Protein AF-0000000081446680 (afdb_homodimer)

Solvent-accessible surface area (backbone atoms only — not comparable to full-atom values): 40196 Å² total; per-residue (Å²): 132,82,76,57,66,62,58,51,51,42,37,58,56,33,43,55,60,21,32,48,94,69,43,42,44,64,63,51,51,51,52,50,52,52,49,28,59,72,68,70,33,52,73,50,72,50,62,90,40,94,82,39,54,37,38,38,32,36,46,77,23,74,39,72,85,46,56,12,36,33,44,45,29,52,62,40,29,70,67,83,60,68,91,69,32,91,55,62,47,46,62,31,48,62,50,97,86,36,39,27,31,12,62,28,36,68,51,35,50,45,54,48,45,28,52,55,45,15,51,48,53,36,44,74,73,68,53,71,75,36,46,21,23,38,34,40,40,37,29,36,40,54,83,76,69,12,64,76,13,54,65,46,44,72,73,37,69,68,45,60,69,57,37,66,46,36,33,44,28,69,48,42,54,18,69,43,79,40,34,40,33,19,32,32,39,20,20,46,36,34,37,40,35,42,19,46,29,54,43,19,42,23,52,57,88,66,81,58,34,11,48,62,24,43,50,42,43,51,48,52,54,49,51,51,23,50,54,34,49,52,51,43,73,71,66,76,56,64,65,24,77,40,52,35,52,31,61,9,31,39,40,31,44,87,42,56,60,29,29,28,44,39,35,38,40,28,32,15,30,24,37,19,59,84,55,62,64,68,62,52,51,51,49,54,51,50,45,31,58,72,35,36,82,81,33,46,72,46,68,82,39,76,53,82,61,59,57,63,32,79,84,44,68,87,40,55,64,38,33,39,52,52,46,46,38,53,75,70,68,49,48,69,45,81,42,44,30,49,48,75,61,72,48,57,61,40,28,69,74,69,31,39,33,38,17,53,30,65,32,45,63,29,73,78,36,55,65,31,70,69,18,49,39,42,51,67,47,50,52,52,26,22,55,50,40,35,54,41,52,57,43,55,28,48,57,80,73,129,132,84,77,55,66,63,59,51,52,42,38,57,56,34,42,54,62,22,31,49,95,69,42,42,45,65,61,51,49,52,53,50,51,54,49,27,58,74,68,70,34,52,73,50,70,51,60,91,39,93,82,38,54,37,40,38,33,38,48,75,24,75,38,73,85,47,56,12,35,32,44,44,29,50,63,41,30,71,70,82,61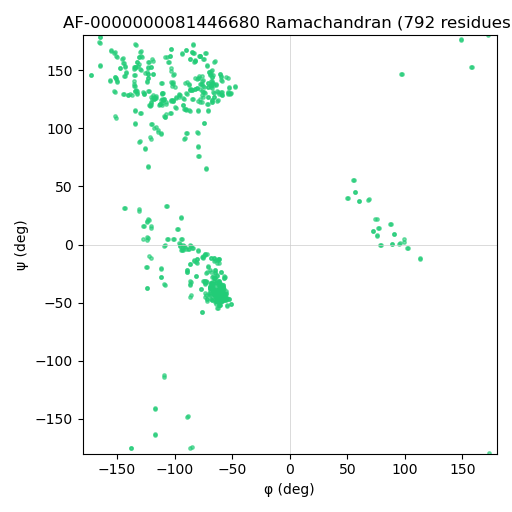,67,91,66,31,90,55,60,48,46,64,32,48,63,52,98,85,36,38,26,30,13,62,28,35,69,50,35,52,46,52,48,47,29,53,54,46,14,51,48,53,36,44,72,72,66,53,72,74,35,45,22,22,38,32,38,42,38,30,36,40,55,85,76,71,11,66,75,12,54,64,46,44,71,74,37,69,69,47,59,70,57,37,66,47,36,34,42,30,71,48,42,54,17,68,44,79,40,33,40,33,20,32,32,41,19,20,46,35,33,36,40,36,42,18,46,29,54,42,21,42,21,50,57,89,66,84,57,36,11,49,61,24,42,51,43,44,52,48,51,53,50,52,51,23,50,53,34,49,53,51,43,73,70,64,75,57,65,67,24,76,41,51,36,54,31,62,8,29,39,41,31,45,86,43,57,59,30,29,29,46,39,34,37,40,28,32,16,30,24,37,19,59,86,56,61,64,68,62,52,52,50,50,53,52,48,44,31,57,70,34,34,83,81,33,45,72,47,69,82,39,77,53,82,61,59,57,63,34,78,83,44,68,85,40,56,65,37,32,39,50,53,48,48,39,52,75,70,67,49,47,69,46,80,42,42,30,50,49,75,61,73,50,56,60,40,26,68,75,69,29,38,35,38,18,53,30,63,33,44,63,29,73,78,37,55,66,30,68,68,17,48,38,42,52,66,48,51,52,51,28,22,54,50,42,36,54,41,52,58,44,58,28,48,58,82,73,129

Foldseek 3Di:
DDDDVLLVLLLVLLLQAQEPPRGQVVVNQVSVVVLLVVLVWDKDWDFPDPPWIKIKTKQAAPAAVDAAEEEEAERHFYDDDQVQAPDGQNNQDADPQQKTWHGCQVRHSLSVSLLSVLSVVCVVVVNRHFHHMYMYIYGYDVVPPQVRTLLVVCPDPVVVSNRHFEYEAAAFAAQAQAWEKEFAAFWKWKKKKKQFFDKDFQVDDGDRASVQLVVLLCCLQVVQQVVQVVVCVPPPDDSLQTKHKDWDDKDDDDDPGMRTRMIMTIMIITHRLPDDPVVVVVSSVVSQVVSHPPIDMDTPDTGDFSFGADCDCVDQLNVLLVVLCVVVVGHYDYDHGHHDDSVSSVVVVVHGYMHTDQHYSDDGQRVHHRDIGGPVSSVVSSVSSSSSVRRNSHRDDD/DDDDVLLVLLLVLLLQAQEPPRGQVVVNQVSVVVLCVVLVWDKDWDFPDPPWIKIKTKQAAPAAVDAAEEEEAERHFYDDDQVQAPDGQNNQDQDPQQKGWHGCQVRPSLSLSLLSVLSVVCVVVVNRHFHHMYMYIYGYDFVPPQVRTLLVVCPDPVVVSNRHFEYEAAAFAAQAQAWEKEFAAFWKWKKKKKQFFDKDFQVDDGDRASVQLVVLLCCLQVVQQVVQVVVCVPPPDDSLQTKHKDWDDKDDDDDPGMRTRMIMTIMIITHRLVDDPVVVVVSSVVSQVVSHPPIDMDTPDTGDFNFGADQDCVDLLNVLQVVLCVVVVGHYDYDHGHHDDSVSSVVVVVHGYMHTDQHYSDDTQRVHHRDIGGPVSSVVSSVSSSSSVRRNSHRDDD

Radius of gyration: 34.81 Å; Cα contacts (8 Å, |Δi|>4): 1855; chains: 2; bounding box: 52×106×74 Å

Nearest PDB structures (foldseek):
  7uoi-assembly1_A  TM=8.035E-01  e=7.910E-28  Enterococcus faecium 1,231,410
  1q7l-assembly1_A  TM=9.742E-01  e=4.624E-22  Homo sapiens
  7rsf-assembly1_B  TM=6.833E-01  e=2.452E-27  Escherichia coli str. K-12 substr. MG1655
  4ruh-assembly1_B  TM=7.568E-01  e=1.971E-26  Homo sapiens
  3dlj-assembly3_A  TM=7.848E-01  e=2.873E-25  Homo sapiens

Sequence (796 aa):
MSEDIAVNRFREYLRINTEQPNPNYEECKNFLEKYAKELGLDFWSFELVPGKPLVGMTLIGKDTTLPSLMLYSHTDVVPTFKEHWTHDPYSAYKDEHGNIYARGAQDMKCIAIGYLEAIRRLKQSGKTQFLRTIHLVFCPDEEIGSFDGMKKFVTTKKFEELNIGFSLDEGSSSDDDTYVVSYGERSVWWIKVKCPGDPGHGSRFLDNNAGIKLQSIINSFLNYREEQRKKFLASGKSIGNFNSINLTKIEGGVQVNVVPSEFYAWFDVRVTPNENFEEFENLISKWCKQAGPDVTYEFELKDGNRKTTPITKEDPFWNAFSSVLEEEGCKYEPLIFPGFSDSRCLRELGIRAIGFSPLINTPCLAHDHNEYLNDKVFLRGVGIYVKLIERLANVQNHMSEDIAVNRFREYLRINTEQPNPNYEECKNFLEKYAKELGLDFWSFELVPGKPLVGMTLIGKDTTLPSLMLYSHTDVVPTFKEHWTHDPYSAYKDEHGNIYARGAQDMKCIAIGYLEAIRRLKQSGKTQFLRTIHLVFCPDEEIGSFDGMKKFVTTKKFEELNIGFSLDEGSSSDDDTYVVSYGERSVWWIKVKCPGDPGHGSRFLDNNAGIKLQSIINSFLNYREEQRKKFLASGKSIGNFNSINLTKIEGGVQVNVVPSEFYAWFDVRVTPNENFEEFENLISKWCKQAGPDVTYEFELKDGNRKTTPITKEDPFWNAFSSVLEEEGCKYEPLIFPGFSDSRCLRELGIRAIGFSPLINTPCLAHDHNEYLNDKVFLRGVGIYVKLIERLANVQNH

InterPro domains:
  IPR001261 ArgE/DapE/ACY1/CPG2/YscS, conserved site [PS00758] (69-78)
  IPR001261 ArgE/DapE/ACY1/CPG2/YscS, conserved site [PS00759] (105-145)
  IPR002933 Peptidase M20 [PF01546] (70-390)
  IPR010159 N-acyl-L-amino-acid amidohydrolase [TIGR01880] (3-395)
  IPR011650 Peptidase M20, dimerisation domain [PF07687] (183-294)
  IPR036264 Bacterial exopeptidase dimerisation domain [SSF55031] (189-301)
  IPR052083 Aminoacylase-1 peptidase M20A [PTHR45892] (3-397)

pLDDT: mean 97.07, std 3.78, range [47.12, 98.94]

Secondary structure (DSSP, 8-state):
-PPPHHHHHHHHHHTS--BTTS--HHHHHHHHHHHHHHHTPEEEEEEEETTEEEEEEEE--S-TTSPEEEEEEE--B----GGG-SS-TTS-EE-TTSEEE-TTTTTTHHHHHHHHHHHHHHHHTT----SS-EEEEEES-GGGTSTTTHHHHTTSHHHHHH-EEEEEE-----SSSEEEEEEEEPEEEEEEEEEE---EETTS--SS-HHHHHHHHHHHHHHHHHHHHHHHHHH-S-GGGS-EEEEEEEEE-S-TTEE-SEEEEEEEEEE-TTS-HHHHHHHHHHHHHHH-TT-EEEEEEE---------STTSHHHHHHHHHHHHTT-EEEEEEESS--THHHHHHTT-EEEEE----S----TTSTT-EEEHHHHHHHHHHHHHHHHHHTT----/-PPPHHHHHHHHHHTS--BTTS--HHHHHHHHHHHHHHHTPEEEEEEEETTEEEEEEEE--S-TTSPEEEEEEE--B----GGG-SS-TTS-EE-TTSEEE-TTTTTTHHHHHHHHHHHHHHHHTT----SS-EEEEEES-GGGTSTTTHHHHTTSHHHHHH-EEEEEE-----SSSEEEEEEEEPEEEEEEEEEE---EETTS--SS-HHHHHHHHHHHHHHHHHHHHHHHHHH-S-GGGS-EEEEEEEEE-S-TTEE-SEEEEEEEEEE-TTS-HHHHHHHHHHHHHHH-TT-EEEEEEE---------STTSHHHHHHHHHHHHTT-EEEEEEESS--THHHHHHTT-EEEEE----S----TTSTT-EEEHHHHHHHHHHHHHHHHHHTT----

Organism: NCBI:txid290746

Structure (mmCIF, N/CA/C/O backbone):
data_AF-0000000081446680-model_v1
#
loop_
_entity.id
_entity.type
_entity.pdbx_description
1 polymer 'N-acyl-aliphatic-L-amino acid amidohydrolase'
#
loop_
_atom_site.group_PDB
_atom_site.id
_atom_site.type_symbol
_atom_site.label_atom_id
_atom_site.label_alt_id
_atom_site.label_comp_id
_atom_site.label_asym_id
_atom_site.label_entity_id
_atom_site.label_seq_id
_atom_site.pdbx_PDB_ins_code
_atom_site.Cartn_x
_atom_site.Cartn_y
_atom_site.Cartn_z
_atom_site.occupancy
_atom_site.B_iso_or_equiv
_atom_site.auth_seq_id
_atom_site.auth_comp_id
_atom_site.auth_asym_id
_atom_site.auth_atom_id
_atom_site.pdbx_PDB_model_num
ATOM 1 N N . MET A 1 1 ? 27.922 40.094 14.914 1 47.12 1 MET A N 1
ATOM 2 C CA . MET A 1 1 ? 26.812 40.5 15.789 1 47.12 1 MET A CA 1
ATOM 3 C C . MET A 1 1 ? 26.094 39.312 16.359 1 47.12 1 MET A C 1
ATOM 5 O O . MET A 1 1 ? 25.906 38.312 15.664 1 47.12 1 MET A O 1
ATOM 9 N N . SER A 1 2 ? 25.891 39.125 17.594 1 76 2 SER A N 1
ATOM 10 C CA . SER A 1 2 ? 25.375 37.969 18.297 1 76 2 SER A CA 1
ATOM 11 C C . SER A 1 2 ? 23.953 37.656 17.859 1 76 2 SER A C 1
ATOM 13 O O . SER A 1 2 ? 23.188 38.562 17.5 1 76 2 SER A O 1
ATOM 15 N N . GLU A 1 3 ? 23.578 36.5 17.531 1 90.12 3 GLU A N 1
ATOM 16 C CA . GLU A 1 3 ? 22.25 36.031 17.109 1 90.12 3 GLU A CA 1
ATOM 17 C C . GLU A 1 3 ? 21.188 36.406 18.125 1 90.12 3 GLU A C 1
ATOM 19 O O . GLU A 1 3 ? 21.406 36.375 19.328 1 90.12 3 GLU A O 1
ATOM 24 N N . ASP A 1 4 ? 20.141 37 17.641 1 96.56 4 ASP A N 1
ATOM 25 C CA . ASP A 1 4 ? 19.016 37.344 18.5 1 96.56 4 ASP A CA 1
ATOM 26 C C . ASP A 1 4 ? 18.609 36.156 19.375 1 96.56 4 ASP A C 1
ATOM 28 O O . ASP A 1 4 ? 18.609 35 18.922 1 96.56 4 ASP A O 1
ATOM 32 N N . ILE A 1 5 ? 18.344 36.344 20.656 1 97.56 5 ILE A N 1
ATOM 33 C CA . ILE A 1 5 ? 18.031 35.312 21.609 1 97.56 5 ILE A CA 1
ATOM 34 C C . ILE A 1 5 ? 16.812 34.531 21.141 1 97.56 5 ILE A C 1
ATOM 36 O O . ILE A 1 5 ? 16.719 33.312 21.359 1 97.56 5 ILE A O 1
ATOM 40 N N . ALA A 1 6 ? 15.875 35.188 20.547 1 98.38 6 ALA A N 1
ATOM 41 C CA . ALA A 1 6 ? 14.68 34.5 20.047 1 98.38 6 ALA A CA 1
ATOM 42 C C . ALA A 1 6 ? 15.039 33.469 19 1 98.38 6 ALA A C 1
ATOM 44 O O . ALA A 1 6 ? 14.469 32.375 18.969 1 98.38 6 ALA A O 1
ATOM 45 N N . VAL A 1 7 ? 15.922 33.844 18.125 1 98.69 7 VAL A N 1
ATOM 46 C CA . VAL A 1 7 ? 16.359 32.938 17.062 1 98.69 7 VAL A CA 1
ATOM 47 C C . VAL A 1 7 ? 17.125 31.766 17.672 1 98.69 7 VAL A C 1
ATOM 49 O O . VAL A 1 7 ? 16.938 30.609 17.266 1 98.69 7 VAL A O 1
ATOM 52 N N . ASN A 1 8 ? 17.891 32.062 18.672 1 98.31 8 ASN A N 1
ATOM 53 C CA . ASN A 1 8 ? 18.625 31.016 19.359 1 98.31 8 ASN A CA 1
ATOM 54 C C . ASN A 1 8 ? 17.688 30.016 20.016 1 98.31 8 ASN A C 1
ATOM 56 O O . ASN A 1 8 ? 17.859 28.797 19.875 1 98.31 8 ASN A O 1
ATOM 60 N N . ARG A 1 9 ? 16.734 30.5 20.672 1 98.38 9 ARG A N 1
ATOM 61 C CA . ARG A 1 9 ? 15.789 29.641 21.375 1 98.38 9 ARG A CA 1
ATOM 62 C C . ARG A 1 9 ? 14.945 28.844 20.375 1 98.38 9 ARG A C 1
ATOM 64 O O . ARG A 1 9 ? 14.625 27.672 20.625 1 98.38 9 ARG A O 1
ATOM 71 N N . PHE A 1 10 ? 14.625 29.547 19.312 1 98.62 10 PHE A N 1
ATOM 72 C CA . PHE A 1 10 ? 13.867 28.891 18.266 1 98.62 10 PHE A CA 1
ATOM 73 C C . PHE A 1 10 ? 14.625 27.688 17.703 1 98.62 10 PHE A C 1
ATOM 75 O O . PHE A 1 10 ? 14.078 26.594 17.609 1 98.62 10 PHE A O 1
ATOM 82 N N . ARG A 1 11 ? 15.844 27.844 17.438 1 98.75 11 ARG A N 1
ATOM 83 C CA . ARG A 1 11 ? 16.672 26.766 16.906 1 98.75 11 ARG A CA 1
ATOM 84 C C . ARG A 1 11 ? 16.859 25.656 17.938 1 98.75 11 ARG A C 1
ATOM 86 O O . ARG A 1 11 ? 16.875 24.469 17.578 1 98.75 11 ARG A O 1
ATOM 93 N N . GLU A 1 12 ? 17.031 26.016 19.188 1 98.75 12 GLU A N 1
ATOM 94 C CA . GLU A 1 12 ? 17.125 25.016 20.25 1 98.75 12 GLU A CA 1
ATOM 95 C C . GLU A 1 12 ? 15.883 24.141 20.297 1 98.75 12 GLU A C 1
ATOM 97 O O . GLU A 1 12 ? 15.992 22.906 20.422 1 98.75 12 GLU A O 1
ATOM 102 N N . TYR A 1 13 ? 14.766 24.766 20.219 1 98.81 13 TYR A N 1
ATOM 103 C CA . TYR A 1 13 ? 13.5 24.031 20.266 1 98.81 13 TYR A CA 1
ATOM 104 C C . TYR A 1 13 ? 13.359 23.125 19.047 1 98.81 13 TYR A C 1
ATOM 106 O O . TYR A 1 13 ? 12.906 21.984 19.188 1 98.81 13 TYR A O 1
ATOM 114 N N . LEU A 1 14 ? 13.781 23.594 17.891 1 98.81 14 LEU A N 1
ATOM 115 C CA . LEU A 1 14 ? 13.68 22.828 16.641 1 98.81 14 LEU A CA 1
ATOM 116 C C . LEU A 1 14 ? 14.539 21.578 16.688 1 98.81 14 LEU A C 1
ATOM 118 O O . LEU A 1 14 ? 14.227 20.578 16.031 1 98.81 14 LEU A O 1
ATOM 122 N N . ARG A 1 15 ? 15.531 21.547 17.469 1 98.75 15 ARG A N 1
ATOM 123 C CA . ARG A 1 15 ? 16.453 20.422 17.547 1 98.75 15 ARG A CA 1
ATOM 124 C C . ARG A 1 15 ? 15.883 19.297 18.406 1 98.75 15 ARG A C 1
ATOM 126 O O . ARG A 1 15 ? 16.375 18.172 18.375 1 98.75 15 ARG A O 1
ATOM 133 N N . ILE A 1 16 ? 14.828 19.562 19.125 1 98.81 16 ILE A N 1
ATOM 134 C CA . ILE A 1 16 ? 14.141 18.516 19.875 1 98.81 16 ILE A CA 1
ATOM 135 C C . ILE A 1 16 ? 13.234 17.719 18.938 1 98.81 16 ILE A C 1
ATOM 137 O O . ILE A 1 16 ? 12.266 18.25 18.406 1 98.81 16 ILE A O 1
ATOM 141 N N . ASN A 1 17 ? 13.508 16.469 18.75 1 98.56 17 ASN A N 1
ATOM 142 C CA . ASN A 1 17 ? 12.789 15.625 17.797 1 98.56 17 ASN A CA 1
ATOM 143 C C . ASN A 1 17 ? 11.461 15.133 18.375 1 98.56 17 ASN A C 1
ATOM 145 O O . ASN A 1 17 ? 11.414 14.094 19.031 1 98.56 17 ASN A O 1
ATOM 149 N N . THR A 1 18 ? 10.422 15.805 18.062 1 98.69 18 THR A N 1
ATOM 150 C CA . THR A 1 18 ? 9.094 15.383 18.5 1 98.69 18 THR A CA 1
ATOM 151 C C . THR A 1 18 ? 8.297 14.82 17.344 1 98.69 18 THR A C 1
ATOM 153 O O . THR A 1 18 ? 7.082 15.023 17.25 1 98.69 18 THR A O 1
ATOM 156 N N . GLU A 1 19 ? 8.906 14.203 16.453 1 98 19 GLU A N 1
ATOM 157 C CA . GLU A 1 19 ? 8.305 13.617 15.258 1 98 19 GLU A CA 1
ATOM 158 C C . GLU A 1 19 ? 7.465 12.391 15.609 1 98 19 GLU A C 1
ATOM 160 O O . GLU A 1 19 ? 7.875 11.57 16.438 1 98 19 GLU A O 1
ATOM 165 N N . GLN A 1 20 ? 6.289 12.328 15.008 1 97.56 20 GLN A N 1
ATOM 166 C CA . GLN A 1 20 ? 5.488 11.109 15.078 1 97.56 20 GLN A CA 1
ATOM 167 C C . GLN A 1 20 ? 6.156 9.969 14.312 1 97.56 20 GLN A C 1
ATOM 169 O O . GLN A 1 20 ? 6.812 10.195 13.297 1 97.56 20 GLN A O 1
ATOM 174 N N . PRO A 1 21 ? 6.07 8.75 14.766 1 96.56 21 PRO A N 1
ATOM 175 C CA . PRO A 1 21 ? 5.145 8.273 15.805 1 96.56 21 PRO A CA 1
ATOM 176 C C . PRO A 1 21 ? 5.777 8.258 17.188 1 96.56 21 PRO A C 1
ATOM 178 O O . PRO A 1 21 ? 5.109 7.918 18.172 1 96.56 21 PRO A O 1
ATOM 181 N N . ASN A 1 22 ? 6.992 8.609 17.312 1 97 22 ASN A N 1
ATOM 182 C CA . ASN A 1 22 ? 7.656 8.539 18.609 1 97 22 ASN A CA 1
ATOM 183 C C . ASN A 1 22 ? 8.219 9.891 19.031 1 97 22 ASN A C 1
ATOM 185 O O . ASN A 1 22 ? 9.43 10.039 19.219 1 97 22 ASN A O 1
ATOM 189 N N . PRO A 1 23 ? 7.402 10.828 19.312 1 98.56 23 PRO A N 1
ATOM 190 C CA . PRO A 1 23 ? 7.867 12.164 19.688 1 98.56 23 PRO A CA 1
ATOM 191 C C . PRO A 1 23 ? 8.562 12.188 21.047 1 98.56 23 PRO A C 1
ATOM 193 O O . PRO A 1 23 ? 8.086 11.57 22 1 98.56 23 PRO A O 1
ATOM 196 N N . ASN A 1 24 ? 9.664 12.891 21.172 1 98.56 24 ASN A N 1
ATOM 197 C CA . ASN A 1 24 ? 10.328 13.109 22.453 1 98.56 24 ASN A CA 1
ATOM 198 C C . ASN A 1 24 ? 9.633 14.188 23.266 1 98.56 24 ASN A C 1
ATOM 200 O O . ASN A 1 24 ? 10.211 15.25 23.516 1 98.56 24 ASN A O 1
ATOM 204 N N . TYR A 1 25 ? 8.555 13.852 23.828 1 98.69 25 TYR A N 1
ATOM 205 C CA . TYR A 1 25 ? 7.727 14.805 24.547 1 98.69 25 TYR A CA 1
ATOM 206 C C . TYR A 1 25 ? 8.383 15.203 25.875 1 98.69 25 TYR A C 1
ATOM 208 O O . TYR A 1 25 ? 8.219 16.328 26.344 1 98.69 25 TYR A O 1
ATOM 216 N N . GLU A 1 26 ? 9.109 14.305 26.438 1 98.56 26 GLU A N 1
ATOM 217 C CA . GLU A 1 26 ? 9.766 14.594 27.703 1 98.56 26 GLU A CA 1
ATOM 218 C C . GLU A 1 26 ? 10.797 15.711 27.562 1 98.56 26 GLU A C 1
ATOM 220 O O . GLU A 1 26 ? 10.836 16.641 28.359 1 98.56 26 GLU A O 1
ATOM 225 N N . GLU A 1 27 ? 11.602 15.562 26.562 1 98.69 27 GLU A N 1
ATOM 226 C CA . GLU A 1 27 ? 12.594 16.609 26.312 1 98.69 27 GLU A CA 1
ATOM 227 C C . GLU A 1 27 ? 11.922 17.938 26.016 1 98.69 27 GLU A C 1
ATOM 229 O O . GLU A 1 27 ? 12.414 19 26.422 1 98.69 27 GLU A O 1
ATOM 234 N N . CYS A 1 28 ? 10.875 17.875 25.281 1 98.69 28 CYS A N 1
ATOM 235 C CA . CYS A 1 28 ? 10.102 19.062 24.984 1 98.69 28 CYS A CA 1
ATOM 236 C C . CYS A 1 28 ? 9.594 19.719 26.266 1 98.69 28 CYS A C 1
ATOM 238 O O . CYS A 1 28 ? 9.742 20.938 26.453 1 98.69 28 CYS A O 1
ATOM 240 N N . LYS A 1 29 ? 9.016 18.938 27.141 1 98.81 29 LYS A N 1
ATOM 241 C CA . LYS A 1 29 ? 8.516 19.438 28.422 1 98.81 29 LYS A CA 1
ATOM 242 C C . LYS A 1 29 ? 9.633 20.094 29.234 1 98.81 29 LYS A C 1
ATOM 244 O O . LYS A 1 29 ? 9.453 21.188 29.766 1 98.81 29 LYS A O 1
ATOM 249 N N . ASN A 1 30 ? 10.75 19.453 29.312 1 98.81 30 ASN A N 1
ATOM 250 C CA . ASN A 1 30 ? 11.891 19.969 30.062 1 98.81 30 ASN A CA 1
ATOM 251 C C . ASN A 1 30 ? 12.352 21.312 29.5 1 98.81 30 ASN A C 1
ATOM 253 O O . ASN A 1 30 ? 12.672 22.234 30.25 1 98.81 30 ASN A O 1
ATOM 257 N N . PHE A 1 31 ? 12.422 21.344 28.219 1 98.81 31 PHE A N 1
ATOM 258 C CA . PHE A 1 31 ? 12.797 22.594 27.562 1 98.81 31 PHE A CA 1
ATOM 259 C C . PHE A 1 31 ? 11.844 23.719 27.922 1 98.81 31 PHE A C 1
ATOM 261 O O . PHE A 1 31 ? 12.273 24.812 28.281 1 98.81 31 PHE A O 1
ATOM 268 N N . LEU A 1 32 ? 10.578 23.453 27.875 1 98.81 32 LEU A N 1
ATOM 269 C CA . LEU A 1 32 ? 9.555 24.453 28.172 1 98.81 32 LEU A CA 1
ATOM 270 C C . LEU A 1 32 ? 9.578 24.828 29.656 1 98.81 32 LEU A C 1
ATOM 272 O O . LEU A 1 32 ? 9.336 26 30 1 98.81 32 LEU A O 1
ATOM 276 N N . GLU A 1 33 ? 9.812 23.875 30.484 1 98.81 33 GLU A N 1
ATOM 277 C CA . GLU A 1 33 ? 9.914 24.156 31.922 1 98.81 33 GLU A CA 1
ATOM 278 C C . GLU A 1 33 ? 11.055 25.141 32.219 1 98.81 33 GLU A C 1
ATOM 280 O O . GLU A 1 33 ? 10.883 26.078 32.969 1 98.81 33 GLU A O 1
ATOM 285 N N . LYS A 1 34 ? 12.172 24.859 31.625 1 98.69 34 LYS A N 1
ATOM 286 C CA . LYS A 1 34 ? 13.312 25.75 31.797 1 98.69 34 LYS A CA 1
ATOM 287 C C . LYS A 1 34 ? 12.977 27.156 31.281 1 98.69 34 LYS A C 1
ATOM 289 O O . LYS A 1 34 ? 13.383 28.156 31.891 1 98.69 34 LYS A O 1
ATOM 294 N N . TYR A 1 35 ? 12.281 27.203 30.188 1 98.44 35 TYR A N 1
ATOM 295 C CA . TYR A 1 35 ? 11.875 28.469 29.594 1 98.44 35 TYR A CA 1
ATOM 296 C C . TYR A 1 35 ? 10.945 29.234 30.531 1 98.44 35 TYR A C 1
ATOM 298 O O . TYR A 1 35 ? 11.086 30.453 30.703 1 98.44 35 TYR A O 1
ATOM 306 N N . ALA A 1 36 ? 10.008 28.578 31.125 1 98.38 36 ALA A N 1
ATOM 307 C CA . ALA A 1 36 ? 9.078 29.188 32.062 1 98.38 36 ALA A CA 1
ATOM 308 C C . ALA A 1 36 ? 9.836 29.812 33.25 1 98.38 36 ALA A C 1
ATOM 310 O O . ALA A 1 36 ? 9.523 30.922 33.688 1 98.38 36 ALA A O 1
ATOM 311 N N . LYS A 1 37 ? 10.781 29.078 33.75 1 98.19 37 LYS A N 1
ATOM 312 C CA . LYS A 1 37 ? 11.602 29.562 34.844 1 98.19 37 LYS A CA 1
ATOM 313 C C . LYS A 1 37 ? 12.367 30.828 34.469 1 98.19 37 LYS A C 1
ATOM 315 O O . LYS A 1 37 ? 12.422 31.797 35.219 1 98.19 37 LYS A O 1
ATOM 320 N N . GLU A 1 38 ? 12.883 30.75 33.312 1 97.81 38 GLU A N 1
ATOM 321 C CA . GLU A 1 38 ? 13.641 31.891 32.812 1 97.81 38 GLU A CA 1
ATOM 322 C C . GLU A 1 38 ? 12.766 33.125 32.719 1 97.81 38 GLU A C 1
ATOM 324 O O . GLU A 1 38 ? 13.234 34.25 33 1 97.81 38 GLU A O 1
ATOM 329 N N . LEU A 1 39 ? 11.523 32.969 32.344 1 97.5 39 LEU A N 1
ATOM 330 C CA . LEU A 1 39 ? 10.633 34.094 32.125 1 97.5 39 LEU A CA 1
ATOM 331 C C . LEU A 1 39 ? 9.836 34.406 33.375 1 97.5 39 LEU A C 1
ATOM 333 O O . LEU A 1 39 ? 9.102 35.406 33.438 1 97.5 39 LEU A O 1
ATOM 337 N N . GLY A 1 40 ? 9.961 33.625 34.438 1 97.06 40 GLY A N 1
ATOM 338 C CA . GLY A 1 40 ? 9.211 33.844 35.656 1 97.06 40 GLY A CA 1
ATOM 339 C C . GLY A 1 40 ? 7.73 33.562 35.5 1 97.06 40 GLY A C 1
ATOM 340 O O . GLY A 1 40 ? 6.898 34.281 36.031 1 97.06 40 GLY A O 1
ATOM 341 N N . LEU A 1 41 ? 7.395 32.562 34.781 1 97.88 41 LEU A N 1
ATOM 342 C CA . LEU A 1 41 ? 6.008 32.156 34.625 1 97.88 41 LEU A CA 1
ATOM 343 C C . LEU A 1 41 ? 5.684 30.969 35.5 1 97.88 41 LEU A C 1
ATOM 345 O O . LEU A 1 41 ? 6.551 30.125 35.781 1 97.88 41 LEU A O 1
ATOM 349 N N . ASP A 1 42 ? 4.434 30.922 36 1 98.12 42 ASP A N 1
ATOM 350 C CA . ASP A 1 42 ? 4 29.766 36.781 1 98.12 42 ASP A CA 1
ATOM 351 C C . ASP A 1 42 ? 3.832 28.531 35.875 1 98.12 42 ASP A C 1
ATOM 353 O O . ASP A 1 42 ? 2.977 28.516 35 1 98.12 42 ASP A O 1
ATOM 357 N N . PHE A 1 43 ? 4.613 27.516 36.25 1 98.56 43 PHE A N 1
ATOM 358 C CA . PHE A 1 43 ? 4.672 26.328 35.375 1 98.56 43 PHE A CA 1
ATOM 359 C C . PHE A 1 43 ? 3.822 25.203 35.969 1 98.56 43 PHE A C 1
ATOM 361 O O . PHE A 1 43 ? 3.791 25 37.188 1 98.56 43 PHE A O 1
ATOM 368 N N . TRP A 1 44 ? 3.072 24.469 35.062 1 98.62 44 TRP A N 1
ATOM 369 C CA . TRP A 1 44 ? 2.408 23.219 35.438 1 98.62 44 TRP A CA 1
ATOM 370 C C . TRP A 1 44 ? 2.465 22.203 34.312 1 98.62 44 TRP A C 1
ATOM 372 O O . TRP A 1 44 ? 2.535 22.578 33.156 1 98.62 44 TRP A O 1
ATOM 382 N N . SER A 1 45 ? 2.514 20.922 34.688 1 98.62 45 SER A N 1
ATOM 383 C CA . SER A 1 45 ? 2.469 19.828 33.719 1 98.62 45 SER A CA 1
ATOM 384 C C . SER A 1 45 ? 1.825 18.594 34.312 1 98.62 45 SER A C 1
ATOM 386 O O . SER A 1 45 ? 1.989 18.312 35.5 1 98.62 45 SER A O 1
ATOM 388 N N . PHE A 1 46 ? 1.026 17.922 33.531 1 98 46 PHE A N 1
ATOM 389 C CA . PHE A 1 46 ? 0.486 16.625 33.906 1 98 46 PHE A CA 1
ATOM 390 C C . PHE A 1 46 ? 0.19 15.773 32.656 1 98 46 PHE A C 1
ATOM 392 O O . PHE A 1 46 ? 0.284 16.266 31.531 1 98 46 PHE A O 1
ATOM 399 N N . GLU A 1 47 ? -0.027 14.5 32.875 1 98.19 47 GLU A N 1
ATOM 400 C CA . GLU A 1 47 ? -0.308 13.562 31.797 1 98.19 47 GLU A CA 1
ATOM 401 C C . GLU A 1 47 ? -1.703 12.953 31.938 1 98.19 47 GLU A C 1
ATOM 403 O O . GLU A 1 47 ? -2.086 12.516 33.031 1 98.19 47 GLU A O 1
ATOM 408 N N . LEU A 1 48 ? -2.482 13.078 30.875 1 97.94 48 LEU A N 1
ATOM 409 C CA . LEU A 1 48 ? -3.74 12.336 30.812 1 97.94 48 LEU A CA 1
ATOM 410 C C . LEU A 1 48 ? -3.523 10.93 30.266 1 97.94 48 LEU A C 1
ATOM 412 O O . LEU A 1 48 ? -4.305 10.023 30.547 1 97.94 48 LEU A O 1
ATOM 416 N N . VAL A 1 49 ? -2.588 10.766 29.391 1 98.12 49 VAL A N 1
ATOM 417 C CA . VAL A 1 49 ? -2.082 9.516 28.859 1 98.12 49 VAL A CA 1
ATOM 418 C C . VAL A 1 49 ? -0.58 9.406 29.109 1 98.12 49 VAL A C 1
ATOM 420 O O . VAL A 1 49 ? 0.17 10.352 28.844 1 98.12 49 VAL A O 1
ATOM 423 N N . PRO A 1 50 ? -0.112 8.258 29.625 1 98.06 50 PRO A N 1
ATOM 424 C CA . PRO A 1 50 ? 1.31 8.133 29.953 1 98.06 50 PRO A CA 1
ATOM 425 C C . PRO A 1 50 ? 2.223 8.469 28.781 1 98.06 50 PRO A C 1
ATOM 427 O O . PRO A 1 50 ? 2.014 7.965 27.672 1 98.06 50 PRO A O 1
ATOM 430 N N . GLY A 1 51 ? 3.205 9.312 29.062 1 98.12 51 GLY A N 1
ATOM 431 C CA . GLY A 1 51 ? 4.199 9.648 28.062 1 98.12 51 GLY A CA 1
ATOM 432 C C . GLY A 1 51 ? 3.807 10.836 27.203 1 98.12 51 GLY A C 1
ATOM 433 O O . GLY A 1 51 ? 4.57 11.266 26.344 1 98.12 51 GLY A O 1
ATOM 434 N N . LYS A 1 52 ? 2.674 11.375 27.484 1 98.38 52 LYS A N 1
ATOM 435 C CA . LYS A 1 52 ? 2.176 12.508 26.703 1 98.38 52 LYS A CA 1
ATOM 436 C C . LYS A 1 52 ? 1.827 13.688 27.609 1 98.38 52 LYS A C 1
ATOM 438 O O . LYS A 1 52 ? 0.654 13.922 27.906 1 98.38 52 LYS A O 1
ATOM 443 N N . PRO A 1 53 ? 2.795 14.453 27.969 1 98.56 53 PRO A N 1
ATOM 444 C CA . PRO A 1 53 ? 2.561 15.539 28.922 1 98.56 53 PRO A CA 1
ATOM 445 C C . PRO A 1 53 ? 1.826 16.719 28.312 1 98.56 53 PRO A C 1
ATOM 447 O O . PRO A 1 53 ? 2.125 17.109 27.172 1 98.56 53 PRO A O 1
ATOM 450 N N . LEU A 1 54 ? 0.861 17.219 29.047 1 98.5 54 LEU A N 1
ATOM 451 C CA . LEU A 1 54 ? 0.338 18.578 28.859 1 98.5 54 LEU A CA 1
ATOM 452 C C . LEU A 1 54 ? 1.162 19.594 29.656 1 98.5 54 LEU A C 1
ATOM 454 O O . LEU A 1 54 ? 1.501 19.344 30.812 1 98.5 54 LEU A O 1
ATOM 458 N N . VAL A 1 55 ? 1.517 20.688 28.984 1 98.75 55 VAL A N 1
ATOM 459 C CA . VAL A 1 55 ? 2.359 21.688 29.641 1 98.75 55 VAL A CA 1
ATOM 460 C C . VAL A 1 55 ? 1.664 23.047 29.594 1 98.75 55 VAL A C 1
ATOM 462 O O . VAL A 1 55 ? 1.047 23.406 28.594 1 98.75 55 VAL A O 1
ATOM 465 N N . GLY A 1 56 ? 1.787 23.781 30.719 1 98.75 56 GLY A N 1
ATOM 466 C CA . GLY A 1 56 ? 1.241 25.125 30.766 1 98.75 56 GLY A CA 1
ATOM 467 C C . GLY A 1 56 ? 2.082 26.094 31.578 1 98.75 56 GLY A C 1
ATOM 468 O O . GLY A 1 56 ? 2.934 25.672 32.375 1 98.75 56 GLY A O 1
ATOM 469 N N . MET A 1 57 ? 1.906 27.344 31.234 1 98.62 57 MET A N 1
ATOM 470 C CA . MET A 1 57 ? 2.486 28.484 31.938 1 98.62 57 MET A CA 1
ATOM 471 C C . MET A 1 57 ? 1.454 29.594 32.125 1 98.62 57 MET A C 1
ATOM 473 O O . MET A 1 57 ? 0.583 29.797 31.266 1 98.62 57 MET A O 1
ATOM 477 N N . THR A 1 58 ? 1.587 30.25 33.219 1 98.38 58 THR A N 1
ATOM 478 C CA . THR A 1 58 ? 0.562 31.25 33.531 1 98.38 58 THR A CA 1
ATOM 479 C C . THR A 1 58 ? 1.195 32.562 33.969 1 98.38 58 THR A C 1
ATOM 481 O O . THR A 1 58 ? 2.148 32.562 34.75 1 98.38 58 THR A O 1
ATOM 484 N N . LEU A 1 59 ? 0.764 33.594 33.438 1 98.06 59 LEU A N 1
ATOM 485 C CA . LEU A 1 59 ? 0.964 34.969 33.906 1 98.06 59 LEU A CA 1
ATOM 486 C C . LEU A 1 59 ? -0.333 35.531 34.469 1 98.06 59 LEU A C 1
ATOM 488 O O . LEU A 1 59 ? -1.243 35.875 33.719 1 98.06 59 LEU A O 1
ATOM 492 N N . ILE A 1 60 ? -0.39 35.719 35.812 1 97.38 60 ILE A N 1
ATOM 493 C CA . ILE A 1 60 ? -1.632 36.062 36.469 1 97.38 60 ILE A CA 1
ATOM 494 C C . ILE A 1 60 ? -1.979 37.531 36.188 1 97.38 60 ILE A C 1
ATOM 496 O O . ILE A 1 60 ? -1.129 38.406 36.312 1 97.38 60 ILE A O 1
ATOM 500 N N . GLY A 1 61 ? -3.229 37.75 35.781 1 96.94 61 GLY A N 1
ATOM 501 C CA . GLY A 1 61 ? -3.713 39.094 35.5 1 96.94 61 GLY A CA 1
ATOM 502 C C . GLY A 1 61 ? -4.195 39.812 36.75 1 96.94 61 GLY A C 1
ATOM 503 O O . GLY A 1 61 ? -4.285 39.219 37.812 1 96.94 61 GLY A O 1
ATOM 504 N N . LYS A 1 62 ? -4.484 41.062 36.562 1 97.19 62 LYS A N 1
ATOM 505 C CA . LYS A 1 62 ? -4.973 41.906 37.656 1 97.19 62 LYS A CA 1
ATOM 506 C C . LYS A 1 62 ? -6.375 41.469 38.062 1 97.19 62 LYS A C 1
ATOM 508 O O . LYS A 1 62 ? -6.707 41.531 39.25 1 97.19 62 LYS A O 1
ATOM 513 N N . ASP A 1 63 ? -7.172 41.125 37.188 1 97.12 63 ASP A N 1
ATOM 514 C CA . ASP A 1 63 ? -8.531 40.688 37.438 1 97.12 63 ASP A CA 1
ATOM 515 C C . ASP A 1 63 ? -8.711 39.219 37.062 1 97.12 63 ASP A C 1
ATOM 517 O O . ASP A 1 63 ? -9.078 38.906 35.906 1 97.12 63 ASP A O 1
ATOM 521 N N . THR A 1 64 ? -8.633 38.344 37.969 1 95.44 64 THR A N 1
ATOM 522 C CA . THR A 1 64 ? -8.633 36.906 37.719 1 95.44 64 THR A CA 1
ATOM 523 C C . THR A 1 64 ? -10.055 36.406 37.469 1 95.44 64 THR A C 1
ATOM 525 O O . THR A 1 64 ? -10.25 35.281 37.062 1 95.44 64 THR A O 1
ATOM 528 N N . THR A 1 65 ? -11.016 37.25 37.594 1 95.62 65 THR A N 1
ATOM 529 C CA . THR A 1 65 ? -12.391 36.844 37.344 1 95.62 65 THR A CA 1
ATOM 530 C C . THR A 1 65 ? -12.742 36.969 35.875 1 95.62 65 THR A C 1
ATOM 532 O O . THR A 1 65 ? -13.727 36.375 35.406 1 95.62 65 THR A O 1
ATOM 535 N N . LEU A 1 66 ? -11.953 37.688 35.156 1 96.94 66 LEU A N 1
ATOM 536 C CA . LEU A 1 66 ? -12.188 37.844 33.75 1 96.94 66 LEU A CA 1
ATOM 537 C C . LEU A 1 66 ? -11.719 36.625 32.969 1 96.94 66 LEU A C 1
ATOM 539 O O . LEU A 1 66 ? -10.734 35.969 33.344 1 96.94 66 LEU A O 1
ATOM 543 N N . PRO A 1 67 ? -12.43 36.281 31.922 1 97.69 67 PRO A N 1
ATOM 544 C CA . PRO A 1 67 ? -11.914 35.219 31.078 1 97.69 67 PRO A CA 1
ATOM 545 C C . PRO A 1 67 ? -10.492 35.469 30.594 1 97.69 67 PRO A C 1
ATOM 547 O O . PRO A 1 67 ? -10.148 36.594 30.25 1 97.69 67 PRO A O 1
ATOM 550 N N . SER A 1 68 ? -9.734 34.438 30.516 1 98.38 68 SER A N 1
ATOM 551 C CA . SER A 1 68 ? -8.305 34.562 30.25 1 98.38 68 SER A CA 1
ATOM 552 C C . SER A 1 68 ? -8.016 34.531 28.75 1 98.38 68 SER A C 1
ATOM 554 O O . SER A 1 68 ? -8.906 34.25 27.938 1 98.38 68 SER A O 1
ATOM 556 N N . LEU A 1 69 ? -6.773 34.906 28.438 1 98.56 69 LEU A N 1
ATOM 557 C CA . LEU A 1 69 ? -6.176 34.719 27.125 1 98.56 69 LEU A CA 1
ATOM 558 C C . LEU A 1 69 ? -5.328 33.438 27.078 1 98.56 69 LEU A C 1
ATOM 560 O O . LEU A 1 69 ? -4.465 33.25 27.938 1 98.56 69 LEU A O 1
ATOM 564 N N . MET A 1 70 ? -5.586 32.594 26.078 1 98.88 70 MET A N 1
ATOM 565 C CA . MET A 1 70 ? -4.75 31.406 25.906 1 98.88 70 MET A CA 1
ATOM 566 C C . MET A 1 70 ? -3.904 31.5 24.641 1 98.88 70 MET A C 1
ATOM 568 O O . MET A 1 70 ? -4.43 31.781 23.562 1 98.88 70 MET A O 1
ATOM 572 N N . LEU A 1 71 ? -2.635 31.375 24.797 1 98.88 71 LEU A N 1
ATOM 573 C CA . LEU A 1 71 ? -1.673 31.188 23.719 1 98.88 71 LEU A CA 1
ATOM 574 C C . LEU A 1 71 ? -1.305 29.719 23.562 1 98.88 71 LEU A C 1
ATOM 576 O O . LEU A 1 71 ? -0.684 29.141 24.453 1 98.88 71 LEU A O 1
ATOM 580 N N . TYR A 1 72 ? -1.636 29.156 22.344 1 98.88 72 TYR A N 1
ATOM 581 C CA . TYR A 1 72 ? -1.609 27.703 22.234 1 98.88 72 TYR A CA 1
ATOM 582 C C . TYR A 1 72 ? -0.597 27.25 21.188 1 98.88 72 TYR A C 1
ATOM 584 O O . TYR A 1 72 ? -0.402 27.938 20.172 1 98.88 72 TYR A O 1
ATOM 592 N N . SER A 1 73 ? 0.002 26.109 21.453 1 98.62 73 SER A N 1
ATOM 593 C CA . SER A 1 73 ? 0.833 25.438 20.469 1 98.62 73 SER A CA 1
ATOM 594 C C . SER A 1 73 ? 0.852 23.938 20.688 1 98.62 73 SER A C 1
ATOM 596 O O . SER A 1 73 ? 0.998 23.469 21.828 1 98.62 73 SER A O 1
ATOM 598 N N . HIS A 1 74 ? 0.63 23.156 19.609 1 98.62 74 HIS A N 1
ATOM 599 C CA . HIS A 1 74 ? 0.954 21.734 19.75 1 98.62 74 HIS A CA 1
ATOM 600 C C . HIS A 1 74 ? 2.453 21.5 19.625 1 98.62 74 HIS A C 1
ATOM 602 O O . HIS A 1 74 ? 3.178 22.344 19.094 1 98.62 74 HIS A O 1
ATOM 608 N N . THR A 1 75 ? 2.889 20.328 20.094 1 98.62 75 THR A N 1
ATOM 609 C CA . THR A 1 75 ? 4.328 20.141 20.234 1 98.62 75 THR A CA 1
ATOM 610 C C . THR A 1 75 ? 4.844 19.109 19.234 1 98.62 75 THR A C 1
ATOM 612 O O . THR A 1 75 ? 6.043 19.062 18.953 1 98.62 75 THR A O 1
ATOM 615 N N . ASP A 1 76 ? 3.963 18.25 18.719 1 98.56 76 ASP A N 1
ATOM 616 C CA . ASP A 1 76 ? 4.406 17.203 17.797 1 98.56 76 ASP A CA 1
ATOM 617 C C . ASP A 1 76 ? 4.547 17.734 16.375 1 98.56 76 ASP A C 1
ATOM 619 O O . ASP A 1 76 ? 4.035 18.812 16.062 1 98.56 76 ASP A O 1
ATOM 623 N N . VAL A 1 77 ? 5.367 17 15.633 1 98.44 77 VAL A N 1
ATOM 624 C CA . VAL A 1 77 ? 5.531 17.281 14.211 1 98.44 77 VAL A CA 1
ATOM 625 C C . VAL A 1 77 ? 5.363 15.992 13.406 1 98.44 77 VAL A C 1
ATOM 627 O O . VAL A 1 77 ? 5.328 14.898 13.969 1 98.44 77 VAL A O 1
ATOM 630 N N . VAL A 1 78 ? 5.195 16.109 12.062 1 97.88 78 VAL A N 1
ATOM 631 C CA . VAL A 1 78 ? 4.945 14.961 11.203 1 97.88 78 VAL A CA 1
ATOM 632 C C . VAL A 1 78 ? 6.27 14.312 10.812 1 97.88 78 VAL A C 1
ATOM 634 O O . VAL A 1 78 ? 7.332 14.922 10.945 1 97.88 78 VAL A O 1
ATOM 637 N N . PRO A 1 79 ? 6.215 13.125 10.289 1 96.25 79 PRO A N 1
ATOM 638 C CA . PRO A 1 79 ? 7.426 12.391 9.93 1 96.25 79 PRO A CA 1
ATOM 639 C C . PRO A 1 79 ? 8.203 13.055 8.797 1 96.25 79 PRO A C 1
ATOM 641 O O . PRO A 1 79 ? 7.637 13.836 8.023 1 96.25 79 PRO A O 1
ATOM 644 N N . THR A 1 80 ? 9.492 12.703 8.797 1 95.31 80 THR A N 1
ATOM 645 C CA . THR A 1 80 ? 10.391 13.172 7.75 1 95.31 80 THR A CA 1
ATOM 646 C C . THR A 1 80 ? 11.039 12 7.023 1 95.31 80 THR A C 1
ATOM 648 O O . THR A 1 80 ? 11.062 10.875 7.543 1 95.31 80 THR A O 1
ATOM 651 N N . PHE A 1 81 ? 11.445 12.359 5.828 1 92 81 PHE A N 1
ATOM 652 C CA . PHE A 1 81 ? 12.289 11.453 5.062 1 92 81 PHE A CA 1
ATOM 653 C C . PHE A 1 81 ? 13.664 12.07 4.812 1 92 81 PHE A C 1
ATOM 655 O O . PHE A 1 81 ? 13.859 12.789 3.834 1 92 81 PHE A O 1
ATOM 662 N N . LYS A 1 82 ? 14.586 11.656 5.57 1 92.88 82 LYS A N 1
ATOM 663 C CA . LYS A 1 82 ? 15.883 12.328 5.656 1 92.88 82 LYS A CA 1
ATOM 664 C C . LYS A 1 82 ? 16.578 12.367 4.301 1 92.88 82 LYS A C 1
ATOM 666 O O . LYS A 1 82 ? 17.25 13.336 3.969 1 92.88 82 LYS A O 1
ATOM 671 N N . GLU A 1 83 ? 16.359 11.328 3.6 1 93.19 83 GLU A N 1
ATOM 672 C CA . GLU A 1 83 ? 17.047 11.203 2.32 1 93.19 83 GLU A CA 1
ATOM 673 C C . GLU A 1 83 ? 16.594 12.289 1.342 1 93.19 83 GLU A C 1
ATOM 675 O O . GLU A 1 83 ? 17.266 12.547 0.343 1 93.19 83 GLU A O 1
ATOM 680 N N . HIS A 1 84 ? 15.539 12.953 1.637 1 94.56 84 HIS A N 1
ATOM 681 C CA . HIS A 1 84 ? 15.016 13.969 0.731 1 94.56 84 HIS A CA 1
ATOM 682 C C . HIS A 1 84 ? 15.281 15.375 1.27 1 94.56 84 HIS A C 1
ATOM 684 O O . HIS A 1 84 ? 14.844 16.359 0.681 1 94.56 84 HIS A O 1
ATOM 690 N N . TRP A 1 85 ? 15.992 15.5 2.355 1 96.75 85 TRP A N 1
ATOM 691 C CA . TRP A 1 85 ? 16.312 16.781 2.967 1 96.75 85 TRP A CA 1
ATOM 692 C C . TRP A 1 85 ? 17.75 17.203 2.637 1 96.75 85 TRP A C 1
ATOM 694 O O . TRP A 1 85 ? 18.656 16.359 2.619 1 96.75 85 TRP A O 1
ATOM 704 N N . THR A 1 86 ? 17.891 18.438 2.369 1 97.12 86 THR A N 1
ATOM 705 C CA . THR A 1 86 ? 19.219 18.953 2.086 1 97.12 86 THR A CA 1
ATOM 706 C C . THR A 1 86 ? 20.062 19.047 3.363 1 97.12 86 THR A C 1
ATOM 708 O O . THR A 1 86 ? 21.281 18.953 3.318 1 97.12 86 THR A O 1
ATOM 711 N N . HIS A 1 87 ? 19.359 19.297 4.449 1 97.12 87 HIS A N 1
ATOM 712 C CA . HIS A 1 87 ? 19.938 19.312 5.789 1 97.12 87 HIS A CA 1
ATOM 713 C C . HIS A 1 87 ? 19.125 18.453 6.75 1 97.12 87 HIS A C 1
ATOM 715 O O . HIS A 1 87 ? 17.906 18.297 6.559 1 97.12 87 HIS A O 1
ATOM 721 N N . ASP A 1 88 ? 19.828 17.922 7.727 1 97.88 88 ASP A N 1
ATOM 722 C CA . ASP A 1 88 ? 19.094 17.109 8.703 1 97.88 88 ASP A CA 1
ATOM 723 C C . ASP A 1 88 ? 17.891 17.875 9.242 1 97.88 88 ASP A C 1
ATOM 725 O O . ASP A 1 88 ? 18 19.016 9.672 1 97.88 88 ASP A O 1
ATOM 729 N N . PRO A 1 89 ? 16.75 17.234 9.234 1 98.19 89 PRO A N 1
ATOM 730 C CA . PRO A 1 89 ? 15.516 17.922 9.602 1 98.19 89 PRO A CA 1
ATOM 731 C C . PRO A 1 89 ? 15.531 18.422 11.047 1 98.19 89 PRO A C 1
ATOM 733 O O . PRO A 1 89 ? 14.695 19.25 11.422 1 98.19 89 PRO A O 1
ATOM 736 N N . TYR A 1 90 ? 16.469 18 11.898 1 98.25 90 TYR A N 1
ATOM 737 C CA . TYR A 1 90 ? 16.469 18.406 13.297 1 98.25 90 TYR A CA 1
ATOM 738 C C . TYR A 1 90 ? 17.781 19.094 13.672 1 98.25 90 TYR A C 1
ATOM 740 O O . TYR A 1 90 ? 18.141 19.172 14.852 1 98.25 90 TYR A O 1
ATOM 748 N N . SER A 1 91 ? 18.438 19.578 12.664 1 98.31 91 SER A N 1
ATOM 749 C CA . SER A 1 91 ? 19.688 20.312 12.922 1 98.31 91 SER A CA 1
ATOM 750 C C . SER A 1 91 ? 19.422 21.797 13.141 1 98.31 91 SER A C 1
ATOM 752 O O . SER A 1 91 ? 20.266 22.5 13.703 1 98.31 91 SER A O 1
ATOM 754 N N . ALA A 1 92 ? 18.344 22.25 12.633 1 98.62 92 ALA A N 1
ATOM 755 C CA . ALA A 1 92 ? 18.031 23.672 12.641 1 98.62 92 ALA A CA 1
ATOM 756 C C . ALA A 1 92 ? 19.125 24.484 11.969 1 98.62 92 ALA A C 1
ATOM 758 O O . ALA A 1 92 ? 19.531 25.531 12.484 1 98.62 92 ALA A O 1
ATOM 759 N N . TYR A 1 93 ? 19.547 24 10.859 1 98.5 93 TYR A N 1
ATOM 760 C CA . TYR A 1 93 ? 20.594 24.672 10.086 1 98.5 93 TYR A CA 1
ATOM 761 C C . TYR A 1 93 ? 20.109 26.016 9.562 1 98.5 93 TYR A C 1
ATOM 763 O O . TYR A 1 93 ? 19.016 26.109 9 1 98.5 93 TYR A O 1
ATOM 771 N N . LYS A 1 94 ? 20.859 27.078 9.75 1 98.5 94 LYS A N 1
ATOM 772 C CA . LYS A 1 94 ? 20.578 28.406 9.203 1 98.5 94 LYS A CA 1
ATOM 773 C C . LYS A 1 94 ? 21.531 28.75 8.07 1 98.5 94 LYS A C 1
ATOM 775 O O . LYS A 1 94 ? 22.75 28.781 8.266 1 98.5 94 LYS A O 1
ATOM 780 N N . ASP A 1 95 ? 20.969 29.031 6.969 1 97.88 95 ASP A N 1
ATOM 781 C CA . ASP A 1 95 ? 21.844 29.312 5.828 1 97.88 95 ASP A CA 1
ATOM 782 C C . ASP A 1 95 ? 22.25 30.781 5.801 1 97.88 95 ASP A C 1
ATOM 784 O O . ASP A 1 95 ? 21.953 31.531 6.73 1 97.88 95 ASP A O 1
ATOM 788 N N . GLU A 1 96 ? 22.953 31.219 4.785 1 97.12 96 GLU A N 1
ATOM 789 C CA . GLU A 1 96 ? 23.547 32.562 4.691 1 97.12 96 GLU A CA 1
ATOM 790 C C . GLU A 1 96 ? 22.469 33.625 4.484 1 97.12 96 GLU A C 1
ATOM 792 O O . GLU A 1 96 ? 22.672 34.781 4.781 1 97.12 96 GLU A O 1
ATOM 797 N N . HIS A 1 97 ? 21.328 33.156 4.043 1 97.56 97 HIS A N 1
ATOM 798 C CA . HIS A 1 97 ? 20.234 34.094 3.785 1 97.56 97 HIS A CA 1
ATOM 799 C C . HIS A 1 97 ? 19.312 34.219 4.988 1 97.56 97 HIS A C 1
ATOM 801 O O . HIS A 1 97 ? 18.344 34.969 4.969 1 97.56 97 HIS A O 1
ATOM 807 N N . GLY A 1 98 ? 19.547 33.406 6.047 1 98.25 98 GLY A N 1
ATOM 808 C CA . GLY A 1 98 ? 18.766 33.5 7.281 1 98.25 98 GLY A CA 1
ATOM 809 C C . GLY A 1 98 ? 17.672 32.438 7.355 1 98.25 98 GLY A C 1
ATOM 810 O O . GLY A 1 98 ? 16.859 32.469 8.289 1 98.25 98 GLY A O 1
ATOM 811 N N . ASN A 1 99 ? 17.594 31.547 6.348 1 98.56 99 ASN A N 1
ATOM 812 C CA . ASN A 1 99 ? 16.609 30.484 6.391 1 98.56 99 ASN A CA 1
ATOM 813 C C . ASN A 1 99 ? 17 29.391 7.371 1 98.56 99 ASN A C 1
ATOM 815 O O . ASN A 1 99 ? 18.109 28.859 7.293 1 98.56 99 ASN A O 1
ATOM 819 N N . ILE A 1 100 ? 16.125 29.062 8.258 1 98.75 100 ILE A N 1
ATOM 820 C CA . ILE A 1 100 ? 16.344 28 9.234 1 98.75 100 ILE A CA 1
ATOM 821 C C . ILE A 1 100 ? 15.586 26.75 8.82 1 98.75 100 ILE A C 1
ATOM 823 O O . ILE A 1 100 ? 14.352 26.719 8.875 1 98.75 100 ILE A O 1
ATOM 827 N N . TYR A 1 101 ? 16.312 25.734 8.492 1 98.62 101 TYR A N 1
ATOM 828 C CA . TYR A 1 101 ? 15.742 24.484 7.988 1 98.62 101 TYR A CA 1
ATOM 829 C C . TYR A 1 101 ? 15.508 23.5 9.125 1 98.62 101 TYR A C 1
ATOM 831 O O . TYR A 1 101 ? 16.453 23.109 9.812 1 98.62 101 TYR A O 1
ATOM 839 N N . ALA A 1 102 ? 14.266 23.109 9.289 1 98.81 102 ALA A N 1
ATOM 840 C CA . ALA A 1 102 ? 13.914 22.109 10.289 1 98.81 102 ALA A CA 1
ATOM 841 C C . ALA A 1 102 ? 12.445 21.703 10.164 1 98.81 102 ALA A C 1
ATOM 843 O O . ALA A 1 102 ? 11.602 22.531 9.805 1 98.81 102 ALA A O 1
ATOM 844 N N . ARG A 1 103 ? 12.156 20.406 10.461 1 98.62 103 ARG A N 1
ATOM 845 C CA . ARG A 1 103 ? 10.766 20.031 10.672 1 98.62 103 ARG A CA 1
ATOM 846 C C . ARG A 1 103 ? 10.172 20.75 11.867 1 98.62 103 ARG A C 1
ATOM 848 O O . ARG A 1 103 ? 10.742 20.734 12.961 1 98.62 103 ARG A O 1
ATOM 855 N N . GLY A 1 104 ? 9.078 21.469 11.664 1 98.12 104 GLY A N 1
ATOM 856 C CA . GLY A 1 104 ? 8.453 22.25 12.711 1 98.12 104 GLY A CA 1
ATOM 857 C C . GLY A 1 104 ? 8.758 23.734 12.602 1 98.12 104 GLY A C 1
ATOM 858 O O . GLY A 1 104 ? 8.203 24.547 13.336 1 98.12 104 GLY A O 1
ATOM 859 N N . ALA A 1 105 ? 9.57 24.109 11.648 1 98.56 105 ALA A N 1
ATOM 860 C CA . ALA A 1 105 ? 9.953 25.516 11.508 1 98.56 105 ALA A CA 1
ATOM 861 C C . ALA A 1 105 ? 8.734 26.391 11.227 1 98.56 105 ALA A C 1
ATOM 863 O O . ALA A 1 105 ? 8.664 27.531 11.688 1 98.56 105 ALA A O 1
ATOM 864 N N . GLN A 1 106 ? 7.793 25.812 10.5 1 97.94 106 GLN A N 1
ATOM 865 C CA . GLN A 1 106 ? 6.566 26.547 10.203 1 97.94 106 GLN A CA 1
ATOM 866 C C . GLN A 1 106 ? 5.387 25.969 10.992 1 97.94 106 GLN A C 1
ATOM 868 O O . GLN A 1 106 ? 4.535 26.719 11.469 1 97.94 106 GLN A O 1
ATOM 873 N N . ASP A 1 107 ? 5.312 24.688 11.234 1 96 107 ASP A N 1
ATOM 874 C CA . ASP A 1 107 ? 4.176 23.969 11.805 1 96 107 ASP A CA 1
ATOM 875 C C . ASP A 1 107 ? 4.609 23.078 12.969 1 96 107 ASP A C 1
ATOM 877 O O . ASP A 1 107 ? 4.934 21.906 12.773 1 96 107 ASP A O 1
ATOM 881 N N . MET A 1 108 ? 4.629 23.562 14.203 1 94.94 108 MET A N 1
ATOM 882 C CA . MET A 1 108 ? 4.316 24.953 14.484 1 94.94 108 MET A CA 1
ATOM 883 C C . MET A 1 108 ? 5.188 25.5 15.617 1 94.94 108 MET A C 1
ATOM 885 O O . MET A 1 108 ? 4.742 26.312 16.406 1 94.94 108 MET A O 1
ATOM 889 N N . LYS A 1 109 ? 6.402 24.969 15.68 1 98.31 109 LYS A N 1
ATOM 890 C CA . LYS A 1 109 ? 7.262 25.297 16.812 1 98.31 109 LYS A CA 1
ATOM 891 C C . LYS A 1 109 ? 7.637 26.781 16.812 1 98.31 109 LYS A C 1
ATOM 893 O O . LYS A 1 109 ? 8.031 27.328 17.844 1 98.31 109 LYS A O 1
ATOM 898 N N . CYS A 1 110 ? 7.574 27.453 15.688 1 98.56 110 CYS A N 1
ATOM 899 C CA . CYS A 1 110 ? 7.82 28.891 15.602 1 98.56 110 CYS A CA 1
ATOM 900 C C . CYS A 1 110 ? 6.816 29.672 16.438 1 98.56 110 CYS A C 1
ATOM 902 O O . CYS A 1 110 ? 7.156 30.688 17.031 1 98.56 110 CYS A O 1
ATOM 904 N N . ILE A 1 111 ? 5.613 29.188 16.578 1 98.31 111 ILE A N 1
ATOM 905 C CA . ILE A 1 111 ? 4.539 29.875 17.297 1 98.31 111 ILE A CA 1
ATOM 906 C C . ILE A 1 111 ? 4.797 29.812 18.797 1 98.31 111 ILE A C 1
ATOM 908 O O . ILE A 1 111 ? 4.676 30.828 19.484 1 98.31 111 ILE A O 1
ATOM 912 N N . ALA A 1 112 ? 5.164 28.656 19.297 1 98.44 112 ALA A N 1
ATOM 913 C CA . ALA A 1 112 ? 5.496 28.516 20.703 1 98.44 112 ALA A CA 1
ATOM 914 C C . ALA A 1 112 ? 6.57 29.516 21.125 1 98.44 112 ALA A C 1
ATOM 916 O O . ALA A 1 112 ? 6.391 30.25 22.094 1 98.44 112 ALA A O 1
ATOM 917 N N . ILE A 1 113 ? 7.633 29.531 20.391 1 98.81 113 ILE A N 1
ATOM 918 C CA . ILE A 1 113 ? 8.75 30.406 20.734 1 98.81 113 ILE A CA 1
ATOM 919 C C . ILE A 1 113 ? 8.359 31.859 20.516 1 98.81 113 ILE A C 1
ATOM 921 O O . ILE A 1 113 ? 8.773 32.75 21.266 1 98.81 113 ILE A O 1
ATOM 925 N N . GLY A 1 114 ? 7.574 32.094 19.438 1 98.75 114 GLY A N 1
ATOM 926 C CA . GLY A 1 114 ? 7.074 33.438 19.203 1 98.75 114 GLY A CA 1
ATOM 927 C C . GLY A 1 114 ? 6.324 34 20.391 1 98.75 114 GLY A C 1
ATOM 928 O O . GLY A 1 114 ? 6.547 35.156 20.781 1 98.75 114 GLY A O 1
ATOM 929 N N . TYR A 1 115 ? 5.438 33.25 20.984 1 98.81 115 TYR A N 1
ATOM 930 C CA . TYR A 1 115 ? 4.684 33.656 22.156 1 98.81 115 TYR A CA 1
ATOM 931 C C . TYR A 1 115 ? 5.609 33.938 23.328 1 98.81 115 TYR A C 1
ATOM 933 O O . TYR A 1 115 ? 5.492 34.938 24 1 98.81 115 TYR A O 1
ATOM 941 N N . LEU A 1 116 ? 6.508 33 23.609 1 98.81 116 LEU A N 1
ATOM 942 C CA . LEU A 1 116 ? 7.391 33.094 24.766 1 98.81 116 LEU A CA 1
ATOM 943 C C . LEU A 1 116 ? 8.305 34.312 24.656 1 98.81 116 LEU A C 1
ATOM 945 O O . LEU A 1 116 ? 8.516 35.031 25.625 1 98.81 116 LEU A O 1
ATOM 949 N N . GLU A 1 117 ? 8.805 34.531 23.5 1 98.81 117 GLU A N 1
ATOM 950 C CA . GLU A 1 117 ? 9.719 35.656 23.312 1 98.81 117 GLU A CA 1
ATOM 951 C C . GLU A 1 117 ? 8.961 37 23.297 1 98.81 117 GLU A C 1
ATOM 953 O O . GLU A 1 117 ? 9.5 38.031 23.719 1 98.81 117 GLU A O 1
ATOM 958 N N . ALA A 1 118 ? 7.723 36.969 22.812 1 98.81 118 ALA A N 1
ATOM 959 C CA . ALA A 1 118 ? 6.891 38.156 22.953 1 98.81 118 ALA A CA 1
ATOM 960 C C . ALA A 1 118 ? 6.688 38.5 24.422 1 98.81 118 ALA A C 1
ATOM 962 O O . ALA A 1 118 ? 6.777 39.688 24.797 1 98.81 118 ALA A O 1
ATOM 963 N N . ILE A 1 119 ? 6.422 37.562 25.25 1 98.5 119 ILE A N 1
ATOM 964 C CA . ILE A 1 119 ? 6.25 37.781 26.688 1 98.5 119 ILE A CA 1
ATOM 965 C C . ILE A 1 119 ? 7.551 38.312 27.281 1 98.5 119 ILE A C 1
ATOM 967 O O . ILE A 1 119 ? 7.527 39.219 28.094 1 98.5 119 ILE A O 1
ATOM 971 N N . ARG A 1 120 ? 8.688 37.688 26.844 1 98.31 120 ARG A N 1
ATOM 972 C CA . ARG A 1 120 ? 9.977 38.188 27.312 1 98.31 120 ARG A CA 1
ATOM 973 C C . ARG A 1 120 ? 10.125 39.688 27.016 1 98.31 120 ARG A C 1
ATOM 975 O O . ARG A 1 120 ? 10.5 40.469 27.891 1 98.31 120 ARG A O 1
ATOM 982 N N . ARG A 1 121 ? 9.805 40.062 25.844 1 98.44 121 ARG A N 1
ATOM 983 C CA . ARG A 1 121 ? 9.961 41.438 25.422 1 98.44 121 ARG A CA 1
ATOM 984 C C . ARG A 1 121 ? 9.008 42.344 26.188 1 98.44 121 ARG A C 1
ATOM 986 O O . ARG A 1 121 ? 9.359 43.469 26.547 1 98.44 121 ARG A O 1
ATOM 993 N N . LEU A 1 122 ? 7.805 41.906 26.406 1 98.38 122 LEU A N 1
ATOM 994 C CA . LEU A 1 122 ? 6.844 42.656 27.188 1 98.38 122 LEU A CA 1
ATOM 995 C C . LEU A 1 122 ? 7.352 42.875 28.609 1 98.38 122 LEU A C 1
ATOM 997 O O . LEU A 1 122 ? 7.348 44 29.109 1 98.38 122 LEU A O 1
ATOM 1001 N N . LYS A 1 123 ? 7.844 41.875 29.219 1 96.69 123 LYS A N 1
ATOM 1002 C CA . LYS A 1 123 ? 8.367 41.969 30.578 1 96.69 123 LYS A CA 1
ATOM 1003 C C . LYS A 1 123 ? 9.578 42.906 30.641 1 96.69 123 LYS A C 1
ATOM 1005 O O . LYS A 1 123 ? 9.711 43.719 31.562 1 96.69 123 LYS A O 1
ATOM 1010 N N . GLN A 1 124 ? 10.375 42.781 29.672 1 96.75 124 GLN A N 1
ATOM 1011 C CA . GLN A 1 124 ? 11.578 43.594 29.625 1 96.75 124 GLN A CA 1
ATOM 1012 C C . GLN A 1 124 ? 11.227 45.094 29.438 1 96.75 124 GLN A C 1
ATOM 1014 O O . GLN A 1 124 ? 11.977 45.969 29.875 1 96.75 124 GLN A O 1
ATOM 1019 N N . SER A 1 125 ? 10.109 45.344 28.828 1 96.88 125 SER A N 1
ATOM 1020 C CA . SER A 1 125 ? 9.68 46.719 28.609 1 96.88 125 SER A CA 1
ATOM 1021 C C . SER A 1 125 ? 8.906 47.25 29.797 1 96.88 125 SER A C 1
ATOM 1023 O O . SER A 1 125 ? 8.352 48.344 29.734 1 96.88 125 SER A O 1
ATOM 1025 N N . GLY A 1 126 ? 8.719 46.406 30.859 1 94 126 GLY A N 1
ATOM 1026 C CA . GLY A 1 126 ? 8.062 46.844 32.094 1 94 126 GLY A CA 1
ATOM 1027 C C . GLY A 1 126 ? 6.582 46.5 32.094 1 94 126 GLY A C 1
ATOM 1028 O O . GLY A 1 126 ? 5.875 46.844 33.062 1 94 126 GLY A O 1
ATOM 1029 N N . LYS A 1 127 ? 6.18 45.906 31.094 1 92.81 127 LYS A N 1
ATOM 1030 C CA . LYS A 1 127 ? 4.781 45.5 31.031 1 92.81 127 LYS A CA 1
ATOM 1031 C C . LYS A 1 127 ? 4.609 44.094 31.609 1 92.81 127 LYS A C 1
ATOM 1033 O O . LYS A 1 127 ? 4.695 43.094 30.891 1 92.81 127 LYS A O 1
ATOM 1038 N N . THR A 1 128 ? 4.25 44.062 32.844 1 88.62 128 THR A N 1
ATOM 1039 C CA . THR A 1 128 ? 4.219 42.75 33.531 1 88.62 128 THR A CA 1
ATOM 1040 C C . THR A 1 128 ? 2.824 42.469 34.094 1 88.62 128 THR A C 1
ATOM 1042 O O . THR A 1 128 ? 2.551 41.375 34.562 1 88.62 128 THR A O 1
ATOM 1045 N N . GLN A 1 129 ? 2.084 43.531 34 1 92.31 129 GLN A N 1
ATOM 1046 C CA . GLN A 1 129 ? 0.731 43.344 34.531 1 92.31 129 GLN A CA 1
ATOM 1047 C C . GLN A 1 129 ? -0.312 43.594 33.438 1 92.31 129 GLN A C 1
ATOM 1049 O O . GLN A 1 129 ? -0.313 44.688 32.844 1 92.31 129 GLN A O 1
ATOM 1054 N N . PHE A 1 130 ? -1.101 42.656 33.312 1 97.75 130 PHE A N 1
ATOM 1055 C CA . PHE A 1 130 ? -2.209 42.75 32.344 1 97.75 130 PHE A CA 1
ATOM 1056 C C . PHE A 1 130 ? -3.545 42.625 33.094 1 97.75 130 PHE A C 1
ATOM 1058 O O . PHE A 1 130 ? -3.594 42.188 34.25 1 97.75 130 PHE A O 1
ATOM 1065 N N . LEU A 1 131 ? -4.555 43.094 32.438 1 97.94 131 LEU A N 1
ATOM 1066 C CA . LEU A 1 131 ? -5.887 43 33.031 1 97.94 131 LEU A CA 1
ATOM 1067 C C . LEU A 1 131 ? -6.289 41.531 33.188 1 97.94 131 LEU A C 1
ATOM 1069 O O . LEU A 1 131 ? -6.715 41.125 34.25 1 97.94 131 LEU A O 1
ATOM 1073 N N . ARG A 1 132 ? -6.066 40.781 32.156 1 98.06 132 ARG A N 1
ATOM 1074 C CA . ARG A 1 132 ? -6.488 39.375 32.125 1 98.06 132 ARG A CA 1
ATOM 1075 C C . ARG A 1 132 ? -5.309 38.438 32.344 1 98.06 132 ARG A C 1
ATOM 1077 O O . ARG A 1 132 ? -4.168 38.781 32 1 98.06 132 ARG A O 1
ATOM 1084 N N . THR A 1 133 ? -5.621 37.25 32.906 1 98.19 133 THR A N 1
ATOM 1085 C CA . THR A 1 133 ? -4.629 36.188 33.031 1 98.19 133 THR A CA 1
ATOM 1086 C C . THR A 1 133 ? -4.266 35.656 31.641 1 98.19 133 THR A C 1
ATOM 1088 O O . THR A 1 133 ? -5.133 35.531 30.766 1 98.19 133 THR A O 1
ATOM 1091 N N . ILE A 1 134 ? -2.99 35.438 31.453 1 98.75 134 ILE A N 1
ATOM 1092 C CA . ILE A 1 134 ? -2.496 34.844 30.219 1 98.75 134 ILE A CA 1
ATOM 1093 C C . ILE A 1 134 ? -2.006 33.406 30.484 1 98.75 134 ILE A C 1
ATOM 1095 O O . ILE A 1 134 ? -1.186 33.188 31.375 1 98.75 134 ILE A O 1
ATOM 1099 N N . HIS A 1 135 ? -2.539 32.469 29.734 1 98.81 135 HIS A N 1
ATOM 1100 C CA . HIS A 1 135 ? -2.055 31.094 29.781 1 98.81 135 HIS A CA 1
ATOM 1101 C C . HIS A 1 135 ? -1.349 30.703 28.484 1 98.81 135 HIS A C 1
ATOM 1103 O O . HIS A 1 135 ? -1.863 30.969 27.391 1 98.81 135 HIS A O 1
ATOM 1109 N N . LEU A 1 136 ? -0.167 30.156 28.609 1 98.88 136 LEU A N 1
ATOM 1110 C CA . LEU A 1 136 ? 0.44 29.406 27.516 1 98.88 136 LEU A CA 1
ATOM 1111 C C . LEU A 1 136 ? 0.239 27.906 27.719 1 98.88 136 LEU A C 1
ATOM 1113 O O . LEU A 1 136 ? 0.547 27.375 28.781 1 98.88 136 LEU A O 1
ATOM 1117 N N . VAL A 1 137 ? -0.32 27.297 26.656 1 98.88 137 VAL A N 1
ATOM 1118 C CA . VAL A 1 137 ? -0.641 25.891 26.766 1 98.88 137 VAL A CA 1
ATOM 1119 C C . VAL A 1 137 ? -0.016 25.125 25.594 1 98.88 137 VAL A C 1
ATOM 1121 O O . VAL A 1 137 ? -0.117 25.562 24.438 1 98.88 137 VAL A O 1
ATOM 1124 N N . PHE A 1 138 ? 0.655 24.047 25.891 1 98.81 138 PHE A N 1
ATOM 1125 C CA . PHE A 1 138 ? 1.314 23.172 24.922 1 98.81 138 PHE A CA 1
ATOM 1126 C C . PHE A 1 138 ? 0.783 21.75 25.031 1 98.81 138 PHE A C 1
ATOM 1128 O O . PHE A 1 138 ? 0.861 21.125 26.094 1 98.81 138 PHE A O 1
ATOM 1135 N N . CYS A 1 139 ? 0.208 21.25 23.891 1 98.62 139 CYS A N 1
ATOM 1136 C CA . CYS A 1 139 ? -0.398 19.922 23.938 1 98.62 139 CYS A CA 1
ATOM 1137 C C . CYS A 1 139 ? 0.266 18.984 22.922 1 98.62 139 CYS A C 1
ATOM 1139 O O . CYS A 1 139 ? 0.79 19.438 21.906 1 98.62 139 CYS A O 1
ATOM 1141 N N . PRO A 1 140 ? 0.226 17.656 23.234 1 98.31 140 PRO A N 1
ATOM 1142 C CA . PRO A 1 140 ? 0.703 16.641 22.297 1 98.31 140 PRO A CA 1
ATOM 1143 C C . PRO A 1 140 ? -0.342 16.281 21.234 1 98.31 140 PRO A C 1
ATOM 1145 O O . PRO A 1 140 ? -1.523 16.594 21.406 1 98.31 140 PRO A O 1
ATOM 1148 N N . ASP A 1 141 ? -0.011 15.727 20.062 1 97.88 141 ASP A N 1
ATOM 1149 C CA . ASP A 1 141 ? -0.73 14.789 19.219 1 97.88 141 ASP A CA 1
ATOM 1150 C C . ASP A 1 141 ? -1.663 15.516 18.25 1 97.88 141 ASP A C 1
ATOM 1152 O O . ASP A 1 141 ? -2.602 14.922 17.719 1 97.88 141 ASP A O 1
ATOM 1156 N N . GLU A 1 142 ? -1.442 16.766 18.047 1 97.56 142 GLU A N 1
ATOM 1157 C CA . GLU A 1 142 ? -2.281 17.438 17.062 1 97.56 142 GLU A CA 1
ATOM 1158 C C . GLU A 1 142 ? -2.172 16.75 15.695 1 97.56 142 GLU A C 1
ATOM 1160 O O . GLU A 1 142 ? -3.178 16.578 15 1 97.56 142 GLU A O 1
ATOM 1165 N N . GLU A 1 143 ? -1.071 16.281 15.305 1 97.19 143 GLU A N 1
ATOM 1166 C CA . GLU A 1 143 ? -0.786 15.758 13.977 1 97.19 143 GLU A CA 1
ATOM 1167 C C . GLU A 1 143 ? -1.408 14.375 13.781 1 97.19 143 GLU A C 1
ATOM 1169 O O . GLU A 1 143 ? -1.426 13.852 12.672 1 97.19 143 GLU A O 1
ATOM 1174 N N . ILE A 1 144 ? -1.878 13.828 14.867 1 96.75 144 ILE A N 1
ATOM 1175 C CA . ILE A 1 144 ? -2.523 12.523 14.742 1 96.75 144 ILE A CA 1
ATOM 1176 C C . ILE A 1 144 ? -3.945 12.602 15.305 1 96.75 144 ILE A C 1
ATOM 1178 O O . ILE A 1 144 ? -4.484 11.602 15.781 1 96.75 144 ILE A O 1
ATOM 1182 N N . GLY A 1 145 ? -4.469 13.828 15.398 1 96.19 145 GLY A N 1
ATOM 1183 C CA . GLY A 1 145 ? -5.898 13.953 15.641 1 96.19 145 GLY A CA 1
ATOM 1184 C C . GLY A 1 145 ? -6.23 14.547 17 1 96.19 145 GLY A C 1
ATOM 1185 O O . GLY A 1 145 ? -7.391 14.836 17.281 1 96.19 145 GLY A O 1
ATOM 1186 N N . SER A 1 146 ? -5.242 14.664 17.922 1 97.5 146 SER A N 1
ATOM 1187 C CA . SER A 1 146 ? -5.375 15.359 19.188 1 97.5 146 SER A CA 1
ATOM 1188 C C . SER A 1 146 ? -6.148 14.523 20.203 1 97.5 146 SER A C 1
ATOM 1190 O O . SER A 1 146 ? -6.605 15.039 21.219 1 97.5 146 SER A O 1
ATOM 1192 N N . PHE A 1 147 ? -6.355 13.203 19.953 1 97.06 147 PHE A N 1
ATOM 1193 C CA . PHE A 1 147 ? -7.176 12.344 20.797 1 97.06 147 PHE A CA 1
ATOM 1194 C C . PHE A 1 147 ? -6.688 12.375 22.234 1 97.06 147 PHE A C 1
ATOM 1196 O O . PHE A 1 147 ? -7.488 12.477 23.172 1 97.06 147 PHE A O 1
ATOM 1203 N N . ASP A 1 148 ? -5.371 12.336 22.391 1 97.75 148 ASP A N 1
ATOM 1204 C CA . ASP A 1 148 ? -4.773 12.297 23.719 1 97.75 148 ASP A CA 1
ATOM 1205 C C . ASP A 1 148 ? -4.258 13.672 24.125 1 97.75 148 ASP A C 1
ATOM 1207 O O . ASP A 1 148 ? -3.574 13.812 25.141 1 97.75 148 ASP A O 1
ATOM 1211 N N . GLY A 1 149 ? -4.484 14.688 23.328 1 98.06 149 GLY A N 1
ATOM 1212 C CA . GLY A 1 149 ? -4.082 16.062 23.594 1 98.06 149 GLY A CA 1
ATOM 1213 C C . GLY A 1 149 ? -5.25 16.969 23.906 1 98.06 149 GLY A C 1
ATOM 1214 O O . GLY A 1 149 ? -5.992 16.734 24.859 1 98.06 149 GLY A O 1
ATOM 1215 N N . MET A 1 150 ? -5.516 17.906 23.078 1 98.38 150 MET A N 1
ATOM 1216 C CA . MET A 1 150 ? -6.5 18.953 23.328 1 98.38 150 MET A CA 1
ATOM 1217 C C . MET A 1 150 ? -7.898 18.359 23.469 1 98.38 150 MET A C 1
ATOM 1219 O O . MET A 1 150 ? -8.695 18.828 24.266 1 98.38 150 MET A O 1
ATOM 1223 N N . LYS A 1 151 ? -8.227 17.344 22.656 1 97.5 151 LYS A N 1
ATOM 1224 C CA . LYS A 1 151 ? -9.562 16.75 22.719 1 97.5 151 LYS A CA 1
ATOM 1225 C C . LYS A 1 151 ? -9.859 16.203 24.109 1 97.5 151 LYS A C 1
ATOM 1227 O O . LYS A 1 151 ? -11 16.234 24.562 1 97.5 151 LYS A O 1
ATOM 1232 N N . LYS A 1 152 ? -8.914 15.586 24.734 1 97.75 152 LYS A N 1
ATOM 1233 C CA . LYS A 1 152 ? -9.062 15.086 26.094 1 97.75 152 LYS A CA 1
ATOM 1234 C C . LYS A 1 152 ? -8.945 16.219 27.109 1 97.75 152 LYS A C 1
ATOM 1236 O O . LYS A 1 152 ? -9.656 16.234 28.125 1 97.75 152 LYS A O 1
ATOM 1241 N N . PHE A 1 153 ? -8.062 17.156 26.875 1 98.69 153 PHE A N 1
ATOM 1242 C CA . PHE A 1 153 ? -7.742 18.234 27.812 1 98.69 153 PHE A CA 1
ATOM 1243 C C . PHE A 1 153 ? -8.977 19.094 28.094 1 98.69 153 PHE A C 1
ATOM 1245 O O . PHE A 1 153 ? -9.227 19.453 29.234 1 98.69 153 PHE A O 1
ATOM 1252 N N . VAL A 1 154 ? -9.781 19.375 27.109 1 98.38 154 VAL A N 1
ATOM 1253 C CA . VAL A 1 154 ? -10.906 20.297 27.234 1 98.38 154 VAL A CA 1
ATOM 1254 C C . VAL A 1 154 ? -11.977 19.688 28.141 1 98.38 154 VAL A C 1
ATOM 1256 O O . VAL A 1 154 ? -12.891 20.391 28.594 1 98.38 154 VAL A O 1
ATOM 1259 N N . THR A 1 155 ? -11.875 18.453 28.453 1 98.06 155 THR A N 1
ATOM 1260 C CA . THR A 1 155 ? -12.875 17.797 29.297 1 98.06 155 THR A CA 1
ATOM 1261 C C . THR A 1 155 ? -12.43 17.781 30.75 1 98.06 155 THR A C 1
ATOM 1263 O O . THR A 1 155 ? -13.141 17.281 31.625 1 98.06 155 THR A O 1
ATOM 1266 N N . THR A 1 156 ? -11.336 18.312 31.078 1 98.38 156 THR A N 1
ATOM 1267 C CA . THR A 1 156 ? -10.758 18.203 32.406 1 98.38 156 THR A CA 1
ATOM 1268 C C . THR A 1 156 ? -11.164 19.391 33.281 1 98.38 156 THR A C 1
ATOM 1270 O O . THR A 1 156 ? -11.547 20.438 32.75 1 98.38 156 THR A O 1
ATOM 1273 N N . LYS A 1 157 ? -10.961 19.219 34.594 1 98.12 157 LYS A N 1
ATOM 1274 C CA . LYS A 1 157 ? -11.156 20.297 35.562 1 98.12 157 LYS A CA 1
ATOM 1275 C C . LYS A 1 157 ? -10.086 21.375 35.406 1 98.12 157 LYS A C 1
ATOM 1277 O O . LYS A 1 157 ? -10.367 22.562 35.562 1 98.12 157 LYS A O 1
ATOM 1282 N N . LYS A 1 158 ? -8.938 20.938 35.094 1 98.25 158 LYS A N 1
ATOM 1283 C CA . LYS A 1 158 ? -7.855 21.891 34.906 1 98.25 158 LYS A CA 1
ATOM 1284 C C . LYS A 1 158 ? -8.195 22.891 33.781 1 98.25 158 LYS A C 1
ATOM 1286 O O . LYS A 1 158 ? -7.965 24.094 33.938 1 98.25 158 LYS A O 1
ATOM 1291 N N . PHE A 1 159 ? -8.711 22.391 32.75 1 98.69 159 PHE A N 1
ATOM 1292 C CA . PHE A 1 159 ? -9.102 23.266 31.641 1 98.69 159 PHE A CA 1
ATOM 1293 C C . PHE A 1 159 ? -10.156 24.266 32.094 1 98.69 159 PHE A C 1
ATOM 1295 O O . PHE A 1 159 ? -10.062 25.453 31.781 1 98.69 159 PHE A O 1
ATOM 1302 N N . GLU A 1 160 ? -11.125 23.797 32.781 1 98.25 160 GLU A N 1
ATOM 1303 C CA . GLU A 1 160 ? -12.18 24.656 33.312 1 98.25 160 GLU A CA 1
ATOM 1304 C C . GLU A 1 160 ? -11.609 25.781 34.156 1 98.25 160 GLU A C 1
ATOM 1306 O O . GLU A 1 160 ? -12.062 26.922 34.094 1 98.25 160 GLU A O 1
ATOM 1311 N N . GLU A 1 161 ? -10.656 25.438 34.875 1 97.94 161 GLU A N 1
ATOM 1312 C CA . GLU A 1 161 ? -10.047 26.375 35.812 1 97.94 161 GLU A CA 1
ATOM 1313 C C . GLU A 1 161 ? -9.297 27.484 35.094 1 97.94 161 GLU A C 1
ATOM 1315 O O . GLU A 1 161 ? -9.078 28.562 35.625 1 97.94 161 GLU A O 1
ATOM 1320 N N . LEU A 1 162 ? -8.898 27.234 33.906 1 98.44 162 LEU A N 1
ATOM 1321 C CA . LEU A 1 162 ? -8.156 28.234 33.156 1 98.44 162 LEU A CA 1
ATOM 1322 C C . LEU A 1 162 ? -9.062 29.375 32.719 1 98.44 162 LEU A C 1
ATOM 1324 O O . LEU A 1 162 ? -8.586 30.469 32.375 1 98.44 162 LEU A O 1
ATOM 1328 N N . ASN A 1 163 ? -10.375 29.172 32.594 1 98.12 163 ASN A N 1
ATOM 1329 C CA . ASN A 1 163 ? -11.359 30.203 32.281 1 98.12 163 ASN A CA 1
ATOM 1330 C C . ASN A 1 163 ? -11.016 30.938 31 1 98.12 163 ASN A C 1
ATOM 1332 O O . ASN A 1 163 ? -10.93 32.156 30.984 1 98.12 163 ASN A O 1
ATOM 1336 N N . ILE A 1 164 ? -10.875 30.156 29.969 1 98.25 164 ILE A N 1
ATOM 1337 C CA . ILE A 1 164 ? -10.406 30.703 28.703 1 98.25 164 ILE A CA 1
ATOM 1338 C C . ILE A 1 164 ? -11.539 31.484 28.031 1 98.25 164 ILE A C 1
ATOM 1340 O O . ILE A 1 164 ? -12.648 30.953 27.875 1 98.25 164 ILE A O 1
ATOM 1344 N N . GLY A 1 165 ? -11.242 32.688 27.594 1 97.31 165 GLY A N 1
ATOM 1345 C CA . GLY A 1 165 ? -12.203 33.5 26.859 1 97.31 165 GLY A CA 1
ATOM 1346 C C . GLY A 1 165 ? -11.828 33.719 25.406 1 97.31 165 GLY A C 1
ATOM 1347 O O . GLY A 1 165 ? -12.695 33.938 24.562 1 97.31 165 GLY A O 1
ATOM 1348 N N . PHE A 1 166 ? -10.547 33.688 25.125 1 98.31 166 PHE A N 1
ATOM 1349 C CA . PHE A 1 166 ? -10 33.844 23.781 1 98.31 166 PHE A CA 1
ATOM 1350 C C . PHE A 1 166 ? -8.68 33.094 23.641 1 98.31 166 PHE A C 1
ATOM 1352 O O . PHE A 1 166 ? -7.883 33.031 24.578 1 98.31 166 PHE A O 1
ATOM 1359 N N . SER A 1 167 ? -8.5 32.531 22.438 1 98.75 167 SER A N 1
ATOM 1360 C CA . SER A 1 167 ? -7.277 31.781 22.203 1 98.75 167 SER A CA 1
ATOM 1361 C C . SER A 1 167 ? -6.656 32.125 20.844 1 98.75 167 SER A C 1
ATOM 1363 O O . SER A 1 167 ? -7.375 32.344 19.875 1 98.75 167 SER A O 1
ATOM 1365 N N . LEU A 1 168 ? -5.355 32.25 20.859 1 98.69 168 LEU A N 1
ATOM 1366 C CA . LEU A 1 168 ? -4.578 32.25 19.625 1 98.69 168 LEU A CA 1
ATOM 1367 C C . LEU A 1 168 ? -3.953 30.875 19.375 1 98.69 168 LEU A C 1
ATOM 1369 O O . LEU A 1 168 ? -3.467 30.234 20.312 1 98.69 168 LEU A O 1
ATOM 1373 N N . ASP A 1 169 ? -4.035 30.406 18.156 1 98 169 ASP A N 1
ATOM 1374 C CA . ASP A 1 169 ? -3.475 29.141 17.688 1 98 169 ASP A CA 1
ATOM 1375 C C . ASP A 1 169 ? -2.828 29.312 16.312 1 98 169 ASP A C 1
ATOM 1377 O O . ASP A 1 169 ? -2.719 30.422 15.805 1 98 169 ASP A O 1
ATOM 1381 N N . GLU A 1 170 ? -2.379 28.156 15.773 1 96.06 170 GLU A N 1
ATOM 1382 C CA . GLU A 1 170 ? -1.637 28.203 14.516 1 96.06 170 GLU A CA 1
ATOM 1383 C C . GLU A 1 170 ? -2.535 28.656 13.359 1 96.06 170 GLU A C 1
ATOM 1385 O O . GLU A 1 170 ? -3.734 28.359 13.359 1 96.06 170 GLU A O 1
ATOM 1390 N N . GLY A 1 171 ? -1.901 29.359 12.484 1 94.69 171 GLY A N 1
ATOM 1391 C CA . GLY A 1 171 ? -2.443 29.641 11.164 1 94.69 171 GLY A CA 1
ATOM 1392 C C . GLY A 1 171 ? -1.609 29.047 10.039 1 94.69 171 GLY A C 1
ATOM 1393 O O . GLY A 1 171 ? -1.18 27.906 10.117 1 94.69 171 GLY A O 1
ATOM 1394 N N . SER A 1 172 ? -1.538 29.891 8.969 1 93.12 172 SER A N 1
ATOM 1395 C CA . SER A 1 172 ? -0.771 29.453 7.805 1 93.12 172 SER A CA 1
ATOM 1396 C C . SER A 1 172 ? 0.172 30.562 7.324 1 93.12 172 SER A C 1
ATOM 1398 O O . SER A 1 172 ? -0.032 31.734 7.625 1 93.12 172 SER A O 1
ATOM 1400 N N . SER A 1 173 ? 1.199 30.109 6.637 1 95.69 173 SER A N 1
ATOM 1401 C CA . SER A 1 173 ? 2.033 31.062 5.922 1 95.69 173 SER A CA 1
ATOM 1402 C C . SER A 1 173 ? 1.331 31.578 4.672 1 95.69 173 SER A C 1
ATOM 1404 O O . SER A 1 173 ? 0.349 31 4.215 1 95.69 173 SER A O 1
ATOM 1406 N N . SER A 1 174 ? 1.791 32.688 4.219 1 95.62 174 SER A N 1
ATOM 1407 C CA . SER A 1 174 ? 1.345 33.25 2.945 1 95.62 174 SER A CA 1
ATOM 1408 C C . SER A 1 174 ? 2.523 33.531 2.018 1 95.62 174 SER A C 1
ATOM 1410 O O . SER A 1 174 ? 3.588 33.969 2.467 1 95.62 174 SER A O 1
ATOM 1412 N N . ASP A 1 175 ? 2.242 33.375 0.741 1 94.88 175 ASP A N 1
ATOM 1413 C CA . ASP A 1 175 ? 3.289 33.594 -0.253 1 94.88 175 ASP A CA 1
ATOM 1414 C C . ASP A 1 175 ? 3.473 35.094 -0.539 1 94.88 175 ASP A C 1
ATOM 1416 O O . ASP A 1 175 ? 4.488 35.5 -1.102 1 94.88 175 ASP A O 1
ATOM 1420 N N . ASP A 1 176 ? 2.521 35.844 -0.149 1 96.38 176 ASP A N 1
ATOM 1421 C CA . ASP A 1 176 ? 2.6 37.281 -0.398 1 96.38 176 ASP A CA 1
ATOM 1422 C C . ASP A 1 176 ? 2.635 38.062 0.911 1 96.38 176 ASP A C 1
ATOM 1424 O O . ASP A 1 176 ? 2.988 37.531 1.958 1 96.38 176 ASP A O 1
ATOM 1428 N N . ASP A 1 177 ? 2.375 39.375 0.915 1 97.62 177 ASP A N 1
ATOM 1429 C CA . ASP A 1 177 ? 2.549 40.25 2.068 1 97.62 177 ASP A CA 1
ATOM 1430 C C . ASP A 1 177 ? 1.246 40.406 2.85 1 97.62 177 ASP A C 1
ATOM 1432 O O . ASP A 1 177 ? 1.043 41.406 3.549 1 97.62 177 ASP A O 1
ATOM 1436 N N . THR A 1 178 ? 0.375 39.438 2.709 1 97.88 178 THR A N 1
ATOM 1437 C CA . THR A 1 178 ? -0.907 39.469 3.404 1 97.88 178 THR A CA 1
ATOM 1438 C C . THR A 1 178 ? -0.974 38.344 4.445 1 97.88 178 THR A C 1
ATOM 1440 O O . THR A 1 178 ? -0.874 37.188 4.105 1 97.88 178 THR A O 1
ATOM 1443 N N . TYR A 1 179 ? -1.158 38.719 5.715 1 98.06 179 TYR A N 1
ATOM 1444 C CA . TYR A 1 179 ? -1.312 37.719 6.758 1 98.06 179 TYR A CA 1
ATOM 1445 C C . TYR A 1 179 ? -2.615 36.969 6.582 1 98.06 179 TYR A C 1
ATOM 1447 O O . TYR A 1 179 ? -3.643 37.531 6.223 1 98.06 179 TYR A O 1
ATOM 1455 N N . VAL A 1 180 ? -2.559 35.688 6.828 1 96.62 180 VAL A N 1
ATOM 1456 C CA . VAL A 1 180 ? -3.758 34.875 6.852 1 96.62 180 VAL A CA 1
ATOM 1457 C C . VAL A 1 180 ? -4.262 34.719 8.289 1 96.62 180 VAL A C 1
ATOM 1459 O O . VAL A 1 180 ? -3.486 34.406 9.195 1 96.62 180 VAL A O 1
ATOM 1462 N N . VAL A 1 181 ? -5.562 35 8.484 1 98.06 181 VAL A N 1
ATOM 1463 C CA . VAL A 1 181 ? -6.195 34.875 9.797 1 98.06 181 VAL A CA 1
ATOM 1464 C C . VAL A 1 181 ? -7.352 33.875 9.727 1 98.06 181 VAL A C 1
ATOM 1466 O O . VAL A 1 181 ? -8.305 34.094 8.969 1 98.06 181 VAL A O 1
ATOM 1469 N N . SER A 1 182 ? -7.273 32.844 10.531 1 97.62 182 SER A N 1
ATOM 1470 C CA . SER A 1 182 ? -8.305 31.828 10.461 1 97.62 182 SER A CA 1
ATOM 1471 C C . SER A 1 182 ? -9.312 31.984 11.594 1 97.62 182 SER A C 1
ATOM 1473 O O . SER A 1 182 ? -8.945 31.984 12.773 1 97.62 182 SER A O 1
ATOM 1475 N N . TYR A 1 183 ? -10.555 32.094 11.234 1 97.56 183 TYR A N 1
ATOM 1476 C CA . TYR A 1 183 ? -11.617 32.25 12.227 1 97.56 183 TYR A CA 1
ATOM 1477 C C . TYR A 1 183 ? -12.461 30.984 12.336 1 97.56 183 TYR A C 1
ATOM 1479 O O . TYR A 1 183 ? -13.422 30.922 13.109 1 97.56 183 TYR A O 1
ATOM 1487 N N . GLY A 1 184 ? -12.164 30.016 11.594 1 96.38 184 GLY A N 1
ATOM 1488 C CA . GLY A 1 184 ? -12.734 28.688 11.477 1 96.38 184 GLY A CA 1
ATOM 1489 C C . GLY A 1 184 ? -11.852 27.719 10.703 1 96.38 184 GLY A C 1
ATOM 1490 O O . GLY A 1 184 ? -10.789 28.109 10.211 1 96.38 184 GLY A O 1
ATOM 1491 N N . GLU A 1 185 ? -12.227 26.516 10.664 1 96 185 GLU A N 1
ATOM 1492 C CA . GLU A 1 185 ? -11.43 25.562 9.898 1 96 185 GLU A CA 1
ATOM 1493 C C . GLU A 1 185 ? -12.32 24.5 9.25 1 96 185 GLU A C 1
ATOM 1495 O O . GLU A 1 185 ? -13.484 24.344 9.625 1 96 185 GLU A O 1
ATOM 1500 N N . ARG A 1 186 ? -11.805 23.828 8.195 1 96.75 186 ARG A N 1
ATOM 1501 C CA . ARG A 1 186 ? -12.477 22.672 7.586 1 96.75 186 ARG A CA 1
ATOM 1502 C C . ARG A 1 186 ? -12.492 21.484 8.539 1 96.75 186 ARG A C 1
ATOM 1504 O O . ARG A 1 186 ? -11.633 21.375 9.414 1 96.75 186 ARG A O 1
ATOM 1511 N N . SER A 1 187 ? -13.555 20.688 8.359 1 96.94 187 SER A N 1
ATOM 1512 C CA . SER A 1 187 ? -13.648 19.469 9.148 1 96.94 187 SER A CA 1
ATOM 1513 C C . SER A 1 187 ? -12.789 18.359 8.555 1 96.94 187 SER A C 1
ATOM 1515 O O . SER A 1 187 ? -12.836 18.094 7.348 1 96.94 187 SER A O 1
ATOM 1517 N N . VAL A 1 188 ? -12.07 17.688 9.414 1 97.44 188 VAL A N 1
ATOM 1518 C CA . VAL A 1 188 ? -11.18 16.625 8.961 1 97.44 188 VAL A CA 1
ATOM 1519 C C . VAL A 1 188 ? -11.906 15.281 9.016 1 97.44 188 VAL A C 1
ATOM 1521 O O . VAL A 1 188 ? -12.516 14.938 10.031 1 97.44 188 VAL A O 1
ATOM 1524 N N . TRP A 1 189 ? -11.922 14.578 7.898 1 98.44 189 TRP A N 1
ATOM 1525 C CA . TRP A 1 189 ? -12.359 13.188 7.789 1 98.44 189 TRP A CA 1
ATOM 1526 C C . TRP A 1 189 ? -11.234 12.305 7.27 1 98.44 189 TRP A C 1
ATOM 1528 O O . TRP A 1 189 ? -10.914 12.328 6.082 1 98.44 189 TRP A O 1
ATOM 1538 N N . TRP A 1 190 ? -10.617 11.539 8.195 1 98.69 190 TRP A N 1
ATOM 1539 C CA . TRP A 1 190 ? -9.672 10.508 7.785 1 98.69 190 TRP A CA 1
ATOM 1540 C C . TRP A 1 190 ? -10.383 9.18 7.555 1 98.69 190 TRP A C 1
ATOM 1542 O O . TRP A 1 190 ? -10.859 8.547 8.5 1 98.69 190 TRP A O 1
ATOM 1552 N N . ILE A 1 191 ? -10.328 8.758 6.293 1 98.88 191 ILE A N 1
ATOM 1553 C CA . ILE A 1 191 ? -11.141 7.613 5.898 1 98.88 191 ILE A CA 1
ATOM 1554 C C . ILE A 1 191 ? -10.242 6.461 5.469 1 98.88 191 ILE A C 1
ATOM 1556 O O . ILE A 1 191 ? -9.32 6.648 4.664 1 98.88 191 ILE A O 1
ATOM 1560 N N . LYS A 1 192 ? -10.445 5.301 6.035 1 98.81 192 LYS A N 1
ATOM 1561 C CA . LYS A 1 192 ? -9.852 4.043 5.594 1 98.81 192 LYS A CA 1
ATOM 1562 C C . LYS A 1 192 ? -10.859 3.189 4.836 1 98.81 192 LYS A C 1
ATOM 1564 O O . LYS A 1 192 ? -11.922 2.855 5.367 1 98.81 192 LYS A O 1
ATOM 1569 N N . VAL A 1 193 ? -10.555 2.818 3.621 1 98.94 193 VAL A N 1
ATOM 1570 C CA . VAL A 1 193 ? -11.438 1.971 2.82 1 98.94 193 VAL A CA 1
ATOM 1571 C C . VAL A 1 193 ? -10.812 0.584 2.664 1 98.94 193 VAL A C 1
ATOM 1573 O O . VAL A 1 193 ? -9.633 0.461 2.34 1 98.94 193 VAL A O 1
ATOM 1576 N N . LYS A 1 194 ? -11.586 -0.408 2.928 1 98.81 194 LYS A N 1
ATOM 1577 C CA . LYS A 1 194 ? -11.195 -1.798 2.711 1 98.81 194 LYS A CA 1
ATOM 1578 C C . LYS A 1 194 ? -11.812 -2.352 1.431 1 98.81 194 LYS A C 1
ATOM 1580 O O . LYS A 1 194 ? -13.031 -2.316 1.261 1 98.81 194 LYS A O 1
ATOM 1585 N N . CYS A 1 195 ? -11.039 -2.838 0.53 1 98.81 195 CYS A N 1
ATOM 1586 C CA . CYS A 1 195 ? -11.477 -3.48 -0.706 1 98.81 195 CYS A CA 1
ATOM 1587 C C . CYS A 1 195 ? -11.148 -4.969 -0.691 1 98.81 195 CYS A C 1
ATOM 1589 O O . CYS A 1 195 ? -10.047 -5.367 -1.073 1 98.81 195 CYS A O 1
ATOM 1591 N N . PRO A 1 196 ? -12.078 -5.805 -0.315 1 98.06 196 PRO A N 1
ATOM 1592 C CA . PRO A 1 196 ? -11.812 -7.242 -0.234 1 98.06 196 PRO A CA 1
ATOM 1593 C C . PRO A 1 196 ? -12.039 -7.961 -1.562 1 98.06 196 PRO A C 1
ATOM 1595 O O . PRO A 1 196 ? -12.68 -7.41 -2.463 1 98.06 196 PRO A O 1
ATOM 1598 N N . GLY A 1 197 ? -11.508 -9.078 -1.756 1 96.62 197 GLY A N 1
ATOM 1599 C CA . GLY A 1 197 ? -11.703 -9.977 -2.883 1 96.62 197 GLY A CA 1
ATOM 1600 C C . GLY A 1 197 ? -11.195 -11.383 -2.621 1 96.62 197 GLY A C 1
ATOM 1601 O O . GLY A 1 197 ? -10.719 -11.68 -1.526 1 96.62 197 GLY A O 1
ATOM 1602 N N . ASP A 1 198 ? -11.391 -12.211 -3.613 1 94.88 198 ASP A N 1
ATOM 1603 C CA . ASP A 1 198 ? -10.867 -13.57 -3.518 1 94.88 198 ASP A CA 1
ATOM 1604 C C . ASP A 1 198 ? -9.391 -13.617 -3.898 1 94.88 198 ASP A C 1
ATOM 1606 O O . ASP A 1 198 ? -8.977 -13.008 -4.887 1 94.88 198 ASP A O 1
ATOM 1610 N N . PRO A 1 199 ? -8.664 -14.312 -3.047 1 95.31 199 PRO A N 1
ATOM 1611 C CA . PRO A 1 199 ? -7.289 -14.539 -3.484 1 95.31 199 PRO A CA 1
ATOM 1612 C C . PRO A 1 199 ? -7.184 -15.562 -4.613 1 95.31 199 PRO A C 1
ATOM 1614 O O . PRO A 1 199 ? -8.141 -16.297 -4.871 1 95.31 199 PRO A O 1
ATOM 1617 N N . GLY A 1 200 ? -6.059 -15.602 -5.273 1 94.94 200 GLY A N 1
ATOM 1618 C CA . GLY A 1 200 ? -5.848 -16.562 -6.34 1 94.94 200 GLY A CA 1
ATOM 1619 C C . GLY A 1 200 ? -4.555 -16.344 -7.102 1 94.94 200 GLY A C 1
ATOM 1620 O O . GLY A 1 200 ? -3.764 -15.461 -6.742 1 94.94 200 GLY A O 1
ATOM 1621 N N . HIS A 1 201 ? -4.379 -17.188 -8.047 1 94.62 201 HIS A N 1
ATOM 1622 C CA . HIS A 1 201 ? -3.193 -17.109 -8.891 1 94.62 201 HIS A CA 1
ATOM 1623 C C . HIS A 1 201 ? -3.211 -15.852 -9.75 1 94.62 201 HIS A C 1
ATOM 1625 O O . HIS A 1 201 ? -4.254 -15.484 -10.297 1 94.62 201 HIS A O 1
ATOM 1631 N N . GLY A 1 202 ? -2.104 -15.195 -9.914 1 95.75 202 GLY A N 1
ATOM 1632 C CA . GLY A 1 202 ? -1.981 -13.922 -10.602 1 95.75 202 GLY A CA 1
ATOM 1633 C C . GLY A 1 202 ? -2.291 -14.008 -12.086 1 95.75 202 GLY A C 1
ATOM 1634 O O . GLY A 1 202 ? -2.496 -12.992 -12.742 1 95.75 202 GLY A O 1
ATOM 1635 N N . SER A 1 203 ? -2.389 -15.188 -12.602 1 95.44 203 SER A N 1
ATOM 1636 C CA . SER A 1 203 ? -2.566 -15.383 -14.039 1 95.44 203 SER A CA 1
ATOM 1637 C C . SER A 1 203 ? -4.043 -15.453 -14.406 1 95.44 203 SER A C 1
ATOM 1639 O O . SER A 1 203 ? -4.391 -15.547 -15.586 1 95.44 203 SER A O 1
ATOM 1641 N N . ARG A 1 204 ? -4.918 -15.367 -13.469 1 93.38 204 ARG A N 1
ATOM 1642 C CA . ARG A 1 204 ? -6.336 -15.617 -13.711 1 93.38 204 ARG A CA 1
ATOM 1643 C C . ARG A 1 204 ? -7.121 -14.305 -13.734 1 93.38 204 ARG A C 1
ATOM 1645 O O . ARG A 1 204 ? -6.676 -13.297 -13.188 1 93.38 204 ARG A O 1
ATOM 1652 N N . PHE A 1 205 ? -8.312 -14.414 -14.445 1 95.44 205 PHE A N 1
ATOM 1653 C CA . PHE A 1 205 ? -9.32 -13.367 -14.32 1 95.44 205 PHE A CA 1
ATOM 1654 C C . PHE A 1 205 ? -10.305 -13.695 -13.211 1 95.44 205 PHE A C 1
ATOM 1656 O O . PHE A 1 205 ? -11.359 -14.297 -13.453 1 95.44 205 PHE A O 1
ATOM 1663 N N . LEU A 1 206 ? -10.047 -13.273 -12.07 1 92.75 206 LEU A N 1
ATOM 1664 C CA . LEU A 1 206 ? -10.961 -13.523 -10.961 1 92.75 206 LEU A CA 1
ATOM 1665 C C . LEU A 1 206 ? -12.125 -12.531 -10.977 1 92.75 206 LEU A C 1
ATOM 1667 O O . LEU A 1 206 ? -11.922 -11.344 -11.234 1 92.75 206 LEU A O 1
ATOM 1671 N N . ASP A 1 207 ? -13.258 -12.945 -10.664 1 91.12 207 ASP A N 1
ATOM 1672 C CA . ASP A 1 207 ? -14.438 -12.078 -10.664 1 91.12 207 ASP A CA 1
ATOM 1673 C C . ASP A 1 207 ? -14.445 -11.156 -9.453 1 91.12 207 ASP A C 1
ATOM 1675 O O . ASP A 1 207 ? -14.57 -9.938 -9.594 1 91.12 207 ASP A O 1
ATOM 1679 N N . ASN A 1 208 ? -14.414 -11.781 -8.266 1 95.81 208 ASN A N 1
ATOM 1680 C CA . ASN A 1 208 ? -14.336 -11 -7.035 1 95.81 208 ASN A CA 1
ATOM 1681 C C . ASN A 1 208 ? -12.914 -10.531 -6.754 1 95.81 208 ASN A C 1
ATOM 1683 O O . ASN A 1 208 ? -12.211 -11.125 -5.934 1 95.81 208 ASN A O 1
ATOM 1687 N N . ASN A 1 209 ? -12.562 -9.406 -7.383 1 97.25 209 ASN A N 1
ATOM 1688 C CA . ASN A 1 209 ? -11.172 -8.977 -7.449 1 97.25 209 ASN A CA 1
ATOM 1689 C C . ASN A 1 209 ? -10.938 -7.699 -6.645 1 97.25 209 ASN A C 1
ATOM 1691 O O . ASN A 1 209 ? -11.547 -6.664 -6.926 1 97.25 209 ASN A O 1
ATOM 1695 N N . ALA A 1 210 ? -10.062 -7.746 -5.676 1 98.25 210 ALA A N 1
ATOM 1696 C CA . ALA A 1 210 ? -9.766 -6.617 -4.801 1 98.25 210 ALA A CA 1
ATOM 1697 C C . ALA A 1 210 ? -9.227 -5.434 -5.598 1 98.25 210 ALA A C 1
ATOM 1699 O O . ALA A 1 210 ? -9.523 -4.277 -5.285 1 98.25 210 ALA A O 1
ATOM 1700 N N . GLY A 1 211 ? -8.398 -5.703 -6.609 1 98.56 211 GLY A N 1
ATOM 1701 C CA . GLY A 1 211 ? -7.801 -4.656 -7.422 1 98.56 211 GLY A CA 1
ATOM 1702 C C . GLY A 1 211 ? -8.828 -3.836 -8.18 1 98.56 211 GLY A C 1
ATOM 1703 O O . GLY A 1 211 ? -8.711 -2.609 -8.258 1 98.56 211 GLY A O 1
ATOM 1704 N N . ILE A 1 212 ? -9.805 -4.465 -8.711 1 98.56 212 ILE A N 1
ATOM 1705 C CA . ILE A 1 212 ? -10.859 -3.789 -9.461 1 98.56 212 ILE A CA 1
ATOM 1706 C C . ILE A 1 212 ? -11.672 -2.9 -8.516 1 98.56 212 ILE A C 1
ATOM 1708 O O . ILE A 1 212 ? -12.031 -1.777 -8.875 1 98.56 212 ILE A O 1
ATOM 1712 N N . LYS A 1 213 ? -11.961 -3.43 -7.363 1 98.81 213 LYS A N 1
ATOM 1713 C CA . LYS A 1 213 ? -12.68 -2.643 -6.363 1 98.81 213 LYS A CA 1
ATOM 1714 C C . LYS A 1 213 ? -11.859 -1.424 -5.938 1 98.81 213 LYS A C 1
ATOM 1716 O O . LYS A 1 213 ? -12.406 -0.326 -5.793 1 98.81 213 LYS A O 1
ATOM 1721 N N . LEU A 1 214 ? -10.555 -1.627 -5.727 1 98.88 214 LEU A N 1
ATOM 1722 C CA . LEU A 1 214 ? -9.672 -0.519 -5.375 1 98.88 214 LEU A CA 1
ATOM 1723 C C . LEU A 1 214 ? -9.664 0.538 -6.477 1 98.88 214 LEU A C 1
ATOM 1725 O O . LEU A 1 214 ? -9.688 1.737 -6.191 1 98.88 214 LEU A O 1
ATOM 1729 N N . GLN A 1 215 ? -9.578 0.117 -7.746 1 98.88 215 GLN A N 1
ATOM 1730 C CA . GLN A 1 215 ? -9.648 1.032 -8.875 1 98.88 215 GLN A CA 1
ATOM 1731 C C . GLN A 1 215 ? -10.891 1.913 -8.805 1 98.88 215 GLN A C 1
ATOM 1733 O O . GLN A 1 215 ? -10.805 3.129 -8.984 1 98.88 215 GLN A O 1
ATOM 1738 N N . SER A 1 216 ? -12.008 1.263 -8.539 1 98.88 216 SER A N 1
ATOM 1739 C CA . SER A 1 216 ? -13.273 1.985 -8.445 1 98.88 216 SER A CA 1
ATOM 1740 C C . SER A 1 216 ? -13.234 3.023 -7.328 1 98.88 216 SER A C 1
ATOM 1742 O O . SER A 1 216 ? -13.648 4.168 -7.523 1 98.88 216 SER A O 1
ATOM 1744 N N . ILE A 1 217 ? -12.75 2.666 -6.18 1 98.94 217 ILE A N 1
ATOM 1745 C CA . ILE A 1 217 ? -12.688 3.537 -5.012 1 98.94 217 ILE A CA 1
ATOM 1746 C C . ILE A 1 217 ? -11.766 4.719 -5.301 1 98.94 217 ILE A C 1
ATOM 1748 O O . ILE A 1 217 ? -12.133 5.875 -5.07 1 98.94 217 ILE A O 1
ATOM 1752 N N . ILE A 1 218 ? -10.602 4.434 -5.82 1 98.94 218 ILE A N 1
ATOM 1753 C CA . ILE A 1 218 ? -9.633 5.484 -6.129 1 98.94 218 ILE A CA 1
ATOM 1754 C C . ILE A 1 218 ? -10.234 6.457 -7.145 1 98.94 218 ILE A C 1
ATOM 1756 O O . ILE A 1 218 ? -10.141 7.676 -6.98 1 98.94 218 ILE A O 1
ATOM 1760 N N . ASN A 1 219 ? -10.867 5.941 -8.141 1 98.94 219 ASN A N 1
ATOM 1761 C CA . ASN A 1 219 ? -11.492 6.789 -9.148 1 98.94 219 ASN A CA 1
ATOM 1762 C C . ASN A 1 219 ? -12.578 7.68 -8.547 1 98.94 219 ASN A C 1
ATOM 1764 O O . ASN A 1 219 ? -12.625 8.883 -8.828 1 98.94 219 ASN A O 1
ATOM 1768 N N . SER A 1 220 ? -13.422 7.102 -7.734 1 98.88 220 SER A N 1
ATOM 1769 C CA . SER A 1 220 ? -14.516 7.875 -7.152 1 98.88 220 SER A CA 1
ATOM 1770 C C . SER A 1 220 ? -13.984 9.031 -6.312 1 98.88 220 SER A C 1
ATOM 1772 O O . SER A 1 220 ? -14.383 10.18 -6.504 1 98.88 220 SER A O 1
ATOM 1774 N N . PHE A 1 221 ? -13.102 8.742 -5.41 1 98.88 221 PHE A N 1
ATOM 1775 C CA . PHE A 1 221 ? -12.562 9.758 -4.508 1 98.88 221 PHE A CA 1
ATOM 1776 C C . PHE A 1 221 ? -11.789 10.812 -5.281 1 98.88 221 PHE A C 1
ATOM 1778 O O . PHE A 1 221 ? -11.984 12.016 -5.074 1 98.88 221 PHE A O 1
ATOM 1785 N N . LEU A 1 222 ? -10.945 10.414 -6.195 1 98.75 222 LEU A N 1
ATOM 1786 C CA . LEU A 1 222 ? -10.039 11.359 -6.836 1 98.75 222 LEU A CA 1
ATOM 1787 C C . LEU A 1 222 ? -10.742 12.109 -7.961 1 98.75 222 LEU A C 1
ATOM 1789 O O . LEU A 1 222 ? -10.359 13.227 -8.305 1 98.75 222 LEU A O 1
ATOM 1793 N N . ASN A 1 223 ? -11.766 11.484 -8.57 1 98.69 223 ASN A N 1
ATOM 1794 C CA . ASN A 1 223 ? -12.586 12.266 -9.492 1 98.69 223 ASN A CA 1
ATOM 1795 C C . ASN A 1 223 ? -13.312 13.398 -8.773 1 98.69 223 ASN A C 1
ATOM 1797 O O . ASN A 1 223 ? -13.406 14.516 -9.297 1 98.69 223 ASN A O 1
ATOM 1801 N N . TYR A 1 224 ? -13.844 13.125 -7.629 1 98.69 224 TYR A N 1
ATOM 1802 C CA . TYR A 1 224 ? -14.453 14.172 -6.816 1 98.69 224 TYR A CA 1
ATOM 1803 C C . TYR A 1 224 ? -13.43 15.25 -6.469 1 98.69 224 TYR A C 1
ATOM 1805 O O . TYR A 1 224 ? -13.727 16.438 -6.543 1 98.69 224 TYR A O 1
ATOM 1813 N N . ARG A 1 225 ? -12.258 14.836 -6.055 1 98.31 225 ARG A N 1
ATOM 1814 C CA . ARG A 1 225 ? -11.172 15.766 -5.781 1 98.31 225 ARG A CA 1
ATOM 1815 C C . ARG A 1 225 ? -10.953 16.719 -6.957 1 98.31 225 ARG A C 1
ATOM 1817 O O . ARG A 1 225 ? -10.812 17.922 -6.77 1 98.31 225 ARG A O 1
ATOM 1824 N N . GLU A 1 226 ? -10.828 16.141 -8.117 1 98 226 GLU A N 1
ATOM 1825 C CA . GLU A 1 226 ? -10.547 16.938 -9.312 1 98 226 GLU A CA 1
ATOM 1826 C C . GLU A 1 226 ? -11.68 17.922 -9.586 1 98 226 GLU A C 1
ATOM 1828 O O . GLU A 1 226 ? -11.43 19.062 -10.008 1 98 226 GLU A O 1
ATOM 1833 N N . GLU A 1 227 ? -12.891 17.516 -9.398 1 98.25 227 GLU A N 1
ATOM 1834 C CA . GLU A 1 227 ? -14.031 18.422 -9.539 1 98.25 227 GLU A CA 1
ATOM 1835 C C . GLU A 1 227 ? -13.914 19.594 -8.578 1 98.25 227 GLU A C 1
ATOM 1837 O O . GLU A 1 227 ? -14.133 20.75 -8.977 1 98.25 227 GLU A O 1
ATOM 1842 N N . GLN A 1 228 ? -13.594 19.328 -7.34 1 97.88 228 GLN A N 1
ATOM 1843 C CA . GLN A 1 228 ? -13.43 20.375 -6.336 1 97.88 228 GLN A CA 1
ATOM 1844 C C . GLN A 1 228 ? -12.25 21.281 -6.676 1 97.88 228 GLN A C 1
ATOM 1846 O O . GLN A 1 228 ? -12.344 22.5 -6.523 1 97.88 228 GLN A O 1
ATOM 1851 N N . ARG A 1 229 ? -11.164 20.688 -7.113 1 97.38 229 ARG A N 1
ATOM 1852 C CA . ARG A 1 229 ? -9.984 21.453 -7.492 1 97.38 229 ARG A CA 1
ATOM 1853 C C . ARG A 1 229 ? -10.305 22.438 -8.617 1 97.38 229 ARG A C 1
ATOM 1855 O O . ARG A 1 229 ? -9.898 23.594 -8.57 1 97.38 229 ARG A O 1
ATOM 1862 N N . LYS A 1 230 ? -11.016 22 -9.602 1 97.62 230 LYS A N 1
ATOM 1863 C CA . LYS A 1 230 ? -11.414 22.859 -10.719 1 97.62 230 LYS A CA 1
ATOM 1864 C C . LYS A 1 230 ? -12.289 24.016 -10.234 1 97.62 230 LYS A C 1
ATOM 1866 O O . LYS A 1 230 ? -12.117 25.156 -10.672 1 97.62 230 LYS A O 1
ATOM 1871 N N . LYS A 1 231 ? -13.219 23.719 -9.352 1 97.31 231 LYS A N 1
ATOM 1872 C CA . LYS A 1 231 ? -14.055 24.766 -8.773 1 97.31 231 LYS A CA 1
ATOM 1873 C C . LYS A 1 231 ? -13.219 25.781 -8 1 97.31 231 LYS A C 1
ATOM 1875 O O . LYS A 1 231 ? -13.438 26.984 -8.117 1 97.31 231 LYS A O 1
ATOM 1880 N N . PHE A 1 232 ? -12.297 25.312 -7.293 1 96.56 232 PHE A N 1
ATOM 1881 C CA . PHE A 1 232 ? -11.406 26.156 -6.512 1 96.56 232 PHE A CA 1
ATOM 1882 C C . PHE A 1 232 ? -10.617 27.094 -7.418 1 96.56 232 PHE A C 1
ATOM 1884 O O . PHE A 1 232 ? -10.625 28.312 -7.215 1 96.56 232 PHE A O 1
ATOM 1891 N N . LEU A 1 233 ? -10.008 26.516 -8.391 1 95.44 233 LEU A N 1
ATOM 1892 C CA . LEU A 1 233 ? -9.164 27.297 -9.297 1 95.44 233 LEU A CA 1
ATOM 1893 C C . LEU A 1 233 ? -9.992 28.328 -10.055 1 95.44 233 LEU A C 1
ATOM 1895 O O . LEU A 1 233 ? -9.508 29.422 -10.352 1 95.44 233 LEU A O 1
ATOM 1899 N N . ALA A 1 234 ? -11.227 28.109 -10.25 1 96.5 234 ALA A N 1
ATOM 1900 C CA . ALA A 1 234 ? -12.086 28.984 -11.047 1 96.5 234 ALA A CA 1
ATOM 1901 C C . ALA A 1 234 ? -12.719 30.078 -10.172 1 96.5 234 ALA A C 1
ATOM 1903 O O . ALA A 1 234 ? -13.086 31.141 -10.664 1 96.5 234 ALA A O 1
ATOM 1904 N N . SER A 1 235 ? -12.836 29.938 -8.914 1 94.75 235 SER A N 1
ATOM 1905 C CA . SER A 1 235 ? -13.656 30.766 -8.039 1 94.75 235 SER A CA 1
ATOM 1906 C C . SER A 1 235 ? -12.883 32 -7.57 1 94.75 235 SER A C 1
ATOM 1908 O O . SER A 1 235 ? -13.477 33.062 -7.328 1 94.75 235 SER A O 1
ATOM 1910 N N . GLY A 1 236 ? -11.586 31.859 -7.367 1 91.56 236 GLY A N 1
ATOM 1911 C CA . GLY A 1 236 ? -10.797 32.906 -6.738 1 91.56 236 GLY A CA 1
ATOM 1912 C C . GLY A 1 236 ? -10.945 32.938 -5.227 1 91.56 236 GLY A C 1
ATOM 1913 O O . GLY A 1 236 ? -10.383 33.812 -4.559 1 91.56 236 GLY A O 1
ATOM 1914 N N . LYS A 1 237 ? -11.68 32.125 -4.684 1 93.81 237 LYS A N 1
ATOM 1915 C CA . LYS A 1 237 ? -11.852 32.031 -3.234 1 93.81 237 LYS A CA 1
ATOM 1916 C C . LYS A 1 237 ? -10.75 31.188 -2.602 1 93.81 237 LYS A C 1
ATOM 1918 O O . LYS A 1 237 ? -10.023 30.469 -3.301 1 93.81 237 LYS A O 1
ATOM 1923 N N . SER A 1 238 ? -10.68 31.328 -1.316 1 93.62 238 SER A N 1
ATOM 1924 C CA . SER A 1 238 ? -9.695 30.531 -0.596 1 93.62 238 SER A CA 1
ATOM 1925 C C . SER A 1 238 ? -10.102 29.062 -0.538 1 93.62 238 SER A C 1
ATOM 1927 O O . SER A 1 238 ? -11.289 28.734 -0.627 1 93.62 238 SER A O 1
ATOM 1929 N N . ILE A 1 239 ? -9.164 28.203 -0.408 1 94.19 239 ILE A N 1
ATOM 1930 C CA . ILE A 1 239 ? -9.336 26.75 -0.462 1 94.19 239 ILE A CA 1
ATOM 1931 C C . ILE A 1 239 ? -10.289 26.312 0.643 1 94.19 239 ILE A C 1
ATOM 1933 O O . ILE A 1 239 ? -10.945 25.266 0.52 1 94.19 239 ILE A O 1
ATOM 1937 N N . GLY A 1 240 ? -10.398 27.125 1.704 1 95.25 240 GLY A N 1
ATOM 1938 C CA . GLY A 1 240 ? -11.258 26.797 2.826 1 95.25 240 GLY A CA 1
ATOM 1939 C C . GLY A 1 240 ? -12.719 26.672 2.441 1 95.25 240 GLY A C 1
ATOM 1940 O O . GLY A 1 240 ? -13.531 26.141 3.203 1 95.25 240 GLY A O 1
ATOM 1941 N N . ASN A 1 241 ? -13.07 27.109 1.244 1 95.31 241 ASN A N 1
ATOM 1942 C CA . ASN A 1 241 ? -14.453 27.109 0.775 1 95.31 241 ASN A CA 1
ATOM 1943 C C . ASN A 1 241 ? -14.766 25.844 -0.028 1 95.31 241 ASN A C 1
ATOM 1945 O O . ASN A 1 241 ? -15.883 25.688 -0.532 1 95.31 241 ASN A O 1
ATOM 1949 N N . PHE A 1 242 ? -13.859 24.906 -0.125 1 96.88 242 PHE A N 1
ATOM 1950 C CA . PHE A 1 242 ? -14.023 23.703 -0.941 1 96.88 242 PHE A CA 1
ATOM 1951 C C . PHE A 1 242 ? -13.578 22.469 -0.173 1 96.88 242 PHE A C 1
ATOM 1953 O O . PHE A 1 242 ? -12.758 22.562 0.743 1 96.88 242 PHE A O 1
ATOM 1960 N N . ASN A 1 243 ? -14.18 21.297 -0.541 1 97.62 243 ASN A N 1
ATOM 1961 C CA . ASN A 1 243 ? -13.672 20.031 -0.037 1 97.62 243 ASN A CA 1
ATOM 1962 C C . ASN A 1 243 ? -12.383 19.625 -0.751 1 97.62 243 ASN A C 1
ATOM 1964 O O . ASN A 1 243 ? -12.219 19.875 -1.945 1 97.62 243 ASN A O 1
ATOM 1968 N N . SER A 1 244 ? -11.508 19.094 -0.04 1 97.81 244 SER A N 1
ATOM 1969 C CA . SER A 1 244 ? -10.336 18.469 -0.658 1 97.81 244 SER A CA 1
ATOM 1970 C C . SER A 1 244 ? -10.203 17.016 -0.243 1 97.81 244 SER A C 1
ATOM 1972 O O . SER A 1 244 ? -10.609 16.625 0.858 1 97.81 244 SER A O 1
ATOM 1974 N N . ILE A 1 245 ? -9.711 16.219 -1.14 1 98.44 245 ILE A N 1
ATOM 1975 C CA . ILE A 1 245 ? -9.43 14.805 -0.906 1 98.44 245 ILE A CA 1
ATOM 1976 C C . ILE A 1 245 ? -8.047 14.461 -1.454 1 98.44 245 ILE A C 1
ATOM 1978 O O . ILE A 1 245 ? -7.707 14.828 -2.582 1 98.44 245 ILE A O 1
ATOM 1982 N N . ASN A 1 246 ? -7.254 13.781 -0.671 1 98.62 246 ASN A N 1
ATOM 1983 C CA . ASN A 1 246 ? -5.984 13.234 -1.139 1 98.62 246 ASN A CA 1
ATOM 1984 C C . ASN A 1 246 ? -5.812 11.781 -0.716 1 98.62 246 ASN A C 1
ATOM 1986 O O . ASN A 1 246 ? -6.105 11.422 0.425 1 98.62 246 ASN A O 1
ATOM 1990 N N . LEU A 1 247 ? -5.457 10.93 -1.702 1 98.81 247 LEU A N 1
ATOM 1991 C CA . LEU A 1 247 ? -4.961 9.602 -1.363 1 98.81 247 LEU A CA 1
ATOM 1992 C C . LEU A 1 247 ? -3.607 9.688 -0.665 1 98.81 247 LEU A C 1
ATOM 1994 O O . LEU A 1 247 ? -2.633 10.164 -1.249 1 98.81 247 LEU A O 1
ATOM 1998 N N . THR A 1 248 ? -3.553 9.125 0.569 1 98.62 248 THR A N 1
ATOM 1999 C CA . THR A 1 248 ? -2.342 9.43 1.321 1 98.62 248 THR A CA 1
ATOM 2000 C C . THR A 1 248 ? -1.631 8.148 1.747 1 98.62 248 THR A C 1
ATOM 2002 O O . THR A 1 248 ? -0.449 8.172 2.1 1 98.62 248 THR A O 1
ATOM 2005 N N . LYS A 1 249 ? -2.314 7.059 1.756 1 98.44 249 LYS A N 1
ATOM 2006 C CA . LYS A 1 249 ? -1.721 5.77 2.107 1 98.44 249 LYS A CA 1
ATOM 2007 C C . LYS A 1 249 ? -2.449 4.621 1.415 1 98.44 249 LYS A C 1
ATOM 2009 O O . LYS A 1 249 ? -3.66 4.688 1.2 1 98.44 249 LYS A O 1
ATOM 2014 N N . ILE A 1 250 ? -1.727 3.619 1.033 1 98.62 250 ILE A N 1
ATOM 2015 C CA . ILE A 1 250 ? -2.283 2.387 0.485 1 98.62 250 ILE A CA 1
ATOM 2016 C C . ILE A 1 250 ? -1.464 1.191 0.968 1 98.62 250 ILE A C 1
ATOM 2018 O O . ILE A 1 250 ? -0.279 1.329 1.28 1 98.62 250 ILE A O 1
ATOM 2022 N N . GLU A 1 251 ? -2.15 0.087 1.006 1 98.06 251 GLU A N 1
ATOM 2023 C CA . GLU A 1 251 ? -1.479 -1.136 1.438 1 98.06 251 GLU A CA 1
ATOM 2024 C C . GLU A 1 251 ? -2.186 -2.375 0.895 1 98.06 251 GLU A C 1
ATOM 2026 O O . GLU A 1 251 ? -3.416 -2.412 0.819 1 98.06 251 GLU A O 1
ATOM 2031 N N . GLY A 1 252 ? -1.368 -3.361 0.517 1 97.88 252 GLY A N 1
ATOM 2032 C CA . GLY A 1 252 ? -1.929 -4.652 0.149 1 97.88 252 GLY A CA 1
ATOM 2033 C C . GLY A 1 252 ? -1.017 -5.465 -0.751 1 97.88 252 GLY A C 1
ATOM 2034 O O . GLY A 1 252 ? -0.259 -4.902 -1.544 1 97.88 252 GLY A O 1
ATOM 2035 N N . GLY A 1 253 ? -1.183 -6.785 -0.642 1 96.5 253 GLY A N 1
ATOM 2036 C CA . GLY A 1 253 ? -0.403 -7.699 -1.46 1 96.5 253 GLY A CA 1
ATOM 2037 C C . GLY A 1 253 ? 0.817 -8.25 -0.745 1 96.5 253 GLY A C 1
ATOM 2038 O O . GLY A 1 253 ? 1.436 -7.555 0.063 1 96.5 253 GLY A O 1
ATOM 2039 N N . VAL A 1 254 ? 1.152 -9.484 -1.062 1 94.56 254 VAL A N 1
ATOM 2040 C CA . VAL A 1 254 ? 2.258 -10.148 -0.38 1 94.56 254 VAL A CA 1
ATOM 2041 C C . VAL A 1 254 ? 3.287 -10.625 -1.404 1 94.56 254 VAL A C 1
ATOM 2043 O O . VAL A 1 254 ? 4.484 -10.68 -1.112 1 94.56 254 VAL A O 1
ATOM 2046 N N . GLN A 1 255 ? 2.834 -11.086 -2.518 1 95.81 255 GLN A N 1
ATOM 2047 C CA . GLN A 1 255 ? 3.676 -11.602 -3.594 1 95.81 255 GLN A CA 1
ATOM 2048 C C . GLN A 1 255 ? 3.107 -11.227 -4.961 1 95.81 255 GLN A C 1
ATOM 2050 O O . GLN A 1 255 ? 1.892 -11.25 -5.164 1 95.81 255 GLN A O 1
ATOM 2055 N N . VAL A 1 256 ? 3.963 -10.969 -5.891 1 96.75 256 VAL A N 1
ATOM 2056 C CA . VAL A 1 256 ? 3.564 -10.398 -7.172 1 96.75 256 VAL A CA 1
ATOM 2057 C C . VAL A 1 256 ? 2.68 -11.391 -7.926 1 96.75 256 VAL A C 1
ATOM 2059 O O . VAL A 1 256 ? 1.801 -10.992 -8.695 1 96.75 256 VAL A O 1
ATOM 2062 N N . ASN A 1 257 ? 2.838 -12.695 -7.711 1 97 257 ASN A N 1
ATOM 2063 C CA . ASN A 1 257 ? 2.078 -13.672 -8.484 1 97 257 ASN A CA 1
ATOM 2064 C C . ASN A 1 257 ? 0.85 -14.156 -7.715 1 97 257 ASN A C 1
ATOM 2066 O O . ASN A 1 257 ? 0.271 -15.188 -8.047 1 97 257 ASN A O 1
ATOM 2070 N N . VAL A 1 258 ? 0.495 -13.508 -6.695 1 96.75 258 VAL A N 1
ATOM 2071 C CA . VAL A 1 258 ? -0.684 -13.836 -5.902 1 96.75 258 VAL A CA 1
ATOM 2072 C C . VAL A 1 258 ? -1.643 -12.648 -5.879 1 96.75 258 VAL A C 1
ATOM 2074 O O . VAL A 1 258 ? -1.277 -11.562 -5.434 1 96.75 258 VAL A O 1
ATOM 2077 N N . VAL A 1 259 ? -2.85 -12.859 -6.379 1 97.38 259 VAL A N 1
ATOM 2078 C CA . VAL A 1 259 ? -3.896 -11.859 -6.199 1 97.38 259 VAL A CA 1
ATOM 2079 C C . VAL A 1 259 ? -4.285 -11.781 -4.723 1 97.38 259 VAL A C 1
ATOM 2081 O O . VAL A 1 259 ? -4.602 -12.797 -4.102 1 97.38 259 VAL A O 1
ATOM 2084 N N . PRO A 1 260 ? -4.219 -10.641 -4.133 1 97.19 260 PRO A N 1
ATOM 2085 C CA . PRO A 1 260 ? -4.461 -10.555 -2.689 1 97.19 260 PRO A CA 1
ATOM 2086 C C . PRO A 1 260 ? -5.945 -10.609 -2.336 1 97.19 260 PRO A C 1
ATOM 2088 O O . PRO A 1 260 ? -6.797 -10.367 -3.195 1 97.19 260 PRO A O 1
ATOM 2091 N N . SER A 1 261 ? -6.219 -10.898 -1.091 1 96.44 261 SER A N 1
ATOM 2092 C CA . SER A 1 261 ? -7.586 -11.008 -0.596 1 96.44 261 SER A CA 1
ATOM 2093 C C . SER A 1 261 ? -8.164 -9.641 -0.25 1 96.44 261 SER A C 1
ATOM 2095 O O . SER A 1 261 ? -9.367 -9.508 -0.036 1 96.44 261 SER A O 1
ATOM 2097 N N . GLU A 1 262 ? -7.297 -8.641 -0.169 1 97.31 262 GLU A N 1
ATOM 2098 C CA . GLU A 1 262 ? -7.805 -7.305 0.145 1 97.31 262 GLU A CA 1
ATOM 2099 C C . GLU A 1 262 ? -6.758 -6.234 -0.16 1 97.31 262 GLU A C 1
ATOM 2101 O O . GLU A 1 262 ? -5.559 -6.512 -0.148 1 97.31 262 GLU A O 1
ATOM 2106 N N . PHE A 1 263 ? -7.219 -5.039 -0.429 1 98.56 263 PHE A N 1
ATOM 2107 C CA . PHE A 1 263 ? -6.449 -3.803 -0.446 1 98.56 263 PHE A CA 1
AT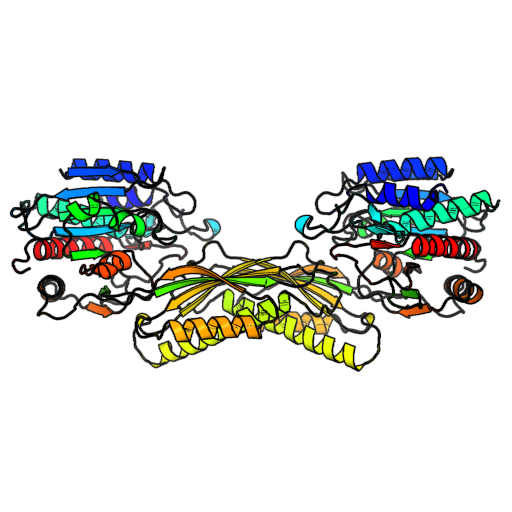OM 2108 C C . PHE A 1 263 ? -7.047 -2.777 0.509 1 98.56 263 PHE A C 1
ATOM 2110 O O . PHE A 1 263 ? -8.242 -2.816 0.8 1 98.56 263 PHE A O 1
ATOM 2117 N N . TYR A 1 264 ? -6.234 -1.896 1.021 1 98.75 264 TYR A N 1
ATOM 2118 C CA . TYR A 1 264 ? -6.672 -0.768 1.835 1 98.75 264 TYR A CA 1
ATOM 2119 C C . TYR A 1 264 ? -6.203 0.552 1.235 1 98.75 264 TYR A C 1
ATOM 2121 O O . TYR A 1 264 ? -5.09 0.644 0.71 1 98.75 264 TYR A O 1
ATOM 2129 N N . ALA A 1 265 ? -7.004 1.52 1.343 1 98.88 265 ALA A N 1
ATOM 2130 C CA . ALA A 1 265 ? -6.668 2.879 0.924 1 98.88 265 ALA A CA 1
ATOM 2131 C C . ALA A 1 265 ? -7.098 3.898 1.976 1 98.88 265 ALA A C 1
ATOM 2133 O O . ALA A 1 265 ? -8.172 3.77 2.572 1 98.88 265 ALA A O 1
ATOM 2134 N N . TRP A 1 266 ? -6.27 4.832 2.254 1 98.88 266 TRP A N 1
ATOM 2135 C CA . TRP A 1 266 ? -6.566 5.918 3.182 1 98.88 266 TRP A CA 1
ATOM 2136 C C . TRP A 1 266 ? -6.68 7.246 2.445 1 98.88 266 TRP A C 1
ATOM 2138 O O . TRP A 1 266 ? -5.871 7.547 1.564 1 98.88 266 TRP A O 1
ATOM 2148 N N . PHE A 1 267 ? -7.645 8.023 2.834 1 98.88 267 PHE A N 1
ATOM 2149 C CA . PHE A 1 267 ? -7.883 9.344 2.264 1 98.88 267 PHE A CA 1
ATOM 2150 C C . PHE A 1 267 ? -7.941 10.398 3.355 1 98.88 267 PHE A C 1
ATOM 2152 O O . PHE A 1 267 ? -8.602 10.211 4.383 1 98.88 267 PHE A O 1
ATOM 2159 N N . ASP A 1 268 ? -7.18 11.445 3.139 1 98.69 268 ASP A N 1
ATOM 2160 C CA . ASP A 1 268 ? -7.371 12.672 3.91 1 98.69 268 ASP A CA 1
ATOM 2161 C C . ASP A 1 268 ? -8.422 13.57 3.262 1 98.69 268 ASP A C 1
ATOM 2163 O O . ASP A 1 268 ? -8.203 14.102 2.174 1 98.69 268 ASP A O 1
ATOM 2167 N N . VAL A 1 269 ? -9.516 13.75 3.977 1 98.5 269 VAL A N 1
ATOM 2168 C CA . VAL A 1 269 ? -10.625 14.555 3.479 1 98.5 269 VAL A CA 1
ATOM 2169 C C . VAL A 1 269 ? -10.844 15.758 4.391 1 98.5 269 VAL A C 1
ATOM 2171 O O . VAL A 1 269 ? -10.93 15.617 5.609 1 98.5 269 VAL A O 1
ATOM 2174 N N . ARG A 1 270 ? -10.828 16.938 3.787 1 98.25 270 ARG A N 1
ATOM 2175 C CA . ARG A 1 270 ? -11.203 18.156 4.488 1 98.25 270 ARG A CA 1
ATOM 2176 C C . ARG A 1 270 ? -12.523 18.703 3.957 1 98.25 270 ARG A C 1
ATOM 2178 O O . ARG A 1 270 ? -12.648 19 2.766 1 98.25 270 ARG A O 1
ATOM 2185 N N . VAL A 1 271 ? -13.461 18.906 4.867 1 97.81 271 VAL A N 1
ATOM 2186 C CA . VAL A 1 271 ? -14.812 19.297 4.473 1 97.81 271 VAL A CA 1
ATOM 2187 C C . VAL A 1 271 ? -15.102 20.719 4.926 1 97.81 271 VAL A C 1
ATOM 2189 O O . VAL A 1 271 ? -14.984 21.031 6.113 1 97.81 271 VAL A O 1
ATOM 2192 N N . THR A 1 272 ? -15.406 21.562 4 1 96.62 272 THR A N 1
ATOM 2193 C CA . THR A 1 272 ? -15.719 22.953 4.32 1 96.62 272 THR A CA 1
ATOM 2194 C C . THR A 1 272 ? -16.938 23.031 5.238 1 96.62 272 THR A C 1
ATOM 2196 O O . THR A 1 272 ? -17.828 22.188 5.168 1 96.62 272 THR A O 1
ATOM 2199 N N . PRO A 1 273 ? -16.969 24.031 6.137 1 93.38 273 PRO A N 1
ATOM 2200 C CA . PRO A 1 273 ? -18.094 24.141 7.07 1 93.38 273 PRO A CA 1
ATOM 2201 C C . PRO A 1 273 ? -19.422 24.391 6.359 1 93.38 273 PRO A C 1
ATOM 2203 O O . PRO A 1 273 ? -20.484 24.188 6.945 1 93.38 273 PRO A O 1
ATOM 2206 N N . ASN A 1 274 ? -19.422 24.766 5.16 1 90.75 274 ASN A N 1
ATOM 2207 C CA . ASN A 1 274 ? -20.641 25.047 4.41 1 90.75 274 ASN A CA 1
ATOM 2208 C C . ASN A 1 274 ? -21.203 23.797 3.736 1 90.75 274 ASN A C 1
ATOM 2210 O O . ASN A 1 274 ? -22.281 23.844 3.158 1 90.75 274 ASN A O 1
ATOM 2214 N N . GLU A 1 275 ? -20.531 22.734 3.846 1 93.12 275 GLU A N 1
ATOM 2215 C CA . GLU A 1 275 ? -20.953 21.484 3.234 1 93.12 275 GLU A CA 1
ATOM 2216 C C . GLU A 1 275 ? -22.047 20.797 4.055 1 93.12 275 GLU A C 1
ATOM 2218 O O . GLU A 1 275 ? -22.094 20.969 5.277 1 93.12 275 GLU A O 1
ATOM 2223 N N . ASN A 1 276 ? -23 20.156 3.367 1 96.31 276 ASN A N 1
ATOM 2224 C CA . ASN A 1 276 ? -23.906 19.219 4.035 1 96.31 276 ASN A CA 1
ATOM 2225 C C . ASN A 1 276 ? -23.203 17.906 4.371 1 96.31 276 ASN A C 1
ATOM 2227 O O . ASN A 1 276 ? -23.047 17.031 3.506 1 96.31 276 ASN A O 1
ATOM 2231 N N . PHE A 1 277 ? -22.859 17.703 5.652 1 97.19 277 PHE A N 1
ATOM 2232 C CA . PHE A 1 277 ? -22.047 16.578 6.09 1 97.19 277 PHE A CA 1
ATOM 2233 C C . PHE A 1 277 ? -22.734 15.25 5.812 1 97.19 277 PHE A C 1
ATOM 2235 O O . PHE A 1 277 ? -22.109 14.297 5.359 1 97.19 277 PHE A O 1
ATOM 2242 N N . GLU A 1 278 ? -23.984 15.18 6.098 1 97.12 278 GLU A N 1
ATOM 2243 C CA . GLU A 1 278 ? -24.75 13.945 5.902 1 97.12 278 GLU A CA 1
ATOM 2244 C C . GLU A 1 278 ? -24.781 13.555 4.426 1 97.12 278 GLU A C 1
ATOM 2246 O O . GLU A 1 278 ? -24.594 12.391 4.082 1 97.12 278 GLU A O 1
ATOM 2251 N N . GLU A 1 279 ? -25.062 14.484 3.621 1 97.81 279 GLU A N 1
ATOM 2252 C CA . GLU A 1 279 ? -25.109 14.227 2.186 1 97.81 279 GLU A CA 1
ATOM 2253 C C . GLU A 1 279 ? -23.75 13.766 1.662 1 97.81 279 GLU A C 1
ATOM 2255 O O . GLU A 1 279 ? -23.688 12.875 0.816 1 97.81 279 GLU A O 1
ATOM 2260 N N . PHE A 1 280 ? -22.766 14.398 2.111 1 97.88 280 PHE A N 1
ATOM 2261 C CA . PHE A 1 280 ? -21.422 14.055 1.657 1 97.88 280 PHE A CA 1
ATOM 2262 C C . PHE A 1 280 ? -21.047 12.648 2.119 1 97.88 280 PHE A C 1
ATOM 2264 O O . PHE A 1 280 ? -20.453 11.875 1.358 1 97.88 280 PHE A O 1
ATOM 2271 N N . GLU A 1 281 ? -21.344 12.297 3.344 1 97.81 281 GLU A N 1
ATOM 2272 C CA . GLU A 1 281 ? -21.062 10.945 3.826 1 97.81 281 GLU A CA 1
ATOM 2273 C C . GLU A 1 281 ? -21.844 9.906 3.035 1 97.81 281 GLU A C 1
ATOM 2275 O O . GLU A 1 281 ? -21.344 8.812 2.766 1 97.81 281 GLU A O 1
ATOM 2280 N N . ASN A 1 282 ? -23.078 10.211 2.713 1 98.5 282 ASN A N 1
ATOM 2281 C CA . ASN A 1 282 ? -23.875 9.32 1.886 1 98.5 282 ASN A CA 1
ATOM 2282 C C . ASN A 1 282 ? -23.234 9.078 0.526 1 98.5 282 ASN A C 1
ATOM 2284 O O . ASN A 1 282 ? -23.344 7.988 -0.034 1 98.5 282 ASN A O 1
ATOM 2288 N N . LEU A 1 283 ? -22.656 10.109 0.009 1 98.56 283 LEU A N 1
ATOM 2289 C CA . LEU A 1 283 ? -21.953 9.977 -1.26 1 98.56 283 LEU A CA 1
ATOM 2290 C C . LEU A 1 283 ? -20.812 8.977 -1.14 1 98.56 283 LEU A C 1
ATOM 2292 O O . LEU A 1 283 ? -20.609 8.141 -2.023 1 98.56 283 LEU A O 1
ATOM 2296 N N . ILE A 1 284 ? -20.031 9.047 -0.063 1 98.69 284 ILE A N 1
ATOM 2297 C CA . ILE A 1 284 ? -18.938 8.125 0.191 1 98.69 284 ILE A CA 1
ATOM 2298 C C . ILE A 1 284 ? -19.469 6.699 0.299 1 98.69 284 ILE A C 1
ATOM 2300 O O . ILE A 1 284 ? -18.906 5.766 -0.27 1 98.69 284 ILE A O 1
ATOM 2304 N N . SER A 1 285 ? -20.547 6.59 1.017 1 98.56 285 SER A N 1
ATOM 2305 C CA . SER A 1 285 ? -21.203 5.289 1.141 1 98.56 285 SER A CA 1
ATOM 2306 C C . SER A 1 285 ? -21.594 4.73 -0.224 1 98.56 285 SER A C 1
ATOM 2308 O O . SER A 1 285 ? -21.406 3.539 -0.488 1 98.56 285 SER A O 1
ATOM 2310 N N . LYS A 1 286 ? -22.125 5.555 -1.046 1 98.75 286 LYS A N 1
ATOM 2311 C CA . LYS A 1 286 ? -22.516 5.152 -2.393 1 98.75 286 LYS A CA 1
ATOM 2312 C C . LYS A 1 286 ? -21.312 4.695 -3.205 1 98.75 286 LYS A C 1
ATOM 2314 O O . LYS A 1 286 ? -21.391 3.729 -3.965 1 98.75 286 LYS A O 1
ATOM 2319 N N . TRP A 1 287 ? -20.172 5.43 -3.094 1 98.81 287 TRP A N 1
ATOM 2320 C CA . TRP A 1 287 ? -18.938 5.035 -3.783 1 98.81 287 TRP A CA 1
ATOM 2321 C C . TRP A 1 287 ? -18.531 3.619 -3.393 1 98.81 287 TRP A C 1
ATOM 2323 O O . TRP A 1 287 ? -18.141 2.822 -4.246 1 98.81 287 TRP A O 1
ATOM 2333 N N . CYS A 1 288 ? -18.594 3.309 -2.102 1 98.75 288 CYS A N 1
ATOM 2334 C CA . CYS A 1 288 ? -18.219 1.989 -1.614 1 98.75 288 CYS A CA 1
ATOM 2335 C C . CYS A 1 288 ? -19.156 0.915 -2.152 1 98.75 288 CYS A C 1
ATOM 2337 O O . CYS A 1 288 ? -18.703 -0.153 -2.572 1 98.75 288 CYS A O 1
ATOM 2339 N N . LYS A 1 289 ? -20.453 1.179 -2.172 1 98.5 289 LYS A N 1
ATOM 2340 C CA . LYS A 1 289 ? -21.438 0.23 -2.701 1 98.5 289 LYS A CA 1
ATOM 2341 C C . LYS A 1 289 ? -21.203 -0.022 -4.188 1 98.5 289 LYS A C 1
ATOM 2343 O O . LYS A 1 289 ? -21.281 -1.162 -4.648 1 98.5 289 LYS A O 1
ATOM 2348 N N . GLN A 1 290 ? -20.906 0.994 -4.914 1 98.5 290 GLN A N 1
ATOM 2349 C CA . GLN A 1 290 ? -20.703 0.908 -6.355 1 98.5 290 GLN A CA 1
ATOM 2350 C C . GLN A 1 290 ? -19.422 0.124 -6.676 1 98.5 290 GLN A C 1
ATOM 2352 O O . GLN A 1 290 ? -19.344 -0.542 -7.707 1 98.5 290 GLN A O 1
ATOM 2357 N N . ALA A 1 291 ? -18.422 0.226 -5.824 1 98.56 291 ALA A N 1
ATOM 2358 C CA . ALA A 1 291 ? -17.141 -0.433 -6.055 1 98.56 291 ALA A CA 1
ATOM 2359 C C . ALA A 1 291 ? -17.297 -1.951 -6.043 1 98.56 291 ALA A C 1
ATOM 2361 O O . ALA A 1 291 ? -16.547 -2.664 -6.711 1 98.56 291 ALA A O 1
ATOM 2362 N N . GLY A 1 292 ? -18.234 -2.49 -5.23 1 97.62 292 GLY A N 1
ATOM 2363 C CA . GLY A 1 292 ? -18.469 -3.924 -5.199 1 97.62 292 GLY A CA 1
ATOM 2364 C C . GLY A 1 292 ? -18.922 -4.43 -3.84 1 97.62 292 GLY A C 1
ATOM 2365 O O . GLY A 1 292 ? -18.953 -3.668 -2.869 1 97.62 292 GLY A O 1
ATOM 2366 N N . PRO A 1 293 ? -19.219 -5.73 -3.814 1 96.81 293 PRO A N 1
ATOM 2367 C CA . PRO A 1 293 ? -19.688 -6.305 -2.553 1 96.81 293 PRO A CA 1
ATOM 2368 C C . PRO A 1 293 ? -18.641 -6.246 -1.448 1 96.81 293 PRO A C 1
ATOM 2370 O O . PRO A 1 293 ? -17.438 -6.434 -1.715 1 96.81 293 PRO A O 1
ATOM 2373 N N . ASP A 1 294 ? -19.016 -5.891 -0.217 1 96.88 294 ASP A N 1
ATOM 2374 C CA . ASP A 1 294 ? -18.25 -5.996 1.021 1 96.88 294 ASP A CA 1
ATOM 2375 C C . ASP A 1 294 ? -17.172 -4.906 1.101 1 96.88 294 ASP A C 1
ATOM 2377 O O . ASP A 1 294 ? -16.312 -4.945 1.977 1 96.88 294 ASP A O 1
ATOM 2381 N N . VAL A 1 295 ? -17.203 -3.977 0.162 1 98.75 295 VAL A N 1
ATOM 2382 C CA . VAL A 1 295 ? -16.328 -2.811 0.335 1 98.75 295 VAL A CA 1
ATOM 2383 C C . VAL A 1 295 ? -16.859 -1.94 1.474 1 98.75 295 VAL A C 1
ATOM 2385 O O . VAL A 1 295 ? -18.047 -1.575 1.486 1 98.75 295 VAL A O 1
ATOM 2388 N N . THR A 1 296 ? -16.031 -1.646 2.398 1 98.69 296 THR A N 1
ATOM 2389 C CA . THR A 1 296 ? -16.438 -0.877 3.57 1 98.69 296 THR A CA 1
ATOM 2390 C C . THR A 1 296 ? -15.461 0.27 3.828 1 98.69 296 THR A C 1
ATOM 2392 O O . THR A 1 296 ? -14.359 0.293 3.275 1 98.69 296 THR A O 1
ATOM 2395 N N . TYR A 1 297 ? -15.93 1.227 4.594 1 98.62 297 TYR A N 1
ATOM 2396 C CA . TYR A 1 297 ? -15.055 2.305 5.051 1 98.62 297 TYR A CA 1
ATOM 2397 C C . TYR A 1 297 ? -15.25 2.568 6.539 1 98.62 297 TYR A C 1
ATOM 2399 O O . TYR A 1 297 ? -16.297 2.236 7.105 1 98.62 297 TYR A O 1
ATOM 2407 N N . GLU A 1 298 ? -14.266 3.043 7.137 1 98.56 298 GLU A N 1
ATOM 2408 C CA . GLU A 1 298 ? -14.305 3.504 8.523 1 98.56 298 GLU A CA 1
ATOM 2409 C C . GLU A 1 298 ? -13.609 4.852 8.672 1 98.56 298 GLU A C 1
ATOM 2411 O O . GLU A 1 298 ? -12.711 5.188 7.895 1 98.56 298 GLU A O 1
ATOM 2416 N N . PHE A 1 299 ? -14.023 5.637 9.633 1 98.44 299 PHE A N 1
ATOM 2417 C CA . PHE A 1 299 ? -13.367 6.895 9.969 1 98.44 299 PHE A CA 1
ATOM 2418 C C . PHE A 1 299 ? -12.32 6.691 11.055 1 98.44 299 PHE A C 1
ATOM 2420 O O . PHE A 1 299 ? -12.648 6.309 12.18 1 98.44 299 PHE A O 1
ATOM 2427 N N . GLU A 1 300 ? -11.125 6.953 10.664 1 97.56 300 GLU A N 1
ATOM 2428 C CA . GLU A 1 300 ? -10.117 7.008 11.711 1 97.56 300 GLU A CA 1
ATOM 2429 C C . GLU A 1 300 ? -10.25 8.281 12.547 1 97.56 300 GLU A C 1
ATOM 2431 O O . GLU A 1 300 ? -9.938 8.289 13.734 1 97.56 300 GLU A O 1
ATOM 2436 N N . LEU A 1 301 ? -10.664 9.359 11.922 1 96.75 301 LEU A N 1
ATOM 2437 C CA . LEU A 1 301 ? -11.039 10.641 12.516 1 96.75 301 LEU A CA 1
ATOM 2438 C C . LEU A 1 301 ? -12.188 11.281 11.758 1 96.75 301 LEU A C 1
ATOM 2440 O O . LEU A 1 301 ? -12.164 11.344 10.523 1 96.75 301 LEU A O 1
ATOM 2444 N N . LYS A 1 302 ? -13.203 11.68 12.469 1 96.81 302 LYS A N 1
ATOM 2445 C CA . LYS A 1 302 ? -14.344 12.398 11.898 1 96.81 302 LYS A CA 1
ATOM 2446 C C . LYS A 1 302 ? -14.719 13.602 12.75 1 96.81 302 LYS A C 1
ATOM 2448 O O . LYS A 1 302 ? -15.312 13.453 13.82 1 96.81 302 LYS A O 1
ATOM 2453 N N . ASP A 1 303 ? -14.336 14.742 12.227 1 93.88 303 ASP A N 1
ATOM 2454 C CA . ASP A 1 303 ? -14.711 15.984 12.891 1 93.88 303 ASP A CA 1
ATOM 2455 C C . ASP A 1 303 ? -16.047 16.516 12.359 1 93.88 303 ASP A C 1
ATOM 2457 O O . ASP A 1 303 ? -16.312 16.438 11.156 1 93.88 303 ASP A O 1
ATOM 2461 N N . GLY A 1 304 ? -16.922 17.031 13.227 1 90.19 304 GLY A N 1
ATOM 2462 C CA . GLY A 1 304 ? -18.219 17.547 12.82 1 90.19 304 GLY A CA 1
ATOM 2463 C C . GLY A 1 304 ? -18.453 18.984 13.203 1 90.19 304 GLY A C 1
ATOM 2464 O O . GLY A 1 304 ? -19.531 19.531 12.984 1 90.19 304 GLY A O 1
ATOM 2465 N N . ASN A 1 305 ? -17.422 19.625 13.742 1 89.25 305 ASN A N 1
ATOM 2466 C CA . ASN A 1 305 ? -17.594 20.984 14.219 1 89.25 305 ASN A CA 1
ATOM 2467 C C . ASN A 1 305 ? -17.594 21.984 13.07 1 89.25 305 ASN A C 1
ATOM 2469 O O . ASN A 1 305 ? -16.719 21.938 12.195 1 89.25 305 ASN A O 1
ATOM 2473 N N . ARG A 1 306 ? -18.547 22.922 13.07 1 92 306 ARG A N 1
ATOM 2474 C CA . ARG A 1 306 ? -18.641 23.938 12.031 1 92 306 ARG A CA 1
ATOM 2475 C C . ARG A 1 306 ? -18.609 25.344 12.625 1 92 306 ARG A C 1
ATOM 2477 O O . ARG A 1 306 ? -18.75 26.328 11.906 1 92 306 ARG A O 1
ATOM 2484 N N . LYS A 1 307 ? -18.422 25.406 13.914 1 95.19 307 LYS A N 1
ATOM 2485 C CA . LYS A 1 307 ? -18.469 26.703 14.594 1 95.19 307 LYS A CA 1
ATOM 2486 C C . LYS A 1 307 ? -17.266 27.562 14.211 1 95.19 307 LYS A C 1
ATOM 2488 O O . LYS A 1 307 ? -16.172 27.047 13.992 1 95.19 307 LYS A O 1
ATOM 2493 N N . THR A 1 308 ? -17.516 28.891 14.141 1 96.44 308 THR A N 1
ATOM 2494 C CA . THR A 1 308 ? -16.484 29.859 13.789 1 96.44 308 THR A CA 1
ATOM 2495 C C . THR A 1 308 ? -16.422 30.969 14.82 1 96.44 308 THR A C 1
ATOM 2497 O O . THR A 1 308 ? -17.312 31.109 15.656 1 96.44 308 THR A O 1
ATOM 2500 N N . THR A 1 309 ? -15.352 31.688 14.867 1 97.62 309 THR A N 1
ATOM 2501 C CA . THR A 1 309 ? -15.164 32.844 15.711 1 97.62 309 THR A CA 1
ATOM 2502 C C . THR A 1 309 ? -15.68 34.125 15.023 1 97.62 309 THR A C 1
ATOM 2504 O O . THR A 1 309 ? -15.469 34.312 13.82 1 97.62 309 THR A O 1
ATOM 2507 N N . PRO A 1 310 ? -16.375 35 15.766 1 96.88 310 PRO A N 1
ATOM 2508 C CA . PRO A 1 310 ? -16.844 36.281 15.156 1 96.88 310 PRO A CA 1
ATOM 2509 C C . PRO A 1 310 ? -15.688 37.125 14.648 1 96.88 310 PRO A C 1
ATOM 2511 O O . PRO A 1 310 ? -14.641 37.219 15.305 1 96.88 310 PRO A O 1
ATOM 2514 N N . ILE A 1 311 ? -15.945 37.812 13.531 1 97.62 311 ILE A N 1
ATOM 2515 C CA . ILE A 1 311 ? -14.875 38.594 12.93 1 97.62 311 ILE A CA 1
ATOM 2516 C C . ILE A 1 311 ? -15.375 40 12.633 1 97.62 311 ILE A C 1
ATOM 2518 O O . ILE A 1 311 ? -15.031 40.594 11.609 1 97.62 311 ILE A O 1
ATOM 2522 N N . THR A 1 312 ? -16.297 40.469 13.422 1 96.94 312 THR A N 1
ATOM 2523 C CA . THR A 1 312 ? -16.766 41.844 13.328 1 96.94 312 THR A CA 1
ATOM 2524 C C . THR A 1 312 ? -16.266 42.656 14.508 1 96.94 312 THR A C 1
ATOM 2526 O O . THR A 1 312 ? -16.016 42.125 15.586 1 96.94 312 THR A O 1
ATOM 2529 N N . LYS A 1 313 ? -16.281 43.938 14.375 1 96 313 LYS A N 1
ATOM 2530 C CA . LYS A 1 313 ? -15.703 44.812 15.383 1 96 313 LYS A CA 1
ATOM 2531 C C . LYS A 1 313 ? -16.609 44.906 16.609 1 96 313 LYS A C 1
ATOM 2533 O O . LYS A 1 313 ? -16.172 45.375 17.672 1 96 313 LYS A O 1
ATOM 2538 N N . GLU A 1 314 ? -17.781 44.406 16.516 1 95.81 314 GLU A N 1
ATOM 2539 C CA . GLU A 1 314 ? -18.656 44.344 17.672 1 95.81 314 GLU A CA 1
ATOM 2540 C C . GLU A 1 314 ? -18.094 43.344 18.703 1 95.81 314 GLU A C 1
ATOM 2542 O O . GLU A 1 314 ? -18.344 43.5 19.906 1 95.81 314 GLU A O 1
ATOM 2547 N N . ASP A 1 315 ? -17.391 42.406 18.25 1 96.88 315 ASP A N 1
ATOM 2548 C CA . ASP A 1 315 ? -16.719 41.5 19.172 1 96.88 315 ASP A CA 1
ATOM 2549 C C . ASP A 1 315 ? -15.438 42.125 19.734 1 96.88 315 ASP A C 1
ATOM 2551 O O . ASP A 1 315 ? -14.539 42.5 18.969 1 96.88 315 ASP A O 1
ATOM 2555 N N . PRO A 1 316 ? -15.312 42.219 20.969 1 97.12 316 PRO A N 1
ATOM 2556 C CA . PRO A 1 316 ? -14.195 42.969 21.547 1 97.12 316 PRO A CA 1
ATOM 2557 C C . PRO A 1 316 ? -12.836 42.312 21.281 1 97.12 316 PRO A C 1
ATOM 2559 O O . PRO A 1 316 ? -11.828 43 21.141 1 97.12 316 PRO A O 1
ATOM 2562 N N . PHE A 1 317 ? -12.812 41.031 21.25 1 97.81 317 PHE A N 1
ATOM 2563 C CA . PHE A 1 317 ? -11.539 40.344 21.016 1 97.81 317 PHE A CA 1
ATOM 2564 C C . PHE A 1 317 ? -11.109 40.5 19.562 1 97.81 317 PHE A C 1
ATOM 2566 O O . PHE A 1 317 ? -9.938 40.75 19.266 1 97.81 317 PHE A O 1
ATOM 2573 N N . TRP A 1 318 ? -12.031 40.344 18.641 1 98 318 TRP A N 1
ATOM 2574 C CA . TRP A 1 318 ? -11.703 40.594 17.234 1 98 318 TRP A CA 1
ATOM 2575 C C . TRP A 1 318 ? -11.289 42.031 17.016 1 98 318 TRP A C 1
ATOM 2577 O O . TRP A 1 318 ? -10.352 42.312 16.266 1 98 318 TRP A O 1
ATOM 2587 N N . ASN A 1 319 ? -12.016 42.875 17.625 1 97.81 319 ASN A N 1
ATOM 2588 C CA . ASN A 1 319 ? -11.664 44.281 17.516 1 97.81 319 ASN A CA 1
ATOM 2589 C C . ASN A 1 319 ? -10.234 44.531 17.969 1 97.81 319 ASN A C 1
ATOM 2591 O O . ASN A 1 319 ? -9.484 45.25 17.297 1 97.81 319 ASN A O 1
ATOM 2595 N N . ALA A 1 320 ? -9.914 43.969 19.094 1 98.19 320 ALA A N 1
ATOM 2596 C CA . ALA A 1 320 ? -8.555 44.125 19.609 1 98.19 320 ALA A CA 1
ATOM 2597 C C . ALA A 1 320 ? -7.535 43.531 18.641 1 98.19 320 ALA A C 1
ATOM 2599 O O . ALA A 1 320 ? -6.547 44.188 18.297 1 98.19 320 ALA A O 1
ATOM 2600 N N . PHE A 1 321 ? -7.797 42.344 18.156 1 98.44 321 PHE A N 1
ATOM 2601 C CA . PHE A 1 321 ? -6.887 41.625 17.266 1 98.44 321 PHE A CA 1
ATOM 2602 C C . PHE A 1 321 ? -6.699 42.375 15.961 1 98.44 321 PHE A C 1
ATOM 2604 O O . PHE A 1 321 ? -5.57 42.688 15.578 1 98.44 321 PHE A O 1
ATOM 2611 N N . SER A 1 322 ? -7.781 42.688 15.297 1 98.5 322 SER A N 1
ATOM 2612 C CA . SER A 1 322 ? -7.73 43.312 13.977 1 98.5 322 SER A CA 1
ATOM 2613 C C . SER A 1 322 ? -7.168 44.75 14.047 1 98.5 322 SER A C 1
ATOM 2615 O O . SER A 1 322 ? -6.449 45.156 13.148 1 98.5 322 SER A O 1
ATOM 2617 N N . SER A 1 323 ? -7.418 45.438 15.109 1 98.38 323 SER A N 1
ATOM 2618 C CA . SER A 1 323 ? -6.934 46.812 15.25 1 98.38 323 SER A CA 1
ATOM 2619 C C . SER A 1 323 ? -5.41 46.844 15.344 1 98.38 323 SER A C 1
ATOM 2621 O O . SER A 1 323 ? -4.777 47.781 14.828 1 98.38 323 SER A O 1
ATOM 2623 N N . VAL A 1 324 ? -4.879 45.844 16.016 1 98.56 324 VAL A N 1
ATOM 2624 C CA . VAL A 1 324 ? -3.426 45.812 16.109 1 98.56 324 VAL A CA 1
ATOM 2625 C C . VAL A 1 324 ? -2.816 45.656 14.719 1 98.56 324 VAL A C 1
ATOM 2627 O O . VAL A 1 324 ? -1.861 46.375 14.375 1 98.56 324 VAL A O 1
ATOM 2630 N N . LEU A 1 325 ? -3.34 44.75 13.93 1 98.56 325 LEU A N 1
ATOM 2631 C CA . LEU A 1 325 ? -2.818 44.562 12.578 1 98.56 325 LEU A CA 1
ATOM 2632 C C . LEU A 1 325 ? -2.982 45.812 11.742 1 98.56 325 LEU A C 1
ATOM 2634 O O . LEU A 1 325 ? -2.078 46.188 10.992 1 98.56 325 LEU A O 1
ATOM 2638 N N . GLU A 1 326 ? -4.078 46.469 11.945 1 98.38 326 GLU A N 1
ATOM 2639 C CA . GLU A 1 326 ? -4.34 47.719 11.211 1 98.38 326 GLU A CA 1
ATOM 2640 C C . GLU A 1 326 ? -3.375 48.812 11.633 1 98.38 326 GLU A C 1
ATOM 2642 O O . GLU A 1 326 ? -2.814 49.5 10.781 1 98.38 326 GLU A O 1
ATOM 2647 N N . GLU A 1 327 ? -3.23 48.969 12.867 1 98.44 327 GLU A N 1
ATOM 2648 C CA . GLU A 1 327 ? -2.348 50 13.398 1 98.44 327 GLU A CA 1
ATOM 2649 C C . GLU A 1 327 ? -0.903 49.781 12.969 1 98.44 327 GLU A C 1
ATOM 2651 O O . GLU A 1 327 ? -0.146 50.719 12.773 1 98.44 327 GLU A O 1
ATOM 2656 N N . GLU A 1 328 ? -0.544 48.5 12.812 1 97.81 328 GLU A N 1
ATOM 2657 C CA . GLU A 1 328 ? 0.807 48.125 12.391 1 97.81 328 GLU A CA 1
ATOM 2658 C C . GLU A 1 328 ? 0.943 48.188 10.867 1 97.81 328 GLU A C 1
ATOM 2660 O O . GLU A 1 328 ? 2.008 47.875 10.328 1 97.81 328 GLU A O 1
ATOM 2665 N N . GLY A 1 329 ? -0.162 48.5 10.156 1 97.81 329 GLY A N 1
ATOM 2666 C CA . GLY A 1 329 ? -0.146 48.594 8.711 1 97.81 329 GLY A CA 1
ATOM 2667 C C . GLY A 1 329 ? -0.083 47.25 8.016 1 97.81 329 GLY A C 1
ATOM 2668 O O . GLY A 1 329 ? 0.394 47.156 6.879 1 97.81 329 GLY A O 1
ATOM 2669 N N . CYS A 1 330 ? -0.477 46.219 8.68 1 98.19 330 CYS A N 1
ATOM 2670 C CA . CYS A 1 330 ? -0.427 44.875 8.125 1 98.19 330 CYS A CA 1
ATOM 2671 C C . CYS A 1 330 ? -1.673 44.594 7.301 1 98.19 330 CYS A C 1
ATOM 2673 O O . CYS A 1 330 ? -2.789 44.875 7.723 1 98.19 330 CYS A O 1
ATOM 2675 N N . LYS A 1 331 ? -1.452 44.031 6.066 1 98.31 331 LYS A N 1
ATOM 2676 C CA . LYS A 1 331 ? -2.564 43.438 5.332 1 98.31 331 LYS A CA 1
ATOM 2677 C C . LYS A 1 331 ? -2.924 42.062 5.902 1 98.31 331 LYS A C 1
ATOM 2679 O O . LYS A 1 331 ? -2.043 41.281 6.301 1 98.31 331 LYS A O 1
ATOM 2684 N N . TYR A 1 332 ? -4.23 41.844 6.004 1 97.88 332 TYR A N 1
ATOM 2685 C CA . TYR A 1 332 ? -4.645 40.531 6.48 1 97.88 332 TYR A CA 1
ATOM 2686 C C . TYR A 1 332 ? -5.961 40.094 5.84 1 97.88 332 TYR A C 1
ATOM 2688 O O . TYR A 1 332 ? -6.75 40.938 5.406 1 97.88 332 TYR A O 1
ATOM 2696 N N . GLU A 1 333 ? -6.156 38.844 5.711 1 96.62 333 GLU A N 1
ATOM 2697 C CA . GLU A 1 333 ? -7.367 38.25 5.152 1 96.62 333 GLU A CA 1
ATOM 2698 C C . GLU A 1 333 ? -7.926 37.156 6.066 1 96.62 333 GLU A C 1
ATOM 2700 O O . GLU A 1 333 ? -7.266 36.156 6.305 1 96.62 333 GLU A O 1
ATOM 2705 N N . PRO A 1 334 ? -9.094 37.375 6.656 1 97.25 334 PRO A N 1
ATOM 2706 C CA . PRO A 1 334 ? -9.758 36.312 7.379 1 97.25 334 PRO A CA 1
ATOM 2707 C C . PRO A 1 334 ? -10.242 35.188 6.457 1 97.25 334 PRO A C 1
ATOM 2709 O O . PRO A 1 334 ? -10.805 35.469 5.395 1 97.25 334 PRO A O 1
ATOM 2712 N N . LEU A 1 335 ? -10.031 33.969 6.793 1 96.25 335 LEU A N 1
ATOM 2713 C CA . LEU A 1 335 ? -10.477 32.844 5.965 1 96.25 335 LEU A CA 1
ATOM 2714 C C . LEU A 1 335 ? -10.672 31.578 6.809 1 96.25 335 LEU A C 1
ATOM 2716 O O . LEU A 1 335 ? -10.312 31.562 7.988 1 96.25 335 LEU A O 1
ATOM 2720 N N . ILE A 1 336 ? -11.328 30.609 6.191 1 95.75 336 ILE A N 1
ATOM 2721 C CA . ILE A 1 336 ? -11.438 29.266 6.766 1 95.75 336 ILE A CA 1
ATOM 2722 C C . ILE A 1 336 ? -10.125 28.516 6.574 1 95.75 336 ILE A C 1
ATOM 2724 O O . ILE A 1 336 ? -9.672 28.328 5.445 1 95.75 336 ILE A O 1
ATOM 2728 N N . PHE A 1 337 ? -9.57 28.078 7.68 1 95 337 PHE A N 1
ATOM 2729 C CA . PHE A 1 337 ? -8.305 27.359 7.664 1 95 337 PHE A CA 1
ATOM 2730 C C . PHE A 1 337 ? -8.398 26.094 6.82 1 95 337 PHE A C 1
ATOM 2732 O O . PHE A 1 337 ? -9.312 25.281 7.016 1 95 337 PHE A O 1
ATOM 2739 N N . PRO A 1 338 ? -7.426 25.859 5.891 1 91.94 338 PRO A N 1
ATOM 2740 C CA . PRO A 1 338 ? -7.473 24.688 5.023 1 91.94 338 PRO A CA 1
ATOM 2741 C C . PRO A 1 338 ? -7.285 23.375 5.789 1 91.94 338 PRO A C 1
ATOM 2743 O O . PRO A 1 338 ? -7.863 22.344 5.418 1 91.94 338 PRO A O 1
ATOM 2746 N N . GLY A 1 339 ? -6.441 23.391 6.738 1 92.19 339 GLY A N 1
ATOM 2747 C CA . GLY A 1 339 ? -6.211 22.219 7.555 1 92.19 339 GLY A CA 1
ATOM 2748 C C . GLY A 1 339 ? -7.129 22.125 8.758 1 92.19 339 GLY A C 1
ATOM 2749 O O . GLY A 1 339 ? -8.328 22.406 8.656 1 92.19 339 GLY A O 1
ATOM 2750 N N . PHE A 1 340 ? -6.641 21.578 9.797 1 91.69 340 PHE A N 1
ATOM 2751 C CA . PHE A 1 340 ? -7.297 21.672 11.094 1 91.69 340 PHE A CA 1
ATOM 2752 C C . PHE A 1 340 ? -6.301 22.078 12.172 1 91.69 340 PHE A C 1
ATOM 2754 O O . PHE A 1 340 ? -5.09 21.969 11.977 1 91.69 340 PHE A O 1
ATOM 2761 N N . SER A 1 341 ? -6.773 22.656 13.148 1 95.31 341 SER A N 1
ATOM 2762 C CA . SER A 1 341 ? -6.02 22.984 14.352 1 95.31 341 SER A CA 1
ATOM 2763 C C . SER A 1 341 ? -6.789 22.609 15.617 1 95.31 341 SER A C 1
ATOM 2765 O O . SER A 1 341 ? -7.945 22.188 15.539 1 95.31 341 SER A O 1
ATOM 2767 N N . ASP A 1 342 ? -6.117 22.719 16.672 1 97.69 342 ASP A N 1
ATOM 2768 C CA . ASP A 1 342 ? -6.762 22.359 17.938 1 97.69 342 ASP A CA 1
ATOM 2769 C C . ASP A 1 342 ? -7.773 23.422 18.359 1 97.69 342 ASP A C 1
ATOM 2771 O O . ASP A 1 342 ? -8.578 23.203 19.266 1 97.69 342 ASP A O 1
ATOM 2775 N N . SER A 1 343 ? -7.812 24.531 17.672 1 97.5 343 SER A N 1
ATOM 2776 C CA . SER A 1 343 ? -8.844 25.531 17.906 1 97.5 343 SER A CA 1
ATOM 2777 C C . SER A 1 343 ? -10.234 24.953 17.734 1 97.5 343 SER A C 1
ATOM 2779 O O . SER A 1 343 ? -11.203 25.453 18.312 1 97.5 343 SER A O 1
ATOM 2781 N N . ARG A 1 344 ? -10.328 23.906 16.906 1 96.44 344 ARG A N 1
ATOM 2782 C CA . ARG A 1 344 ? -11.625 23.297 16.672 1 96.44 344 ARG A CA 1
ATOM 2783 C C . ARG A 1 344 ? -12.25 22.812 17.984 1 96.44 344 ARG A C 1
ATOM 2785 O O . ARG A 1 344 ? -13.469 22.906 18.156 1 96.44 344 ARG A O 1
ATOM 2792 N N . CYS A 1 345 ? -11.461 22.344 18.891 1 97.38 345 CYS A N 1
ATOM 2793 C CA . CYS A 1 345 ? -11.953 21.859 20.188 1 97.38 345 CYS A CA 1
ATOM 2794 C C . CYS A 1 345 ? -12.484 23.016 21.031 1 97.38 345 CYS A C 1
ATOM 2796 O O . CYS A 1 345 ? -13.461 22.844 21.75 1 97.38 345 CYS A O 1
ATOM 2798 N N . LEU A 1 346 ? -11.844 24.156 20.938 1 98.19 346 LEU A N 1
ATOM 2799 C CA . LEU A 1 346 ? -12.266 25.344 21.688 1 98.19 346 LEU A CA 1
ATOM 2800 C C . LEU A 1 346 ? -13.555 25.922 21.109 1 98.19 346 LEU A C 1
ATOM 2802 O O . LEU A 1 346 ? -14.484 26.234 21.859 1 98.19 346 LEU A O 1
ATOM 2806 N N . ARG A 1 347 ? -13.539 26.062 19.828 1 97.5 347 ARG A N 1
ATOM 2807 C CA . ARG A 1 347 ? -14.727 26.625 19.203 1 97.5 347 ARG A CA 1
ATOM 2808 C C . ARG A 1 347 ? -15.945 25.734 19.438 1 97.5 347 ARG A C 1
ATOM 2810 O O . ARG A 1 347 ? -17.062 26.234 19.562 1 97.5 347 ARG A O 1
ATOM 2817 N N . GLU A 1 348 ? -15.758 24.469 19.484 1 96.25 348 GLU A N 1
ATOM 2818 C CA . GLU A 1 348 ? -16.859 23.547 19.797 1 96.25 348 GLU A CA 1
ATOM 2819 C C . GLU A 1 348 ? -17.484 23.891 21.156 1 96.25 348 GLU A C 1
ATOM 2821 O O . GLU A 1 348 ? -18.688 23.688 21.344 1 96.25 348 GLU A O 1
ATOM 2826 N N . LEU A 1 349 ? -16.719 24.438 22.047 1 97.19 349 LEU A N 1
ATOM 2827 C CA . LEU A 1 349 ? -17.188 24.797 23.391 1 97.19 349 LEU A CA 1
ATOM 2828 C C . LEU A 1 349 ? -17.703 26.234 23.406 1 97.19 349 LEU A C 1
ATOM 2830 O O . LEU A 1 349 ? -18.125 26.734 24.453 1 97.19 349 LEU A O 1
ATOM 2834 N N . GLY A 1 350 ? -17.609 26.922 22.281 1 96.75 350 GLY A N 1
ATOM 2835 C CA . GLY A 1 350 ? -18.078 28.281 22.203 1 96.75 350 GLY A CA 1
ATOM 2836 C C . GLY A 1 350 ? -17.016 29.312 22.547 1 96.75 350 GLY A C 1
ATOM 2837 O O . GLY A 1 350 ? -17.312 30.484 22.719 1 96.75 350 GLY A O 1
ATOM 2838 N N . ILE A 1 351 ? -15.805 28.875 22.688 1 97.94 351 ILE A N 1
ATOM 2839 C CA . ILE A 1 351 ? -14.703 29.781 23 1 97.94 351 ILE A CA 1
ATOM 2840 C C . ILE A 1 351 ? -14.133 30.359 21.719 1 97.94 351 ILE A C 1
ATOM 2842 O O . ILE A 1 351 ? -13.867 29.641 20.75 1 97.94 351 ILE A O 1
ATOM 2846 N N . ARG A 1 352 ? -13.898 31.688 21.656 1 97.81 352 ARG A N 1
ATOM 2847 C CA . ARG A 1 352 ? -13.297 32.344 20.516 1 97.81 352 ARG A CA 1
ATOM 2848 C C . ARG A 1 352 ? -11.852 31.906 20.312 1 97.81 352 ARG A C 1
ATOM 2850 O O . ARG A 1 352 ? -11.055 31.938 21.25 1 97.81 352 ARG A O 1
ATOM 2857 N N . ALA A 1 353 ? -11.586 31.484 19.156 1 98.31 353 ALA A N 1
ATOM 2858 C CA . ALA A 1 353 ? -10.227 31.047 18.828 1 98.31 353 ALA A CA 1
ATOM 2859 C C . ALA A 1 353 ? -9.836 31.484 17.422 1 98.31 353 ALA A C 1
ATOM 2861 O O . ALA A 1 353 ? -10.578 31.234 16.453 1 98.31 353 ALA A O 1
ATOM 2862 N N . ILE A 1 354 ? -8.711 32.125 17.266 1 98.5 354 ILE A N 1
ATOM 2863 C CA . ILE A 1 354 ? -8.195 32.625 15.992 1 98.5 354 ILE A CA 1
ATOM 2864 C C . ILE A 1 354 ? -6.863 31.953 15.688 1 98.5 354 ILE A C 1
ATOM 2866 O O . ILE A 1 354 ? -6 31.828 16.562 1 98.5 354 ILE A O 1
ATOM 2870 N N . GLY A 1 355 ? -6.797 31.375 14.477 1 98.25 355 GLY A N 1
ATOM 2871 C CA . GLY A 1 355 ? -5.504 30.922 13.984 1 98.25 355 GLY A CA 1
ATOM 2872 C C . GLY A 1 355 ? -4.691 32.031 13.328 1 98.25 355 GLY A C 1
ATOM 2873 O O . GLY A 1 355 ? -5.164 32.656 12.391 1 98.25 355 GLY A O 1
ATOM 2874 N N . PHE A 1 356 ? -3.467 32.188 13.836 1 98.44 356 PHE A N 1
ATOM 2875 C CA . PHE A 1 356 ? -2.633 33.25 13.297 1 98.44 356 PHE A CA 1
ATOM 2876 C C . PHE A 1 356 ? -1.155 32.906 13.43 1 98.44 356 PHE A C 1
ATOM 2878 O O . PHE A 1 356 ? -0.634 32.812 14.539 1 98.44 356 PHE A O 1
ATOM 2885 N N . SER A 1 357 ? -0.534 32.656 12.336 1 97.69 357 SER A N 1
ATOM 2886 C CA . SER A 1 357 ? 0.917 32.562 12.203 1 97.69 357 SER A CA 1
ATOM 2887 C C . SER A 1 357 ? 1.468 33.75 11.438 1 97.69 357 SER A C 1
ATOM 2889 O O . SER A 1 357 ? 1.184 33.938 10.25 1 97.69 357 SER A O 1
ATOM 2891 N N . PRO A 1 358 ? 2.184 34.625 12.047 1 97.94 358 PRO A N 1
ATOM 2892 C CA . PRO A 1 358 ? 2.689 35.812 11.359 1 97.94 358 PRO A CA 1
ATOM 2893 C C . PRO A 1 358 ? 3.82 35.5 10.383 1 97.94 358 PRO A C 1
ATOM 2895 O O . PRO A 1 358 ? 4.945 35.969 10.562 1 97.94 358 PRO A O 1
ATOM 2898 N N . LEU A 1 359 ? 3.48 34.75 9.352 1 98.12 359 LEU A N 1
ATOM 2899 C CA . LEU A 1 359 ? 4.422 34.281 8.336 1 98.12 359 LEU A CA 1
ATOM 2900 C C . LEU A 1 359 ? 4.004 34.781 6.953 1 98.12 359 LEU A C 1
ATOM 2902 O O . LEU A 1 359 ? 3.275 34.094 6.238 1 98.12 359 LEU A O 1
ATOM 2906 N N . ILE A 1 360 ? 4.527 35.969 6.57 1 97.69 360 ILE A N 1
ATOM 2907 C CA . ILE A 1 360 ? 4.234 36.5 5.242 1 97.69 360 ILE A CA 1
ATOM 2908 C C . ILE A 1 360 ? 5.457 36.312 4.34 1 97.69 360 ILE A C 1
ATOM 2910 O O . ILE A 1 360 ? 6.562 36.062 4.82 1 97.69 360 ILE A O 1
ATOM 2914 N N . ASN A 1 361 ? 5.207 36.406 3.023 1 97.56 361 ASN A N 1
ATOM 2915 C CA . ASN A 1 361 ? 6.262 36.219 2.033 1 97.56 361 ASN A CA 1
ATOM 2916 C C . ASN A 1 361 ? 7.051 34.938 2.283 1 97.56 361 ASN A C 1
ATOM 2918 O O . ASN A 1 361 ? 8.281 34.938 2.256 1 97.56 361 ASN A O 1
ATOM 2922 N N . THR A 1 362 ? 6.34 33.875 2.654 1 97.44 362 THR A N 1
ATOM 2923 C CA . THR A 1 362 ? 6.879 32.562 3.021 1 97.44 362 THR A CA 1
ATOM 2924 C C . THR A 1 362 ? 6.098 31.453 2.344 1 97.44 362 THR A C 1
ATOM 2926 O O . THR A 1 362 ? 4.902 31.281 2.594 1 97.44 362 THR A O 1
ATOM 2929 N N . PRO A 1 363 ? 6.746 30.719 1.482 1 95.75 363 PRO A N 1
ATOM 2930 C CA . PRO A 1 363 ? 6.027 29.594 0.884 1 95.75 363 PRO A CA 1
ATOM 2931 C C . PRO A 1 363 ? 5.543 28.594 1.922 1 95.75 363 PRO A C 1
ATOM 2933 O O . PRO A 1 363 ? 6.23 28.344 2.916 1 95.75 363 PRO A O 1
ATOM 2936 N N . CYS A 1 364 ? 4.363 28.062 1.715 1 93.88 364 CYS A N 1
ATOM 2937 C CA . CYS A 1 364 ? 3.85 27.047 2.613 1 93.88 364 CYS A CA 1
ATOM 2938 C C . CYS A 1 364 ? 4.613 25.734 2.436 1 93.88 364 CYS A C 1
ATOM 2940 O O . CYS A 1 364 ? 4.488 25.078 1.402 1 93.88 364 CYS A O 1
ATOM 2942 N N . LEU A 1 365 ? 5.32 25.312 3.445 1 95.31 365 LEU A N 1
ATOM 2943 C CA . LEU A 1 365 ? 6.156 24.109 3.369 1 95.31 365 LEU A CA 1
ATOM 2944 C C . LEU A 1 365 ? 5.828 23.141 4.504 1 95.31 365 LEU A C 1
ATOM 2946 O O . LEU A 1 365 ? 6.617 22.25 4.812 1 95.31 365 LEU A O 1
ATOM 2950 N N . ALA A 1 366 ? 4.668 23.359 5.133 1 93.88 366 ALA A N 1
ATOM 2951 C CA . ALA A 1 366 ? 4.227 22.422 6.156 1 93.88 366 ALA A CA 1
ATOM 2952 C C . ALA A 1 366 ? 4.094 21 5.582 1 93.88 366 ALA A C 1
ATOM 2954 O O . ALA A 1 366 ? 3.432 20.812 4.559 1 93.88 366 ALA A O 1
ATOM 2955 N N . HIS A 1 367 ? 4.691 20 6.215 1 94.69 367 HIS A N 1
ATOM 2956 C CA . HIS A 1 367 ? 4.641 18.594 5.844 1 94.69 367 HIS A CA 1
ATOM 2957 C C . HIS A 1 367 ? 5.469 18.312 4.594 1 94.69 367 HIS A C 1
ATOM 2959 O O . HIS A 1 367 ? 5.375 17.234 4.004 1 94.69 367 HIS A O 1
ATOM 2965 N N . ASP A 1 368 ? 6.262 19.281 4.195 1 95.25 368 ASP A N 1
ATOM 2966 C CA . ASP A 1 368 ? 7.09 19.125 3.004 1 95.25 368 ASP A CA 1
ATOM 2967 C C . ASP A 1 368 ? 8.547 18.844 3.379 1 95.25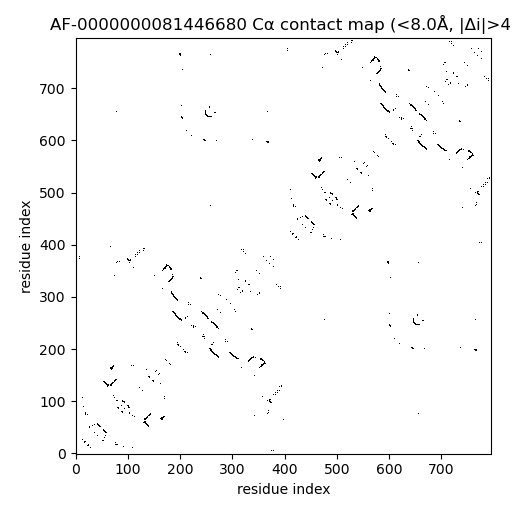 368 ASP A C 1
ATOM 2969 O O . ASP A 1 368 ? 8.914 18.906 4.555 1 95.25 368 ASP A O 1
ATOM 2973 N N . HIS A 1 369 ? 9.297 18.453 2.336 1 95.56 369 HIS A N 1
ATOM 2974 C CA . HIS A 1 369 ? 10.75 18.438 2.514 1 95.56 369 HIS A CA 1
ATOM 2975 C C . HIS A 1 369 ? 11.312 19.844 2.598 1 95.56 369 HIS A C 1
ATOM 2977 O O . HIS A 1 369 ? 10.719 20.781 2.055 1 95.56 369 HIS A O 1
ATOM 2983 N N . ASN A 1 370 ? 12.383 19.938 3.373 1 97.38 370 ASN A N 1
ATOM 2984 C CA . ASN A 1 370 ? 13.133 21.188 3.443 1 97.38 370 ASN A CA 1
ATOM 2985 C C . ASN A 1 370 ? 12.266 22.344 3.945 1 97.38 370 ASN A C 1
ATOM 2987 O O . ASN A 1 370 ? 12.297 23.438 3.387 1 97.38 370 ASN A O 1
ATOM 2991 N N . GLU A 1 371 ? 11.414 22.016 4.867 1 97.88 371 GLU A N 1
ATOM 2992 C CA . GLU A 1 371 ? 10.703 23.078 5.594 1 97.88 371 GLU A CA 1
ATOM 2993 C C . GLU A 1 371 ? 11.68 24.094 6.184 1 97.88 371 GLU A C 1
ATOM 2995 O O . GLU A 1 371 ? 12.719 23.719 6.727 1 97.88 371 GLU A O 1
ATOM 3000 N N . TYR A 1 372 ? 11.359 25.406 6.023 1 98.38 372 TYR A N 1
ATOM 3001 C CA . TYR A 1 372 ? 12.227 26.422 6.613 1 98.38 372 TYR A CA 1
ATOM 3002 C C . TYR A 1 372 ? 11.43 27.672 6.984 1 98.38 372 TYR A C 1
ATOM 3004 O O . TYR A 1 372 ? 10.289 27.844 6.547 1 98.38 372 TYR A O 1
ATOM 3012 N N . LEU A 1 373 ? 11.969 28.484 7.84 1 98.69 373 LEU A N 1
ATOM 3013 C CA . LEU A 1 373 ? 11.477 29.812 8.188 1 98.69 373 LEU A CA 1
ATOM 3014 C C . LEU A 1 373 ? 12.617 30.828 8.281 1 98.69 373 LEU A C 1
ATOM 3016 O O . LEU A 1 373 ? 13.641 30.547 8.922 1 98.69 373 LEU A O 1
ATOM 3020 N N . ASN A 1 374 ? 12.492 31.938 7.602 1 98.75 374 ASN A N 1
ATOM 3021 C CA . ASN A 1 374 ? 13.516 32.969 7.652 1 98.75 374 ASN A CA 1
ATOM 3022 C C . ASN A 1 374 ? 13.547 33.688 9.008 1 98.75 374 ASN A C 1
ATOM 3024 O O . ASN A 1 374 ? 12.492 33.969 9.578 1 98.75 374 ASN A O 1
ATOM 3028 N N . ASP A 1 375 ? 14.734 33.969 9.523 1 98.5 375 ASP A N 1
ATOM 3029 C CA . ASP A 1 375 ? 14.875 34.531 10.859 1 98.5 375 ASP A CA 1
ATOM 3030 C C . ASP A 1 375 ? 14.273 35.938 10.914 1 98.5 375 ASP A C 1
ATOM 3032 O O . ASP A 1 375 ? 13.719 36.344 11.945 1 98.5 375 ASP A O 1
ATOM 3036 N N . LYS A 1 376 ? 14.297 36.719 9.852 1 98.31 376 LYS A N 1
ATOM 3037 C CA . LYS A 1 376 ? 13.711 38.062 9.836 1 98.31 376 LYS A CA 1
ATOM 3038 C C . LYS A 1 376 ? 12.188 38 9.898 1 98.31 376 LYS A C 1
ATOM 3040 O O . LYS A 1 376 ? 11.555 38.812 10.57 1 98.31 376 LYS A O 1
ATOM 3045 N N . VAL A 1 377 ? 11.648 37.094 9.125 1 98.5 377 VAL A N 1
ATOM 3046 C CA . VAL A 1 377 ? 10.203 36.875 9.164 1 98.5 377 VAL A CA 1
ATOM 3047 C C . VAL A 1 377 ? 9.773 36.469 10.57 1 98.5 377 VAL A C 1
ATOM 3049 O O . VAL A 1 377 ? 8.797 37 11.102 1 98.5 377 VAL A O 1
ATOM 3052 N N . PHE A 1 378 ? 10.531 35.562 11.141 1 98.62 378 PHE A N 1
ATOM 3053 C CA . PHE A 1 378 ? 10.266 35.094 12.492 1 98.62 378 PHE A CA 1
ATOM 3054 C C . PHE A 1 378 ? 10.305 36.219 13.492 1 98.62 378 PHE A C 1
ATOM 3056 O O . PHE A 1 378 ? 9.383 36.406 14.297 1 98.62 378 PHE A O 1
ATOM 3063 N N . LEU A 1 379 ? 11.297 37.031 13.453 1 98.75 379 LEU A N 1
ATOM 3064 C CA . LEU A 1 379 ? 11.477 38.125 14.406 1 98.75 379 LEU A CA 1
ATOM 3065 C C . LEU A 1 379 ? 10.383 39.156 14.234 1 98.75 379 LEU A C 1
ATOM 3067 O O . LEU A 1 379 ? 9.906 39.75 15.211 1 98.75 379 LEU A O 1
ATOM 3071 N N . ARG A 1 380 ? 10.055 39.438 13.008 1 98.38 380 ARG A N 1
ATOM 3072 C CA . ARG A 1 380 ? 8.93 40.312 12.781 1 98.38 380 ARG A CA 1
ATOM 3073 C C . ARG A 1 380 ? 7.652 39.781 13.422 1 98.38 380 ARG A C 1
ATOM 3075 O O . ARG A 1 380 ? 6.883 40.531 14.016 1 98.38 380 ARG A O 1
ATOM 3082 N N . GLY A 1 381 ? 7.461 38.531 13.242 1 98.44 381 GLY A N 1
ATOM 3083 C CA . GLY A 1 381 ? 6.316 37.906 13.875 1 98.44 381 GLY A CA 1
ATOM 3084 C C . GLY A 1 381 ? 6.297 38.062 15.383 1 98.44 381 GLY A C 1
ATOM 3085 O O . GLY A 1 381 ? 5.246 38.312 15.969 1 98.44 381 GLY A O 1
ATOM 3086 N N . VAL A 1 382 ? 7.438 37.906 16 1 98.69 382 VAL A N 1
ATOM 3087 C CA . VAL A 1 382 ? 7.543 38.094 17.438 1 98.69 382 VAL A CA 1
ATOM 3088 C C . VAL A 1 382 ? 7.082 39.531 17.797 1 98.69 382 VAL A C 1
ATOM 3090 O O . VAL A 1 382 ? 6.352 39.719 18.766 1 98.69 382 VAL A O 1
ATOM 3093 N N . GLY A 1 383 ? 7.496 40.469 16.984 1 98.62 383 GLY A N 1
ATOM 3094 C CA . GLY A 1 383 ? 7.07 41.844 17.203 1 98.62 383 GLY A CA 1
ATOM 3095 C C . GLY A 1 383 ? 5.562 42 17.125 1 98.62 383 GLY A C 1
ATOM 3096 O O . GLY A 1 383 ? 4.984 42.75 17.922 1 98.62 383 GLY A O 1
ATOM 3097 N N . ILE A 1 384 ? 4.965 41.375 16.234 1 98.69 384 ILE A N 1
ATOM 3098 C CA . ILE A 1 384 ? 3.518 41.438 16.078 1 98.69 384 ILE A CA 1
ATOM 3099 C C . ILE A 1 384 ? 2.842 40.812 17.297 1 98.69 384 ILE A C 1
ATOM 3101 O O . ILE A 1 384 ? 1.867 41.344 17.828 1 98.69 384 ILE A O 1
ATOM 3105 N N . TYR A 1 385 ? 3.359 39.719 17.766 1 98.81 385 TYR A N 1
ATOM 3106 C CA . TYR A 1 385 ? 2.805 39.031 18.938 1 98.81 385 TYR A CA 1
ATOM 3107 C C . TYR A 1 385 ? 2.896 39.938 20.172 1 98.81 385 TYR A C 1
ATOM 3109 O O . TYR A 1 385 ? 2.014 39.906 21.031 1 98.81 385 TYR A O 1
ATOM 3117 N N . VAL A 1 386 ? 3.959 40.719 20.281 1 98.81 386 VAL A N 1
ATOM 3118 C CA . VAL A 1 386 ? 4.09 41.625 21.406 1 98.81 386 VAL A CA 1
ATOM 3119 C C . VAL A 1 386 ? 2.879 42.562 21.469 1 98.81 386 VAL A C 1
ATOM 3121 O O . VAL A 1 386 ? 2.252 42.719 22.516 1 98.81 386 VAL A O 1
ATOM 3124 N N . LYS A 1 387 ? 2.533 43.094 20.344 1 98.69 387 LYS A N 1
ATOM 3125 C CA . LYS A 1 387 ? 1.418 44.031 20.266 1 98.69 387 LYS A CA 1
ATOM 3126 C C . LYS A 1 387 ? 0.084 43.312 20.484 1 98.69 387 LYS A C 1
ATOM 3128 O O . LYS A 1 387 ? -0.798 43.844 21.172 1 98.69 387 LYS A O 1
ATOM 3133 N N . LEU A 1 388 ? -0.039 42.188 19.906 1 98.81 388 LEU A N 1
ATOM 3134 C CA . LEU A 1 388 ? -1.285 41.438 20 1 98.81 388 LEU A CA 1
ATOM 3135 C C . LEU A 1 388 ? -1.549 41 21.438 1 98.81 388 LEU A C 1
ATOM 3137 O O . LEU A 1 388 ? -2.66 41.156 21.938 1 98.81 388 LEU A O 1
ATOM 3141 N N . ILE A 1 389 ? -0.534 40.406 22.031 1 98.75 389 ILE A N 1
ATOM 3142 C CA . ILE A 1 389 ? -0.699 39.875 23.391 1 98.75 389 ILE A CA 1
ATOM 3143 C C . ILE A 1 389 ? -1.04 41.031 24.344 1 98.75 389 ILE A C 1
ATOM 3145 O O . ILE A 1 389 ? -1.956 40.906 25.156 1 98.75 389 ILE A O 1
ATOM 3149 N N . GLU A 1 390 ? -0.389 42.125 24.219 1 98.56 390 GLU A N 1
ATOM 3150 C CA . GLU A 1 390 ? -0.661 43.281 25.062 1 98.56 390 GLU A CA 1
ATOM 3151 C C . GLU A 1 390 ? -2.105 43.75 24.922 1 98.56 390 GLU A C 1
ATOM 3153 O O . GLU A 1 390 ? -2.787 44 25.906 1 98.56 390 GLU A O 1
ATOM 3158 N N . ARG A 1 391 ? -2.516 43.875 23.688 1 98.31 391 ARG A N 1
ATOM 3159 C CA . ARG A 1 391 ? -3.855 44.375 23.422 1 98.31 391 ARG A CA 1
ATOM 3160 C C . ARG A 1 391 ? -4.922 43.375 23.875 1 98.31 391 ARG A C 1
ATOM 3162 O O . ARG A 1 391 ? -5.887 43.781 24.547 1 98.31 391 ARG A O 1
ATOM 3169 N N . LEU A 1 392 ? -4.793 42.125 23.562 1 98.5 392 LEU A N 1
ATOM 3170 C CA . LEU A 1 392 ? -5.781 41.094 23.844 1 98.5 392 LEU A CA 1
ATOM 3171 C C . LEU A 1 392 ? -5.898 40.844 25.344 1 98.5 392 LEU A C 1
ATOM 3173 O O . LEU A 1 392 ? -6.996 40.625 25.859 1 98.5 392 LEU A O 1
ATOM 3177 N N . ALA A 1 393 ? -4.82 40.906 26.047 1 98.19 393 ALA A N 1
ATOM 3178 C CA . ALA A 1 393 ? -4.809 40.656 27.484 1 98.19 393 ALA A CA 1
ATOM 3179 C C . ALA A 1 393 ? -5.418 41.812 28.25 1 98.19 393 ALA A C 1
ATOM 3181 O O . ALA A 1 393 ? -5.699 41.688 29.453 1 98.19 393 ALA A O 1
ATOM 3182 N N . ASN A 1 394 ? -5.699 42.938 27.562 1 98 394 ASN A N 1
ATOM 3183 C CA . ASN A 1 394 ? -6.215 44.094 28.25 1 98 394 ASN A CA 1
ATOM 3184 C C . ASN A 1 394 ? -7.582 44.5 27.703 1 98 394 ASN A C 1
ATOM 3186 O O . ASN A 1 394 ? -8.031 45.625 27.922 1 98 394 ASN A O 1
ATOM 3190 N N . VAL A 1 395 ? -8.18 43.625 27 1 96.94 395 VAL A N 1
ATOM 3191 C CA . VAL A 1 395 ? -9.539 43.906 26.547 1 96.94 395 VAL A CA 1
ATOM 3192 C C . VAL A 1 395 ? -10.469 44.094 27.734 1 96.94 395 VAL A C 1
ATOM 3194 O O . VAL A 1 395 ? -10.5 43.25 28.656 1 96.94 395 VAL A O 1
ATOM 3197 N N . GLN A 1 396 ? -11.219 45.125 27.797 1 90.5 396 GLN A N 1
ATOM 3198 C CA . GLN A 1 396 ? -12.023 45.5 28.953 1 90.5 396 GLN A CA 1
ATOM 3199 C C . GLN A 1 396 ? -13.383 44.812 28.938 1 90.5 396 GLN A C 1
ATOM 3201 O O . GLN A 1 396 ? -13.906 44.438 30 1 90.5 396 GLN A O 1
ATOM 3206 N N . ASN A 1 397 ? -14.031 44.781 27.719 1 75.19 397 ASN A N 1
ATOM 3207 C CA . ASN A 1 397 ? -15.391 44.281 27.641 1 75.19 397 ASN A CA 1
ATOM 3208 C C . ASN A 1 397 ? -15.391 42.781 27.375 1 75.19 397 ASN A C 1
ATOM 3210 O O . ASN A 1 397 ? -14.461 42.25 26.75 1 75.19 397 ASN A O 1
ATOM 3214 N N . HIS A 1 398 ? -16.297 42.188 28.359 1 65.44 398 HIS A N 1
ATOM 3215 C CA . HIS A 1 398 ? -16.344 40.75 28.062 1 65.44 398 HIS A CA 1
ATOM 3216 C C . HIS A 1 398 ? -17.719 40.344 27.562 1 65.44 398 HIS A C 1
ATOM 3218 O O . HIS A 1 398 ? -18.734 40.969 27.906 1 65.44 398 HIS A O 1
ATOM 3224 N N . MET B 1 1 ? -10.031 -49.906 6.508 1 48.19 1 MET B N 1
ATOM 3225 C CA . MET B 1 1 ? -9.07 -50.25 5.457 1 48.19 1 MET B CA 1
ATOM 3226 C C . MET B 1 1 ? -7.895 -49.281 5.469 1 48.19 1 MET B C 1
ATOM 3228 O O . MET B 1 1 ? -8.062 -48.062 5.73 1 48.19 1 MET B O 1
ATOM 3232 N N . SER B 1 2 ? -6.691 -49.656 5.504 1 76.19 2 SER B N 1
ATOM 3233 C CA . SER B 1 2 ? -5.477 -48.844 5.68 1 76.19 2 SER B CA 1
ATOM 3234 C C . SER B 1 2 ? -5.297 -47.875 4.535 1 76.19 2 SER B C 1
ATOM 3236 O O . SER B 1 2 ? -5.723 -48.125 3.406 1 76.19 2 SER B O 1
ATOM 3238 N N . GLU B 1 3 ? -5.035 -46.625 4.723 1 90.12 3 GLU B N 1
ATOM 3239 C CA . GLU B 1 3 ? -4.82 -45.562 3.748 1 90.12 3 GLU B CA 1
ATOM 3240 C C . GLU B 1 3 ? -3.76 -45.969 2.723 1 90.12 3 GLU B C 1
ATOM 3242 O O . GLU B 1 3 ? -2.76 -46.594 3.07 1 90.12 3 GLU B O 1
ATOM 3247 N N . ASP B 1 4 ? -4.078 -45.812 1.492 1 96.56 4 ASP B N 1
ATOM 3248 C CA . ASP B 1 4 ? -3.107 -46.062 0.434 1 96.56 4 ASP B CA 1
ATOM 3249 C C . ASP B 1 4 ? -1.773 -45.406 0.732 1 96.56 4 ASP B C 1
ATOM 3251 O O . ASP B 1 4 ? -1.745 -44.25 1.209 1 96.56 4 ASP B O 1
ATOM 3255 N N . ILE B 1 5 ? -0.655 -46.062 0.52 1 97.56 5 ILE B N 1
ATOM 3256 C CA . ILE B 1 5 ? 0.678 -45.562 0.836 1 97.56 5 ILE B CA 1
ATOM 3257 C C . ILE B 1 5 ? 0.931 -44.25 0.087 1 97.56 5 ILE B C 1
ATOM 3259 O O . ILE B 1 5 ? 1.609 -43.375 0.598 1 97.56 5 ILE B O 1
ATOM 3263 N N . ALA B 1 6 ? 0.445 -44.188 -1.123 1 98.31 6 ALA B N 1
ATOM 3264 C CA . ALA B 1 6 ? 0.623 -42.969 -1.901 1 98.31 6 ALA B CA 1
ATOM 3265 C C . ALA B 1 6 ? -0.022 -41.75 -1.203 1 98.31 6 ALA B C 1
ATOM 3267 O O . ALA B 1 6 ? 0.541 -40.656 -1.189 1 98.31 6 ALA B O 1
ATOM 3268 N N . VAL B 1 7 ? -1.189 -41.969 -0.692 1 98.62 7 VAL B N 1
ATOM 3269 C CA . VAL B 1 7 ? -1.908 -40.906 0.011 1 98.62 7 VAL B CA 1
ATOM 3270 C C . VAL B 1 7 ? -1.166 -40.562 1.295 1 98.62 7 VAL B C 1
ATOM 3272 O O . VAL B 1 7 ? -1.038 -39.375 1.632 1 98.62 7 VAL B O 1
ATOM 3275 N N . ASN B 1 8 ? -0.64 -41.531 1.928 1 98.31 8 ASN B N 1
ATOM 3276 C CA . ASN B 1 8 ? 0.135 -41.312 3.141 1 98.31 8 ASN B CA 1
ATOM 3277 C C . ASN B 1 8 ? 1.375 -40.469 2.855 1 98.31 8 ASN B C 1
ATOM 3279 O O . ASN B 1 8 ? 1.654 -39.5 3.57 1 98.31 8 ASN B O 1
ATOM 3283 N N . ARG B 1 9 ? 2.059 -40.812 1.865 1 98.38 9 ARG B N 1
ATOM 3284 C CA . ARG B 1 9 ? 3.279 -40.094 1.51 1 98.38 9 ARG B CA 1
ATOM 3285 C C . ARG B 1 9 ? 2.969 -38.688 1.043 1 98.38 9 ARG B C 1
ATOM 3287 O O . ARG B 1 9 ? 3.717 -37.75 1.337 1 98.38 9 ARG B O 1
ATOM 3294 N N . PHE B 1 10 ? 1.852 -38.625 0.316 1 98.56 10 PHE B N 1
ATOM 3295 C CA . PHE B 1 10 ? 1.403 -37.312 -0.149 1 98.56 10 PHE B CA 1
ATOM 3296 C C . PHE B 1 10 ? 1.144 -36.375 1.026 1 98.56 10 PHE B C 1
ATOM 3298 O O . PHE B 1 10 ? 1.643 -35.25 1.054 1 98.56 10 PHE B O 1
ATOM 3305 N N . ARG B 1 11 ? 0.493 -36.812 1.995 1 98.75 11 ARG B N 1
ATOM 3306 C CA . ARG B 1 11 ? 0.172 -36.031 3.17 1 98.75 11 ARG B CA 1
ATOM 3307 C C . ARG B 1 11 ? 1.43 -35.688 3.969 1 98.75 11 ARG B C 1
ATOM 3309 O O . ARG B 1 11 ? 1.565 -34.594 4.496 1 98.75 11 ARG B O 1
ATOM 3316 N N . GLU B 1 12 ? 2.354 -36.625 4.066 1 98.69 12 GLU B N 1
ATOM 3317 C CA . GLU B 1 12 ? 3.625 -36.375 4.738 1 98.69 12 GLU B CA 1
ATOM 3318 C C . GLU B 1 12 ? 4.375 -35.219 4.066 1 98.69 12 GLU B C 1
ATOM 3320 O O . GLU B 1 12 ? 4.91 -34.344 4.742 1 98.69 12 GLU B O 1
ATOM 3325 N N . TYR B 1 13 ? 4.402 -35.281 2.77 1 98.81 13 TYR B N 1
ATOM 3326 C CA . TYR B 1 13 ? 5.102 -34.25 2.01 1 98.81 13 TYR B CA 1
ATOM 3327 C C . TYR B 1 13 ? 4.434 -32.875 2.195 1 98.81 13 TYR B C 1
ATOM 3329 O O . TYR B 1 13 ? 5.113 -31.875 2.35 1 98.81 13 TYR B O 1
ATOM 3337 N N . LEU B 1 14 ? 3.107 -32.875 2.23 1 98.81 14 LEU B N 1
ATOM 3338 C CA . LEU B 1 14 ? 2.334 -31.641 2.365 1 98.81 14 LEU B CA 1
ATOM 3339 C C . LEU B 1 14 ? 2.588 -30.984 3.717 1 98.81 14 LEU B C 1
ATOM 3341 O O . LEU B 1 14 ? 2.486 -29.766 3.848 1 98.81 14 LEU B O 1
ATOM 3345 N N . ARG B 1 15 ? 2.988 -31.703 4.672 1 98.75 15 ARG B N 1
ATOM 3346 C CA . ARG B 1 15 ? 3.197 -31.188 6.023 1 98.75 15 ARG B CA 1
ATOM 3347 C C . ARG B 1 15 ? 4.543 -30.484 6.133 1 98.75 15 ARG B C 1
ATOM 3349 O O . ARG B 1 15 ? 4.801 -29.781 7.113 1 98.75 15 ARG B O 1
ATOM 3356 N N . ILE B 1 16 ? 5.398 -30.641 5.164 1 98.81 16 ILE B N 1
ATOM 3357 C CA . ILE B 1 16 ? 6.656 -29.906 5.133 1 98.81 16 ILE B CA 1
ATOM 3358 C C . ILE B 1 16 ? 6.41 -28.5 4.621 1 98.81 16 ILE B C 1
ATOM 3360 O O . ILE B 1 16 ? 6.031 -28.297 3.463 1 98.81 16 ILE B O 1
ATOM 3364 N N . ASN B 1 17 ? 6.617 -27.5 5.422 1 98.56 17 ASN B N 1
ATOM 3365 C CA . ASN B 1 17 ? 6.32 -26.109 5.098 1 98.56 17 ASN B CA 1
ATOM 3366 C C . ASN B 1 17 ? 7.414 -25.5 4.227 1 98.56 17 ASN B C 1
ATOM 3368 O O . ASN B 1 17 ? 8.398 -24.969 4.742 1 98.56 17 ASN B O 1
ATOM 3372 N N . THR B 1 18 ? 7.207 -25.5 2.967 1 98.69 18 THR B N 1
ATOM 3373 C CA . THR B 1 18 ? 8.148 -24.875 2.045 1 98.69 18 THR B CA 1
ATOM 3374 C C . THR B 1 18 ? 7.582 -23.562 1.493 1 98.69 18 THR B C 1
ATOM 3376 O O . THR B 1 18 ? 7.797 -23.234 0.325 1 98.69 18 THR B O 1
ATOM 3379 N N . GLU B 1 19 ? 6.848 -22.891 2.234 1 98 19 GLU B N 1
ATOM 3380 C CA . GLU B 1 19 ? 6.203 -21.641 1.861 1 98 19 GLU B CA 1
ATOM 3381 C C . GLU B 1 19 ? 7.223 -20.5 1.743 1 98 19 GLU B C 1
ATOM 3383 O O . GLU B 1 19 ? 8.133 -20.391 2.572 1 98 19 GLU B O 1
ATOM 3388 N N . GLN B 1 20 ? 7.082 -19.734 0.681 1 97.56 20 GLN B N 1
ATOM 3389 C CA . GLN B 1 20 ? 7.844 -18.5 0.561 1 97.56 20 GLN B CA 1
ATOM 3390 C C . GLN B 1 20 ? 7.406 -17.469 1.606 1 97.56 20 GLN B C 1
ATOM 3392 O O . GLN B 1 20 ? 6.23 -17.422 1.976 1 97.56 20 GLN B O 1
ATOM 3397 N N . PRO B 1 21 ? 8.281 -16.672 2.152 1 96.62 21 PRO B N 1
ATOM 3398 C CA . PRO B 1 21 ? 9.641 -16.438 1.671 1 96.62 21 PRO B CA 1
ATOM 3399 C C . PRO B 1 21 ? 10.68 -17.312 2.369 1 96.62 21 PRO B C 1
ATOM 3401 O O . PRO B 1 21 ? 11.867 -17.25 2.037 1 96.62 21 PRO B O 1
ATOM 3404 N N . ASN B 1 22 ? 10.297 -18.109 3.275 1 97 22 ASN B N 1
ATOM 3405 C CA . ASN B 1 22 ? 11.258 -18.906 4.023 1 97 22 ASN B CA 1
ATOM 3406 C C . ASN B 1 22 ? 10.953 -20.406 3.92 1 97 22 ASN B C 1
ATOM 3408 O O . ASN B 1 22 ? 10.703 -21.062 4.93 1 97 22 ASN B O 1
ATOM 3412 N N . PRO B 1 23 ? 11.078 -20.953 2.789 1 98.56 23 PRO B N 1
ATOM 3413 C CA . PRO B 1 23 ? 10.766 -22.375 2.607 1 98.56 23 PRO B CA 1
ATOM 3414 C C . PRO B 1 23 ? 11.734 -23.297 3.344 1 98.56 23 PRO B C 1
ATOM 3416 O O . PRO B 1 23 ? 12.945 -23.078 3.311 1 98.56 23 PRO B O 1
ATOM 3419 N N . ASN B 1 24 ? 11.25 -24.344 3.979 1 98.56 24 ASN B N 1
ATOM 3420 C CA . ASN B 1 24 ? 12.094 -25.375 4.586 1 98.56 24 ASN B CA 1
ATOM 3421 C C . ASN B 1 24 ? 12.617 -26.359 3.549 1 98.56 24 ASN B C 1
ATOM 3423 O O . ASN B 1 24 ? 12.242 -27.531 3.562 1 98.56 24 ASN B O 1
ATOM 3427 N N . TYR B 1 25 ? 13.555 -25.953 2.826 1 98.69 25 TYR B N 1
ATOM 3428 C CA . TYR B 1 25 ? 14.086 -26.75 1.726 1 98.69 25 TYR B CA 1
ATOM 3429 C C . TYR B 1 25 ? 14.883 -27.938 2.248 1 98.69 25 TYR B C 1
ATOM 3431 O O . TYR B 1 25 ? 14.922 -28.984 1.617 1 98.69 25 TYR B O 1
ATOM 3439 N N . GLU B 1 26 ? 15.508 -27.75 3.365 1 98.56 26 GLU B N 1
ATOM 3440 C CA . GLU B 1 26 ? 16.312 -28.828 3.928 1 98.56 26 GLU B CA 1
ATOM 3441 C C . GLU B 1 26 ? 15.445 -30.031 4.289 1 98.56 26 GLU B C 1
ATOM 3443 O O . GLU B 1 26 ? 15.789 -31.172 3.965 1 98.56 26 GLU B O 1
ATOM 3448 N N . GLU B 1 27 ? 14.391 -29.75 4.965 1 98.69 27 GLU B N 1
ATOM 3449 C CA . GLU B 1 27 ? 13.484 -30.828 5.32 1 98.69 27 GLU B CA 1
ATOM 3450 C C . GLU B 1 27 ? 12.914 -31.516 4.074 1 98.69 27 GLU B C 1
ATOM 3452 O O . GLU B 1 27 ? 12.734 -32.719 4.051 1 98.69 27 GLU B O 1
ATOM 3457 N N . CYS B 1 28 ? 12.617 -30.719 3.125 1 98.69 28 CYS B N 1
ATOM 3458 C CA . CYS B 1 28 ? 12.133 -31.25 1.853 1 98.69 28 CYS B CA 1
ATOM 3459 C C . CYS B 1 28 ? 13.164 -32.188 1.223 1 98.69 28 CYS B C 1
ATOM 3461 O O . CYS B 1 28 ? 12.828 -33.281 0.807 1 98.69 28 CYS B O 1
ATOM 3463 N N . LYS B 1 29 ? 14.398 -31.75 1.164 1 98.81 29 LYS B N 1
ATOM 3464 C CA . LYS B 1 29 ? 15.484 -32.562 0.624 1 98.81 29 LYS B CA 1
ATOM 3465 C C . LYS B 1 29 ? 15.609 -33.906 1.373 1 98.81 29 LYS B C 1
ATOM 3467 O O . LYS B 1 29 ? 15.719 -34.938 0.756 1 98.81 29 LYS B O 1
ATOM 3472 N N . ASN B 1 30 ? 15.594 -33.812 2.67 1 98.81 30 ASN B N 1
ATOM 3473 C CA . ASN B 1 30 ? 15.703 -35.031 3.492 1 98.81 30 ASN B CA 1
ATOM 3474 C C . ASN B 1 30 ? 14.57 -36 3.213 1 98.81 30 ASN B C 1
ATOM 3476 O O . ASN B 1 30 ? 14.789 -37.219 3.139 1 98.81 30 ASN B O 1
ATOM 3480 N N . PHE B 1 31 ? 13.422 -35.438 3.133 1 98.81 31 PHE B N 1
ATOM 3481 C CA . PHE B 1 31 ? 12.258 -36.25 2.812 1 98.81 31 PHE B CA 1
ATOM 3482 C C . PHE B 1 31 ? 12.445 -36.969 1.481 1 98.81 31 PHE B C 1
ATOM 3484 O O . PHE B 1 31 ? 12.211 -38.188 1.381 1 98.81 31 PHE B O 1
ATOM 3491 N N . LEU B 1 32 ? 12.883 -36.281 0.491 1 98.81 32 LEU B N 1
ATOM 3492 C CA . LEU B 1 32 ? 13.07 -36.844 -0.845 1 98.81 32 LEU B CA 1
ATOM 3493 C C . LEU B 1 32 ? 14.219 -37.844 -0.858 1 98.81 32 LEU B C 1
ATOM 3495 O O . LEU B 1 32 ? 14.156 -38.844 -1.57 1 98.81 32 LEU B O 1
ATOM 3499 N N . GLU B 1 33 ? 15.242 -37.562 -0.106 1 98.81 33 GLU B N 1
ATOM 3500 C CA . GLU B 1 33 ? 16.344 -38.5 -0.009 1 98.81 33 GLU B CA 1
ATOM 3501 C C . GLU B 1 33 ? 15.891 -39.844 0.56 1 98.81 33 GLU B C 1
ATOM 3503 O O . GLU B 1 33 ? 16.266 -40.906 0.044 1 98.81 33 GLU B O 1
ATOM 3508 N N . LYS B 1 34 ? 15.148 -39.781 1.625 1 98.69 34 LYS B N 1
ATOM 3509 C CA . LYS B 1 34 ? 14.609 -41 2.213 1 98.69 34 LYS B CA 1
ATOM 3510 C C . LYS B 1 34 ? 13.734 -41.75 1.209 1 98.69 34 LYS B C 1
ATOM 3512 O O . LYS B 1 34 ? 13.766 -42.969 1.153 1 98.69 34 LYS B O 1
ATOM 3517 N N . TYR B 1 35 ? 12.977 -41 0.461 1 98.44 35 TYR B N 1
ATOM 3518 C CA . TYR B 1 35 ? 12.102 -41.562 -0.553 1 98.44 35 TYR B CA 1
ATOM 3519 C C . TYR B 1 35 ? 12.914 -42.281 -1.628 1 98.44 35 TYR B C 1
ATOM 3521 O O . TYR B 1 35 ? 12.562 -43.375 -2.057 1 98.44 35 TYR B O 1
ATOM 3529 N N . ALA B 1 36 ? 13.953 -41.688 -2.09 1 98.31 36 ALA B N 1
ATOM 3530 C CA . ALA B 1 36 ? 14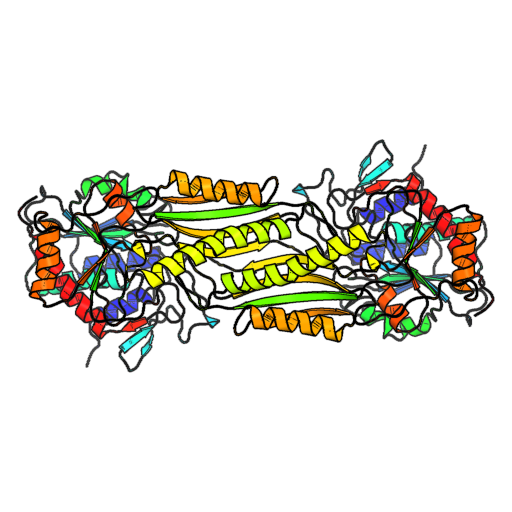.836 -42.281 -3.09 1 98.31 36 ALA B CA 1
ATOM 3531 C C . ALA B 1 36 ? 15.406 -43.625 -2.602 1 98.31 36 ALA B C 1
ATOM 3533 O O . ALA B 1 36 ? 15.453 -44.594 -3.355 1 98.31 36 ALA B O 1
ATOM 3534 N N . LYS B 1 37 ? 15.828 -43.625 -1.374 1 98.19 37 LYS B N 1
ATOM 3535 C CA . LYS B 1 37 ? 16.359 -44.844 -0.774 1 98.19 37 LYS B CA 1
ATOM 3536 C C . LYS B 1 37 ? 15.305 -45.938 -0.736 1 98.19 37 LYS B C 1
ATOM 3538 O O . LYS B 1 37 ? 15.594 -47.094 -1.067 1 98.19 37 LYS B O 1
ATOM 3543 N N . GLU B 1 38 ? 14.195 -45.531 -0.358 1 97.81 38 GLU B N 1
ATOM 3544 C CA . GLU B 1 38 ? 13.086 -46.469 -0.283 1 97.81 38 GLU B CA 1
ATOM 3545 C C . GLU B 1 38 ? 12.805 -47.125 -1.645 1 97.81 38 GLU B C 1
ATOM 3547 O O . GLU B 1 38 ? 12.484 -48.312 -1.729 1 97.81 38 GLU B O 1
ATOM 3552 N N . LEU B 1 39 ? 12.922 -46.344 -2.689 1 97.5 39 LEU B N 1
ATOM 3553 C CA . LEU B 1 39 ? 12.57 -46.781 -4.027 1 97.5 39 LEU B CA 1
ATOM 3554 C C . LEU B 1 39 ? 13.789 -47.344 -4.75 1 97.5 39 LEU B C 1
ATOM 3556 O O . LEU B 1 39 ? 13.672 -47.875 -5.859 1 97.5 39 LEU B O 1
ATOM 3560 N N . GLY B 1 40 ? 14.969 -47.281 -4.168 1 97 40 GLY B N 1
ATOM 3561 C CA . GLY B 1 40 ? 16.188 -47.75 -4.797 1 97 40 GLY B CA 1
ATOM 3562 C C . GLY B 1 40 ? 16.609 -46.906 -5.984 1 97 40 GLY B C 1
ATOM 3563 O O . GLY B 1 40 ? 17.047 -47.438 -7.008 1 97 40 GLY B O 1
ATOM 3564 N N . LEU B 1 41 ? 16.438 -45.625 -5.891 1 97.81 41 LEU B N 1
ATOM 3565 C CA . LEU B 1 41 ? 16.859 -44.719 -6.926 1 97.81 41 LEU B CA 1
ATOM 3566 C C . LEU B 1 41 ? 18.188 -44.062 -6.562 1 97.81 41 LEU B C 1
ATOM 3568 O O . LEU B 1 41 ? 18.469 -43.844 -5.383 1 97.81 41 LEU B O 1
ATOM 3572 N N . ASP B 1 42 ? 19.016 -43.781 -7.59 1 98.12 42 ASP B N 1
ATOM 3573 C CA . ASP B 1 42 ? 20.266 -43.062 -7.348 1 98.12 42 ASP B CA 1
ATOM 3574 C C . ASP B 1 42 ? 20 -41.594 -7.008 1 98.12 42 ASP B C 1
ATOM 3576 O O . ASP B 1 42 ? 19.484 -40.844 -7.836 1 98.12 42 ASP B O 1
ATOM 3580 N N . PHE B 1 43 ? 20.469 -41.25 -5.809 1 98.56 43 PHE B N 1
ATOM 3581 C CA . PHE B 1 43 ? 20.156 -39.938 -5.285 1 98.56 43 PHE B CA 1
ATOM 3582 C C . PHE B 1 43 ? 21.344 -38.969 -5.445 1 98.56 43 PHE B C 1
ATOM 3584 O O . PHE B 1 43 ? 22.5 -39.375 -5.262 1 98.56 43 PHE B O 1
ATOM 3591 N N . TRP B 1 44 ? 21.062 -37.688 -5.848 1 98.62 44 TRP B N 1
ATOM 3592 C CA . TRP B 1 44 ? 22.062 -36.625 -5.809 1 98.62 44 TRP B CA 1
ATOM 3593 C C . TRP B 1 44 ? 21.438 -35.281 -5.398 1 98.62 44 TRP B C 1
ATOM 3595 O O . TRP B 1 44 ? 20.25 -35.062 -5.629 1 98.62 44 TRP B O 1
ATOM 3605 N N . SER B 1 45 ? 22.219 -34.469 -4.715 1 98.62 45 SER B N 1
ATOM 3606 C CA . SER B 1 45 ? 21.797 -33.125 -4.336 1 98.62 45 SER B CA 1
ATOM 3607 C C . SER B 1 45 ? 23 -32.188 -4.254 1 98.62 45 SER B C 1
ATOM 3609 O O . SER B 1 45 ? 24.094 -32.594 -3.857 1 98.62 45 SER B O 1
ATOM 3611 N N . PHE B 1 46 ? 22.781 -30.953 -4.734 1 98 46 PHE B N 1
ATOM 3612 C CA . PHE B 1 46 ? 23.766 -29.906 -4.559 1 98 46 PHE B CA 1
ATOM 3613 C C . PHE B 1 46 ? 23.094 -28.531 -4.547 1 98 46 PHE B C 1
ATOM 3615 O O . PHE B 1 46 ? 21.891 -28.422 -4.805 1 98 46 PHE B O 1
ATOM 3622 N N . GLU B 1 47 ? 23.812 -27.547 -4.105 1 98.19 47 GLU B N 1
ATOM 3623 C CA . GLU B 1 47 ? 23.312 -26.188 -4.023 1 98.19 47 GLU B CA 1
ATOM 3624 C C . GLU B 1 47 ? 24.094 -25.25 -4.949 1 98.19 47 GLU B C 1
ATOM 3626 O O . GLU B 1 47 ? 25.328 -25.266 -4.965 1 98.19 47 GLU B O 1
ATOM 3631 N N . LEU B 1 48 ? 23.344 -24.547 -5.801 1 97.94 48 LEU B N 1
ATOM 3632 C CA . LEU B 1 48 ? 23.953 -23.469 -6.562 1 97.94 48 LEU B CA 1
ATOM 3633 C C . LEU B 1 48 ? 23.938 -22.156 -5.77 1 97.94 48 LEU B C 1
ATOM 3635 O O . LEU B 1 48 ? 24.781 -21.281 -5.984 1 97.94 48 LEU B O 1
ATOM 3639 N N . VAL B 1 49 ? 22.953 -21.969 -4.949 1 98.12 49 VAL B N 1
ATOM 3640 C CA . VAL B 1 49 ? 22.797 -20.906 -3.971 1 98.12 49 VAL B CA 1
ATOM 3641 C C . VAL B 1 49 ? 22.609 -21.5 -2.578 1 98.12 49 VAL B C 1
ATOM 3643 O O . VAL B 1 49 ? 21.797 -22.406 -2.389 1 98.12 49 VAL B O 1
ATOM 3646 N N . PRO B 1 50 ? 23.359 -21 -1.57 1 98.06 50 PRO B N 1
ATOM 3647 C CA . PRO B 1 50 ? 23.281 -21.578 -0.231 1 98.06 50 PRO B CA 1
ATOM 3648 C C . PRO B 1 50 ? 21.844 -21.641 0.292 1 98.06 50 PRO B C 1
ATOM 3650 O O . PRO B 1 50 ? 21.125 -20.641 0.232 1 98.06 50 PRO B O 1
ATOM 3653 N N . GLY B 1 51 ? 21.484 -22.812 0.78 1 98.12 51 GLY B N 1
ATOM 3654 C CA . GLY B 1 51 ? 20.172 -22.984 1.392 1 98.12 51 GLY B CA 1
ATOM 3655 C C . GLY B 1 51 ? 19.094 -23.375 0.398 1 98.12 51 GLY B C 1
ATOM 3656 O O . GLY B 1 51 ? 17.938 -23.578 0.777 1 98.12 51 GLY B O 1
ATOM 3657 N N . LYS B 1 52 ? 19.453 -23.516 -0.819 1 98.38 52 LYS B N 1
ATOM 3658 C CA . LYS B 1 52 ? 18.5 -23.859 -1.869 1 98.38 52 LYS B CA 1
ATOM 3659 C C . LYS B 1 52 ? 18.969 -25.109 -2.635 1 98.38 52 LYS B C 1
ATOM 3661 O O . LYS B 1 52 ? 19.5 -24.984 -3.74 1 98.38 52 LYS B O 1
ATOM 3666 N N . PRO B 1 53 ? 18.688 -26.234 -2.104 1 98.56 53 PRO B N 1
ATOM 3667 C CA . PRO B 1 53 ? 19.188 -27.469 -2.721 1 98.56 53 PRO B CA 1
ATOM 3668 C C . PRO B 1 53 ? 18.422 -27.844 -3.986 1 98.56 53 PRO B C 1
ATOM 3670 O O . PRO B 1 53 ? 17.203 -27.734 -4.027 1 98.56 53 PRO B O 1
ATOM 3673 N N . LEU B 1 54 ? 19.172 -28.234 -4.988 1 98.5 54 LEU B N 1
ATOM 3674 C CA . LEU B 1 54 ? 18.672 -29.031 -6.102 1 98.5 54 LEU B CA 1
ATOM 3675 C C . LEU B 1 54 ? 18.734 -30.516 -5.781 1 98.5 54 LEU B C 1
ATOM 3677 O O . LEU B 1 54 ? 19.734 -31.016 -5.262 1 98.5 54 LEU B O 1
ATOM 3681 N N . VAL B 1 55 ? 17.641 -31.203 -6.055 1 98.75 55 VAL B N 1
ATOM 3682 C CA . VAL B 1 55 ? 17.562 -32.625 -5.723 1 98.75 55 VAL B CA 1
ATOM 3683 C C . VAL B 1 55 ? 17.234 -33.438 -6.977 1 98.75 55 VAL B C 1
ATOM 3685 O O . VAL B 1 55 ? 16.406 -33.031 -7.789 1 98.75 55 VAL B O 1
ATOM 3688 N N . GLY B 1 56 ? 17.891 -34.594 -7.098 1 98.69 56 GLY B N 1
ATOM 3689 C CA . GLY B 1 56 ? 17.578 -35.5 -8.203 1 98.69 56 GLY B CA 1
ATOM 3690 C C . GLY B 1 56 ? 17.688 -36.969 -7.836 1 98.69 56 GLY B C 1
ATOM 3691 O O . GLY B 1 56 ? 18.281 -37.312 -6.816 1 98.69 56 GLY B O 1
ATOM 3692 N N . MET B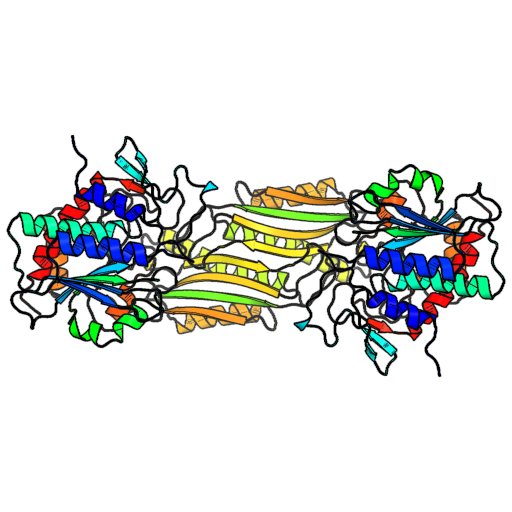 1 57 ? 16.953 -37.75 -8.609 1 98.62 57 MET B N 1
ATOM 3693 C CA . MET B 1 57 ? 16.969 -39.188 -8.57 1 98.62 57 MET B CA 1
ATOM 3694 C C . MET B 1 57 ? 17.031 -39.781 -9.977 1 98.62 57 MET B C 1
ATOM 3696 O O . MET B 1 57 ? 16.484 -39.188 -10.922 1 98.62 57 MET B O 1
ATOM 3700 N N . THR B 1 58 ? 17.703 -40.875 -10.055 1 98.38 58 THR B N 1
ATOM 3701 C CA . THR B 1 58 ? 17.891 -41.438 -11.391 1 98.38 58 THR B CA 1
ATOM 3702 C C . THR B 1 58 ? 17.609 -42.938 -11.406 1 98.38 58 THR B C 1
ATOM 3704 O O . THR B 1 58 ? 18.016 -43.656 -10.492 1 98.38 58 THR B O 1
ATOM 3707 N N . LEU B 1 59 ? 16.875 -43.344 -12.336 1 98.06 59 LEU B N 1
ATOM 3708 C CA . LEU B 1 59 ? 16.719 -44.719 -12.75 1 98.06 59 LEU B CA 1
ATOM 3709 C C . LEU B 1 59 ? 17.391 -44.969 -14.102 1 98.06 59 LEU B C 1
ATOM 3711 O O . LEU B 1 59 ? 16.859 -44.531 -15.141 1 98.06 59 LEU B O 1
ATOM 3715 N N . ILE B 1 60 ? 18.5 -45.719 -14.094 1 97.38 60 ILE B N 1
ATOM 3716 C CA . ILE B 1 60 ? 19.344 -45.844 -15.281 1 97.38 60 ILE B CA 1
ATOM 3717 C C . ILE B 1 60 ? 18.641 -46.75 -16.297 1 97.38 60 ILE B C 1
ATOM 3719 O O . ILE B 1 60 ? 18.156 -47.844 -15.961 1 97.38 60 ILE B O 1
ATOM 3723 N N . GLY B 1 61 ? 18.562 -46.281 -17.562 1 96.88 61 GLY B N 1
ATOM 3724 C CA . GLY B 1 61 ? 17.969 -47.031 -18.641 1 96.88 61 GLY B CA 1
ATOM 3725 C C . GLY B 1 61 ? 18.938 -48.031 -19.281 1 96.88 61 GLY B C 1
ATOM 3726 O O . GLY B 1 61 ? 20.125 -48.031 -18.969 1 96.88 61 GLY B O 1
ATOM 3727 N N . LYS B 1 62 ? 18.375 -48.812 -20.125 1 97.19 62 LYS B N 1
ATOM 3728 C CA . LYS B 1 62 ? 19.172 -49.812 -20.828 1 97.19 62 LYS B CA 1
ATOM 3729 C C . LYS B 1 62 ? 20.125 -49.156 -21.828 1 97.19 62 LYS B C 1
ATOM 3731 O O . LYS B 1 62 ? 21.234 -49.625 -22.016 1 97.19 62 LYS B O 1
ATOM 3736 N N . ASP B 1 63 ? 19.719 -48.156 -22.453 1 97.12 63 ASP B N 1
ATOM 3737 C CA . ASP B 1 63 ? 20.531 -47.406 -23.391 1 97.12 63 ASP B CA 1
ATOM 3738 C C . ASP B 1 63 ? 20.797 -46 -22.906 1 97.12 63 ASP B C 1
ATOM 3740 O O . ASP B 1 63 ? 20.031 -45.062 -23.219 1 97.12 63 ASP B O 1
ATOM 3744 N N . THR B 1 64 ? 21.891 -45.75 -22.344 1 95.5 64 THR B N 1
ATOM 3745 C CA . THR B 1 64 ? 22.203 -44.5 -21.688 1 95.5 64 THR B CA 1
ATOM 3746 C C . THR B 1 64 ? 22.594 -43.438 -22.734 1 95.5 64 THR B C 1
ATOM 3748 O O . THR B 1 64 ? 22.766 -42.281 -22.391 1 95.5 64 THR B O 1
ATOM 3751 N N . THR B 1 65 ? 22.688 -43.812 -23.953 1 95.62 65 THR B N 1
ATOM 3752 C CA . THR B 1 65 ? 23.047 -42.844 -24.984 1 95.62 65 THR B CA 1
ATOM 3753 C C . THR B 1 65 ? 21.812 -42.125 -25.5 1 95.62 65 THR B C 1
ATOM 3755 O O . THR B 1 65 ? 21.922 -41.094 -26.141 1 95.62 65 THR B O 1
ATOM 3758 N N . LEU B 1 66 ? 20.688 -42.688 -25.234 1 96.94 66 LEU B N 1
ATOM 3759 C CA . LEU B 1 66 ? 19.438 -42.031 -25.641 1 96.94 66 LEU B CA 1
ATOM 3760 C C . LEU B 1 66 ? 19.094 -40.875 -24.734 1 96.94 66 LEU B C 1
ATOM 3762 O O . LEU B 1 66 ? 19.359 -40.906 -23.531 1 96.94 66 LEU B O 1
ATOM 3766 N N . PRO B 1 67 ? 18.516 -39.844 -25.312 1 97.75 67 PRO B N 1
ATOM 3767 C CA . PRO B 1 67 ? 18.047 -38.781 -24.438 1 97.75 67 PRO B CA 1
ATOM 3768 C C . PRO B 1 67 ? 17.094 -39.281 -23.359 1 97.75 67 PRO B C 1
ATOM 3770 O O . PRO B 1 67 ? 16.25 -40.125 -23.625 1 97.75 67 PRO B O 1
ATOM 3773 N N . SER B 1 68 ? 17.172 -38.719 -22.219 1 98.38 68 SER B N 1
ATOM 3774 C CA . SER B 1 68 ? 16.469 -39.219 -21.047 1 98.38 68 SER B CA 1
ATOM 3775 C C . SER B 1 68 ? 15.094 -38.594 -20.922 1 98.38 68 SER B C 1
ATOM 3777 O O . SER B 1 68 ? 14.758 -37.656 -21.656 1 98.38 68 SER B O 1
ATOM 3779 N N . LEU B 1 69 ? 14.289 -39.188 -20.047 1 98.56 69 LEU B N 1
ATOM 3780 C CA . LEU B 1 69 ? 13.023 -38.656 -19.562 1 98.56 69 LEU B CA 1
ATOM 3781 C C . LEU B 1 69 ? 13.211 -37.938 -18.234 1 98.56 69 LEU B C 1
ATOM 3783 O O . LEU B 1 69 ? 13.773 -38.5 -17.297 1 98.56 69 LEU B O 1
ATOM 3787 N N . MET B 1 70 ? 12.742 -36.688 -18.156 1 98.88 70 MET B N 1
ATOM 3788 C CA . MET B 1 70 ? 12.789 -35.969 -16.891 1 98.88 70 MET B CA 1
ATOM 3789 C C . MET B 1 70 ? 11.391 -35.781 -16.328 1 98.88 70 MET B C 1
ATOM 3791 O O . MET B 1 70 ? 10.5 -35.281 -17.016 1 98.88 70 MET B O 1
ATOM 3795 N N . LEU B 1 71 ? 11.188 -36.219 -15.125 1 98.88 71 LEU B N 1
ATOM 3796 C CA . LEU B 1 71 ? 10.016 -35.906 -14.312 1 98.88 71 LEU B CA 1
ATOM 3797 C C . LEU B 1 71 ? 10.32 -34.812 -13.305 1 98.88 71 LEU B C 1
ATOM 3799 O O . LEU B 1 71 ? 11.133 -35 -12.398 1 98.88 71 LEU B O 1
ATOM 3803 N N . TYR B 1 72 ? 9.578 -33.656 -13.453 1 98.88 72 TYR B N 1
ATOM 3804 C CA . TYR B 1 72 ? 10.016 -32.469 -12.758 1 98.88 72 TYR B CA 1
ATOM 3805 C C . TYR B 1 72 ? 8.953 -31.984 -11.766 1 98.88 72 TYR B C 1
ATOM 3807 O O . TYR B 1 72 ? 7.754 -32.125 -12.023 1 98.88 72 TYR B O 1
ATOM 3815 N N . SER B 1 73 ? 9.43 -31.422 -10.672 1 98.62 73 SER B N 1
ATOM 3816 C CA . SER B 1 73 ? 8.562 -30.719 -9.727 1 98.62 73 SER B CA 1
ATOM 3817 C C . SER B 1 73 ? 9.328 -29.641 -8.984 1 98.62 73 SER B C 1
ATOM 3819 O O . SER B 1 73 ? 10.453 -29.859 -8.531 1 98.62 73 SER B O 1
ATOM 3821 N N . HIS B 1 74 ? 8.75 -28.422 -8.922 1 98.62 74 HIS B N 1
ATOM 3822 C CA . HIS B 1 74 ? 9.312 -27.484 -7.957 1 98.62 74 HIS B CA 1
ATOM 3823 C C . HIS B 1 74 ? 8.836 -27.781 -6.543 1 98.62 74 HIS B C 1
ATOM 3825 O O . HIS B 1 74 ? 7.84 -28.5 -6.363 1 98.62 74 HIS B O 1
ATOM 3831 N N . THR B 1 75 ? 9.562 -27.234 -5.562 1 98.62 75 THR B N 1
ATOM 3832 C CA . THR B 1 75 ? 9.32 -27.703 -4.203 1 98.62 75 THR B CA 1
ATOM 3833 C C . THR B 1 75 ? 8.672 -26.609 -3.363 1 98.62 75 THR B C 1
ATOM 3835 O O . THR B 1 75 ? 8.094 -26.875 -2.312 1 98.62 75 THR B O 1
ATOM 3838 N N . ASP B 1 76 ? 8.805 -25.328 -3.787 1 98.56 76 ASP B N 1
ATOM 3839 C CA . ASP B 1 76 ? 8.266 -24.234 -2.996 1 98.56 76 ASP B CA 1
ATOM 3840 C C . ASP B 1 76 ? 6.777 -24.031 -3.264 1 98.56 76 ASP B C 1
ATOM 3842 O O . ASP B 1 76 ? 6.246 -24.547 -4.25 1 98.56 76 ASP B O 1
ATOM 3846 N N . VAL B 1 77 ? 6.156 -23.406 -2.266 1 98.38 77 VAL B N 1
ATOM 3847 C CA . VAL B 1 77 ? 4.754 -23.016 -2.398 1 98.38 77 VAL B CA 1
ATOM 3848 C C . VAL B 1 77 ? 4.582 -21.547 -2.02 1 98.38 77 VAL B C 1
ATOM 3850 O O . VAL B 1 77 ? 5.504 -20.922 -1.482 1 98.38 77 VAL B O 1
ATOM 3853 N N . VAL B 1 78 ? 3.412 -20.953 -2.355 1 97.88 78 VAL B N 1
ATOM 3854 C CA . VAL B 1 78 ? 3.164 -19.531 -2.117 1 97.88 78 VAL B CA 1
ATOM 3855 C C . VAL B 1 78 ? 2.67 -19.328 -0.686 1 97.88 78 VAL B C 1
ATOM 3857 O O . VAL B 1 78 ? 2.242 -20.281 -0.029 1 97.88 78 VAL B O 1
ATOM 3860 N N . PRO B 1 79 ? 2.68 -18.109 -0.219 1 96.19 79 PRO B N 1
ATOM 3861 C CA . PRO B 1 79 ? 2.271 -17.812 1.155 1 96.19 79 PRO B CA 1
ATOM 3862 C C . PRO B 1 79 ? 0.796 -18.109 1.412 1 96.19 79 PRO B C 1
ATOM 3864 O O . PRO B 1 79 ? -0.001 -18.141 0.472 1 96.19 79 PRO B O 1
ATOM 3867 N N . THR B 1 80 ? 0.541 -18.297 2.699 1 95.44 80 THR B N 1
ATOM 3868 C CA . THR B 1 80 ? -0.824 -18.531 3.162 1 95.44 80 THR B CA 1
ATOM 3869 C C . THR B 1 80 ? -1.214 -17.484 4.215 1 95.44 80 THR B C 1
ATOM 3871 O O . THR B 1 80 ? -0.347 -16.859 4.816 1 95.44 80 THR B O 1
ATOM 3874 N N . PHE B 1 81 ? -2.518 -17.375 4.277 1 92.31 81 PHE B N 1
ATOM 3875 C CA . PHE B 1 81 ? -3.107 -16.594 5.363 1 92.31 81 PHE B CA 1
ATOM 3876 C C . PHE B 1 81 ? -3.98 -17.484 6.246 1 92.31 81 PHE B C 1
ATOM 3878 O O . PHE B 1 81 ? -5.164 -17.672 5.965 1 92.31 81 PHE B O 1
ATOM 3885 N N . LYS B 1 82 ? -3.457 -17.875 7.336 1 92.94 82 LYS B N 1
ATOM 3886 C CA . LYS B 1 82 ? -4.027 -18.938 8.164 1 92.94 82 LYS B CA 1
ATOM 3887 C C . LYS B 1 82 ? -5.441 -18.578 8.617 1 92.94 82 LYS B C 1
ATOM 3889 O O . LYS B 1 82 ? -6.309 -19.453 8.711 1 92.94 82 LYS B O 1
ATOM 3894 N N . GLU B 1 83 ? -5.602 -17.328 8.828 1 93.25 83 GLU B N 1
ATOM 3895 C CA . GLU B 1 83 ? -6.883 -16.875 9.359 1 93.25 83 GLU B CA 1
ATOM 3896 C C . GLU B 1 83 ? -8.008 -17.109 8.352 1 93.25 83 GLU B C 1
ATOM 3898 O O . GLU B 1 83 ? -9.188 -17.094 8.719 1 93.25 83 GLU B O 1
ATOM 3903 N N . HIS B 1 84 ? -7.672 -17.375 7.145 1 94.62 84 HIS B N 1
ATOM 3904 C CA . HIS B 1 84 ? -8.688 -17.578 6.113 1 94.62 84 HIS B CA 1
ATOM 3905 C C . HIS B 1 84 ? -8.82 -19.047 5.738 1 94.62 84 HIS B C 1
ATOM 3907 O O . HIS B 1 84 ? -9.578 -19.391 4.824 1 94.62 84 HIS B O 1
ATOM 3913 N N . TRP B 1 85 ? -8.125 -19.922 6.406 1 96.81 85 TRP B N 1
ATOM 3914 C CA . TRP B 1 85 ? -8.172 -21.344 6.145 1 96.81 85 TRP B CA 1
ATOM 3915 C C . TRP B 1 85 ? -9.055 -22.062 7.172 1 96.81 85 TRP B C 1
ATOM 3917 O O . TRP B 1 85 ? -9.023 -21.734 8.359 1 96.81 85 TRP B O 1
ATOM 3927 N N . THR B 1 86 ? -9.805 -22.984 6.699 1 97.19 86 THR B N 1
ATOM 3928 C CA . THR B 1 86 ? -10.656 -23.766 7.59 1 97.19 86 THR B CA 1
ATOM 3929 C C . THR B 1 86 ? -9.82 -24.75 8.406 1 97.19 86 THR B C 1
ATOM 3931 O O . THR B 1 86 ? -10.203 -25.125 9.516 1 97.19 86 THR B O 1
ATOM 3934 N N . HIS B 1 87 ? -8.758 -25.203 7.777 1 97.19 87 HIS B N 1
ATOM 3935 C CA . HIS B 1 87 ? -7.762 -26.062 8.406 1 97.19 87 HIS B CA 1
ATOM 3936 C C . HIS B 1 87 ? -6.352 -25.531 8.188 1 97.19 87 HIS B C 1
ATOM 3938 O O . HIS B 1 87 ? -6.09 -24.844 7.195 1 97.19 87 HIS B O 1
ATOM 3944 N N . ASP B 1 88 ? -5.516 -25.828 9.156 1 97.88 88 ASP B N 1
ATOM 3945 C CA . ASP B 1 88 ? -4.137 -25.375 9 1 97.88 88 ASP B CA 1
ATOM 3946 C C . ASP B 1 88 ? -3.574 -25.781 7.641 1 97.88 88 ASP B C 1
ATOM 3948 O O . ASP B 1 88 ? -3.666 -26.953 7.246 1 97.88 88 ASP B O 1
ATOM 3952 N N . PRO B 1 89 ? -2.994 -24.844 6.953 1 98.19 89 PRO B N 1
ATOM 3953 C CA . PRO B 1 89 ? -2.547 -25.094 5.582 1 98.19 89 PRO B CA 1
ATOM 3954 C C . PRO B 1 89 ? -1.483 -26.188 5.508 1 98.19 89 PRO B C 1
ATOM 3956 O O . PRO B 1 89 ? -1.206 -26.719 4.426 1 98.19 89 PRO B O 1
ATOM 3959 N N . TYR B 1 90 ? -0.865 -26.609 6.613 1 98.25 90 TYR B N 1
ATOM 3960 C CA . TYR B 1 90 ? 0.21 -27.594 6.566 1 98.25 90 TYR B CA 1
ATOM 3961 C C . TYR B 1 90 ? -0.12 -28.797 7.438 1 98.25 90 TYR B C 1
ATOM 3963 O O . TYR B 1 90 ? 0.775 -29.547 7.832 1 98.25 90 TYR B O 1
ATOM 3971 N N . SER B 1 91 ? -1.387 -28.969 7.688 1 98.31 91 SER B N 1
ATOM 3972 C CA . SER B 1 91 ? -1.809 -30.125 8.461 1 98.31 91 SER B CA 1
ATOM 3973 C C . SER B 1 91 ? -2.096 -31.328 7.559 1 98.31 91 SER B C 1
ATOM 3975 O O . SER B 1 91 ? -2.143 -32.469 8.023 1 98.31 91 SER B O 1
ATOM 3977 N N . ALA B 1 92 ? -2.383 -31.047 6.352 1 98.62 92 ALA B N 1
ATOM 3978 C CA . ALA B 1 92 ? -2.811 -32.062 5.402 1 98.62 92 ALA B CA 1
ATOM 3979 C C . ALA B 1 92 ? -4.039 -32.812 5.914 1 98.62 92 ALA B C 1
ATOM 3981 O O . ALA B 1 92 ? -4.113 -34.031 5.824 1 98.62 92 ALA B O 1
ATOM 3982 N N . TYR B 1 93 ? -4.953 -32.062 6.398 1 98.5 93 TYR B N 1
ATOM 3983 C CA . TYR B 1 93 ? -6.195 -32.625 6.922 1 98.5 93 TYR B CA 1
ATOM 3984 C C . TYR B 1 93 ? -7.012 -33.25 5.809 1 98.5 93 TYR B C 1
ATOM 3986 O O . TYR B 1 93 ? -7.219 -32.656 4.754 1 98.5 93 TYR B O 1
ATOM 3994 N N . LYS B 1 94 ? -7.484 -34.469 5.984 1 98.5 94 LYS B N 1
ATOM 3995 C CA . LYS B 1 94 ? -8.375 -35.188 5.059 1 98.5 94 LYS B CA 1
ATOM 3996 C C . LYS B 1 94 ? -9.789 -35.281 5.621 1 98.5 94 LYS B C 1
ATOM 3998 O O . LYS B 1 94 ? -10 -35.844 6.691 1 98.5 94 LYS B O 1
ATOM 4003 N N . ASP B 1 95 ? -10.688 -34.75 4.875 1 97.81 95 ASP B N 1
ATOM 4004 C CA . ASP B 1 95 ? -12.055 -34.781 5.391 1 97.81 95 ASP B CA 1
ATOM 4005 C C . ASP B 1 95 ? -12.75 -36.094 5.059 1 97.81 95 ASP B C 1
ATOM 4007 O O . ASP B 1 95 ? -12.133 -37 4.527 1 97.81 95 ASP B O 1
ATOM 4011 N N . GLU B 1 96 ? -14.023 -36.219 5.367 1 97.12 96 GLU B N 1
ATOM 4012 C CA . GLU B 1 96 ? -14.781 -37.469 5.238 1 97.12 96 GLU B CA 1
ATOM 4013 C C . GLU B 1 96 ? -15.031 -37.812 3.773 1 97.12 96 GLU B C 1
ATOM 4015 O O . GLU B 1 96 ? -15.289 -38.969 3.438 1 97.12 96 GLU B O 1
ATOM 4020 N N . HIS B 1 97 ? -14.898 -36.812 2.955 1 97.5 97 HIS B N 1
ATOM 4021 C CA . HIS B 1 97 ? -15.148 -37.031 1.532 1 97.5 97 HIS B CA 1
ATOM 4022 C C . HIS B 1 97 ? -13.852 -37.344 0.792 1 97.5 97 HIS B C 1
ATOM 4024 O O . HIS B 1 97 ? -13.859 -37.594 -0.416 1 97.5 97 HIS B O 1
ATOM 4030 N N . GLY B 1 98 ? -12.695 -37.281 1.468 1 98.25 98 GLY B N 1
ATOM 4031 C CA . GLY B 1 98 ? -11.414 -37.656 0.886 1 98.25 98 GLY B CA 1
ATOM 4032 C C . GLY B 1 98 ? -10.625 -36.438 0.407 1 98.25 98 GLY B C 1
ATOM 4033 O O . GLY B 1 98 ? -9.57 -36.594 -0.208 1 98.25 98 GLY B O 1
ATOM 4034 N N . ASN B 1 99 ? -11.156 -35.219 0.671 1 98.56 99 ASN B N 1
ATOM 4035 C CA . ASN B 1 99 ? -10.414 -34.031 0.301 1 98.56 99 ASN B CA 1
ATOM 4036 C C . ASN B 1 99 ? -9.266 -33.75 1.266 1 98.56 99 ASN B C 1
ATOM 4038 O O . ASN B 1 99 ? -9.461 -33.719 2.48 1 98.56 99 ASN B O 1
ATOM 4042 N N . ILE B 1 100 ? -8.094 -33.562 0.75 1 98.75 100 ILE B N 1
ATOM 4043 C CA . ILE B 1 100 ? -6.906 -33.281 1.544 1 98.75 100 ILE B CA 1
ATOM 4044 C C . ILE B 1 100 ? -6.566 -31.797 1.422 1 98.75 100 ILE B C 1
ATOM 4046 O O . ILE B 1 100 ? -6.141 -31.328 0.36 1 98.75 100 ILE B O 1
ATOM 4050 N N . TYR B 1 101 ? -6.703 -31.109 2.512 1 98.62 101 TYR B N 1
ATOM 4051 C CA . TYR B 1 101 ? -6.504 -29.656 2.533 1 98.62 101 TYR B CA 1
ATOM 4052 C C . TYR B 1 101 ? -5.066 -29.312 2.912 1 98.62 101 TYR B C 1
ATOM 4054 O O . TYR B 1 101 ? -4.598 -29.688 3.992 1 98.62 101 TYR B O 1
ATOM 4062 N N . ALA B 1 102 ? -4.398 -28.625 2.006 1 98.81 102 ALA B N 1
ATOM 4063 C CA . ALA B 1 102 ? -3.039 -28.156 2.268 1 98.81 102 ALA B CA 1
ATOM 4064 C C . ALA B 1 102 ? -2.549 -27.234 1.155 1 98.81 102 ALA B C 1
ATOM 4066 O O . ALA B 1 102 ? -2.922 -27.406 -0.008 1 98.81 102 ALA B O 1
ATOM 4067 N N . ARG B 1 103 ? -1.724 -26.219 1.549 1 98.62 103 ARG B N 1
ATOM 4068 C CA . ARG B 1 103 ? -0.976 -25.5 0.527 1 98.62 103 ARG B CA 1
ATOM 4069 C C . ARG B 1 103 ? -0.02 -26.422 -0.215 1 98.62 103 ARG B C 1
ATOM 4071 O O . ARG B 1 103 ? 0.774 -27.141 0.407 1 98.62 103 ARG B O 1
ATOM 4078 N N . GLY B 1 104 ? -0.136 -26.484 -1.52 1 98.12 104 GLY B N 1
ATOM 4079 C CA . GLY B 1 104 ? 0.67 -27.375 -2.336 1 98.12 104 GLY B CA 1
ATOM 4080 C C . GLY B 1 104 ? -0.077 -28.625 -2.775 1 98.12 104 GLY B C 1
ATOM 4081 O O . GLY B 1 104 ? 0.438 -29.422 -3.566 1 98.12 104 GLY B O 1
ATOM 4082 N N . ALA B 1 105 ? -1.286 -28.766 -2.334 1 98.56 105 ALA B N 1
ATOM 4083 C CA . ALA B 1 105 ? -2.057 -29.969 -2.674 1 98.56 105 ALA B CA 1
ATOM 4084 C C . ALA B 1 105 ? -2.262 -30.078 -4.184 1 98.56 105 ALA B C 1
ATOM 4086 O O . ALA B 1 105 ? -2.268 -31.172 -4.734 1 98.56 105 ALA B O 1
ATOM 4087 N N . GLN B 1 106 ? -2.387 -28.922 -4.809 1 97.94 106 GLN B N 1
ATOM 4088 C CA . GLN B 1 106 ? -2.547 -28.906 -6.258 1 97.94 106 GLN B CA 1
ATOM 4089 C C . GLN B 1 106 ? -1.289 -28.375 -6.945 1 97.94 106 GLN B C 1
ATOM 4091 O O . GLN B 1 106 ? -0.892 -28.891 -7.996 1 97.94 106 GLN B O 1
ATOM 4096 N N . ASP B 1 107 ? -0.567 -27.453 -6.387 1 96.06 107 ASP B N 1
ATOM 4097 C CA . ASP B 1 107 ? 0.547 -26.719 -6.988 1 96.06 107 ASP B CA 1
ATOM 4098 C C . ASP B 1 107 ? 1.767 -26.719 -6.07 1 96.06 107 ASP B C 1
ATOM 4100 O O . ASP B 1 107 ? 1.934 -25.828 -5.25 1 96.06 107 ASP B O 1
ATOM 4104 N N . MET B 1 108 ? 2.658 -27.703 -6.137 1 95 108 MET B N 1
ATOM 4105 C CA . MET B 1 108 ? 2.465 -28.828 -7.043 1 95 108 MET B CA 1
ATOM 4106 C C . MET B 1 108 ? 2.979 -30.125 -6.422 1 95 108 MET B C 1
ATOM 4108 O O . MET B 1 108 ? 3.5 -30.984 -7.125 1 95 108 MET B O 1
ATOM 4112 N N . LYS B 1 109 ? 2.879 -30.188 -5.102 1 98.31 109 LYS B N 1
ATOM 4113 C CA . LYS B 1 109 ? 3.49 -31.297 -4.391 1 98.31 109 LYS B CA 1
ATOM 4114 C C . LYS B 1 109 ? 2.816 -32.625 -4.754 1 98.31 109 LYS B C 1
ATOM 4116 O O . LYS B 1 109 ? 3.395 -33.688 -4.566 1 98.31 109 LYS B O 1
ATOM 4121 N N . CYS B 1 110 ? 1.595 -32.594 -5.242 1 98.56 110 CYS B N 1
ATOM 4122 C CA . CYS B 1 110 ? 0.907 -33.812 -5.711 1 98.56 110 CYS B CA 1
ATOM 4123 C C . CYS B 1 110 ? 1.656 -34.438 -6.867 1 98.56 110 CYS B C 1
ATOM 4125 O O . CYS B 1 110 ? 1.683 -35.656 -6.992 1 98.56 110 CYS B O 1
ATOM 4127 N N . ILE B 1 111 ? 2.32 -33.688 -7.691 1 98.31 111 ILE B N 1
ATOM 4128 C CA . ILE B 1 111 ? 3.008 -34.156 -8.883 1 98.31 111 ILE B CA 1
ATOM 4129 C C . ILE B 1 111 ? 4.266 -34.938 -8.484 1 98.31 111 ILE B C 1
ATOM 4131 O O . ILE B 1 111 ? 4.527 -36.031 -8.992 1 98.31 111 ILE B O 1
ATOM 4135 N N . ALA B 1 112 ? 5.016 -34.375 -7.574 1 98.5 112 ALA B N 1
ATOM 4136 C CA . ALA B 1 112 ? 6.211 -35.031 -7.07 1 98.5 112 ALA B CA 1
ATOM 4137 C C . ALA B 1 112 ? 5.879 -36.438 -6.555 1 98.5 112 ALA B C 1
ATOM 4139 O O . ALA B 1 112 ? 6.496 -37.406 -6.969 1 98.5 112 ALA B O 1
ATOM 4140 N N . ILE B 1 113 ? 4.914 -36.5 -5.695 1 98.81 113 ILE B N 1
ATOM 4141 C CA . ILE B 1 113 ? 4.547 -37.781 -5.094 1 98.81 113 ILE B CA 1
ATOM 4142 C C . ILE B 1 113 ? 3.92 -38.688 -6.148 1 98.81 113 ILE B C 1
ATOM 4144 O O . ILE B 1 113 ? 4.121 -39.906 -6.125 1 98.81 113 ILE B O 1
ATOM 4148 N N . GLY B 1 114 ? 3.135 -38.062 -7.051 1 98.75 114 GLY B N 1
ATOM 4149 C CA . GLY B 1 114 ? 2.574 -38.844 -8.141 1 98.75 114 GLY B CA 1
ATOM 4150 C C . GLY B 1 114 ? 3.627 -39.594 -8.953 1 98.75 114 GLY B C 1
ATOM 4151 O O . GLY B 1 114 ? 3.471 -40.781 -9.25 1 98.75 114 GLY B O 1
ATOM 4152 N N . TYR B 1 115 ? 4.691 -38.906 -9.312 1 98.81 115 TYR B N 1
ATOM 4153 C CA . TYR B 1 115 ? 5.793 -39.531 -10.055 1 98.81 115 TYR B CA 1
ATOM 4154 C C . TYR B 1 115 ? 6.445 -40.656 -9.25 1 98.81 115 TYR B C 1
ATOM 4156 O O . TYR B 1 115 ? 6.676 -41.75 -9.766 1 98.81 115 TYR B O 1
ATOM 4164 N N . LEU B 1 116 ? 6.762 -40.375 -8 1 98.81 116 LEU B N 1
ATOM 4165 C CA . LEU B 1 116 ? 7.477 -41.312 -7.152 1 98.81 116 LEU B CA 1
ATOM 4166 C C . LEU B 1 116 ? 6.645 -42.562 -6.93 1 98.81 116 LEU B C 1
ATOM 4168 O O . LEU B 1 116 ? 7.168 -43.688 -6.996 1 98.81 116 LEU B O 1
ATOM 4172 N N . GLU B 1 117 ? 5.398 -42.406 -6.711 1 98.81 117 GLU B N 1
ATOM 4173 C CA . GLU B 1 117 ? 4.539 -43.562 -6.457 1 98.81 117 GLU B CA 1
ATOM 4174 C C . GLU B 1 117 ? 4.258 -44.312 -7.746 1 98.81 117 GLU B C 1
ATOM 4176 O O . GLU B 1 117 ? 4.07 -45.531 -7.715 1 98.81 117 GLU B O 1
ATOM 4181 N N . ALA B 1 118 ? 4.203 -43.594 -8.875 1 98.81 118 ALA B N 1
ATOM 4182 C CA . ALA B 1 118 ? 4.125 -44.312 -10.148 1 98.81 118 ALA B CA 1
ATOM 4183 C C . ALA B 1 118 ? 5.336 -45.219 -10.352 1 98.81 118 ALA B C 1
ATOM 4185 O O . ALA B 1 118 ? 5.199 -46.375 -10.773 1 98.81 118 ALA B O 1
ATOM 4186 N N . ILE B 1 119 ? 6.516 -44.75 -10.055 1 98.5 119 ILE B N 1
ATOM 4187 C CA . ILE B 1 119 ? 7.738 -45.531 -10.156 1 98.5 119 ILE B CA 1
ATOM 4188 C C . ILE B 1 119 ? 7.672 -46.719 -9.211 1 98.5 119 ILE B C 1
ATOM 4190 O O . ILE B 1 119 ? 8.039 -47.844 -9.578 1 98.5 119 ILE B O 1
ATOM 4194 N N . ARG B 1 120 ? 7.172 -46.469 -7.961 1 98.38 120 ARG B N 1
ATOM 4195 C CA . ARG B 1 120 ? 6.992 -47.562 -7.02 1 98.38 120 ARG B CA 1
ATOM 4196 C C . ARG B 1 120 ? 6.133 -48.656 -7.621 1 98.38 120 ARG B C 1
ATOM 4198 O O . ARG B 1 120 ? 6.496 -49.844 -7.566 1 98.38 120 ARG B O 1
ATOM 4205 N N . ARG B 1 121 ? 5.062 -48.281 -8.188 1 98.44 121 ARG B N 1
ATOM 4206 C CA . ARG B 1 121 ? 4.129 -49.25 -8.742 1 98.44 121 ARG B CA 1
ATOM 4207 C C . ARG B 1 121 ? 4.746 -49.969 -9.93 1 98.44 121 ARG B C 1
ATOM 4209 O O . ARG B 1 121 ? 4.531 -51.188 -10.102 1 98.44 121 ARG B O 1
ATOM 4216 N N . LEU B 1 122 ? 5.457 -49.281 -10.75 1 98.38 122 LEU B N 1
ATOM 4217 C CA . LEU B 1 122 ? 6.148 -49.906 -11.875 1 98.38 122 LEU B CA 1
ATOM 4218 C C . LEU B 1 122 ? 7.156 -50.938 -11.391 1 98.38 122 LEU B C 1
ATOM 4220 O O . LEU B 1 122 ? 7.168 -52.062 -11.867 1 98.38 122 LEU B O 1
ATOM 4224 N N . LYS B 1 123 ? 7.926 -50.594 -10.414 1 96.69 123 LYS B N 1
ATOM 4225 C CA . LYS B 1 123 ? 8.922 -51.5 -9.875 1 96.69 123 LYS B CA 1
ATOM 4226 C C . LYS B 1 123 ? 8.258 -52.719 -9.234 1 96.69 123 LYS B C 1
ATOM 4228 O O . LYS B 1 123 ? 8.727 -53.875 -9.406 1 96.69 123 LYS B O 1
ATOM 4233 N N . GLN B 1 124 ? 7.219 -52.5 -8.578 1 96.75 124 GLN B N 1
ATOM 4234 C CA . GLN B 1 124 ? 6.496 -53.562 -7.918 1 96.75 124 GLN B CA 1
ATOM 4235 C C . GLN B 1 124 ? 5.887 -54.531 -8.938 1 96.75 124 GLN B C 1
ATOM 4237 O O . GLN B 1 124 ? 5.711 -55.719 -8.656 1 96.75 124 GLN B O 1
ATOM 4242 N N . SER B 1 125 ? 5.59 -54.031 -10.094 1 96.81 125 SER B N 1
ATOM 4243 C CA . SER B 1 125 ? 5.004 -54.844 -11.141 1 96.81 125 SER B CA 1
ATOM 4244 C C . SER B 1 125 ? 6.082 -55.562 -11.953 1 96.81 125 SER B C 1
ATOM 4246 O O . SER B 1 125 ? 5.785 -56.219 -12.953 1 96.81 125 SER B O 1
ATOM 4248 N N . GLY B 1 126 ? 7.383 -55.312 -11.609 1 94 126 GLY B N 1
ATOM 4249 C CA . GLY B 1 126 ? 8.492 -55.969 -12.258 1 94 126 GLY B CA 1
ATOM 4250 C C . GLY B 1 126 ? 9.094 -55.188 -13.398 1 94 126 GLY B C 1
ATOM 4251 O O . GLY B 1 126 ? 9.992 -55.656 -14.094 1 94 126 GLY B O 1
ATOM 4252 N N . LYS B 1 127 ? 8.547 -54.094 -13.594 1 92.69 127 LYS B N 1
ATOM 4253 C CA . LYS B 1 127 ? 9.078 -53.219 -14.625 1 92.69 127 LYS B CA 1
ATOM 4254 C C . LYS B 1 127 ? 10.164 -52.281 -14.07 1 92.69 127 LYS B C 1
ATOM 4256 O O . LYS B 1 127 ? 9.875 -51.188 -13.594 1 92.69 127 LYS B O 1
ATOM 4261 N N . THR B 1 128 ? 11.367 -52.719 -14.242 1 88.62 128 THR B N 1
ATOM 4262 C CA . THR B 1 128 ? 12.469 -52 -13.602 1 88.62 128 THR B CA 1
ATOM 4263 C C . THR B 1 128 ? 13.477 -51.5 -14.633 1 88.62 128 THR B C 1
ATOM 4265 O O . THR B 1 128 ? 14.391 -50.75 -14.312 1 88.62 128 THR B O 1
ATOM 4268 N N . GLN B 1 129 ? 13.242 -52.031 -15.781 1 92.44 129 GLN B N 1
ATOM 4269 C CA . GLN B 1 129 ? 14.172 -51.625 -16.828 1 92.44 129 GLN B CA 1
ATOM 4270 C C . GLN B 1 129 ? 13.445 -50.938 -17.969 1 92.44 129 GLN B C 1
ATOM 4272 O O . GLN B 1 129 ? 12.492 -51.469 -18.531 1 92.44 129 GLN B O 1
ATOM 4277 N N . PHE B 1 130 ? 13.906 -49.812 -18.234 1 97.69 130 PHE B N 1
ATOM 4278 C CA . PHE B 1 130 ? 13.383 -49.031 -19.328 1 97.69 130 PHE B CA 1
ATOM 4279 C C . PHE B 1 130 ? 14.469 -48.75 -20.375 1 97.69 130 PHE B C 1
ATOM 4281 O O . PHE B 1 130 ? 15.656 -48.938 -20.094 1 97.69 130 PHE B O 1
ATOM 4288 N N . LEU B 1 131 ? 14.031 -48.469 -21.547 1 97.88 131 LEU B N 1
ATOM 4289 C CA . LEU B 1 131 ? 15 -48.156 -22.609 1 97.88 131 LEU B CA 1
ATOM 4290 C C . LEU B 1 131 ? 15.805 -46.906 -22.25 1 97.88 131 LEU B C 1
ATOM 4292 O O . LEU B 1 131 ? 17.031 -46.938 -22.312 1 97.88 131 LEU B O 1
ATOM 4296 N N . ARG B 1 132 ? 15.117 -45.906 -21.812 1 98 132 ARG B N 1
ATOM 4297 C CA . ARG B 1 132 ? 15.734 -44.625 -21.531 1 98 132 ARG B CA 1
ATOM 4298 C C . ARG B 1 132 ? 15.93 -44.406 -20.031 1 98 132 ARG B C 1
ATOM 4300 O O . ARG B 1 132 ? 15.172 -44.969 -19.219 1 98 132 ARG B O 1
ATOM 4307 N N . THR B 1 133 ? 16.969 -43.656 -19.703 1 98.12 133 THR B N 1
ATOM 4308 C CA . THR B 1 133 ? 17.156 -43.219 -18.328 1 98.12 133 THR B CA 1
ATOM 4309 C C . THR B 1 133 ? 16.047 -42.25 -17.891 1 98.12 133 THR B C 1
ATOM 4311 O O . THR B 1 133 ? 15.594 -41.438 -18.688 1 98.12 133 THR B O 1
ATOM 4314 N N . ILE B 1 134 ? 15.578 -42.469 -16.672 1 98.75 134 ILE B N 1
ATOM 4315 C CA . ILE B 1 134 ? 14.57 -41.594 -16.094 1 98.75 134 ILE B CA 1
ATOM 4316 C C . ILE B 1 134 ? 15.195 -40.75 -14.961 1 98.75 134 ILE B C 1
ATOM 4318 O O . ILE B 1 134 ? 15.82 -41.312 -14.055 1 98.75 134 ILE B O 1
ATOM 4322 N N . HIS B 1 135 ? 15.055 -39.438 -15.07 1 98.81 135 HIS B N 1
ATOM 4323 C CA . HIS B 1 135 ? 15.469 -38.562 -13.992 1 98.81 135 HIS B CA 1
ATOM 4324 C C . HIS B 1 135 ? 14.273 -37.906 -13.32 1 98.81 135 HIS B C 1
ATOM 4326 O O . HIS B 1 135 ? 13.375 -37.406 -14 1 98.81 135 HIS B O 1
ATOM 4332 N N . LEU B 1 136 ? 14.227 -37.969 -12.008 1 98.88 136 LEU B N 1
ATOM 4333 C CA . LEU B 1 136 ? 13.367 -37.094 -11.234 1 98.88 136 LEU B CA 1
ATOM 4334 C C . LEU B 1 136 ? 14.164 -35.906 -10.688 1 98.88 136 LEU B C 1
ATOM 4336 O O . LEU B 1 136 ? 15.211 -36.094 -10.062 1 98.88 136 LEU B O 1
ATOM 4340 N N . VAL B 1 137 ? 13.648 -34.719 -11 1 98.88 137 VAL B N 1
ATOM 4341 C CA . VAL B 1 137 ? 14.367 -33.5 -10.609 1 98.88 137 VAL B CA 1
ATOM 4342 C C . VAL B 1 137 ? 13.445 -32.562 -9.82 1 98.88 137 VAL B C 1
ATOM 4344 O O . VAL B 1 137 ? 12.305 -32.344 -10.227 1 98.88 137 VAL B O 1
ATOM 4347 N N . PHE B 1 138 ? 13.906 -32.094 -8.688 1 98.81 138 PHE B N 1
ATOM 4348 C CA . PHE B 1 138 ? 13.195 -31.203 -7.797 1 98.81 138 PHE B CA 1
ATOM 4349 C C . PHE B 1 138 ? 13.984 -29.906 -7.586 1 98.81 138 PHE B C 1
ATOM 4351 O O . PHE B 1 138 ? 15.125 -29.953 -7.117 1 98.81 138 PHE B O 1
ATOM 4358 N N . CYS B 1 139 ? 13.344 -28.75 -7.973 1 98.62 139 CYS B N 1
ATOM 4359 C CA . CYS B 1 139 ? 14.062 -27.484 -7.875 1 98.62 139 CYS B CA 1
ATOM 4360 C C . CYS B 1 139 ? 13.336 -26.516 -6.953 1 98.62 139 CYS B C 1
ATOM 4362 O O . CYS B 1 139 ? 12.117 -26.594 -6.812 1 98.62 139 CYS B O 1
ATOM 4364 N N . PRO B 1 140 ? 14.125 -25.594 -6.332 1 98.31 140 PRO B N 1
ATOM 4365 C CA . PRO B 1 140 ? 13.531 -24.531 -5.531 1 98.31 140 PRO B CA 1
ATOM 4366 C C . PRO B 1 140 ? 13.062 -23.344 -6.379 1 98.31 140 PRO B C 1
ATOM 4368 O O . PRO B 1 140 ? 13.438 -23.234 -7.547 1 98.31 140 PRO B O 1
ATOM 4371 N N . ASP B 1 141 ? 12.148 -22.469 -5.945 1 97.88 141 ASP B N 1
ATOM 4372 C CA . ASP B 1 141 ? 11.977 -21.047 -6.219 1 97.88 141 ASP B CA 1
ATOM 4373 C C . ASP B 1 141 ? 11.133 -20.828 -7.473 1 97.88 141 ASP B C 1
ATOM 4375 O O . ASP B 1 141 ? 11.156 -19.75 -8.062 1 97.88 141 ASP B O 1
ATOM 4379 N N . GLU B 1 142 ? 10.422 -21.797 -7.895 1 97.56 142 GLU B N 1
ATOM 4380 C CA . GLU B 1 142 ? 9.555 -21.562 -9.047 1 97.56 142 GLU B CA 1
ATOM 4381 C C . GLU B 1 142 ? 8.578 -20.422 -8.766 1 97.56 142 GLU B C 1
ATOM 4383 O O . GLU B 1 142 ? 8.344 -19.578 -9.633 1 97.56 142 GLU B O 1
ATOM 4388 N N . GLU B 1 143 ? 8.086 -20.266 -7.609 1 97.25 143 GLU B N 1
ATOM 4389 C CA . GLU B 1 143 ? 7.031 -19.328 -7.246 1 97.25 143 GLU B CA 1
ATOM 4390 C C . GLU B 1 143 ? 7.57 -17.906 -7.16 1 97.25 143 GLU B C 1
ATOM 4392 O O . GLU B 1 143 ? 6.797 -16.953 -7.039 1 97.25 143 GLU B O 1
ATOM 4397 N N . ILE B 1 144 ? 8.867 -17.797 -7.207 1 96.69 144 ILE B N 1
ATOM 4398 C CA . ILE B 1 144 ? 9.445 -16.469 -7.172 1 96.69 144 ILE B CA 1
ATOM 4399 C C . ILE B 1 144 ? 10.336 -16.25 -8.398 1 96.69 144 ILE B C 1
ATOM 4401 O O . ILE B 1 144 ? 11.289 -15.477 -8.352 1 96.69 144 ILE B O 1
ATOM 4405 N N . GLY B 1 145 ? 10.117 -17.078 -9.43 1 96.19 145 GLY B N 1
ATOM 4406 C CA . GLY B 1 145 ? 10.703 -16.75 -10.719 1 96.19 145 GLY B CA 1
ATOM 4407 C C . GLY B 1 145 ? 11.773 -17.75 -11.148 1 96.19 145 GLY B C 1
ATOM 4408 O O . GLY B 1 145 ? 12.281 -17.672 -12.266 1 96.19 145 GLY B O 1
ATOM 4409 N N . SER B 1 146 ? 12.242 -18.641 -10.242 1 97.56 146 SER B N 1
ATOM 4410 C CA . SER B 1 146 ? 13.141 -19.75 -10.555 1 97.56 146 SER B CA 1
ATOM 4411 C C . SER B 1 146 ? 14.57 -19.266 -10.742 1 97.56 146 SER B C 1
ATOM 4413 O O . SER B 1 146 ? 15.406 -19.984 -11.289 1 97.56 146 SER B O 1
ATOM 4415 N N . PHE B 1 147 ? 14.906 -18.016 -10.336 1 97.12 147 PHE B N 1
ATOM 4416 C CA . PHE B 1 147 ? 16.219 -17.422 -10.57 1 97.12 147 PHE B CA 1
ATOM 4417 C C . PHE B 1 147 ? 17.312 -18.312 -10.008 1 97.12 147 PHE B C 1
ATOM 4419 O O . PHE B 1 147 ? 18.344 -18.531 -10.672 1 97.12 147 PHE B O 1
ATOM 4426 N N . ASP B 1 148 ? 17.078 -18.844 -8.812 1 97.75 148 ASP B N 1
ATOM 4427 C CA . ASP B 1 148 ? 18.078 -19.672 -8.141 1 97.75 148 ASP B CA 1
ATOM 4428 C C . ASP B 1 148 ? 17.766 -21.156 -8.297 1 97.75 148 ASP B C 1
ATOM 4430 O O . ASP B 1 148 ? 18.406 -22 -7.66 1 97.75 148 ASP B O 1
ATOM 4434 N N . GLY B 1 149 ? 16.75 -21.5 -9.055 1 98.06 149 GLY B N 1
ATOM 4435 C CA . GLY B 1 149 ? 16.359 -22.859 -9.312 1 98.06 149 GLY B CA 1
ATOM 4436 C C . GLY B 1 149 ? 16.641 -23.312 -10.742 1 98.06 149 GLY B C 1
ATOM 4437 O O . GLY B 1 149 ? 17.781 -23.297 -11.18 1 98.06 149 GLY B O 1
ATOM 4438 N N . MET B 1 150 ? 15.625 -23.547 -11.484 1 98.38 150 MET B N 1
ATOM 4439 C CA . MET B 1 150 ? 15.742 -24.141 -12.82 1 98.38 150 MET B CA 1
ATOM 4440 C C . MET B 1 150 ? 16.516 -23.219 -13.75 1 98.38 150 MET B C 1
ATOM 4442 O O . MET B 1 150 ? 17.297 -23.688 -14.586 1 98.38 150 MET B O 1
ATOM 4446 N N . LYS B 1 151 ? 16.297 -21.891 -13.648 1 97.56 151 LYS B N 1
ATOM 4447 C CA . LYS B 1 151 ? 16.984 -20.953 -14.539 1 97.56 151 LYS B CA 1
ATOM 4448 C C . LYS B 1 151 ? 18.5 -21.078 -14.406 1 97.56 151 LYS B C 1
ATOM 4450 O O . LYS B 1 151 ? 19.219 -20.906 -15.383 1 97.56 151 LYS B O 1
ATOM 4455 N N . LYS B 1 152 ? 18.984 -21.234 -13.227 1 97.88 152 LYS B N 1
ATOM 4456 C CA . LYS B 1 152 ? 20.422 -21.438 -12.992 1 97.88 152 LYS B CA 1
ATOM 4457 C C . LYS B 1 152 ? 20.844 -22.859 -13.32 1 97.88 152 LYS B C 1
ATOM 4459 O O . LYS B 1 152 ? 21.922 -23.094 -13.875 1 97.88 152 LYS B O 1
ATOM 4464 N N . PHE B 1 153 ? 20 -23.828 -13 1 98.69 153 PHE B N 1
ATOM 4465 C CA . PHE B 1 153 ? 20.312 -25.234 -13.133 1 98.69 153 PHE B CA 1
ATOM 4466 C C . PHE B 1 153 ? 20.609 -25.594 -14.586 1 98.69 153 PHE B C 1
ATOM 4468 O O . PHE B 1 153 ? 21.547 -26.344 -14.867 1 98.69 153 PHE B O 1
ATOM 4475 N N . VAL B 1 154 ? 19.875 -25.062 -15.531 1 98.38 154 VAL B N 1
ATOM 4476 C CA . VAL B 1 154 ? 19.984 -25.438 -16.938 1 98.38 154 VAL B CA 1
ATOM 4477 C C . VAL B 1 154 ? 21.312 -24.984 -17.5 1 98.38 154 VAL B C 1
ATOM 4479 O O . VAL B 1 154 ? 21.719 -25.391 -18.594 1 98.38 154 VAL B O 1
ATOM 4482 N N . THR B 1 155 ? 22.031 -24.172 -16.812 1 98.12 155 THR B N 1
ATOM 4483 C CA . THR B 1 155 ? 23.312 -23.672 -17.297 1 98.12 155 THR B CA 1
ATOM 4484 C C . THR B 1 155 ? 24.469 -24.516 -16.75 1 98.12 155 THR B C 1
ATOM 4486 O O . THR B 1 155 ? 25.641 -24.25 -17.062 1 98.12 155 THR B O 1
ATOM 4489 N N . THR B 1 156 ? 24.234 -25.5 -16 1 98.44 156 THR B N 1
ATOM 4490 C CA . THR B 1 156 ? 25.266 -26.25 -15.312 1 98.44 156 THR B CA 1
ATOM 4491 C C . THR B 1 156 ? 25.703 -27.469 -16.141 1 98.44 156 THR B C 1
ATOM 4493 O O . THR B 1 156 ? 24.953 -27.922 -17.016 1 98.44 156 THR B O 1
ATOM 4496 N N . LYS B 1 157 ? 26.859 -28.016 -15.742 1 98.12 157 LYS B N 1
ATOM 4497 C CA . LYS B 1 157 ? 27.344 -29.266 -16.328 1 98.12 157 LYS B CA 1
ATOM 4498 C C . LYS B 1 157 ? 26.469 -30.453 -15.914 1 98.12 157 LYS B C 1
ATOM 4500 O O . LYS B 1 157 ? 26.266 -31.375 -16.703 1 98.12 157 LYS B O 1
ATOM 4505 N N . LYS B 1 158 ? 26.047 -30.391 -14.727 1 98.25 158 LYS B N 1
ATOM 4506 C CA . LYS B 1 158 ? 25.172 -31.453 -14.242 1 98.25 158 LYS B CA 1
ATOM 4507 C C . LYS B 1 158 ? 23.938 -31.594 -15.125 1 98.25 158 LYS B C 1
ATOM 4509 O O . LYS B 1 158 ? 23.531 -32.719 -15.469 1 98.25 158 LYS B O 1
ATOM 4514 N N . PHE B 1 159 ? 23.344 -30.516 -15.438 1 98.69 159 PHE B N 1
ATOM 4515 C CA . PHE B 1 159 ? 22.172 -30.547 -16.297 1 98.69 159 PHE B CA 1
ATOM 4516 C C . PHE B 1 159 ? 22.5 -31.172 -17.656 1 98.69 159 PHE B C 1
ATOM 4518 O O . PHE B 1 159 ? 21.766 -32 -18.156 1 98.69 159 PHE B O 1
ATOM 4525 N N . GLU B 1 160 ? 23.594 -30.75 -18.203 1 98.25 160 GLU B N 1
ATOM 4526 C CA . GLU B 1 160 ? 24.031 -31.297 -19.484 1 98.25 160 GLU B CA 1
ATOM 4527 C C . GLU B 1 160 ? 24.188 -32.812 -19.422 1 98.25 160 GLU B C 1
ATOM 4529 O O . GLU B 1 160 ? 23.828 -33.531 -20.375 1 98.25 160 GLU B O 1
ATOM 4534 N N . GLU B 1 161 ? 24.656 -33.219 -18.359 1 97.94 161 GLU B N 1
ATOM 4535 C CA . GLU B 1 161 ? 24.938 -34.656 -18.172 1 97.94 161 GLU B CA 1
ATOM 4536 C C . GLU B 1 161 ? 23.656 -35.469 -18.094 1 97.94 161 GLU B C 1
ATOM 4538 O O . GLU B 1 161 ? 23.656 -36.656 -18.359 1 97.94 161 GLU B O 1
ATOM 4543 N N . LEU B 1 162 ? 22.609 -34.844 -17.766 1 98.5 162 LEU B N 1
ATOM 4544 C CA . LEU B 1 162 ? 21.328 -35.562 -17.656 1 98.5 162 LEU B CA 1
ATOM 4545 C C . LEU B 1 162 ? 20.797 -35.938 -19.031 1 98.5 162 LEU B C 1
ATOM 4547 O O . LEU B 1 162 ? 19.938 -36.812 -19.156 1 98.5 162 LEU B O 1
ATOM 4551 N N . ASN B 1 163 ? 21.172 -35.219 -20.094 1 98.12 163 ASN B N 1
ATOM 4552 C CA . ASN B 1 163 ? 20.812 -35.531 -21.469 1 98.12 163 ASN B CA 1
ATOM 4553 C C . ASN B 1 163 ? 19.297 -35.656 -21.641 1 98.12 163 ASN B C 1
ATOM 4555 O O . ASN B 1 163 ? 18.812 -36.656 -22.156 1 98.12 163 ASN B O 1
ATOM 4559 N N . ILE B 1 164 ? 18.656 -34.594 -21.25 1 98.31 164 ILE B N 1
ATOM 4560 C CA . ILE B 1 164 ? 17.203 -34.625 -21.234 1 98.31 164 ILE B CA 1
ATOM 4561 C C . ILE B 1 164 ? 16.672 -34.5 -22.656 1 98.31 164 ILE B C 1
ATOM 4563 O O . ILE B 1 164 ? 17.062 -33.594 -23.391 1 98.31 164 ILE B O 1
ATOM 4567 N N . GLY B 1 165 ? 15.742 -35.375 -23.016 1 97.31 165 GLY B N 1
ATOM 4568 C CA . GLY B 1 165 ? 15.086 -35.312 -24.312 1 97.31 165 GLY B CA 1
ATOM 4569 C C . GLY B 1 165 ? 13.617 -34.938 -24.219 1 97.31 165 GLY B C 1
ATOM 4570 O O . GLY B 1 165 ? 13.055 -34.406 -25.188 1 97.31 165 GLY B O 1
ATOM 4571 N N . PHE B 1 166 ? 12.992 -35.25 -23.125 1 98.38 166 PHE B N 1
ATOM 4572 C CA . PHE B 1 166 ? 11.586 -34.969 -22.859 1 98.38 166 PHE B CA 1
ATOM 4573 C C . PHE B 1 166 ? 11.336 -34.781 -21.359 1 98.38 166 PHE B C 1
ATOM 4575 O O . PHE B 1 166 ? 11.938 -35.469 -20.547 1 98.38 166 PHE B O 1
ATOM 4582 N N . SER B 1 167 ? 10.445 -33.844 -21.062 1 98.81 167 SER B N 1
ATOM 4583 C CA . SER B 1 167 ? 10.156 -33.594 -19.656 1 98.81 167 SER B CA 1
ATOM 4584 C C . SER B 1 167 ? 8.656 -33.469 -19.422 1 98.81 167 SER B C 1
ATOM 4586 O O . SER B 1 167 ? 7.93 -32.906 -20.25 1 98.81 167 SER B O 1
ATOM 4588 N N . LEU B 1 168 ? 8.227 -34.031 -18.312 1 98.69 168 LEU B N 1
ATOM 4589 C CA . LEU B 1 168 ? 6.91 -33.719 -17.766 1 98.69 168 LEU B CA 1
ATOM 4590 C C . LEU B 1 168 ? 7.023 -32.75 -16.594 1 98.69 168 LEU B C 1
ATOM 4592 O O . LEU B 1 168 ? 7.934 -32.875 -15.773 1 98.69 168 LEU B O 1
ATOM 4596 N N . ASP B 1 169 ? 6.164 -31.781 -16.562 1 98 169 ASP B N 1
ATOM 4597 C CA . ASP B 1 169 ? 6.051 -30.766 -15.531 1 98 169 ASP B CA 1
ATOM 4598 C C . ASP B 1 169 ? 4.59 -30.5 -15.188 1 98 169 ASP B C 1
ATOM 4600 O O . ASP B 1 169 ? 3.691 -31.203 -15.656 1 98 169 ASP B O 1
ATOM 4604 N N . GLU B 1 170 ? 4.41 -29.484 -14.312 1 96.12 170 GLU B N 1
ATOM 4605 C CA . GLU B 1 170 ? 3.066 -29.219 -13.812 1 96.12 170 GLU B CA 1
ATOM 4606 C C . GLU B 1 170 ? 2.158 -28.688 -14.922 1 96.12 170 GLU B C 1
ATOM 4608 O O . GLU B 1 170 ? 2.623 -28.016 -15.844 1 96.12 170 GLU B O 1
ATOM 4613 N N . GLY B 1 171 ? 0.924 -29.078 -14.781 1 94.81 171 GLY B N 1
ATOM 4614 C CA . GLY B 1 171 ? -0.175 -28.469 -15.516 1 94.81 171 GLY B CA 1
ATOM 4615 C C . GLY B 1 171 ? -1.186 -27.781 -14.617 1 94.81 171 GLY B C 1
ATOM 4616 O O . GLY B 1 171 ? -0.811 -27.047 -13.695 1 94.81 171 GLY B O 1
ATOM 4617 N N . SER B 1 172 ? -2.457 -27.984 -15.055 1 93.06 172 SER B N 1
ATOM 4618 C CA . SER B 1 172 ? -3.539 -27.375 -14.289 1 93.06 172 SER B CA 1
ATOM 4619 C C . SER B 1 172 ? -4.66 -28.375 -14.023 1 93.06 172 SER B C 1
ATOM 4621 O O . SER B 1 172 ? -4.777 -29.375 -14.727 1 93.06 172 SER B O 1
ATOM 4623 N N . SER B 1 173 ? -5.406 -28.062 -12.977 1 95.75 173 SER B N 1
ATOM 4624 C CA . SER B 1 173 ? -6.645 -28.812 -12.766 1 95.75 173 SER B CA 1
ATOM 4625 C C . SER B 1 173 ? -7.727 -28.359 -13.75 1 95.75 173 SER B C 1
ATOM 4627 O O . SER B 1 173 ? -7.605 -27.312 -14.375 1 95.75 173 SER B O 1
ATOM 4629 N N . SER B 1 174 ? -8.68 -29.219 -13.922 1 95.69 174 SER B N 1
ATOM 4630 C CA . SER B 1 174 ? -9.867 -28.891 -14.703 1 95.69 174 SER B CA 1
ATOM 4631 C C . SER B 1 174 ? -11.141 -29.109 -13.891 1 95.69 174 SER B C 1
ATOM 4633 O O . SER B 1 174 ? -11.227 -30.078 -13.117 1 95.69 174 SER B O 1
ATOM 4635 N N . ASP B 1 175 ? -12.117 -28.297 -14.195 1 94.88 175 ASP B N 1
ATOM 4636 C CA . ASP B 1 175 ? -13.391 -28.406 -13.477 1 94.88 175 ASP B CA 1
ATOM 4637 C C . ASP B 1 175 ? -14.258 -29.516 -14.047 1 94.88 175 ASP B C 1
ATOM 4639 O O . ASP B 1 175 ? -15.211 -29.969 -13.406 1 94.88 175 ASP B O 1
ATOM 4643 N N . ASP B 1 176 ? -13.914 -29.953 -15.195 1 96.38 176 ASP B N 1
ATOM 4644 C CA . ASP B 1 176 ? -14.688 -31 -15.828 1 96.38 176 ASP B CA 1
ATOM 4645 C C . ASP B 1 176 ? -13.844 -32.25 -16.031 1 96.38 176 ASP B C 1
ATOM 4647 O O . ASP B 1 176 ? -12.828 -32.438 -15.359 1 96.38 176 ASP B O 1
ATOM 4651 N N . ASP B 1 177 ? -14.25 -33.219 -16.875 1 97.62 177 ASP B N 1
ATOM 4652 C CA . ASP B 1 177 ? -13.617 -34.531 -17.016 1 97.62 177 ASP B CA 1
ATOM 4653 C C . ASP B 1 177 ? -12.594 -34.531 -18.156 1 97.62 177 ASP B C 1
ATOM 4655 O O . ASP B 1 177 ? -12.297 -35.562 -18.719 1 97.62 177 ASP B O 1
ATOM 4659 N N . THR B 1 178 ? -12.117 -33.375 -18.484 1 97.88 178 THR B N 1
ATOM 4660 C CA . THR B 1 178 ? -11.125 -33.219 -19.562 1 97.88 178 THR B CA 1
ATOM 4661 C C . THR B 1 178 ? -9.773 -32.812 -18.984 1 97.88 178 THR B C 1
ATOM 4663 O O . THR B 1 178 ? -9.656 -31.75 -18.375 1 97.88 178 THR B O 1
ATOM 4666 N N . TYR B 1 179 ? -8.742 -33.625 -19.203 1 98.06 179 TYR B N 1
ATOM 4667 C CA . TYR B 1 179 ? -7.402 -33.281 -18.75 1 98.06 179 TYR B CA 1
ATOM 4668 C C . TYR B 1 179 ? -6.879 -32.094 -19.562 1 98.06 179 TYR B C 1
ATOM 4670 O O . TYR B 1 179 ? -7.102 -32 -20.766 1 98.06 179 TYR B O 1
ATOM 4678 N N . VAL B 1 180 ? -6.203 -31.219 -18.906 1 96.62 180 VAL B N 1
ATOM 4679 C CA . VAL B 1 180 ? -5.508 -30.109 -19.562 1 96.62 180 VAL B CA 1
ATOM 4680 C C . VAL B 1 180 ? -4.047 -30.484 -19.797 1 96.62 180 VAL B C 1
ATOM 4682 O O . VAL B 1 180 ? -3.369 -30.969 -18.875 1 96.62 180 VAL B O 1
ATOM 4685 N N . VAL B 1 181 ? -3.578 -30.328 -21.016 1 98.06 181 VAL B N 1
ATOM 4686 C CA . VAL B 1 181 ? -2.193 -30.609 -21.391 1 98.06 181 VAL B CA 1
ATOM 4687 C C . VAL B 1 181 ? -1.535 -29.344 -21.938 1 98.06 181 VAL B C 1
ATOM 4689 O O . VAL B 1 181 ? -1.981 -28.812 -22.953 1 98.06 181 VAL B O 1
ATOM 4692 N N . SER B 1 182 ? -0.464 -28.938 -21.328 1 97.62 182 SER B N 1
ATOM 4693 C CA . SER B 1 182 ? 0.176 -27.703 -21.75 1 97.62 182 SER B CA 1
ATOM 4694 C C . SER B 1 182 ? 1.415 -27.969 -22.594 1 97.62 182 SER B C 1
ATOM 4696 O O . SER B 1 182 ? 2.328 -28.672 -22.156 1 97.62 182 SER B O 1
ATOM 4698 N N . TYR B 1 183 ? 1.445 -27.422 -23.766 1 97.56 183 TYR B N 1
ATOM 4699 C CA . TYR B 1 183 ? 2.568 -27.625 -24.672 1 97.56 183 TYR B CA 1
ATOM 4700 C C . TYR B 1 183 ? 3.395 -26.344 -24.797 1 97.56 183 TYR B C 1
ATOM 4702 O O . TYR B 1 183 ? 4.383 -26.312 -25.547 1 97.56 183 TYR B O 1
ATOM 4710 N N . GLY B 1 184 ? 3.016 -25.344 -24.172 1 96.38 184 GLY B N 1
ATOM 4711 C CA . GLY B 1 184 ? 3.588 -24 -24.047 1 96.38 184 GLY B CA 1
ATOM 4712 C C . GLY B 1 184 ? 3.006 -23.203 -22.906 1 96.38 184 GLY B C 1
ATOM 4713 O O . GLY B 1 184 ? 2.105 -23.672 -22.203 1 96.38 184 GLY B O 1
ATOM 4714 N N . GLU B 1 185 ? 3.539 -22.078 -22.656 1 96 185 GLU B N 1
ATOM 4715 C CA . GLU B 1 185 ? 2.988 -21.25 -21.594 1 96 185 GLU B CA 1
ATOM 4716 C C . GLU B 1 185 ? 3.082 -19.766 -21.938 1 96 185 GLU B C 1
ATOM 4718 O O . GLU B 1 185 ? 3.824 -19.375 -22.844 1 96 185 GLU B O 1
ATOM 4723 N N . ARG B 1 186 ? 2.266 -18.906 -21.266 1 96.81 186 ARG B N 1
ATOM 4724 C CA . ARG B 1 186 ? 2.365 -17.453 -21.375 1 96.81 186 ARG B CA 1
ATOM 4725 C C . ARG B 1 186 ? 3.65 -16.938 -20.734 1 96.81 186 ARG B C 1
ATOM 4727 O O . ARG B 1 186 ? 4.199 -17.578 -19.844 1 96.81 186 ARG B O 1
ATOM 4734 N N . SER B 1 187 ? 4.117 -15.836 -21.312 1 96.94 187 SER B N 1
ATOM 4735 C CA . SER B 1 187 ? 5.297 -15.195 -20.734 1 96.94 187 SER B CA 1
ATOM 4736 C C . SER B 1 187 ? 4.938 -14.344 -19.531 1 96.94 187 SER B C 1
ATOM 4738 O O . SER B 1 187 ? 3.996 -13.547 -19.578 1 96.94 187 SER B O 1
ATOM 4740 N N . VAL B 1 188 ? 5.723 -14.492 -18.484 1 97.44 188 VAL B N 1
ATOM 4741 C CA . VAL B 1 188 ? 5.457 -13.766 -17.25 1 97.44 188 VAL B CA 1
ATOM 4742 C C . VAL B 1 188 ? 6.223 -12.445 -17.25 1 97.44 188 VAL B C 1
ATOM 4744 O O . VAL B 1 188 ? 7.426 -12.414 -17.531 1 97.44 188 VAL B O 1
ATOM 4747 N N . TRP B 1 189 ? 5.516 -11.344 -17.047 1 98.38 189 TRP B N 1
ATOM 4748 C CA . TRP B 1 189 ? 6.07 -10.023 -16.781 1 98.38 189 TRP B CA 1
ATOM 4749 C C . TRP B 1 189 ? 5.609 -9.492 -15.438 1 98.38 189 TRP B C 1
ATOM 4751 O O . TRP B 1 189 ? 4.457 -9.078 -15.281 1 98.38 189 TRP B O 1
ATOM 4761 N N . TRP B 1 190 ? 6.52 -9.547 -14.438 1 98.69 190 TRP B N 1
ATOM 4762 C CA . TRP B 1 190 ? 6.258 -8.883 -13.164 1 98.69 190 TRP B CA 1
ATOM 4763 C C . TRP B 1 190 ? 6.77 -7.449 -13.188 1 98.69 190 TRP B C 1
ATOM 4765 O O . TRP B 1 190 ? 7.98 -7.215 -13.211 1 98.69 190 TRP B O 1
ATOM 4775 N N . ILE B 1 191 ? 5.805 -6.531 -13.062 1 98.81 191 ILE B N 1
ATOM 4776 C CA . ILE B 1 191 ? 6.137 -5.125 -13.281 1 98.81 191 ILE B CA 1
ATOM 4777 C C . ILE B 1 191 ? 5.922 -4.34 -11.992 1 98.81 191 ILE B C 1
ATOM 4779 O O . ILE B 1 191 ? 4.863 -4.441 -11.367 1 98.81 191 ILE B O 1
ATOM 4783 N N . LYS B 1 192 ? 6.883 -3.639 -11.578 1 98.81 192 LYS B N 1
ATOM 4784 C CA . LYS B 1 192 ? 6.789 -2.654 -10.508 1 98.81 192 LYS B CA 1
ATOM 4785 C C . LYS B 1 192 ? 6.754 -1.234 -11.062 1 98.81 192 LYS B C 1
ATOM 4787 O O . LYS B 1 192 ? 7.668 -0.82 -11.781 1 98.81 192 LYS B O 1
ATOM 4792 N N . VAL B 1 193 ? 5.766 -0.449 -10.75 1 98.94 193 VAL B N 1
ATOM 4793 C CA . VAL B 1 193 ? 5.648 0.932 -11.203 1 98.94 193 VAL B CA 1
ATOM 4794 C C . VAL B 1 193 ? 5.84 1.883 -10.023 1 98.94 193 VAL B C 1
ATOM 4796 O O . VAL B 1 193 ? 5.246 1.693 -8.961 1 98.94 193 VAL B O 1
ATOM 4799 N N . LYS B 1 194 ? 6.676 2.834 -10.219 1 98.81 194 LYS B N 1
ATOM 4800 C CA . LYS B 1 194 ? 6.895 3.9 -9.242 1 98.81 194 LYS B CA 1
ATOM 4801 C C . LYS B 1 194 ? 6.168 5.18 -9.656 1 98.81 194 LYS B C 1
ATOM 4803 O O . LYS B 1 194 ? 6.375 5.688 -10.758 1 98.81 194 LYS B O 1
ATOM 4808 N N . CYS B 1 195 ? 5.324 5.703 -8.828 1 98.81 195 CYS B N 1
ATOM 4809 C CA . CYS B 1 195 ? 4.613 6.961 -9.031 1 98.81 195 CYS B CA 1
ATOM 4810 C C . CYS B 1 195 ? 5.086 8.023 -8.047 1 98.81 195 CYS B C 1
ATOM 4812 O O . CYS B 1 195 ? 4.574 8.109 -6.93 1 98.81 195 CYS B O 1
ATOM 4814 N N . PRO B 1 196 ? 6.008 8.859 -8.43 1 98 196 PRO B N 1
ATOM 4815 C CA . PRO B 1 196 ? 6.539 9.875 -7.52 1 98 196 PRO B CA 1
ATOM 4816 C C . PRO B 1 196 ? 5.715 11.156 -7.516 1 98 196 PRO B C 1
ATOM 4818 O O . PRO B 1 196 ? 4.906 11.383 -8.422 1 98 196 PRO B O 1
ATOM 4821 N N . GLY B 1 197 ? 5.809 11.945 -6.535 1 96.56 197 GLY B N 1
ATOM 4822 C CA . GLY B 1 197 ? 5.215 13.266 -6.395 1 96.56 197 GLY B CA 1
ATOM 4823 C C . GLY B 1 197 ? 5.82 14.078 -5.266 1 96.56 197 GLY B C 1
ATOM 4824 O O . GLY B 1 197 ? 6.758 13.625 -4.602 1 96.56 197 GLY B O 1
ATOM 4825 N N . ASP B 1 198 ? 5.316 15.281 -5.137 1 94.81 198 ASP B N 1
ATOM 4826 C CA . ASP B 1 198 ? 5.75 16.125 -4.027 1 94.81 198 ASP B CA 1
ATOM 4827 C C . ASP B 1 198 ? 4.988 15.789 -2.748 1 94.81 198 ASP B C 1
ATOM 4829 O O . ASP B 1 198 ? 3.77 15.609 -2.775 1 94.81 198 ASP B O 1
ATOM 4833 N N . PRO B 1 199 ? 5.777 15.68 -1.695 1 95.31 199 PRO B N 1
ATOM 4834 C CA . PRO B 1 199 ? 5.059 15.547 -0.427 1 95.31 199 PRO B CA 1
ATOM 4835 C C . PRO B 1 199 ? 4.418 16.859 0.027 1 95.31 199 PRO B C 1
ATOM 4837 O O . PRO B 1 199 ? 4.75 17.922 -0.492 1 95.31 199 PRO B O 1
ATOM 4840 N N . GLY B 1 200 ? 3.508 16.797 0.969 1 94.94 200 GLY B N 1
ATOM 4841 C CA . GLY B 1 200 ? 2.861 17.984 1.496 1 94.94 200 GLY B CA 1
ATOM 4842 C C . GLY B 1 200 ? 1.72 17.672 2.445 1 94.94 200 GLY B C 1
ATOM 4843 O O . GLY B 1 200 ? 1.47 16.516 2.764 1 94.94 200 GLY B O 1
ATOM 4844 N N . HIS B 1 201 ? 1.162 18.719 2.902 1 94.69 201 HIS B N 1
ATOM 4845 C CA . HIS B 1 201 ? 0.033 18.609 3.818 1 94.69 201 HIS B CA 1
ATOM 4846 C C . HIS B 1 201 ? -1.185 18.016 3.121 1 94.69 201 HIS B C 1
ATOM 4848 O O . HIS B 1 201 ? -1.486 18.359 1.979 1 94.69 201 HIS B O 1
ATOM 4854 N N . GLY B 1 202 ? -1.912 17.141 3.773 1 96 202 GLY B N 1
ATOM 4855 C CA . GLY B 1 202 ? -3.029 16.406 3.211 1 96 202 GLY B CA 1
ATOM 4856 C C . GLY B 1 202 ? -4.203 17.281 2.836 1 96 202 GLY B C 1
ATOM 4857 O O . GLY B 1 202 ? -5.102 16.859 2.107 1 96 202 GLY B O 1
ATOM 4858 N N . SER B 1 203 ? -4.195 18.516 3.248 1 95.56 203 SER B N 1
ATOM 4859 C CA . SER B 1 203 ? -5.328 19.406 3.039 1 95.56 203 SER B CA 1
ATOM 4860 C C . SER B 1 203 ? -5.18 20.203 1.74 1 95.56 203 SER B C 1
ATOM 4862 O O . SER B 1 203 ? -6.074 20.953 1.364 1 95.56 203 SER B O 1
ATOM 4864 N N . ARG B 1 204 ? -4.121 20.016 1.031 1 93.38 204 ARG B N 1
ATOM 4865 C CA . ARG B 1 204 ? -3.812 20.859 -0.117 1 93.38 204 ARG B CA 1
ATOM 4866 C C . ARG B 1 204 ? -4.078 20.125 -1.426 1 93.38 204 ARG B C 1
ATOM 4868 O O . ARG B 1 204 ? -4.102 18.891 -1.459 1 93.38 204 ARG B O 1
ATOM 4875 N N . PHE B 1 205 ? -4.301 20.984 -2.49 1 95.5 205 PHE B N 1
ATOM 4876 C CA . PHE B 1 205 ? -4.277 20.469 -3.857 1 95.5 205 PHE B CA 1
ATOM 4877 C C . PHE B 1 205 ? -2.877 20.578 -4.449 1 95.5 205 PHE B C 1
ATOM 4879 O O . PHE B 1 205 ? -2.549 21.578 -5.094 1 95.5 205 PHE B O 1
ATOM 4886 N N . LEU B 1 206 ? -2.119 19.609 -4.324 1 92.75 206 LEU B N 1
ATOM 4887 C CA . LEU B 1 206 ? -0.777 19.641 -4.895 1 92.75 206 LEU B CA 1
ATOM 4888 C C . LEU B 1 206 ? -0.811 19.281 -6.379 1 92.75 206 LEU B C 1
ATOM 4890 O O . LEU B 1 206 ? -1.553 18.391 -6.793 1 92.75 206 LEU B O 1
ATOM 4894 N N . ASP B 1 207 ? -0.021 19.891 -7.152 1 91.19 207 ASP B N 1
ATOM 4895 C CA . ASP B 1 207 ? 0.009 19.641 -8.594 1 91.19 207 ASP B CA 1
ATOM 4896 C C . ASP B 1 207 ? 0.73 18.328 -8.906 1 91.19 207 ASP B C 1
ATOM 4898 O O . ASP B 1 207 ? 0.193 17.484 -9.609 1 91.19 207 ASP B O 1
ATOM 4902 N N . ASN B 1 208 ? 1.987 18.266 -8.469 1 95.81 208 ASN B N 1
ATOM 4903 C CA . ASN B 1 208 ? 2.754 17.031 -8.641 1 95.81 208 ASN B CA 1
ATOM 4904 C C . ASN B 1 208 ? 2.389 15.992 -7.582 1 95.81 208 ASN B C 1
ATOM 4906 O O . ASN B 1 208 ? 3.113 15.82 -6.602 1 95.81 208 ASN B O 1
ATOM 4910 N N . ASN B 1 209 ? 1.317 15.258 -7.887 1 97.25 209 ASN B N 1
ATOM 4911 C CA . ASN B 1 209 ? 0.674 14.422 -6.875 1 97.25 209 ASN B CA 1
ATOM 4912 C C . ASN B 1 209 ? 0.828 12.938 -7.191 1 97.25 209 ASN B C 1
ATOM 4914 O O . ASN B 1 209 ? 0.367 12.469 -8.234 1 97.25 209 ASN B O 1
ATOM 4918 N N . ALA B 1 210 ? 1.428 12.188 -6.293 1 98.25 210 ALA B N 1
ATOM 4919 C CA . ALA B 1 210 ? 1.682 10.766 -6.48 1 98.25 210 ALA B CA 1
ATOM 4920 C C . ALA B 1 210 ? 0.375 9.992 -6.637 1 98.25 210 ALA B C 1
ATOM 4922 O O . ALA B 1 210 ? 0.304 9.031 -7.414 1 98.25 210 ALA B O 1
ATOM 4923 N N . GLY B 1 211 ? -0.659 10.375 -5.879 1 98.56 211 GLY B N 1
ATOM 4924 C CA . GLY B 1 211 ? -1.944 9.703 -5.93 1 98.56 211 GLY B CA 1
ATOM 4925 C C . GLY B 1 211 ? -2.609 9.781 -7.293 1 98.56 211 GLY B C 1
ATOM 4926 O O . GLY B 1 211 ? -3.172 8.797 -7.777 1 98.56 211 GLY B O 1
ATOM 4927 N N . ILE B 1 212 ? -2.541 10.906 -7.906 1 98.56 212 ILE B N 1
ATOM 4928 C CA . ILE B 1 212 ? -3.131 11.117 -9.227 1 98.56 212 ILE B CA 1
ATOM 4929 C C . ILE B 1 212 ? -2.395 10.266 -10.258 1 98.56 212 ILE B C 1
ATOM 4931 O O . ILE B 1 212 ? -3.018 9.672 -11.141 1 98.56 212 ILE B O 1
ATOM 4935 N N . LYS B 1 213 ? -1.094 10.242 -10.148 1 98.81 213 LYS B N 1
ATOM 4936 C CA . LYS B 1 213 ? -0.299 9.414 -11.047 1 98.81 213 LYS B CA 1
ATOM 4937 C C . LYS B 1 213 ? -0.631 7.934 -10.867 1 98.81 213 LYS B C 1
ATOM 4939 O O . LYS B 1 213 ? -0.757 7.195 -11.844 1 98.81 213 LYS B O 1
ATOM 4944 N N . LEU B 1 214 ? -0.754 7.508 -9.602 1 98.88 214 LEU B N 1
ATOM 4945 C CA . LEU B 1 214 ? -1.13 6.129 -9.312 1 98.88 214 LEU B CA 1
ATOM 4946 C C . LEU B 1 214 ? -2.492 5.801 -9.914 1 98.88 214 LEU B C 1
ATOM 4948 O O . LEU B 1 214 ? -2.684 4.719 -10.477 1 98.88 214 LEU B O 1
ATOM 4952 N N . GLN B 1 215 ? -3.479 6.711 -9.766 1 98.88 215 GLN B N 1
ATOM 4953 C CA . GLN B 1 215 ? -4.797 6.535 -10.375 1 98.88 215 GLN B CA 1
ATOM 4954 C C . GLN B 1 215 ? -4.68 6.262 -11.867 1 98.88 215 GLN B C 1
ATOM 4956 O O . GLN B 1 215 ? -5.316 5.344 -12.391 1 98.88 215 GLN B O 1
ATOM 4961 N N . SER B 1 216 ? -3.863 7.07 -12.531 1 98.88 216 SER B N 1
ATOM 4962 C CA . SER B 1 216 ? -3.67 6.922 -13.969 1 98.88 216 SER B CA 1
ATOM 4963 C C . SER B 1 216 ? -3.092 5.555 -14.312 1 98.88 216 SER B C 1
ATOM 4965 O O . SER B 1 216 ? -3.57 4.883 -15.227 1 98.88 216 SER B O 1
ATOM 4967 N N . ILE B 1 217 ? -2.102 5.113 -13.602 1 98.94 217 ILE B N 1
ATOM 4968 C CA . ILE B 1 217 ? -1.425 3.844 -13.836 1 98.94 217 ILE B CA 1
ATOM 4969 C C . ILE B 1 217 ? -2.4 2.689 -13.609 1 98.94 217 ILE B C 1
ATOM 4971 O O . ILE B 1 217 ? -2.523 1.8 -14.453 1 98.94 217 ILE B O 1
ATOM 4975 N N . ILE B 1 218 ? -3.102 2.729 -12.5 1 98.94 218 ILE B N 1
ATOM 4976 C CA . ILE B 1 218 ? -4.059 1.673 -12.18 1 98.94 218 ILE B CA 1
ATOM 4977 C C . ILE B 1 218 ? -5.129 1.603 -13.266 1 98.94 218 ILE B C 1
ATOM 4979 O O . ILE B 1 218 ? -5.473 0.517 -13.742 1 98.94 218 ILE B O 1
ATOM 4983 N N . ASN B 1 219 ? -5.617 2.725 -13.688 1 98.94 219 ASN B N 1
ATOM 4984 C CA . ASN B 1 219 ? -6.633 2.762 -14.734 1 98.94 219 ASN B CA 1
ATOM 4985 C C . ASN B 1 219 ? -6.109 2.17 -16.047 1 98.94 219 ASN B C 1
ATOM 4987 O O . ASN B 1 219 ? -6.793 1.365 -16.672 1 98.94 219 ASN B O 1
ATOM 4991 N N . SER B 1 220 ? -4.922 2.562 -16.438 1 98.88 220 SER B N 1
ATOM 4992 C CA . SER B 1 220 ? -4.375 2.076 -17.703 1 98.88 220 SER B CA 1
ATOM 4993 C C . SER B 1 220 ? -4.234 0.558 -17.688 1 98.88 220 SER B C 1
ATOM 4995 O O . SER B 1 220 ? -4.715 -0.117 -18.609 1 98.88 220 SER B O 1
ATOM 4997 N N . PHE B 1 221 ? -3.604 0.033 -16.688 1 98.88 221 PHE B N 1
ATOM 4998 C CA . PHE B 1 221 ? -3.355 -1.401 -16.609 1 98.88 221 PHE B CA 1
ATOM 4999 C C . PHE B 1 221 ? -4.668 -2.172 -16.5 1 98.88 221 PHE B C 1
ATOM 5001 O O . PHE B 1 221 ? -4.879 -3.145 -17.219 1 98.88 221 PHE B O 1
ATOM 5008 N N . LEU B 1 222 ? -5.57 -1.735 -15.656 1 98.75 222 LEU B N 1
ATOM 5009 C CA . LEU B 1 222 ? -6.762 -2.533 -15.375 1 98.75 222 LEU B CA 1
ATOM 5010 C C . LEU B 1 222 ? -7.816 -2.334 -16.453 1 98.75 222 LEU B C 1
ATOM 5012 O O . LEU B 1 222 ? -8.656 -3.213 -16.688 1 98.75 222 LEU B O 1
ATOM 5016 N N . ASN B 1 223 ? -7.809 -1.164 -17.125 1 98.69 223 ASN B N 1
ATOM 5017 C CA . ASN B 1 223 ? -8.664 -1.046 -18.297 1 98.69 223 ASN B CA 1
ATOM 5018 C C . ASN B 1 223 ? -8.234 -2.016 -19.406 1 98.69 223 ASN B C 1
ATOM 5020 O O . ASN B 1 223 ? -9.086 -2.619 -20.062 1 98.69 223 ASN B O 1
ATOM 5024 N N . TYR B 1 224 ? -6.961 -2.139 -19.625 1 98.69 224 TYR B N 1
ATOM 5025 C CA . TYR B 1 224 ? -6.457 -3.131 -20.578 1 98.69 224 TYR B CA 1
ATOM 5026 C C . TYR B 1 224 ? -6.867 -4.539 -20.156 1 98.69 224 TYR B C 1
ATOM 5028 O O . TYR B 1 224 ? -7.293 -5.34 -20.984 1 98.69 224 TYR B O 1
ATOM 5036 N N . ARG B 1 225 ? -6.703 -4.836 -18.891 1 98.31 225 ARG B N 1
ATOM 5037 C CA . ARG B 1 225 ? -7.145 -6.121 -18.344 1 98.31 225 ARG B CA 1
ATOM 5038 C C . ARG B 1 225 ? -8.594 -6.406 -18.719 1 98.31 225 ARG B C 1
ATOM 5040 O O . ARG B 1 225 ? -8.922 -7.512 -19.156 1 98.31 225 ARG B O 1
ATOM 5047 N N . GLU B 1 226 ? -9.43 -5.449 -18.453 1 98 226 GLU B N 1
ATOM 5048 C CA . GLU B 1 226 ? -10.859 -5.629 -18.703 1 98 226 GLU B CA 1
ATOM 5049 C C . GLU B 1 226 ? -11.133 -5.867 -20.188 1 98 226 GLU B C 1
ATOM 5051 O O . GLU B 1 226 ? -12 -6.668 -20.547 1 98 226 GLU B O 1
ATOM 5056 N N . GLU B 1 227 ? -10.438 -5.172 -21.031 1 98.25 227 GLU B N 1
ATOM 5057 C CA . GLU B 1 227 ? -10.562 -5.402 -22.469 1 98.25 227 GLU B CA 1
ATOM 5058 C C . GLU B 1 227 ? -10.203 -6.844 -22.828 1 98.25 227 GLU B C 1
ATOM 5060 O O . GLU B 1 227 ? -10.914 -7.492 -23.609 1 98.25 227 GLU B O 1
ATOM 5065 N N . GLN B 1 228 ? -9.102 -7.328 -22.297 1 97.88 228 GLN B N 1
ATOM 5066 C CA . GLN B 1 228 ? -8.664 -8.695 -22.547 1 97.88 228 GLN B CA 1
ATOM 5067 C C . GLN B 1 228 ? -9.664 -9.703 -21.984 1 97.88 228 GLN B C 1
ATOM 5069 O O . GLN B 1 228 ? -9.961 -10.711 -22.625 1 97.88 228 GLN B O 1
ATOM 5074 N N . ARG B 1 229 ? -10.156 -9.43 -20.781 1 97.38 229 ARG B N 1
ATOM 5075 C CA . ARG B 1 229 ? -11.133 -10.312 -20.156 1 97.38 229 ARG B CA 1
ATOM 5076 C C . ARG B 1 229 ? -12.391 -10.445 -21.016 1 97.38 229 ARG B C 1
ATOM 5078 O O . ARG B 1 229 ? -12.906 -11.547 -21.203 1 97.38 229 ARG B O 1
ATOM 5085 N N . LYS B 1 230 ? -12.883 -9.359 -21.531 1 97.62 230 LYS B N 1
ATOM 5086 C CA . LYS B 1 230 ? -14.055 -9.367 -22.391 1 97.62 230 LYS B CA 1
ATOM 5087 C C . LYS B 1 230 ? -13.805 -10.188 -23.656 1 97.62 230 LYS B C 1
ATOM 5089 O O . LYS B 1 230 ? -14.672 -10.953 -24.078 1 97.62 230 LYS B O 1
ATOM 5094 N N . LYS B 1 231 ? -12.641 -10.031 -24.25 1 97.25 231 LYS B N 1
ATOM 5095 C CA . LYS B 1 231 ? -12.266 -10.82 -25.422 1 97.25 231 LYS B CA 1
ATOM 5096 C C . LYS B 1 231 ? -12.227 -12.305 -25.094 1 97.25 231 LYS B C 1
ATOM 5098 O O . LYS B 1 231 ? -12.719 -13.133 -25.859 1 97.25 231 LYS B O 1
ATOM 5103 N N . PHE B 1 232 ? -11.703 -12.609 -23.984 1 96.56 232 PHE B N 1
ATOM 5104 C CA . PHE B 1 232 ? -11.609 -13.992 -23.516 1 96.56 232 PHE B CA 1
ATOM 5105 C C . PHE B 1 232 ? -12.992 -14.602 -23.359 1 96.56 232 PHE B C 1
ATOM 5107 O O . PHE B 1 232 ? -13.273 -15.664 -23.922 1 96.56 232 PHE B O 1
ATOM 5114 N N . 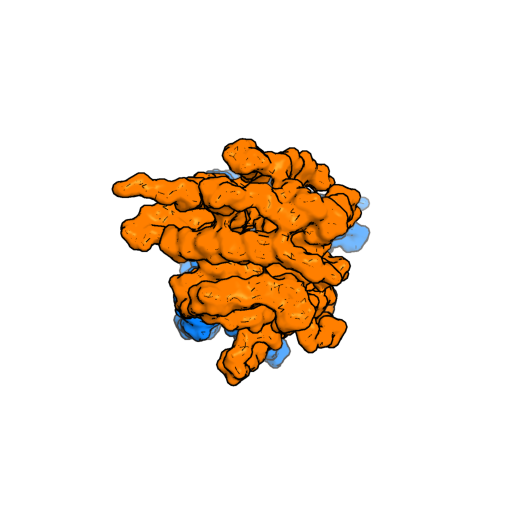LEU B 1 233 ? -13.82 -13.922 -22.656 1 95.44 233 LEU B N 1
ATOM 5115 C CA . LEU B 1 233 ? -15.164 -14.43 -22.375 1 95.44 233 LEU B CA 1
ATOM 5116 C C . LEU B 1 233 ? -15.961 -14.586 -23.672 1 95.44 233 LEU B C 1
ATOM 5118 O O . LEU B 1 233 ? -16.781 -15.5 -23.781 1 95.44 233 LEU B O 1
ATOM 5122 N N . ALA B 1 234 ? -15.672 -13.852 -24.656 1 96.44 234 ALA B N 1
ATOM 5123 C CA . ALA B 1 234 ? -16.438 -13.852 -25.906 1 96.44 234 ALA B CA 1
ATOM 5124 C C . ALA B 1 234 ? -15.883 -14.891 -26.875 1 96.44 234 ALA B C 1
ATOM 5126 O O . ALA B 1 234 ? -16.609 -15.367 -27.766 1 96.44 234 ALA B O 1
ATOM 5127 N N . SER B 1 235 ? -14.695 -15.336 -26.797 1 94.75 235 SER B N 1
ATOM 5128 C CA . SER B 1 235 ? -14 -16.109 -27.812 1 94.75 235 SER B CA 1
ATOM 5129 C C . SER B 1 235 ? -14.281 -17.609 -27.672 1 94.75 235 SER B C 1
ATOM 5131 O O . SER B 1 235 ? -14.297 -18.344 -28.656 1 94.75 235 SER B O 1
ATOM 5133 N N . GLY B 1 236 ? -14.445 -18.062 -26.438 1 91.5 236 GLY B N 1
ATOM 5134 C CA . GLY B 1 236 ? -14.531 -19.5 -26.172 1 91.5 236 GLY B CA 1
ATOM 5135 C C . GLY B 1 236 ? -13.172 -20.172 -26.172 1 91.5 236 GLY B C 1
ATOM 5136 O O . GLY B 1 236 ? -13.086 -21.391 -26 1 91.5 236 GLY B O 1
ATOM 5137 N N . LYS B 1 237 ? -12.172 -19.5 -26.391 1 93.81 237 LYS B N 1
ATOM 5138 C CA . LYS B 1 237 ? -10.82 -20.047 -26.344 1 93.81 237 LYS B CA 1
ATOM 5139 C C . LYS B 1 237 ? -10.289 -20.094 -24.922 1 93.81 237 LYS B C 1
ATOM 5141 O O . LYS B 1 237 ? -10.844 -19.453 -24.016 1 93.81 237 LYS B O 1
ATOM 5146 N N . SER B 1 238 ? -9.227 -20.844 -24.781 1 93.56 238 SER B N 1
ATOM 5147 C CA . SER B 1 238 ? -8.594 -20.922 -23.469 1 93.56 238 SER B CA 1
ATOM 5148 C C . SER B 1 238 ? -7.867 -19.625 -23.125 1 93.56 238 SER B C 1
ATOM 5150 O O . SER B 1 238 ? -7.461 -18.875 -24.031 1 93.56 238 SER B O 1
ATOM 5152 N N . ILE B 1 239 ? -7.715 -19.344 -21.891 1 94.12 239 ILE B N 1
ATOM 5153 C CA . ILE B 1 239 ? -7.168 -18.094 -21.359 1 94.12 239 ILE B CA 1
ATOM 5154 C C . ILE B 1 239 ? -5.742 -17.906 -21.875 1 94.12 239 ILE B C 1
ATOM 5156 O O . ILE B 1 239 ? -5.262 -16.766 -21.969 1 94.12 239 ILE B O 1
ATOM 5160 N N . GLY B 1 240 ? -5.09 -19.031 -22.25 1 95.25 240 GLY B N 1
ATOM 5161 C CA . GLY B 1 240 ? -3.721 -18.969 -22.734 1 95.25 240 GLY B CA 1
ATOM 5162 C C . GLY B 1 240 ? -3.57 -18.141 -24 1 95.25 240 GLY B C 1
ATOM 5163 O O . GLY B 1 240 ? -2.455 -17.781 -24.375 1 95.25 240 GLY B O 1
ATOM 5164 N N . ASN B 1 241 ? -4.672 -17.797 -24.641 1 95.25 241 ASN B N 1
ATOM 5165 C CA . ASN B 1 241 ? -4.66 -17.047 -25.891 1 95.25 241 ASN B CA 1
ATOM 5166 C C . ASN B 1 241 ? -4.793 -15.547 -25.656 1 95.25 241 ASN B C 1
ATOM 5168 O O . ASN B 1 241 ? -4.832 -14.766 -26.609 1 95.25 241 ASN B O 1
ATOM 5172 N N . PHE B 1 242 ? -4.805 -15.094 -24.422 1 96.88 242 PHE B N 1
ATOM 5173 C CA . PHE B 1 242 ? -5.023 -13.688 -24.078 1 96.88 242 PHE B CA 1
ATOM 5174 C C . PHE B 1 242 ? -4.016 -13.227 -23.031 1 96.88 242 PHE B C 1
ATOM 5176 O O . PHE B 1 242 ? -3.496 -14.039 -22.266 1 96.88 242 PHE B O 1
ATOM 5183 N N . ASN B 1 243 ? -3.723 -11.891 -23.047 1 97.62 243 ASN B N 1
ATOM 5184 C CA . ASN B 1 243 ? -2.957 -11.305 -21.953 1 97.62 243 ASN B CA 1
ATOM 5185 C C . ASN B 1 243 ? -3.814 -11.117 -20.703 1 97.62 243 ASN B C 1
ATOM 5187 O O . ASN B 1 243 ? -5.004 -10.805 -20.812 1 97.62 243 ASN B O 1
ATOM 5191 N N . SER B 1 244 ? -3.26 -11.367 -19.609 1 97.75 244 SER B N 1
ATOM 5192 C CA . SER B 1 244 ? -3.922 -11.023 -18.359 1 97.75 244 SER B CA 1
ATOM 5193 C C . SER B 1 244 ? -3.053 -10.102 -17.516 1 97.75 244 SER B C 1
ATOM 5195 O O . SER B 1 244 ? -1.822 -10.164 -17.578 1 97.75 244 SER B O 1
ATOM 5197 N N . ILE B 1 245 ? -3.693 -9.234 -16.797 1 98.44 245 ILE B N 1
ATOM 5198 C CA . ILE B 1 245 ? -3.043 -8.32 -15.867 1 98.44 245 ILE B CA 1
ATOM 5199 C C . ILE B 1 245 ? -3.811 -8.305 -14.547 1 98.44 245 ILE B C 1
ATOM 5201 O O . ILE B 1 245 ? -5.039 -8.195 -14.539 1 98.44 245 ILE B O 1
ATOM 5205 N N . ASN B 1 246 ? -3.111 -8.43 -13.453 1 98.62 246 ASN B N 1
ATOM 5206 C CA . ASN B 1 246 ? -3.699 -8.25 -12.125 1 98.62 246 ASN B CA 1
ATOM 5207 C C . ASN B 1 246 ? -2.832 -7.348 -11.25 1 98.62 246 ASN B C 1
ATOM 5209 O O . ASN B 1 246 ? -1.609 -7.492 -11.219 1 98.62 246 ASN B O 1
ATOM 5213 N N . LEU B 1 247 ? -3.488 -6.332 -10.641 1 98.81 247 LEU B N 1
ATOM 5214 C CA . LEU B 1 247 ? -2.838 -5.613 -9.555 1 98.81 247 LEU B CA 1
ATOM 5215 C C . LEU B 1 247 ? -2.668 -6.516 -8.336 1 98.81 247 LEU B C 1
ATOM 5217 O O . LEU B 1 247 ? -3.654 -6.98 -7.758 1 98.81 247 LEU B O 1
ATOM 5221 N N . THR B 1 248 ? -1.394 -6.664 -7.883 1 98.62 248 THR B N 1
ATOM 5222 C CA . THR B 1 248 ? -1.216 -7.719 -6.891 1 98.62 248 THR B CA 1
ATOM 5223 C C . THR B 1 248 ? -0.578 -7.164 -5.621 1 98.62 248 THR B C 1
ATOM 5225 O O . THR B 1 248 ? -0.637 -7.793 -4.562 1 98.62 248 THR B O 1
ATOM 5228 N N . LYS B 1 249 ? 0.038 -6.047 -5.719 1 98.44 249 LYS B N 1
ATOM 5229 C CA . LYS B 1 249 ? 0.65 -5.406 -4.555 1 98.44 249 LYS B CA 1
ATOM 5230 C C . LYS B 1 249 ? 0.698 -3.891 -4.723 1 98.44 249 LYS B C 1
ATOM 5232 O O . LYS B 1 249 ? 0.849 -3.389 -5.84 1 98.44 249 LYS B O 1
ATOM 5237 N N . ILE B 1 250 ? 0.517 -3.178 -3.662 1 98.56 250 ILE B N 1
ATOM 5238 C CA . ILE B 1 250 ? 0.663 -1.727 -3.627 1 98.56 250 ILE B CA 1
ATOM 5239 C C . ILE B 1 250 ? 1.279 -1.303 -2.295 1 98.56 250 ILE B C 1
ATOM 5241 O O . ILE B 1 250 ? 1.139 -2 -1.288 1 98.56 250 ILE B O 1
ATOM 5245 N N . GLU B 1 251 ? 1.945 -0.188 -2.359 1 98.12 251 GLU B N 1
ATOM 5246 C CA . GLU B 1 251 ? 2.578 0.334 -1.151 1 98.12 251 GLU B CA 1
ATOM 5247 C C . GLU B 1 251 ? 2.781 1.844 -1.243 1 98.12 251 GLU B C 1
ATOM 5249 O O . GLU B 1 251 ? 3.105 2.367 -2.311 1 98.12 251 GLU B O 1
ATOM 5254 N N . GLY B 1 252 ? 2.557 2.502 -0.112 1 97.88 252 GLY B N 1
ATOM 5255 C CA . GLY B 1 252 ? 2.891 3.914 -0.036 1 97.88 252 GLY B CA 1
ATOM 5256 C C . GLY B 1 252 ? 2.133 4.648 1.056 1 97.88 252 GLY B C 1
ATOM 5257 O O . GLY B 1 252 ? 0.999 4.289 1.38 1 97.88 252 GLY B O 1
ATOM 5258 N N . GLY B 1 253 ? 2.775 5.723 1.554 1 96.56 253 GLY B N 1
ATOM 5259 C CA . GLY B 1 253 ? 2.168 6.551 2.582 1 96.56 253 GLY B CA 1
ATOM 5260 C C . GLY B 1 253 ? 2.637 6.199 3.982 1 96.56 253 GLY B C 1
ATOM 5261 O O . GLY B 1 253 ? 2.9 5.035 4.281 1 96.56 253 GLY B O 1
ATOM 5262 N N . VAL B 1 254 ? 2.717 7.219 4.824 1 94.56 254 VAL B N 1
ATOM 5263 C CA . VAL B 1 254 ? 3.234 7.02 6.176 1 94.56 254 VAL B CA 1
ATOM 5264 C C . VAL B 1 254 ? 2.207 7.496 7.199 1 94.56 254 VAL B C 1
ATOM 5266 O O . VAL B 1 254 ? 2.137 6.965 8.312 1 94.56 254 VAL B O 1
ATOM 5269 N N . GLN B 1 255 ? 1.533 8.539 6.906 1 95.88 255 GLN B N 1
ATOM 5270 C CA . GLN B 1 255 ? 0.531 9.141 7.781 1 95.88 255 GLN B CA 1
ATOM 5271 C C . GLN B 1 255 ? -0.636 9.703 6.973 1 95.88 255 GLN B C 1
ATOM 5273 O O . GLN B 1 255 ? -0.437 10.273 5.898 1 95.88 255 GLN B O 1
ATOM 5278 N N . VAL B 1 256 ? -1.81 9.617 7.504 1 96.88 256 VAL B N 1
ATOM 5279 C CA . VAL B 1 256 ? -3.027 9.922 6.762 1 96.88 256 VAL B CA 1
ATOM 5280 C C . VAL B 1 256 ? -3.045 11.398 6.375 1 96.88 256 VAL B C 1
ATOM 5282 O O . VAL B 1 256 ? -3.596 11.766 5.336 1 96.88 256 VAL B O 1
ATOM 5285 N N . ASN B 1 257 ? -2.422 12.281 7.145 1 97.06 257 ASN B N 1
ATOM 5286 C CA . ASN B 1 257 ? -2.494 13.711 6.863 1 97.06 257 ASN B CA 1
ATOM 5287 C C . ASN B 1 257 ? -1.272 14.195 6.086 1 97.06 257 ASN B C 1
ATOM 5289 O O . ASN B 1 257 ? -0.999 15.391 6.031 1 97.06 257 ASN B O 1
ATOM 5293 N N . VAL B 1 258 ? -0.517 13.328 5.57 1 96.81 258 VAL B N 1
ATOM 5294 C CA . VAL B 1 258 ? 0.658 13.656 4.773 1 96.81 258 VAL B CA 1
ATOM 5295 C C . VAL B 1 258 ? 0.523 13.055 3.377 1 96.81 258 VAL B C 1
ATOM 5297 O O . VAL B 1 258 ? 0.393 11.836 3.23 1 96.81 258 VAL B O 1
ATOM 5300 N N . VAL B 1 259 ? 0.527 13.906 2.367 1 97.38 259 VAL B N 1
ATOM 5301 C CA . VAL B 1 259 ? 0.631 13.414 0.999 1 97.38 259 VAL B CA 1
ATOM 5302 C C . VAL B 1 259 ? 2.01 12.797 0.773 1 97.38 259 VAL B C 1
ATOM 5304 O O . VAL B 1 259 ? 3.031 13.438 1.032 1 97.38 259 VAL B O 1
ATOM 5307 N N . PRO B 1 260 ? 2.088 11.586 0.357 1 97.12 260 PRO B N 1
ATOM 5308 C CA . PRO B 1 260 ? 3.393 10.922 0.249 1 97.12 260 PRO B CA 1
ATOM 5309 C C . PRO B 1 260 ? 4.172 11.359 -0.989 1 97.12 260 PRO B C 1
ATOM 5311 O O . PRO B 1 260 ? 3.588 11.898 -1.936 1 97.12 260 PRO B O 1
ATOM 5314 N N . SER B 1 261 ? 5.461 11.102 -0.964 1 96.38 261 SER B N 1
ATOM 5315 C CA . SER B 1 261 ? 6.344 11.477 -2.062 1 96.38 261 SER B CA 1
ATOM 5316 C C . SER B 1 261 ? 6.312 10.438 -3.176 1 96.38 261 SER B C 1
ATOM 5318 O O . SER B 1 261 ? 6.82 10.672 -4.273 1 96.38 261 SER B O 1
ATOM 5320 N N . GLU B 1 262 ? 5.754 9.273 -2.885 1 97.31 262 GLU B N 1
ATOM 5321 C CA . GLU B 1 262 ? 5.684 8.25 -3.922 1 97.31 262 GLU B CA 1
ATOM 5322 C C . GLU B 1 262 ? 4.699 7.148 -3.543 1 97.31 262 GLU B C 1
ATOM 5324 O O . GLU B 1 262 ? 4.449 6.914 -2.359 1 97.31 262 GLU B O 1
ATOM 5329 N N . PHE B 1 263 ? 4.148 6.488 -4.535 1 98.62 263 PHE B N 1
ATOM 5330 C CA . PHE B 1 263 ? 3.436 5.219 -4.441 1 98.62 263 PHE B CA 1
ATOM 5331 C C . PHE B 1 263 ? 4.07 4.176 -5.355 1 98.62 263 PHE B C 1
ATOM 5333 O O . PHE B 1 263 ? 4.699 4.52 -6.355 1 98.62 263 PHE B O 1
ATOM 5340 N N . TYR B 1 264 ? 3.936 2.926 -5 1 98.75 264 TYR B N 1
ATOM 5341 C CA . TYR B 1 264 ? 4.359 1.806 -5.836 1 98.75 264 TYR B CA 1
ATOM 5342 C C . TYR B 1 264 ? 3.195 0.859 -6.109 1 98.75 264 TYR B C 1
ATOM 5344 O O . TYR B 1 264 ? 2.367 0.615 -5.227 1 98.75 264 TYR B O 1
ATOM 5352 N N . ALA B 1 265 ? 3.162 0.341 -7.25 1 98.88 265 ALA B N 1
ATOM 5353 C CA . ALA B 1 265 ? 2.186 -0.673 -7.641 1 98.88 265 ALA B CA 1
ATOM 5354 C C . ALA B 1 265 ? 2.857 -1.82 -8.391 1 98.88 265 ALA B C 1
ATOM 5356 O O . ALA B 1 265 ? 3.754 -1.596 -9.211 1 98.88 265 ALA B O 1
ATOM 5357 N N . TRP B 1 266 ? 2.508 -3.01 -8.078 1 98.88 266 TRP B N 1
ATOM 5358 C CA . TRP B 1 266 ? 3.004 -4.203 -8.758 1 98.88 266 TRP B CA 1
ATOM 5359 C C . TRP B 1 266 ? 1.896 -4.875 -9.555 1 98.88 266 TRP B C 1
ATOM 5361 O O . TRP B 1 266 ? 0.766 -5.008 -9.078 1 98.88 266 TRP B O 1
ATOM 5371 N N . PHE B 1 267 ? 2.236 -5.324 -10.734 1 98.88 267 PHE B N 1
ATOM 5372 C CA . PHE B 1 267 ? 1.312 -6.02 -11.617 1 98.88 267 PHE B CA 1
ATOM 5373 C C . PHE B 1 267 ? 1.892 -7.359 -12.062 1 98.88 267 PHE B C 1
ATOM 5375 O O . PHE B 1 267 ? 3.062 -7.441 -12.438 1 98.88 267 PHE B O 1
ATOM 5382 N N . ASP B 1 268 ? 1.076 -8.375 -11.906 1 98.69 268 ASP B N 1
ATOM 5383 C CA . ASP B 1 268 ? 1.352 -9.641 -12.57 1 98.69 268 ASP B CA 1
ATOM 5384 C C . ASP B 1 268 ? 0.765 -9.664 -13.977 1 98.69 268 ASP B C 1
ATOM 5386 O O . ASP B 1 268 ? -0.456 -9.664 -14.148 1 98.69 268 ASP B O 1
ATOM 5390 N N . VAL B 1 269 ? 1.658 -9.742 -14.945 1 98.5 269 VAL B N 1
ATOM 5391 C CA . VAL B 1 269 ? 1.256 -9.727 -16.344 1 98.5 269 VAL B CA 1
ATOM 5392 C C . VAL B 1 269 ? 1.669 -11.039 -17.016 1 98.5 269 VAL B C 1
ATOM 5394 O O . VAL B 1 269 ? 2.82 -11.461 -16.906 1 98.5 269 VAL B O 1
ATOM 5397 N N . ARG B 1 270 ? 0.695 -11.695 -17.609 1 98.31 270 ARG B N 1
ATOM 5398 C CA . ARG B 1 270 ? 0.961 -12.867 -18.453 1 98.31 270 ARG B CA 1
ATOM 5399 C C . ARG B 1 270 ? 0.688 -12.562 -19.922 1 98.31 270 ARG B C 1
ATOM 5401 O O . ARG B 1 270 ? -0.428 -12.195 -20.281 1 98.31 270 ARG B O 1
ATOM 5408 N N . VAL B 1 271 ? 1.704 -12.789 -20.734 1 97.81 271 VAL B N 1
ATOM 5409 C CA . VAL B 1 271 ? 1.621 -12.406 -22.141 1 97.81 271 VAL B CA 1
ATOM 5410 C C . VAL B 1 271 ? 1.568 -13.656 -23.016 1 97.81 271 VAL B C 1
ATOM 5412 O O . VAL B 1 271 ? 2.455 -14.508 -22.953 1 97.81 271 VAL B O 1
ATOM 5415 N N . THR B 1 272 ? 0.536 -13.781 -23.781 1 96.62 272 THR B N 1
ATOM 5416 C CA . THR B 1 272 ? 0.391 -14.922 -24.688 1 96.62 272 THR B CA 1
ATOM 5417 C C . THR B 1 272 ? 1.533 -14.969 -25.688 1 96.62 272 THR B C 1
ATOM 5419 O O . THR B 1 272 ? 2.057 -13.922 -26.094 1 96.62 272 THR B O 1
ATOM 5422 N N . PRO B 1 273 ? 1.963 -16.172 -26.094 1 93.44 273 PRO B N 1
ATOM 5423 C CA . PRO B 1 273 ? 3.072 -16.297 -27.047 1 93.44 273 PRO B CA 1
ATOM 5424 C C . PRO B 1 273 ? 2.756 -15.656 -28.391 1 93.44 273 PRO B C 1
ATOM 5426 O O . PRO B 1 273 ? 3.668 -15.375 -29.188 1 93.44 273 PRO B O 1
ATOM 5429 N N . ASN B 1 274 ? 1.553 -15.375 -28.688 1 90.81 274 ASN B N 1
ATOM 5430 C CA . ASN B 1 274 ? 1.146 -14.797 -29.969 1 90.81 274 ASN B CA 1
ATOM 5431 C C . ASN B 1 274 ? 1.204 -13.273 -29.938 1 90.81 274 ASN B C 1
ATOM 5433 O O . ASN B 1 274 ? 1.012 -12.617 -30.969 1 90.81 274 ASN B O 1
ATOM 5437 N N . GLU B 1 275 ? 1.513 -12.727 -28.844 1 93.19 275 GLU B N 1
ATOM 5438 C CA . GLU B 1 275 ? 1.578 -11.273 -28.672 1 93.19 275 GLU B CA 1
ATOM 5439 C C . GLU B 1 275 ? 2.885 -10.719 -29.219 1 93.19 275 GLU B C 1
ATOM 5441 O O . GLU B 1 275 ? 3.914 -11.391 -29.203 1 93.19 275 GLU B O 1
ATOM 5446 N N . ASN B 1 276 ? 2.816 -9.5 -29.828 1 96.38 276 ASN B N 1
ATOM 5447 C CA . ASN B 1 276 ? 4.027 -8.734 -30.109 1 96.38 276 ASN B CA 1
ATOM 5448 C C . ASN B 1 276 ? 4.598 -8.102 -28.844 1 96.38 276 ASN B C 1
ATOM 5450 O O . ASN B 1 276 ? 4.113 -7.066 -28.391 1 96.38 276 ASN B O 1
ATOM 5454 N N . PHE B 1 277 ? 5.699 -8.68 -28.328 1 97.19 277 PHE B N 1
ATOM 5455 C CA . PHE B 1 277 ? 6.254 -8.297 -27.031 1 97.19 277 PHE B CA 1
ATOM 5456 C C . PHE B 1 277 ? 6.715 -6.848 -27.047 1 97.19 277 PHE B C 1
ATOM 5458 O O . PHE B 1 277 ? 6.48 -6.105 -26.094 1 97.19 277 PHE B O 1
ATOM 5465 N N . GLU B 1 278 ? 7.367 -6.457 -28.078 1 97.19 278 GLU B N 1
ATOM 5466 C CA . GLU B 1 278 ? 7.887 -5.098 -28.188 1 97.19 278 GLU B CA 1
ATOM 5467 C C . GLU B 1 278 ? 6.754 -4.074 -28.188 1 97.19 278 GLU B C 1
ATOM 5469 O O . GLU B 1 278 ? 6.828 -3.053 -27.5 1 97.19 278 GLU B O 1
ATOM 5474 N N . GLU B 1 279 ? 5.785 -4.332 -28.953 1 97.75 279 GLU B N 1
ATOM 5475 C CA . GLU B 1 279 ? 4.645 -3.428 -29.016 1 97.75 279 GLU B CA 1
ATOM 5476 C C . GLU B 1 279 ? 3.945 -3.32 -27.672 1 97.75 279 GLU B C 1
ATOM 5478 O O . GLU B 1 279 ? 3.52 -2.234 -27.266 1 97.75 279 GLU B O 1
ATOM 5483 N N . PHE B 1 280 ? 3.801 -4.41 -27.062 1 97.88 280 PHE B N 1
ATOM 5484 C CA . PHE B 1 280 ? 3.125 -4.418 -25.766 1 97.88 280 PHE B CA 1
ATOM 5485 C C . PHE B 1 280 ? 3.939 -3.66 -24.719 1 97.88 280 PHE B C 1
ATOM 5487 O O . PHE B 1 280 ? 3.385 -2.902 -23.922 1 97.88 280 PHE B O 1
ATOM 5494 N N . GLU B 1 281 ? 5.23 -3.85 -24.688 1 97.81 281 GLU B N 1
ATOM 5495 C CA . GLU B 1 281 ? 6.078 -3.102 -23.766 1 97.81 281 GLU B CA 1
ATOM 5496 C C . GLU B 1 281 ? 6.012 -1.603 -24.031 1 97.81 281 GLU B C 1
ATOM 5498 O O . GLU B 1 281 ? 6.031 -0.791 -23.109 1 97.81 281 GLU B O 1
ATOM 5503 N N . ASN B 1 282 ? 5.988 -1.229 -25.297 1 98.5 282 ASN B N 1
ATOM 5504 C CA . ASN B 1 282 ? 5.84 0.174 -25.656 1 98.5 282 ASN B CA 1
ATOM 5505 C C . ASN B 1 282 ? 4.539 0.763 -25.125 1 98.5 282 ASN B C 1
ATOM 5507 O O . ASN B 1 282 ? 4.492 1.938 -24.75 1 98.5 282 ASN B O 1
ATOM 5511 N N . LEU B 1 283 ? 3.527 -0.035 -25.156 1 98.56 283 LEU B N 1
ATOM 5512 C CA . LEU B 1 283 ? 2.252 0.406 -24.609 1 98.56 283 LEU B CA 1
ATOM 5513 C C . LEU B 1 283 ? 2.383 0.715 -23.125 1 98.56 283 LEU B C 1
ATOM 5515 O O . LEU B 1 283 ? 1.862 1.728 -22.641 1 98.56 283 LEU B O 1
ATOM 5519 N N . ILE B 1 284 ? 3.066 -0.145 -22.359 1 98.69 284 ILE B N 1
ATOM 5520 C CA . ILE B 1 284 ? 3.303 0.062 -20.938 1 98.69 284 ILE B CA 1
ATOM 5521 C C . ILE B 1 284 ? 4.098 1.35 -20.734 1 98.69 284 ILE B C 1
ATOM 5523 O O . ILE B 1 284 ? 3.773 2.146 -19.844 1 98.69 284 ILE B O 1
ATOM 5527 N N . SER B 1 285 ? 5.086 1.515 -21.547 1 98.56 285 SER B N 1
ATOM 5528 C CA . SER B 1 285 ? 5.883 2.736 -21.484 1 98.56 285 SER B CA 1
ATOM 5529 C C . SER B 1 285 ? 5.012 3.973 -21.703 1 98.56 285 SER B C 1
ATOM 5531 O O . SER B 1 285 ? 5.18 4.98 -21.016 1 98.56 285 SER B O 1
ATOM 5533 N N . LYS B 1 286 ? 4.152 3.902 -22.656 1 98.75 286 LYS B N 1
ATOM 5534 C CA . LYS B 1 286 ? 3.244 5.008 -22.938 1 98.75 286 LYS B CA 1
ATOM 5535 C C . LYS B 1 286 ? 2.338 5.305 -21.75 1 98.75 286 LYS B C 1
ATOM 5537 O O . LYS B 1 286 ? 2.061 6.465 -21.453 1 98.75 286 LYS B O 1
ATOM 5542 N N . TRP B 1 287 ? 1.817 4.227 -21.094 1 98.81 287 TRP B N 1
ATOM 5543 C CA . TRP B 1 287 ? 0.991 4.41 -19.906 1 98.81 287 TRP B CA 1
ATOM 5544 C C . TRP B 1 287 ? 1.739 5.199 -18.828 1 98.81 287 TRP B C 1
ATOM 5546 O O . TRP B 1 287 ? 1.172 6.098 -18.203 1 98.81 287 TRP B O 1
ATOM 5556 N N . CYS B 1 288 ? 3.006 4.867 -18.625 1 98.75 288 CYS B N 1
ATOM 5557 C CA . CYS B 1 288 ? 3.812 5.543 -17.609 1 98.75 288 CYS B CA 1
ATOM 5558 C C . CYS B 1 288 ? 4.027 7.008 -17.969 1 98.75 288 CYS B C 1
ATOM 5560 O O . CYS B 1 288 ? 3.924 7.887 -17.125 1 98.75 288 CYS B O 1
ATOM 5562 N N . LYS B 1 289 ? 4.305 7.289 -19.234 1 98.5 289 LYS B N 1
ATOM 5563 C CA . LYS B 1 289 ? 4.492 8.664 -19.703 1 98.5 289 LYS B CA 1
ATOM 5564 C C . LYS B 1 289 ? 3.215 9.477 -19.531 1 98.5 289 LYS B C 1
ATOM 5566 O O . LYS B 1 289 ? 3.264 10.641 -19.109 1 98.5 289 LYS B O 1
ATOM 5571 N N . GLN B 1 290 ? 2.111 8.898 -19.828 1 98.5 290 GLN B N 1
ATOM 5572 C CA . GLN B 1 290 ? 0.816 9.57 -19.75 1 98.5 290 GLN B CA 1
ATOM 5573 C C . GLN B 1 290 ? 0.445 9.867 -18.297 1 98.5 290 GLN B C 1
ATOM 5575 O O . GLN B 1 290 ? -0.234 10.859 -18.016 1 98.5 290 GLN B O 1
ATOM 5580 N N . ALA B 1 291 ? 0.844 9.008 -17.391 1 98.56 291 ALA B N 1
ATOM 5581 C CA . ALA B 1 291 ? 0.502 9.164 -15.977 1 98.56 291 ALA B CA 1
ATOM 5582 C C . ALA B 1 291 ? 1.128 10.43 -15.391 1 98.56 291 ALA B C 1
ATOM 5584 O O . ALA B 1 291 ? 0.579 11.031 -14.469 1 98.56 291 ALA B O 1
ATOM 5585 N N . GLY B 1 292 ? 2.33 10.836 -15.867 1 97.62 292 GLY B N 1
ATOM 5586 C CA . GLY B 1 292 ? 2.965 12.055 -15.406 1 97.62 292 GLY B CA 1
ATOM 5587 C C . GLY B 1 292 ? 4.48 11.984 -15.422 1 97.62 292 GLY B C 1
ATOM 5588 O O . GLY B 1 292 ? 5.055 10.93 -15.695 1 97.62 292 GLY B O 1
ATOM 5589 N N . PRO B 1 293 ? 5.07 13.125 -15.062 1 96.81 293 PRO B N 1
ATOM 5590 C CA . PRO B 1 293 ? 6.535 13.164 -15.078 1 96.81 293 PRO B CA 1
ATOM 5591 C C . PRO B 1 293 ? 7.16 12.203 -14.07 1 96.81 293 PRO B C 1
ATOM 5593 O O . PRO B 1 293 ? 6.637 12.031 -12.969 1 96.81 293 PRO B O 1
ATOM 5596 N N . ASP B 1 294 ? 8.227 11.484 -14.438 1 96.94 294 ASP B N 1
ATOM 5597 C CA . ASP B 1 294 ? 9.117 10.695 -13.586 1 96.94 294 ASP B CA 1
ATOM 5598 C C . ASP B 1 294 ? 8.453 9.391 -13.164 1 96.94 294 ASP B C 1
ATOM 5600 O O . ASP B 1 294 ? 8.977 8.672 -12.305 1 96.94 294 ASP B O 1
ATOM 5604 N N . VAL B 1 295 ? 7.289 9.094 -13.727 1 98.75 295 VAL B N 1
ATOM 5605 C CA . VAL B 1 295 ? 6.742 7.758 -13.508 1 98.75 295 VAL B CA 1
ATOM 5606 C C . VAL B 1 295 ? 7.574 6.727 -14.266 1 98.75 295 VAL B C 1
ATOM 5608 O O . VAL B 1 295 ? 7.805 6.871 -15.469 1 98.75 295 VAL B O 1
ATOM 5611 N N . THR B 1 296 ? 8.023 5.738 -13.578 1 98.69 296 THR B N 1
ATOM 5612 C CA . THR B 1 296 ? 8.883 4.723 -14.172 1 98.69 296 THR B CA 1
ATOM 5613 C C . THR B 1 296 ? 8.383 3.32 -13.828 1 98.69 296 THR B C 1
ATOM 5615 O O . THR B 1 296 ? 7.559 3.152 -12.93 1 98.69 296 THR B O 1
ATOM 5618 N N . TYR B 1 297 ? 8.836 2.367 -14.609 1 98.62 297 TYR B N 1
ATOM 5619 C CA . TYR B 1 297 ? 8.562 0.966 -14.312 1 98.62 297 TYR B CA 1
ATOM 5620 C C . TYR B 1 297 ? 9.828 0.126 -14.445 1 98.62 297 TYR B C 1
ATOM 5622 O O . TYR B 1 297 ? 10.766 0.511 -15.156 1 98.62 297 TYR B O 1
ATOM 5630 N N . GLU B 1 298 ? 9.867 -0.899 -13.75 1 98.56 298 GLU B N 1
ATOM 5631 C CA . GLU B 1 298 ? 10.922 -1.905 -13.852 1 98.56 298 GLU B CA 1
ATOM 5632 C C . GLU B 1 298 ? 10.336 -3.314 -13.859 1 98.56 298 GLU B C 1
ATOM 5634 O O . GLU B 1 298 ? 9.258 -3.551 -13.312 1 98.56 298 GLU B O 1
ATOM 5639 N N . PHE B 1 299 ? 11.023 -4.23 -14.516 1 98.38 299 PHE B N 1
ATOM 5640 C CA . PHE B 1 299 ? 10.648 -5.641 -14.5 1 98.38 299 PHE B CA 1
ATOM 5641 C C . PHE B 1 299 ? 11.352 -6.379 -13.375 1 98.38 299 PHE B C 1
ATOM 5643 O O . PHE B 1 299 ? 12.586 -6.477 -13.367 1 98.38 299 PHE B O 1
ATOM 5650 N N . GLU B 1 300 ? 10.555 -6.859 -12.484 1 97.56 300 GLU B N 1
ATOM 5651 C CA . GLU B 1 300 ? 11.148 -7.781 -11.516 1 97.56 300 GLU B CA 1
ATOM 5652 C C . GLU B 1 300 ? 11.445 -9.133 -12.156 1 97.56 300 GLU B C 1
ATOM 5654 O O . GLU B 1 300 ? 12.383 -9.82 -11.758 1 97.56 300 GLU B O 1
ATOM 5659 N N . LEU B 1 301 ? 10.609 -9.539 -13.078 1 96.69 301 LEU B N 1
ATOM 5660 C CA . LEU B 1 301 ? 10.766 -10.703 -13.945 1 96.69 301 LEU B CA 1
ATOM 5661 C C . LEU B 1 301 ? 10.211 -10.422 -15.336 1 96.69 301 LEU B C 1
ATOM 5663 O O . LEU B 1 301 ? 9.102 -9.898 -15.469 1 96.69 301 LEU B O 1
ATOM 5667 N N . LYS B 1 302 ? 10.992 -10.703 -16.344 1 96.88 302 LYS B N 1
ATOM 5668 C CA . LYS B 1 302 ? 10.562 -10.586 -17.734 1 96.88 302 LYS B CA 1
ATOM 5669 C C . LYS B 1 302 ? 10.977 -11.805 -18.547 1 96.88 302 LYS B C 1
ATOM 5671 O O . LYS B 1 302 ? 12.148 -11.977 -18.875 1 96.88 302 LYS B O 1
ATOM 5676 N N . ASP B 1 303 ? 9.969 -12.609 -18.781 1 93.88 303 ASP B N 1
ATOM 5677 C CA . ASP B 1 303 ? 10.195 -13.773 -19.641 1 93.88 303 ASP B CA 1
ATOM 5678 C C . ASP B 1 303 ? 9.938 -13.445 -21.109 1 93.88 303 ASP B C 1
ATOM 5680 O O . ASP B 1 303 ? 8.992 -12.719 -21.422 1 93.88 303 ASP B O 1
ATOM 5684 N N . GLY B 1 304 ? 10.766 -13.953 -22.031 1 90.31 304 GLY B N 1
ATOM 5685 C CA . GLY B 1 304 ? 10.609 -13.672 -23.453 1 90.31 304 GLY B CA 1
ATOM 5686 C C . GLY B 1 304 ? 10.477 -14.93 -24.297 1 90.31 304 GLY B C 1
ATOM 5687 O O . GLY B 1 304 ? 10.414 -14.852 -25.516 1 90.31 304 GLY B O 1
ATOM 5688 N N . ASN B 1 305 ? 10.391 -16.078 -23.609 1 89.31 305 ASN B N 1
ATOM 5689 C CA . ASN B 1 305 ? 10.352 -17.328 -24.359 1 89.31 305 ASN B CA 1
ATOM 5690 C C . ASN B 1 305 ? 8.969 -17.578 -24.953 1 89.31 305 ASN B C 1
ATOM 5692 O O . ASN B 1 305 ? 7.961 -17.469 -24.25 1 89.31 305 ASN B O 1
ATOM 5696 N N . ARG B 1 306 ? 8.914 -18.062 -26.266 1 90.94 306 ARG B N 1
ATOM 5697 C CA . ARG B 1 306 ? 7.652 -18.328 -26.938 1 90.94 306 ARG B CA 1
ATOM 5698 C C . ARG B 1 306 ? 7.637 -19.75 -27.516 1 90.94 306 ARG B C 1
ATOM 5700 O O . ARG B 1 306 ? 6.68 -20.141 -28.188 1 90.94 306 ARG B O 1
ATOM 5707 N N . LYS B 1 307 ? 8.672 -20.422 -27.219 1 95.19 307 LYS B N 1
ATOM 5708 C CA . LYS B 1 307 ? 8.789 -21.75 -27.797 1 95.19 307 LYS B CA 1
ATOM 5709 C C . LYS B 1 307 ? 7.77 -22.703 -27.203 1 95.19 307 LYS B C 1
ATOM 5711 O O . LYS B 1 307 ? 7.449 -22.625 -26.016 1 95.19 307 LYS B O 1
ATOM 5716 N N . THR B 1 308 ? 7.309 -23.641 -28.062 1 96.44 308 THR B N 1
ATOM 5717 C CA . THR B 1 308 ? 6.328 -24.625 -27.641 1 96.44 308 THR B CA 1
ATOM 5718 C C . THR B 1 308 ? 6.789 -26.031 -28.016 1 96.44 308 THR B C 1
ATOM 5720 O O . THR B 1 308 ? 7.746 -26.203 -28.781 1 96.44 308 THR B O 1
ATOM 5723 N N . THR B 1 309 ? 6.223 -27.031 -27.422 1 97.62 309 THR B N 1
ATOM 5724 C CA . THR B 1 309 ? 6.465 -28.438 -27.719 1 97.62 309 THR B CA 1
ATOM 5725 C C . THR B 1 309 ? 5.539 -28.922 -28.828 1 97.62 309 THR B C 1
ATOM 5727 O O . THR B 1 309 ? 4.355 -28.578 -28.844 1 97.62 309 THR B O 1
ATOM 5730 N N . PRO B 1 310 ? 6.055 -29.719 -29.797 1 96.88 310 PRO B N 1
ATOM 5731 C CA . PRO B 1 310 ? 5.188 -30.266 -30.844 1 96.88 310 PRO B CA 1
ATOM 5732 C C . PRO B 1 310 ? 4.07 -31.141 -30.297 1 96.88 310 PRO B C 1
ATOM 5734 O O . PRO B 1 310 ? 4.293 -31.922 -29.359 1 96.88 310 PRO B O 1
ATOM 5737 N N . ILE B 1 311 ? 2.91 -31.078 -30.953 1 97.62 311 ILE B N 1
ATOM 5738 C CA . ILE B 1 311 ? 1.769 -31.828 -30.453 1 97.62 311 ILE B CA 1
ATOM 5739 C C . ILE B 1 311 ? 1.127 -32.625 -31.578 1 97.62 311 ILE B C 1
ATOM 5741 O O . ILE B 1 311 ? -0.098 -32.75 -31.641 1 97.62 311 ILE B O 1
ATOM 5745 N N . THR B 1 312 ? 1.923 -33 -32.531 1 96.88 312 THR B N 1
ATOM 5746 C CA . THR B 1 312 ? 1.454 -33.875 -33.594 1 96.88 312 THR B CA 1
ATOM 5747 C C . THR B 1 312 ? 2.031 -35.281 -33.406 1 96.88 312 THR B C 1
ATOM 5749 O O . THR B 1 312 ? 3.107 -35.438 -32.844 1 96.88 312 THR B O 1
ATOM 5752 N N . LYS B 1 313 ? 1.437 -36.219 -34.031 1 95.94 313 LYS B N 1
ATOM 5753 C CA . LYS B 1 313 ? 1.81 -37.625 -33.844 1 95.94 313 LYS B CA 1
ATOM 5754 C C . LYS B 1 313 ? 3.125 -37.938 -34.562 1 95.94 313 LYS B C 1
ATOM 5756 O O . LYS B 1 313 ? 3.736 -38.969 -34.312 1 95.94 313 LYS B O 1
ATOM 5761 N N . GLU B 1 314 ? 3.574 -37.062 -35.375 1 95.75 314 GLU B N 1
ATOM 5762 C CA . GLU B 1 314 ? 4.895 -37.219 -35.969 1 95.75 314 GLU B CA 1
ATOM 5763 C C . GLU B 1 314 ? 5.996 -37.125 -34.938 1 95.75 314 GLU B C 1
ATOM 5765 O O . GLU B 1 314 ? 7.07 -37.688 -35.094 1 95.75 314 GLU B O 1
ATOM 5770 N N . ASP B 1 315 ? 5.746 -36.406 -33.906 1 96.88 315 ASP B N 1
ATOM 5771 C CA . ASP B 1 315 ? 6.688 -36.375 -32.781 1 96.88 315 ASP B CA 1
ATOM 5772 C C . ASP B 1 315 ? 6.547 -37.625 -31.922 1 96.88 315 ASP B C 1
ATOM 5774 O O . ASP B 1 315 ? 5.473 -37.906 -31.375 1 96.88 315 ASP B O 1
ATOM 5778 N N . PRO B 1 316 ? 7.574 -38.312 -31.719 1 97.06 316 PRO B N 1
ATOM 5779 C CA . PRO B 1 316 ? 7.453 -39.625 -31.031 1 97.06 316 PRO B CA 1
ATOM 5780 C C . PRO B 1 316 ? 7.059 -39.469 -29.578 1 97.06 316 PRO B C 1
ATOM 5782 O O . PRO B 1 316 ? 6.363 -40.344 -29.031 1 97.06 316 PRO B O 1
ATOM 5785 N N . PHE B 1 317 ? 7.504 -38.438 -28.953 1 97.81 317 PHE B N 1
ATOM 5786 C CA . PHE B 1 317 ? 7.172 -38.281 -27.547 1 97.81 317 PHE B CA 1
ATOM 5787 C C . PHE B 1 317 ? 5.715 -37.875 -27.375 1 97.81 317 PHE B C 1
ATOM 5789 O O . PHE B 1 317 ? 5.012 -38.375 -26.5 1 97.81 317 PHE B O 1
ATOM 5796 N N . TRP B 1 318 ? 5.258 -36.969 -28.219 1 97.94 318 TRP B N 1
ATOM 5797 C CA . TRP B 1 318 ? 3.842 -36.594 -28.172 1 97.94 318 TRP B CA 1
ATOM 5798 C C . TRP B 1 318 ? 2.971 -37.812 -28.516 1 97.94 318 TRP B C 1
ATOM 5800 O O . TRP B 1 318 ? 1.93 -38.031 -27.891 1 97.94 318 TRP B O 1
ATOM 5810 N N . ASN B 1 319 ? 3.406 -38.5 -29.484 1 97.81 319 ASN B N 1
ATOM 5811 C CA . ASN B 1 319 ? 2.666 -39.688 -29.859 1 97.81 319 ASN B CA 1
ATOM 5812 C C . ASN B 1 319 ? 2.527 -40.656 -28.672 1 97.81 319 ASN B C 1
ATOM 5814 O O . ASN B 1 319 ? 1.442 -41.188 -28.422 1 97.81 319 ASN B O 1
ATOM 5818 N N . ALA B 1 320 ? 3.627 -40.844 -28.031 1 98.19 320 ALA B N 1
ATOM 5819 C CA . ALA B 1 320 ? 3.615 -41.719 -26.859 1 98.19 320 ALA B CA 1
ATOM 5820 C C . ALA B 1 320 ? 2.682 -41.188 -25.781 1 98.19 320 ALA B C 1
ATOM 5822 O O . ALA B 1 320 ? 1.836 -41.906 -25.25 1 98.19 320 ALA B O 1
ATOM 5823 N N . PHE B 1 321 ? 2.793 -39.906 -25.5 1 98.44 321 PHE B N 1
ATOM 5824 C CA . PHE B 1 321 ? 2.012 -39.25 -24.453 1 98.44 321 PHE B CA 1
ATOM 5825 C C . PHE B 1 321 ? 0.523 -39.312 -24.766 1 98.44 321 PHE B C 1
ATOM 5827 O O . PHE B 1 321 ? -0.272 -39.812 -23.969 1 98.44 321 PHE B O 1
ATOM 5834 N N . SER B 1 322 ? 0.144 -38.844 -25.922 1 98.5 322 SER B N 1
ATOM 5835 C CA . SER B 1 322 ? -1.261 -38.75 -26.297 1 98.5 322 SER B CA 1
ATOM 5836 C C . SER B 1 322 ? -1.902 -40.125 -26.469 1 98.5 322 SER B C 1
ATOM 5838 O O . SER B 1 322 ? -3.07 -40.312 -26.125 1 98.5 322 SER B O 1
ATOM 5840 N N . SER B 1 323 ? -1.166 -41.062 -26.922 1 98.38 323 SER B N 1
ATOM 5841 C CA . SER B 1 323 ? -1.701 -42.406 -27.125 1 98.38 323 SER B CA 1
ATOM 5842 C C . SER B 1 323 ? -2.092 -43.062 -25.797 1 98.38 323 SER B C 1
ATOM 5844 O O . SER B 1 323 ? -3.084 -43.781 -25.719 1 98.38 323 SER B O 1
ATOM 5846 N N . VAL B 1 324 ? -1.295 -42.781 -24.797 1 98.56 324 VAL B N 1
ATOM 5847 C CA . VAL B 1 324 ? -1.621 -43.344 -23.484 1 98.56 324 VAL B CA 1
ATOM 5848 C C . VAL B 1 324 ? -2.973 -42.781 -23.016 1 98.56 324 VAL B C 1
ATOM 5850 O O . VAL B 1 324 ? -3.822 -43.562 -22.547 1 98.56 324 VAL B O 1
ATOM 5853 N N . LEU B 1 325 ? -3.17 -41.5 -23.125 1 98.62 325 LEU B N 1
ATOM 5854 C CA . LEU B 1 325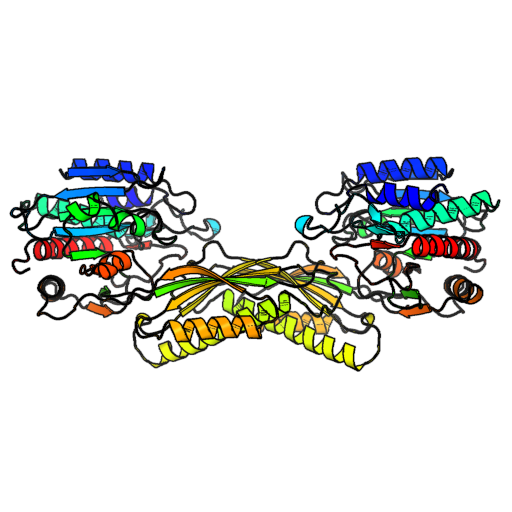 ? -4.434 -40.906 -22.719 1 98.62 325 LEU B CA 1
ATOM 5855 C C . LEU B 1 325 ? -5.594 -41.469 -23.531 1 98.62 325 LEU B C 1
ATOM 5857 O O . LEU B 1 325 ? -6.66 -41.75 -22.984 1 98.62 325 LEU B O 1
ATOM 5861 N N . GLU B 1 326 ? -5.332 -41.656 -24.781 1 98.38 326 GLU B N 1
ATOM 5862 C CA . GLU B 1 326 ? -6.363 -42.188 -25.656 1 98.38 326 GLU B CA 1
ATOM 5863 C C . GLU B 1 326 ? -6.699 -43.656 -25.297 1 98.38 326 GLU B C 1
ATOM 5865 O O . GLU B 1 326 ? -7.875 -44 -25.219 1 98.38 326 GLU B O 1
ATOM 5870 N N . GLU B 1 327 ? -5.715 -44.406 -25.109 1 98.44 327 GLU B N 1
ATOM 5871 C CA . GLU B 1 327 ? -5.902 -45.812 -24.766 1 98.44 327 GLU B CA 1
ATOM 5872 C C . GLU B 1 327 ? -6.625 -45.969 -23.438 1 98.44 327 GLU B C 1
ATOM 5874 O O . GLU B 1 327 ? -7.383 -46.906 -23.234 1 98.44 327 GLU B O 1
ATOM 5879 N N . GLU B 1 328 ? -6.383 -45 -22.547 1 97.81 328 GLU B N 1
ATOM 5880 C CA . GLU B 1 328 ? -7.023 -45.031 -21.234 1 97.81 328 GLU B CA 1
ATOM 5881 C C . GLU B 1 328 ? -8.414 -44.406 -21.281 1 97.81 328 GLU B C 1
ATOM 5883 O O . GLU B 1 328 ? -9.094 -44.281 -20.266 1 97.81 328 GLU B O 1
ATOM 5888 N N . GLY B 1 329 ? -8.82 -43.875 -22.469 1 97.81 329 GLY B N 1
ATOM 5889 C CA . GLY B 1 329 ? -10.133 -43.281 -22.656 1 97.81 329 GLY B CA 1
ATOM 5890 C C . GLY B 1 329 ? -10.258 -41.906 -22.031 1 97.81 329 GLY B C 1
ATOM 5891 O O . GLY B 1 329 ? -11.359 -41.5 -21.688 1 97.81 329 GLY B O 1
ATOM 5892 N N . CYS B 1 330 ? -9.164 -41.281 -21.828 1 98.19 330 CYS B N 1
ATOM 5893 C CA . CYS B 1 330 ? -9.164 -39.969 -21.203 1 98.19 330 CYS B CA 1
ATOM 5894 C C . CYS B 1 330 ? -9.398 -38.875 -22.25 1 98.19 330 CYS B C 1
ATOM 5896 O O . CYS B 1 330 ? -8.828 -38.906 -23.328 1 98.19 330 CYS B O 1
ATOM 5898 N N . LYS B 1 331 ? -10.344 -37.938 -21.906 1 98.31 331 LYS B N 1
ATOM 5899 C CA . LYS B 1 331 ? -10.422 -36.688 -22.672 1 98.31 331 LYS B CA 1
ATOM 5900 C C . LYS B 1 331 ? -9.297 -35.719 -22.297 1 98.31 331 LYS B C 1
ATOM 5902 O O . LYS B 1 331 ? -8.93 -35.625 -21.125 1 98.31 331 LYS B O 1
ATOM 5907 N N . TYR B 1 332 ? -8.727 -35.094 -23.328 1 97.94 332 TYR B N 1
ATOM 5908 C CA . TYR B 1 332 ? -7.691 -34.125 -23.016 1 97.94 332 TYR B CA 1
ATOM 5909 C C . TYR B 1 332 ? -7.695 -33 -24.031 1 97.94 332 TYR B C 1
ATOM 5911 O O . TYR B 1 332 ? -8.156 -33.156 -25.172 1 97.94 332 TYR B O 1
ATOM 5919 N N . GLU B 1 333 ? -7.27 -31.844 -23.625 1 96.56 333 GLU B N 1
ATOM 5920 C CA . GLU B 1 333 ? -7.172 -30.656 -24.469 1 96.56 333 GLU B CA 1
ATOM 5921 C C . GLU B 1 333 ? -5.797 -30.016 -24.359 1 96.56 333 GLU B C 1
ATOM 5923 O O . GLU B 1 333 ? -5.406 -29.562 -23.281 1 96.56 333 GLU B O 1
ATOM 5928 N N . PRO B 1 334 ? -5.012 -30.031 -25.422 1 97.25 334 PRO B N 1
ATOM 5929 C CA . PRO B 1 334 ? -3.768 -29.266 -25.422 1 97.25 334 PRO B CA 1
ATOM 5930 C C . PRO B 1 334 ? -4.012 -27.75 -25.422 1 97.25 334 PRO B C 1
ATOM 5932 O O . PRO B 1 334 ? -4.883 -27.266 -26.141 1 97.25 334 PRO B O 1
ATOM 5935 N N . LEU B 1 335 ? -3.311 -27 -24.625 1 96.19 335 LEU B N 1
ATOM 5936 C CA . LEU B 1 335 ? -3.482 -25.562 -24.578 1 96.19 335 LEU B CA 1
ATOM 5937 C C . LEU B 1 335 ? -2.215 -24.875 -24.078 1 96.19 335 LEU B C 1
ATOM 5939 O O . LEU B 1 335 ? -1.273 -25.547 -23.641 1 96.19 335 LEU B O 1
ATOM 5943 N N . ILE B 1 336 ? -2.186 -23.562 -24.25 1 95.75 336 ILE B N 1
ATOM 5944 C CA . ILE B 1 336 ? -1.145 -22.734 -23.656 1 95.75 336 ILE B CA 1
ATOM 5945 C C . ILE B 1 336 ? -1.423 -22.516 -22.172 1 95.75 336 ILE B C 1
ATOM 5947 O O . ILE B 1 336 ? -2.479 -22.016 -21.797 1 95.75 336 ILE B O 1
ATOM 5951 N N . PHE B 1 337 ? -0.456 -22.906 -21.359 1 95.06 337 PHE B N 1
ATOM 5952 C CA . PHE B 1 337 ? -0.585 -22.812 -19.922 1 95.06 337 PHE B CA 1
ATOM 5953 C C . PHE B 1 337 ? -0.812 -21.359 -19.5 1 95.06 337 PHE B C 1
ATOM 5955 O O . PHE B 1 337 ? -0.059 -20.469 -19.891 1 95.06 337 PHE B O 1
ATOM 5962 N N . PRO B 1 338 ? -1.838 -21.094 -18.625 1 92 338 PRO B N 1
ATOM 5963 C CA . PRO B 1 338 ? -2.137 -19.719 -18.203 1 92 338 PRO B CA 1
ATOM 5964 C C . PRO B 1 338 ? -1.031 -19.109 -17.344 1 92 338 PRO B C 1
ATOM 5966 O O . PRO B 1 338 ? -0.788 -17.906 -17.406 1 92 338 PRO B O 1
ATOM 5969 N N . GLY B 1 339 ? -0.468 -19.891 -16.516 1 92.25 339 GLY B N 1
ATOM 5970 C CA . GLY B 1 339 ? 0.622 -19.422 -15.672 1 92.25 339 GLY B CA 1
ATOM 5971 C C . GLY B 1 339 ? 1.985 -19.578 -16.312 1 92.25 339 GLY B C 1
ATOM 5972 O O . GLY B 1 339 ? 2.146 -19.297 -17.5 1 92.25 339 GLY B O 1
ATOM 5973 N N . PHE B 1 340 ? 2.945 -19.797 -15.539 1 91.81 340 PHE B N 1
ATOM 5974 C CA . PHE B 1 340 ? 4.242 -20.25 -16.031 1 91.81 340 PHE B CA 1
ATOM 5975 C C . PHE B 1 340 ? 4.73 -21.453 -15.242 1 91.81 340 PHE B C 1
ATOM 5977 O O . PHE B 1 340 ? 4.242 -21.719 -14.141 1 91.81 340 PHE B O 1
ATOM 5984 N N . SER B 1 341 ? 5.527 -22.203 -15.828 1 95.38 341 SER B N 1
ATOM 5985 C CA . SER B 1 341 ? 6.227 -23.312 -15.195 1 95.38 341 SER B CA 1
ATOM 5986 C C . SER B 1 341 ? 7.703 -23.328 -15.562 1 95.38 341 SER B C 1
ATOM 5988 O O . SER B 1 341 ? 8.148 -22.516 -16.391 1 95.38 341 SER B O 1
ATOM 5990 N N . ASP B 1 342 ? 8.398 -24.172 -14.922 1 97.75 342 ASP B N 1
ATOM 5991 C CA . ASP B 1 342 ? 9.828 -24.234 -15.188 1 97.75 342 ASP B CA 1
ATOM 5992 C C . ASP B 1 342 ? 10.102 -24.891 -16.531 1 97.75 342 ASP B C 1
ATOM 5994 O O . ASP B 1 342 ? 11.227 -24.844 -17.047 1 97.75 342 ASP B O 1
ATOM 5998 N N . SER B 1 343 ? 9.102 -25.438 -17.156 1 97.56 343 SER B N 1
ATOM 5999 C CA . SER B 1 343 ? 9.227 -25.953 -18.516 1 97.56 343 SER B CA 1
ATOM 6000 C C . SER B 1 343 ? 9.719 -24.891 -19.484 1 97.56 343 SER B C 1
ATOM 6002 O O . SER B 1 343 ? 10.32 -25.203 -20.516 1 97.56 343 SER B O 1
ATOM 6004 N N . ARG B 1 344 ? 9.406 -23.641 -19.141 1 96.44 344 ARG B N 1
ATOM 6005 C CA . ARG B 1 344 ? 9.82 -22.547 -20.031 1 96.44 344 ARG B CA 1
ATOM 6006 C C . ARG B 1 344 ? 11.336 -22.547 -20.219 1 96.44 344 ARG B C 1
ATOM 6008 O O . ARG B 1 344 ? 11.828 -22.25 -21.312 1 96.44 344 ARG B O 1
ATOM 6015 N N . CYS B 1 345 ? 12.086 -22.906 -19.219 1 97.44 345 CYS B N 1
ATOM 6016 C CA . CYS B 1 345 ? 13.539 -22.953 -19.297 1 97.44 345 CYS B CA 1
ATOM 6017 C C . CYS B 1 345 ? 14.008 -24.078 -20.219 1 97.44 345 CYS B C 1
ATOM 6019 O O . CYS B 1 345 ? 14.992 -23.922 -20.938 1 97.44 345 CYS B O 1
ATOM 6021 N N . LEU B 1 346 ? 13.305 -25.188 -20.188 1 98.25 346 LEU B N 1
ATOM 6022 C CA . LEU B 1 346 ? 13.641 -26.328 -21.031 1 98.25 346 LEU B CA 1
ATOM 6023 C C . LEU B 1 346 ? 13.305 -26.047 -22.5 1 98.25 346 LEU B C 1
ATOM 6025 O O . LEU B 1 346 ? 14.117 -26.297 -23.391 1 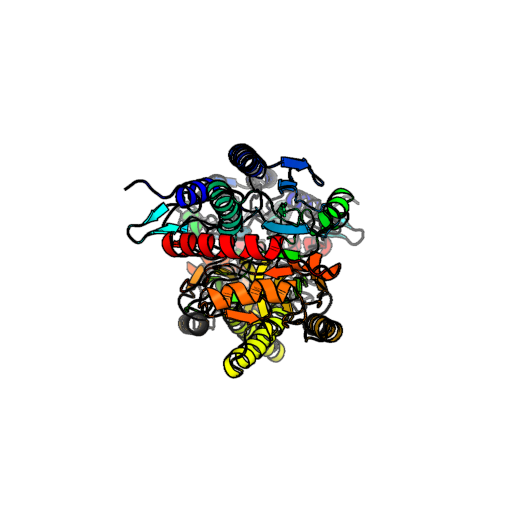98.25 346 LEU B O 1
ATOM 6029 N N . ARG B 1 347 ? 12.133 -25.547 -22.672 1 97.56 347 ARG B N 1
ATOM 6030 C CA . ARG B 1 347 ? 11.719 -25.25 -24.047 1 97.56 347 ARG B CA 1
ATOM 6031 C C . ARG B 1 347 ? 12.625 -24.203 -24.672 1 97.56 347 ARG B C 1
ATOM 6033 O O . ARG B 1 347 ? 12.883 -24.25 -25.891 1 97.56 347 ARG B O 1
ATOM 6040 N N . GLU B 1 348 ? 13.086 -23.281 -23.906 1 96.31 348 GLU B N 1
ATOM 6041 C CA . GLU B 1 348 ? 14.031 -22.281 -24.406 1 96.31 348 GLU B CA 1
ATOM 6042 C C . GLU B 1 348 ? 15.281 -22.953 -24.984 1 96.31 348 GLU B C 1
ATOM 6044 O O . GLU B 1 348 ? 15.883 -22.453 -25.938 1 96.31 348 GLU B O 1
ATOM 6049 N N . LEU B 1 349 ? 15.641 -24.109 -24.484 1 97.25 349 LEU B N 1
ATOM 6050 C CA . LEU B 1 349 ? 16.812 -24.859 -24.922 1 97.25 349 LEU B CA 1
ATOM 6051 C C . LEU B 1 349 ? 16.453 -25.812 -26.062 1 97.25 349 LEU B C 1
ATOM 6053 O O . LEU B 1 349 ? 17.312 -26.547 -26.547 1 97.25 349 LEU B O 1
ATOM 6057 N N . GLY B 1 350 ? 15.164 -25.875 -26.406 1 96.81 350 GLY B N 1
ATOM 6058 C CA . GLY B 1 350 ? 14.719 -26.75 -27.469 1 96.81 350 GLY B CA 1
ATOM 6059 C C . GLY B 1 350 ? 14.32 -28.125 -26.984 1 96.81 350 GLY B C 1
ATOM 6060 O O . GLY B 1 350 ? 14.117 -29.047 -27.797 1 96.81 350 GLY B O 1
ATOM 6061 N N . ILE B 1 351 ? 14.25 -28.312 -25.703 1 98 351 ILE B N 1
ATOM 6062 C CA . ILE B 1 351 ? 13.852 -29.594 -25.141 1 98 351 ILE B CA 1
ATOM 6063 C C . ILE B 1 351 ? 12.328 -29.672 -25.047 1 98 351 ILE B C 1
ATOM 6065 O O . ILE B 1 351 ? 11.688 -28.734 -24.562 1 98 351 ILE B O 1
ATOM 6069 N N . ARG B 1 352 ? 11.711 -30.781 -25.469 1 97.81 352 ARG B N 1
ATOM 6070 C CA . ARG B 1 352 ? 10.266 -30.984 -25.359 1 97.81 352 ARG B CA 1
ATOM 6071 C C . ARG B 1 352 ? 9.836 -31.078 -23.906 1 97.81 352 ARG B C 1
ATOM 6073 O O . ARG B 1 352 ? 10.398 -31.859 -23.125 1 97.81 352 ARG B O 1
ATOM 6080 N N . ALA B 1 353 ? 8.906 -30.281 -23.594 1 98.31 353 ALA B N 1
ATOM 6081 C CA . ALA B 1 353 ? 8.367 -30.297 -22.234 1 98.31 353 ALA B CA 1
ATOM 6082 C C . ALA B 1 353 ? 6.855 -30.125 -22.234 1 98.31 353 ALA B C 1
ATOM 6084 O O . ALA B 1 353 ? 6.332 -29.203 -22.859 1 98.31 353 ALA B O 1
ATOM 6085 N N . ILE B 1 354 ? 6.152 -30.984 -21.562 1 98.5 354 ILE B N 1
ATOM 6086 C CA . ILE B 1 354 ? 4.695 -30.969 -21.484 1 98.5 354 ILE B CA 1
ATOM 6087 C C . ILE B 1 354 ? 4.27 -30.781 -20.016 1 98.5 354 ILE B C 1
ATOM 6089 O O . ILE B 1 354 ? 4.816 -31.438 -19.125 1 98.5 354 ILE B O 1
ATOM 6093 N N . GLY B 1 355 ? 3.404 -29.812 -19.812 1 98.25 355 GLY B N 1
ATOM 6094 C CA . GLY B 1 355 ? 2.756 -29.688 -18.516 1 98.25 355 GLY B CA 1
ATOM 6095 C C . GLY B 1 355 ? 1.522 -30.562 -18.391 1 98.25 355 GLY B C 1
ATOM 6096 O O . GLY B 1 355 ? 0.598 -30.469 -19.203 1 98.25 355 GLY B O 1
ATOM 6097 N N . PHE B 1 356 ? 1.523 -31.391 -17.344 1 98.44 356 PHE B N 1
ATOM 6098 C CA . PHE B 1 356 ? 0.396 -32.312 -17.156 1 98.44 356 PHE B CA 1
ATOM 6099 C C . PHE B 1 356 ? 0.198 -32.625 -15.688 1 98.44 356 PHE B C 1
ATOM 6101 O O . PHE B 1 356 ? 1.052 -33.281 -15.078 1 98.44 356 PHE B O 1
ATOM 6108 N N . SER B 1 357 ? -0.836 -32.125 -15.125 1 97.75 357 SER B N 1
ATOM 6109 C CA . SER B 1 357 ? -1.36 -32.562 -13.836 1 97.75 357 SER B CA 1
ATOM 6110 C C . SER B 1 357 ? -2.648 -33.344 -13.992 1 97.75 357 SER B C 1
ATOM 6112 O O . SER B 1 357 ? -3.666 -32.812 -14.438 1 97.75 357 SER B O 1
ATOM 6114 N N . PRO B 1 358 ? -2.654 -34.594 -13.711 1 98 358 PRO B N 1
ATOM 6115 C CA . PRO B 1 358 ? -3.857 -35.406 -13.891 1 98 358 PRO B CA 1
ATOM 6116 C C . PRO B 1 358 ? -4.934 -35.125 -12.844 1 98 358 PRO B C 1
ATOM 6118 O O . PRO B 1 358 ? -5.289 -36 -12.062 1 98 358 PRO B O 1
ATOM 6121 N N . LEU B 1 359 ? -5.453 -33.906 -12.898 1 98.12 359 LEU B N 1
ATOM 6122 C CA . LEU B 1 359 ? -6.461 -33.438 -11.961 1 98.12 359 LEU B CA 1
ATOM 6123 C C . LEU B 1 359 ? -7.727 -33 -12.695 1 98.12 359 LEU B C 1
ATOM 6125 O O . LEU B 1 359 ? -7.863 -31.844 -13.094 1 98.12 359 LEU B O 1
ATOM 6129 N N . ILE B 1 360 ? -8.664 -33.969 -12.828 1 97.69 360 ILE B N 1
ATOM 6130 C CA . ILE B 1 360 ? -9.93 -33.656 -13.469 1 97.69 360 ILE B CA 1
ATOM 6131 C C . ILE B 1 360 ? -11.031 -33.531 -12.414 1 97.69 360 ILE B C 1
ATOM 6133 O O . ILE B 1 360 ? -10.844 -33.969 -11.273 1 97.69 360 ILE B O 1
ATOM 6137 N N . ASN B 1 361 ? -12.141 -32.906 -12.789 1 97.56 361 ASN B N 1
ATOM 6138 C CA . ASN B 1 361 ? -13.258 -32.688 -11.883 1 97.56 361 ASN B CA 1
ATOM 6139 C C . ASN B 1 361 ? -12.789 -32.062 -10.562 1 97.56 361 ASN B C 1
ATOM 6141 O O . ASN B 1 361 ? -13.195 -32.531 -9.484 1 97.56 361 ASN B O 1
ATOM 6145 N N . THR B 1 362 ? -11.852 -31.125 -10.656 1 97.5 362 THR B N 1
ATOM 6146 C CA . THR B 1 362 ? -11.203 -30.469 -9.531 1 97.5 362 THR B CA 1
ATOM 6147 C C . THR B 1 362 ? -11.133 -28.953 -9.758 1 97.5 362 THR B C 1
ATOM 6149 O O . THR B 1 362 ? -10.5 -28.5 -10.703 1 97.5 362 THR B O 1
ATOM 6152 N N . PRO B 1 363 ? -11.812 -28.203 -8.938 1 95.75 363 PRO B N 1
ATOM 6153 C CA . PRO B 1 363 ? -11.695 -26.75 -9.094 1 95.75 363 PRO B CA 1
ATOM 6154 C C . PRO B 1 363 ? -10.266 -26.266 -8.945 1 95.75 363 PRO B C 1
ATOM 6156 O O . PRO B 1 363 ? -9.5 -26.797 -8.125 1 95.75 363 PRO B O 1
ATOM 6159 N N . CYS B 1 364 ? -9.898 -25.312 -9.758 1 93.94 364 CYS B N 1
ATOM 6160 C CA . CYS B 1 364 ? -8.57 -24.734 -9.633 1 93.94 364 CYS B CA 1
ATOM 6161 C C . CYS B 1 364 ? -8.461 -23.891 -8.375 1 93.94 364 CYS B C 1
ATOM 6163 O O . CYS B 1 364 ? -9.078 -22.812 -8.281 1 93.94 364 CYS B O 1
ATOM 6165 N N . LEU B 1 365 ? -7.633 -24.281 -7.449 1 95.31 365 LEU B N 1
ATOM 6166 C CA . LEU B 1 365 ? -7.5 -23.609 -6.168 1 95.31 365 LEU B CA 1
ATOM 6167 C C . LEU B 1 365 ? -6.043 -23.25 -5.887 1 95.31 365 LEU B C 1
ATOM 6169 O O . LEU B 1 365 ? -5.676 -22.984 -4.742 1 95.31 365 LEU B O 1
ATOM 6173 N N . ALA B 1 366 ? -5.227 -23.281 -6.93 1 94.06 366 ALA B N 1
ATOM 6174 C CA . ALA B 1 366 ? -3.84 -22.844 -6.77 1 94.06 366 ALA B CA 1
ATOM 6175 C C . ALA B 1 366 ? -3.768 -21.406 -6.281 1 94.06 366 ALA B C 1
ATOM 6177 O O . ALA B 1 366 ? -4.379 -20.516 -6.875 1 94.06 366 ALA B O 1
ATOM 6178 N N . HIS B 1 367 ? -3.018 -21.125 -5.219 1 94.62 367 HIS B N 1
ATOM 6179 C CA . HIS B 1 367 ? -2.797 -19.797 -4.641 1 94.62 367 HIS B CA 1
ATOM 6180 C C . HIS B 1 367 ? -4.039 -19.297 -3.912 1 94.62 367 HIS B C 1
ATOM 6182 O O . HIS B 1 367 ? -4.117 -18.125 -3.539 1 94.62 367 HIS B O 1
ATOM 6188 N N . ASP B 1 368 ? -4.996 -20.188 -3.711 1 95.19 368 ASP B N 1
ATOM 6189 C CA . ASP B 1 368 ? -6.234 -19.797 -3.031 1 95.19 368 ASP B CA 1
ATOM 6190 C C . ASP B 1 368 ? -6.238 -20.297 -1.586 1 95.19 368 ASP B C 1
ATOM 6192 O O . ASP B 1 368 ? -5.355 -21.047 -1.18 1 95.19 368 ASP B O 1
ATOM 6196 N N . HIS B 1 369 ? -7.219 -19.766 -0.846 1 95.62 369 HIS B N 1
ATOM 6197 C CA . HIS B 1 369 ? -7.492 -20.375 0.451 1 95.62 369 HIS B CA 1
ATOM 6198 C C . HIS B 1 369 ? -8.133 -21.75 0.291 1 95.62 369 HIS B C 1
ATOM 6200 O O . HIS B 1 369 ? -8.789 -22.016 -0.715 1 95.62 369 HIS B O 1
ATOM 6206 N N . ASN B 1 370 ? -7.809 -22.594 1.261 1 97.38 370 ASN B N 1
ATOM 6207 C CA . ASN B 1 370 ? -8.445 -23.906 1.342 1 97.38 370 ASN B CA 1
ATOM 6208 C C . ASN B 1 370 ? -8.18 -24.734 0.092 1 97.38 370 ASN B C 1
ATOM 6210 O O . ASN B 1 370 ? -9.086 -25.359 -0.453 1 97.38 370 ASN B O 1
ATOM 6214 N N . GLU B 1 371 ? -7.004 -24.594 -0.417 1 97.88 371 GLU B N 1
ATOM 6215 C CA . GLU B 1 371 ? -6.551 -25.516 -1.458 1 97.88 371 GLU B CA 1
ATOM 6216 C C . GLU B 1 371 ? -6.711 -26.969 -1.021 1 97.88 371 GLU B C 1
ATOM 6218 O O . GLU B 1 371 ? -6.402 -27.312 0.12 1 97.88 371 GLU B O 1
ATOM 6223 N N . TYR B 1 372 ? -7.238 -27.812 -1.937 1 98.38 372 TYR B N 1
ATOM 6224 C CA . TYR B 1 372 ? -7.363 -29.234 -1.594 1 98.38 372 TYR B CA 1
ATOM 6225 C C . TYR B 1 372 ? -7.27 -30.109 -2.84 1 98.38 372 TYR B C 1
ATOM 6227 O O . TYR B 1 372 ? -7.363 -29.609 -3.963 1 98.38 372 TYR B O 1
ATOM 6235 N N . LEU B 1 373 ? -7 -31.375 -2.66 1 98.69 373 LEU B N 1
ATOM 6236 C CA . LEU B 1 373 ? -7.043 -32.406 -3.688 1 98.69 373 LEU B CA 1
ATOM 6237 C C . LEU B 1 373 ? -7.676 -33.688 -3.145 1 98.69 373 LEU B C 1
ATOM 6239 O O . LEU B 1 373 ? -7.324 -34.156 -2.057 1 98.69 373 LEU B O 1
ATOM 6243 N N . ASN B 1 374 ? -8.656 -34.219 -3.859 1 98.69 374 ASN B N 1
ATOM 6244 C CA . ASN B 1 374 ? -9.312 -35.438 -3.443 1 98.69 374 ASN B CA 1
ATOM 6245 C C . ASN B 1 374 ? -8.391 -36.656 -3.613 1 98.69 374 ASN B C 1
ATOM 6247 O O . ASN B 1 374 ? -7.691 -36.781 -4.621 1 98.69 374 ASN B O 1
ATOM 6251 N N . ASP B 1 375 ? -8.406 -37.562 -2.646 1 98.5 375 ASP B N 1
ATOM 6252 C CA . ASP B 1 375 ? -7.496 -38.719 -2.66 1 98.5 375 ASP B CA 1
ATOM 6253 C C . ASP B 1 375 ? -7.789 -39.625 -3.842 1 98.5 375 ASP B C 1
ATOM 6255 O O . ASP B 1 375 ? -6.871 -40.219 -4.41 1 98.5 375 ASP B O 1
ATOM 6259 N N . LYS B 1 376 ? -9.016 -39.75 -4.293 1 98.38 376 LYS B N 1
ATOM 6260 C CA . LYS B 1 376 ? -9.352 -40.594 -5.434 1 98.38 376 LYS B CA 1
ATOM 6261 C C . LYS B 1 376 ? -8.812 -40 -6.734 1 98.38 376 LYS B C 1
ATOM 6263 O O . LYS B 1 376 ? -8.344 -40.719 -7.609 1 98.38 376 LYS B O 1
ATOM 6268 N N . VAL B 1 377 ? -8.992 -38.719 -6.855 1 98.5 377 VAL B N 1
ATOM 6269 C CA . VAL B 1 377 ? -8.445 -38.031 -8.023 1 98.5 377 VAL B CA 1
ATOM 6270 C C . VAL B 1 377 ? -6.93 -38.188 -8.062 1 98.5 377 VAL B C 1
ATOM 6272 O O . VAL B 1 377 ? -6.359 -38.5 -9.117 1 98.5 377 VAL B O 1
ATOM 6275 N N . PHE B 1 378 ? -6.324 -38.031 -6.914 1 98.56 378 PHE B N 1
ATOM 6276 C CA . PHE B 1 378 ? -4.879 -38.188 -6.785 1 98.56 378 PHE B CA 1
ATOM 6277 C C . PHE B 1 378 ? -4.445 -39.594 -7.191 1 98.56 378 PHE B C 1
ATOM 6279 O O . PHE B 1 378 ? -3.52 -39.75 -7.992 1 98.56 378 PHE B O 1
ATOM 6286 N N . LEU B 1 379 ? -5.074 -40.562 -6.711 1 98.75 379 LEU B N 1
ATOM 6287 C CA . LEU B 1 379 ? -4.707 -41.938 -6.973 1 98.75 379 LEU B CA 1
ATOM 6288 C C . LEU B 1 379 ? -4.926 -42.312 -8.438 1 98.75 379 LEU B C 1
ATOM 6290 O O . LEU B 1 379 ? -4.141 -43.062 -9.031 1 98.75 379 LEU B O 1
ATOM 6294 N N . ARG B 1 380 ? -5.988 -41.812 -8.961 1 98.38 380 ARG B N 1
ATOM 6295 C CA . ARG B 1 380 ? -6.184 -42 -10.398 1 98.38 380 ARG B CA 1
ATOM 6296 C C . ARG B 1 380 ? -5.035 -41.406 -11.195 1 98.38 380 ARG B C 1
ATOM 6298 O O . ARG B 1 380 ? -4.562 -42 -12.164 1 98.38 380 ARG B O 1
ATOM 6305 N N . GLY B 1 381 ? -4.676 -40.25 -10.805 1 98.44 381 GLY B N 1
ATOM 6306 C CA . GLY B 1 381 ? -3.539 -39.594 -11.445 1 98.44 381 GLY B CA 1
ATOM 6307 C C . GLY B 1 381 ? -2.271 -40.438 -11.375 1 98.44 381 GLY B C 1
ATOM 6308 O O . GLY B 1 381 ? -1.534 -40.531 -12.359 1 98.44 381 GLY B O 1
ATOM 6309 N N . VAL B 1 382 ? -2.02 -41.031 -10.242 1 98.69 382 VAL B N 1
ATOM 6310 C CA . VAL B 1 382 ? -0.869 -41.938 -10.109 1 98.69 382 VAL B CA 1
ATOM 6311 C C . VAL B 1 382 ? -0.954 -43.031 -11.141 1 98.69 382 VAL B C 1
ATOM 6313 O O . VAL B 1 382 ? 0.044 -43.375 -11.773 1 98.69 382 VAL B O 1
ATOM 6316 N N . GLY B 1 383 ? -2.137 -43.562 -11.297 1 98.62 383 GLY B N 1
ATOM 6317 C CA . GLY B 1 383 ? -2.34 -44.594 -12.289 1 98.62 383 GLY B CA 1
ATOM 6318 C C . GLY B 1 383 ? -2.012 -44.156 -13.703 1 98.62 383 GLY B C 1
ATOM 6319 O O . GLY B 1 383 ? -1.421 -44.906 -14.477 1 98.62 383 GLY B O 1
ATOM 6320 N N . ILE B 1 384 ? -2.381 -43 -14.008 1 98.69 384 ILE B N 1
ATOM 6321 C CA . ILE B 1 384 ? -2.1 -42.438 -15.336 1 98.69 384 ILE B CA 1
ATOM 6322 C C . ILE B 1 384 ? -0.593 -42.281 -15.508 1 98.69 384 ILE B C 1
ATOM 6324 O O . ILE B 1 384 ? -0.041 -42.594 -16.562 1 98.69 384 ILE B O 1
ATOM 6328 N N . TYR B 1 385 ? 0.065 -41.781 -14.492 1 98.81 385 TYR B N 1
ATOM 6329 C CA . TYR B 1 385 ? 1.511 -41.594 -14.547 1 98.81 385 TYR B CA 1
ATOM 6330 C C . TYR B 1 385 ? 2.225 -42.938 -14.766 1 98.81 385 TYR B C 1
ATOM 6332 O O . TYR B 1 385 ? 3.25 -43 -15.445 1 98.81 385 TYR B O 1
ATOM 6340 N N . VAL B 1 386 ? 1.721 -44 -14.188 1 98.81 386 VAL B N 1
ATOM 6341 C CA . VAL B 1 386 ? 2.318 -45.312 -14.391 1 98.81 386 VAL B CA 1
ATOM 6342 C C . VAL B 1 386 ? 2.381 -45.625 -15.883 1 98.81 386 VAL B C 1
ATOM 6344 O O . VAL B 1 386 ? 3.436 -46 -16.406 1 98.81 386 VAL B O 1
ATOM 6347 N N . LYS B 1 387 ? 1.31 -45.406 -16.531 1 98.69 387 LYS B N 1
ATOM 6348 C CA . LYS B 1 387 ? 1.226 -45.688 -17.969 1 98.69 387 LYS B CA 1
ATOM 6349 C C . LYS B 1 387 ? 2.078 -44.719 -18.781 1 98.69 387 LYS B C 1
ATOM 6351 O O . LYS B 1 387 ? 2.754 -45.125 -19.734 1 98.69 387 LYS B O 1
ATOM 6356 N N . LEU B 1 388 ? 2.035 -43.5 -18.422 1 98.81 388 LEU B N 1
ATOM 6357 C CA . LEU B 1 388 ? 2.777 -42.469 -19.141 1 98.81 388 LEU B CA 1
ATOM 6358 C C . LEU B 1 388 ? 4.281 -42.719 -19.031 1 98.81 388 LEU B C 1
ATOM 6360 O O . LEU B 1 388 ? 5 -42.656 -20.031 1 98.81 388 LEU B O 1
ATOM 6364 N N . ILE B 1 389 ? 4.723 -42.906 -17.812 1 98.75 389 ILE B N 1
ATOM 6365 C CA . ILE B 1 389 ? 6.152 -43.062 -17.578 1 98.75 389 ILE B CA 1
ATOM 6366 C C . ILE B 1 389 ? 6.656 -44.312 -18.312 1 98.75 389 ILE B C 1
ATOM 6368 O O . ILE B 1 389 ? 7.691 -44.25 -18.984 1 98.75 389 ILE B O 1
ATOM 6372 N N . GLU B 1 390 ? 5.93 -45.344 -18.266 1 98.56 390 GLU B N 1
ATOM 6373 C CA . GLU B 1 390 ? 6.32 -46.594 -18.953 1 98.56 390 GLU B CA 1
ATOM 6374 C C . GLU B 1 390 ? 6.453 -46.344 -20.453 1 98.56 390 GLU B C 1
ATOM 6376 O O . GLU B 1 390 ? 7.438 -46.781 -21.078 1 98.56 390 GLU B O 1
ATOM 6381 N N . ARG B 1 391 ? 5.465 -45.719 -21 1 98.31 391 ARG B N 1
ATOM 6382 C CA . ARG B 1 391 ? 5.441 -45.5 -22.438 1 98.31 391 ARG B CA 1
ATOM 6383 C C . ARG B 1 391 ? 6.539 -44.531 -22.859 1 98.31 391 ARG B C 1
ATOM 6385 O O . ARG B 1 391 ? 7.27 -44.781 -23.812 1 98.31 391 ARG B O 1
ATOM 6392 N N . LEU B 1 392 ? 6.699 -43.406 -22.203 1 98.5 392 LEU B N 1
ATOM 6393 C CA . LEU B 1 392 ? 7.633 -42.344 -22.562 1 98.5 392 LEU B CA 1
ATOM 6394 C C . LEU B 1 392 ? 9.078 -42.844 -22.391 1 98.5 392 LEU B C 1
ATOM 6396 O O . LEU B 1 392 ? 9.938 -42.5 -23.203 1 98.5 392 LEU B O 1
ATOM 6400 N N . ALA B 1 393 ? 9.336 -43.594 -21.406 1 98.19 393 ALA B N 1
ATOM 6401 C CA . ALA B 1 393 ? 10.688 -44.094 -21.125 1 98.19 393 ALA B CA 1
ATOM 6402 C C . ALA B 1 393 ? 11.109 -45.156 -22.125 1 98.19 393 ALA B C 1
ATOM 6404 O O . ALA B 1 393 ? 12.281 -45.531 -22.188 1 98.19 393 ALA B O 1
ATOM 6405 N N . ASN B 1 394 ? 10.172 -45.594 -22.969 1 98 394 ASN B N 1
ATOM 6406 C CA . ASN B 1 394 ? 10.477 -46.656 -23.906 1 98 394 ASN B CA 1
ATOM 6407 C C . ASN B 1 394 ? 10.273 -46.219 -25.344 1 98 394 ASN B C 1
ATOM 6409 O O . ASN B 1 394 ? 10.172 -47.062 -26.25 1 98 394 ASN B O 1
ATOM 6413 N N . VAL B 1 395 ? 10.156 -44.969 -25.531 1 96.94 395 VAL B N 1
ATOM 6414 C CA . VAL B 1 395 ? 10.07 -44.469 -26.891 1 96.94 395 VAL B CA 1
ATOM 6415 C C . VAL B 1 395 ? 11.328 -44.844 -27.672 1 96.94 395 VAL B C 1
ATOM 6417 O O . VAL B 1 395 ? 12.445 -44.594 -27.219 1 96.94 395 VAL B O 1
ATOM 6420 N N . GLN B 1 396 ? 11.219 -45.406 -28.797 1 90.44 396 GLN B N 1
ATOM 6421 C CA . GLN B 1 396 ? 12.328 -45.969 -29.562 1 90.44 396 GLN B CA 1
ATOM 6422 C C . GLN B 1 396 ? 12.984 -44.906 -30.438 1 90.44 396 GLN B C 1
ATOM 6424 O O . GLN B 1 396 ? 14.211 -44.906 -30.609 1 90.44 396 GLN B O 1
ATOM 6429 N N . ASN B 1 397 ? 12.109 -44.094 -31.125 1 75.12 397 ASN B N 1
ATOM 6430 C CA . ASN B 1 397 ? 12.641 -43.125 -32.094 1 75.12 397 ASN B CA 1
ATOM 6431 C C . ASN B 1 397 ? 12.969 -41.781 -31.422 1 75.12 397 ASN B C 1
ATOM 6433 O O . ASN B 1 397 ? 12.344 -41.406 -30.422 1 75.12 397 ASN B O 1
ATOM 6437 N N . HIS B 1 398 ? 14.336 -41.438 -31.828 1 65.5 398 HIS B N 1
ATOM 6438 C CA . HIS B 1 398 ? 14.625 -40.156 -31.25 1 65.5 398 HIS B CA 1
ATOM 6439 C C . HIS B 1 398 ? 14.789 -39.094 -32.344 1 65.5 398 HIS B C 1
ATOM 6441 O O . HIS B 1 398 ? 15.156 -39.406 -33.469 1 65.5 398 HIS B O 1
#